Protein AF-0000000077524204 (afdb_homodimer)

Organism: NCBI:txid2777116

Secondary structure (DSSP, 8-state):
-------------------PPPHHHHHHHHHHHB------EEEEEEEEEBTEEEETT--EEEESSHHHHT-TT-BT-HHHHHHHHHHHTT-----TTEEETTHHHHHHHHHHHHT-SEEEEESSHHHHHHHHHHHHHHHIIIII-PPTT--EEEEETT--S-SSHHHHHT---HHHHTTS-S--SSEEEE-TT-HHHHHHHHTSTTEEEEEE-SSBTTTT-BPPPTTHHHHHHHHHHHTT-EEEEE-TTTTTTTTSSSSGGGGGT---SEEEE-GGGGTTSS--EEEEE-HHHHTTS-TTSS--SSTT-HHHHHHHHHHHHHHHHTTHHHHHHHHHHHHHHHHTTS-TTTEEEEEESSS-EEEEEPTTS-HHHHHHHHHHTTEE-EEETTTEEEE---TT--HHHHHHHHHHHHHHHHHHHHHHHHHHHHHHHHHHHH-/-------------------PPPHHHHHHHHHHHB------EEEEEEEEEBTEEEETT--EEEESSHHHHT-TT-BT-HHHHHHHHHHHTT-----TTEEETTHHHHHHHHHHHHT-SEEEEESSHHHHHHHHHHHHHHHIIIII-PPTT--EEEEETT--S-SSHHHHHT---HHHHTTS-S--SSEEEE-TT-HHHHHHHHTSTTEEEEEE-SSBTTTT-BPPPTTHHHHHHHHHHHTT-EEEEE-TTTTTTTTSSSSGGGGGT---SEEEE-GGGGTTSS--EEEEE-HHHHTTS-TTSS--SSTT-HHHHHHHHHHHHHHHHTTHHHHHHHHHHHHHHHHTTS-TTTEEEEEESSS-EEEEEPTTS-HHHHHHHHHHTTEE-EEETTTEEEE---TT--HHHHHHHHHHHHHHHHHHHHHHHHHHHHHHHHHHHH-

Radius of gyration: 29.27 Å; Cα contacts (8 Å, |Δi|>4): 2020; chains: 2; bounding box: 96×83×94 Å

Sequence (878 aa):
MLPSLRKSLSAVSRATAVRSISSQQIFDREKKYGCHNYKPLPVALAKGKGVFLWDVEGKRYYDFLAAYSAVNQGHCHPKLLKVMHDQAQTLTLTSRAFYNNVLGEYEEYITKLLKYDKVLPMNTGVEACESAVKLARRWAYDVKGVAPNEARVVFAEDNFWGRSIAAISASNDPDSYSGFGPFVPGFDRVPYNDLAAVEKAVSRKNVAAFMVEPVQGEAGVVVPDPGYLKGVAEVCKKHNVLFIADEVQSGLGRTGKLLAHYHDGVRPDIVVLGKALSGGVYPVSAVLCDDHIMLNIKPGQHGSTYGGNPLAAKIAMAALQILQEEKLVENSAEMGNVLMERLRRLPNDVVTTVRGRGLFCAIVINKKYDAWKVCLKLKENGLLAKNTHGDIIRFAPPLCISRAEVEEAADIIEKSIREFVDEVDGKEEEKLKQHATNAMLPSLRKSLSAVSRATAVRSISSQQIFDREKKYGCHNYKPLPVALAKGKGVFLWDVEGKRYYDFLAAYSAVNQGHCHPKLLKVMHDQAQTLTLTSRAFYNNVLGEYEEYITKLLKYDKVLPMNTGVEACESAVKLARRWAYDVKGVAPNEARVVFAEDNFWGRSIAAISASNDPDSYSGFGPFVPGFDRVPYNDLAAVEKAVSRKNVAAFMVEPVQGEAGVVVPDPGYLKGVAEVCKKHNVLFIADEVQSGLGRTGKLLAHYHDGVRPDIVVLGKALSGGVYPVSAVLCDDHIMLNIKPGQHGSTYGGNPLAAKIAMAALQILQEEKLVENSAEMGNVLMERLRRLPNDVVTTVRGRGLFCAIVINKKYDAWKVCLKLKENGLLAKNTHGDIIRFAPPLCISRAEVEEAADIIEKSIREFVDEVDGKEEEKLKQHATNA

Solvent-accessible surface area (backbone atoms only — not comparable to full-atom values): 43019 Å² total; per-residue (Å²): 136,80,81,78,80,80,77,77,76,76,76,74,75,73,72,74,69,77,75,74,74,51,58,65,59,42,53,49,40,29,64,62,12,31,54,46,28,56,79,44,52,97,47,31,32,58,34,32,45,45,47,33,34,23,30,70,86,65,54,62,24,40,34,22,33,29,41,70,36,10,21,34,66,10,32,59,35,65,71,53,51,50,51,44,52,57,34,40,66,33,32,34,61,54,38,68,60,36,44,45,69,40,34,25,56,32,27,44,52,52,18,63,74,71,69,38,48,20,32,42,52,27,36,40,43,40,57,13,48,49,48,49,52,38,43,32,26,29,29,23,43,77,70,73,61,30,59,88,57,53,36,21,40,36,32,31,52,61,52,77,59,54,64,48,67,63,40,25,42,58,40,76,48,62,62,53,34,63,63,47,38,44,48,40,56,53,58,46,72,31,63,61,82,36,67,70,51,48,45,62,61,43,63,44,85,38,31,19,26,43,42,40,49,64,39,31,58,83,66,46,28,47,69,56,59,91,50,46,66,36,50,49,50,51,47,24,59,74,51,69,24,42,33,32,36,44,27,34,52,31,22,77,12,32,36,30,33,56,40,43,50,54,80,48,71,48,78,62,55,29,42,25,34,9,41,33,42,25,27,34,72,50,78,27,16,25,30,34,23,36,59,90,47,49,61,69,44,41,57,63,44,47,74,54,80,67,28,51,18,38,33,55,26,54,32,27,48,46,32,54,47,47,38,60,77,65,41,25,19,59,37,10,34,54,51,14,51,53,49,49,58,57,56,64,67,49,59,58,84,49,40,67,42,71,44,57,41,21,36,33,30,22,37,31,37,30,81,94,51,61,32,60,59,45,31,52,37,24,44,75,67,29,31,41,48,53,56,42,93,66,30,26,37,42,38,22,41,18,30,68,58,45,71,69,53,48,52,51,50,47,49,39,51,53,50,23,52,51,53,47,50,50,53,56,52,50,48,51,51,48,52,52,47,51,52,54,66,75,94,136,79,82,78,81,75,75,76,79,76,75,74,75,72,70,76,70,78,76,75,74,50,58,65,59,42,52,49,39,28,63,61,11,31,53,46,27,55,79,44,51,99,47,32,32,57,34,33,46,45,48,34,32,22,30,71,86,64,53,61,24,41,34,21,33,27,41,71,37,9,19,34,66,9,32,59,36,64,70,53,51,49,52,44,52,58,35,39,67,34,32,32,64,54,36,67,59,35,44,46,71,38,34,27,56,33,28,43,51,53,18,62,74,71,68,37,48,21,30,42,54,26,36,40,44,40,58,14,49,50,48,48,52,39,42,32,26,28,29,23,44,77,69,75,62,29,60,89,56,54,34,22,39,36,30,30,52,60,49,78,58,54,63,49,67,63,39,24,43,58,40,77,49,61,61,52,35,64,64,47,37,42,50,40,57,51,58,45,70,30,62,60,81,37,68,67,51,48,45,62,63,45,62,43,84,38,31,17,26,45,44,41,50,66,40,30,58,83,65,46,28,47,68,56,60,91,51,47,66,36,50,48,50,52,47,24,59,74,53,69,24,42,33,32,36,43,27,34,53,31,22,77,14,33,36,30,33,58,40,44,51,53,80,47,71,49,79,62,55,28,41,26,34,10,42,34,40,25,28,36,71,48,76,27,17,25,30,35,23,38,60,90,47,49,61,68,44,41,57,64,43,46,77,54,83,66,27,52,18,39,31,56,25,53,31,28,48,46,31,54,46,46,39,61,78,66,40,24,20,59,38,10,35,55,50,14,52,53,50,51,57,56,56,65,69,50,58,59,84,50,40,66,43,72,44,55,42,21,35,32,30,21,36,30,38,30,81,94,50,60,31,58,58,46,31,52,38,24,43,74,66,29,32,41,47,53,54,42,93,67,29,25,36,43,38,21,42,18,31,67,58,46,72,70,53,48,51,51,49,48,50,41,52,54,49,23,53,50,52,48,50,50,53,56,51,49,48,50,51,50,52,52,47,52,51,54,68,74,95

pLDDT: mean 93.88, std 14.47, range [26.83, 99.0]

Nearest PDB structures (foldseek):
  2byl-assembly1_B  TM=9.930E-01  e=2.117E-68  Homo sapiens
  7lk1-assembly1_A  TM=9.946E-01  e=2.196E-67  Homo sapiens
  6hx7-assembly2_B-2  TM=9.977E-01  e=4.089E-66  Homo sapiens
  6hx7-assembly3_C-3  TM=9.960E-01  e=2.657E-65  Homo sapiens
  5eqc-assembly1_A  TM=9.799E-01  e=1.320E-57  Toxoplasma gondii

InterPro domains:
  IPR005814 Aminotransferase class-III [PF00202] (36-416)
  IPR005814 Aminotransferase class-III [PIRSF000521] (18-419)
  IPR005814 Aminotransferase class-III [cd00610] (26-417)
  IPR010164 Ornithine aminotransferase [TIGR01885] (23-417)
  IPR015421 Pyridoxal phosphate-dependent transferase, major domain [G3DSA:3.40.640.10] (77-327)
  IPR015422 Pyridoxal phosphate-dependent transferase, small domain [G3DSA:3.90.1150.10] (30-409)
  IPR015424 Pyridoxal phosphate-dependent transferase [SSF53383] (21-419)
  IPR049704 Aminotransferases class-III pyridoxal-phosphate attachment site [PS00600] (243-280)
  IPR050103 Class-III Pyridoxal-phosphate-dependent Aminotransferase [PTHR11986] (19-422)

Foldseek 3Di:
DDPPPPPPPPPPPPPVPPPQQDLVNVVVVCVVPHDPLDDDDSFAWDDWWFQWTAGSVGFIFGEFCLVLQLQQLTPPDPLLVVLLVVLVVPFFFDFPVDDDDQLVVLQVLVCVVQVFATKWKDFAQLVQVVVVVVLLLLLLVPPLPAPPPQEAEEEEAPAARDQPLARLLQYPDCSRHPPPDPGDPRYHYDHPLDLVRLLVVLLDSRYRAYEYECFRQQSFRHHHDACSVVSNQVSCVVNVHFYEYEQANVACQQQLDNGSCVSNPDDGQKYKYWSLLQSNPGRMIMIGHYCSRVVSDDPPRDDDRNGSGNSSSSSSSSSSVSCVVVVLNNLQQVLVVVLQVLVVPADCQQWVDWDGGRQKIKTFGDPVDFVQQLQVLLVVLRYHWDDHPGTMIIGGTHSNQDNVRSVVSSVSSRVSSVVRVCVVVVVVVVVVVVVVVVD/DDPDCPPDPPPPPPPVPPPQQDLVNVVVVCVVPHDPLDDDDSFAWDDWWFQWTAGSVGFIFGEFCLVLQLQQLTPPDPLLVVLLVVLVVPFFFDFPVDDDDQLVVLQVLVCVVQVFATKWKDFAQLVLVVVVVVLLLLLLVPPLPAPPPQEAEEEEAPAARDQPLARLLQYPDCSRHPPPDPGDPRYHYDHPLDLVRLLVVLLDSRYRAYEYECFRQQSFRHHHDACSVVSNQVSCVVNVHFYEYEQQNVACQQQLDNGSCVSNPDDGQKYKYWSLLQSNPGRMIMIGHYCSRVVSDDPPRDDDRNGSGNSSSSSSSSSSVSCVVVVLNNLQQVLVVVLQVLVVPADCQQWVDWDGGRQKIKTFGDPVDFVQQLQVLLVVLRYHWDDHPGTMIIGGTHSNQDNVRSVVSSVSSNVSSVVRVCVVVVVVVVVVVVVVVVD

Structure (mmCIF, N/CA/C/O backbone):
data_AF-0000000077524204-model_v1
#
loop_
_entity.id
_entity.type
_entity.pdbx_description
1 polymer 'Ornithine aminotransferase'
#
loop_
_atom_site.group_PDB
_atom_site.id
_atom_site.type_symbol
_atom_site.label_atom_id
_atom_site.label_alt_id
_atom_site.label_comp_id
_atom_site.label_asym_id
_atom_site.label_entity_id
_atom_site.label_seq_id
_atom_site.pdbx_PDB_ins_code
_atom_site.Cartn_x
_atom_site.Cartn_y
_atom_site.Cartn_z
_atom_site.occupancy
_atom_site.B_iso_or_equiv
_atom_site.auth_seq_id
_atom_site.auth_comp_id
_atom_site.auth_asym_id
_atom_site.auth_atom_id
_atom_site.pdbx_PDB_model_num
ATOM 1 N N . MET A 1 1 ? 44.781 31.781 -62.094 1 28.92 1 MET A N 1
ATOM 2 C CA . MET A 1 1 ? 43.562 31.016 -61.969 1 28.92 1 MET A CA 1
ATOM 3 C C . MET A 1 1 ? 43.594 30.141 -60.719 1 28.92 1 MET A C 1
ATOM 5 O O . MET A 1 1 ? 44.281 29.125 -60.656 1 28.92 1 MET A O 1
ATOM 9 N N . LEU A 1 2 ? 43.531 30.781 -59.469 1 31.31 2 LEU A N 1
ATOM 10 C CA . LEU A 1 2 ? 43.656 30.328 -58.094 1 31.31 2 LEU A CA 1
ATOM 11 C C . LEU A 1 2 ? 42.562 29.375 -57.719 1 31.31 2 LEU A C 1
ATOM 13 O O . LEU A 1 2 ? 41.375 29.703 -57.844 1 31.31 2 LEU A O 1
ATOM 17 N N . PRO A 1 3 ? 42.812 28.047 -57.781 1 33.88 3 PRO A N 1
ATOM 18 C CA . PRO A 1 3 ? 41.875 26.969 -57.5 1 33.88 3 PRO A CA 1
ATOM 19 C C . PRO A 1 3 ? 41.281 27.078 -56.094 1 33.88 3 PRO A C 1
ATOM 21 O O . PRO A 1 3 ? 42 27.344 -55.125 1 33.88 3 PRO A O 1
ATOM 24 N N . SER A 1 4 ? 40.094 27.688 -55.938 1 32.53 4 SER A N 1
ATOM 25 C CA . SER A 1 4 ? 39.281 27.828 -54.719 1 32.53 4 SER A CA 1
ATOM 26 C C . SER A 1 4 ? 38.969 26.469 -54.125 1 32.53 4 SER A C 1
ATOM 28 O O . SER A 1 4 ? 38.406 25.609 -54.781 1 32.53 4 SER A O 1
ATOM 30 N N . LEU A 1 5 ? 39.812 25.984 -53.156 1 30.2 5 LEU A N 1
ATOM 31 C CA . LEU A 1 5 ? 39.688 24.766 -52.344 1 30.2 5 LEU A CA 1
ATOM 32 C C . LEU A 1 5 ? 38.375 24.75 -51.562 1 30.2 5 LEU A C 1
ATOM 34 O O . LEU A 1 5 ? 38.156 25.609 -50.719 1 30.2 5 LEU A O 1
ATOM 38 N N . ARG A 1 6 ? 37.219 24.328 -52.188 1 27.72 6 ARG A N 1
ATOM 39 C CA . ARG A 1 6 ? 35.969 24.031 -51.5 1 27.72 6 ARG A CA 1
ATOM 40 C C . ARG A 1 6 ? 36.188 23.031 -50.375 1 27.72 6 ARG A C 1
ATOM 42 O O . ARG A 1 6 ? 36.438 21.844 -50.625 1 27.72 6 ARG A O 1
ATOM 49 N N . LYS A 1 7 ? 36.812 23.406 -49.188 1 27.92 7 LYS A N 1
ATOM 50 C CA . LYS A 1 7 ? 36.844 22.625 -47.969 1 27.92 7 LYS A CA 1
ATOM 51 C C . LYS A 1 7 ? 35.469 22.234 -47.5 1 27.92 7 LYS A C 1
ATOM 53 O O . LYS A 1 7 ? 34.688 23.094 -47.062 1 27.92 7 LYS A O 1
ATOM 58 N N . SER A 1 8 ? 34.75 21.297 -48.188 1 28.7 8 SER A N 1
ATOM 59 C CA . SER A 1 8 ? 33.5 20.766 -47.688 1 28.7 8 SER A CA 1
ATOM 60 C C . SER A 1 8 ? 33.656 20.219 -46.281 1 28.7 8 SER A C 1
ATOM 62 O O . SER A 1 8 ? 34.5 19.375 -46.031 1 28.7 8 SER A O 1
ATOM 64 N N . LEU A 1 9 ? 33.406 21 -45.188 1 28.73 9 LEU A N 1
ATOM 65 C CA . LEU A 1 9 ? 33.25 20.625 -43.781 1 28.73 9 LEU A CA 1
ATOM 66 C C . LEU A 1 9 ? 32.219 19.547 -43.594 1 28.73 9 LEU A C 1
ATOM 68 O O . LEU A 1 9 ? 31.016 19.781 -43.812 1 28.73 9 LEU A O 1
ATOM 72 N N . SER A 1 10 ? 32.469 18.328 -44.031 1 26.83 10 SER A N 1
ATOM 73 C CA . SER A 1 10 ? 31.562 17.297 -43.594 1 26.83 10 SER A CA 1
ATOM 74 C C . SER A 1 10 ? 31.469 17.266 -42.062 1 26.83 10 SER A C 1
ATOM 76 O O . SER A 1 10 ? 32.469 17.078 -41.375 1 26.83 10 SER A O 1
ATOM 78 N N . ALA A 1 11 ? 30.672 18.047 -41.375 1 31.28 11 ALA A N 1
ATOM 79 C CA . ALA A 1 11 ? 30.25 17.922 -40 1 31.28 11 ALA A CA 1
ATOM 80 C C . ALA A 1 11 ? 29.859 16.484 -39.656 1 31.28 11 ALA A C 1
ATOM 82 O O . ALA A 1 11 ? 28.875 15.969 -40.188 1 31.28 11 ALA A O 1
ATOM 83 N N . VAL A 1 12 ? 30.766 15.633 -39.312 1 30.11 12 VAL A N 1
ATOM 84 C CA . VAL A 1 12 ? 30.5 14.344 -38.688 1 30.11 12 VAL A CA 1
ATOM 85 C C . VAL A 1 12 ? 29.547 14.539 -37.5 1 30.11 12 VAL A C 1
ATOM 87 O O . VAL A 1 12 ? 29.875 15.234 -36.562 1 30.11 12 VAL A O 1
ATOM 90 N N . SER A 1 13 ? 28.281 14.625 -37.75 1 31.2 13 SER A N 1
ATOM 91 C CA . SER A 1 13 ? 27.312 14.492 -36.688 1 31.2 13 SER A CA 1
ATOM 92 C C . SER A 1 13 ? 27.641 13.281 -35.812 1 31.2 13 SER A C 1
ATOM 94 O O . SER A 1 13 ? 27.609 12.148 -36.281 1 31.2 13 SER A O 1
ATOM 96 N N . ARG A 1 14 ? 28.703 13.297 -35 1 31.02 14 ARG A N 1
ATOM 97 C CA . ARG A 1 14 ? 28.844 12.289 -33.969 1 31.02 14 ARG A CA 1
ATOM 98 C C . ARG A 1 14 ? 27.531 12.086 -33.219 1 31.02 14 ARG A C 1
ATOM 100 O O . ARG A 1 14 ? 27.109 12.961 -32.438 1 31.02 14 ARG A O 1
ATOM 107 N N . ALA A 1 15 ? 26.594 11.508 -33.844 1 31.95 15 ALA A N 1
ATOM 108 C CA . ALA A 1 15 ? 25.5 10.977 -33.031 1 31.95 15 ALA A CA 1
ATOM 109 C C . ALA A 1 15 ? 26.047 10.312 -31.766 1 31.95 15 ALA A C 1
ATOM 111 O O . ALA A 1 15 ? 26.812 9.344 -31.844 1 31.95 15 ALA A O 1
ATOM 112 N N . THR A 1 16 ? 26.484 10.906 -30.781 1 33.75 16 THR A N 1
ATOM 113 C CA . THR A 1 16 ? 26.75 10.344 -29.453 1 33.75 16 THR A CA 1
ATOM 114 C C . THR A 1 16 ? 25.75 9.234 -29.125 1 33.75 16 THR A C 1
ATOM 116 O O . THR A 1 16 ? 24.562 9.492 -28.969 1 33.75 16 THR A O 1
ATOM 119 N N . ALA A 1 17 ? 25.828 8.094 -29.719 1 36.44 17 ALA A N 1
ATOM 120 C CA . ALA A 1 17 ? 25.062 6.902 -29.344 1 36.44 17 ALA A CA 1
ATOM 121 C C . ALA A 1 17 ? 24.875 6.824 -27.828 1 36.44 17 ALA A C 1
ATOM 123 O O . ALA A 1 17 ? 25.844 6.691 -27.078 1 36.44 17 ALA A O 1
ATOM 124 N N . VAL A 1 18 ? 24.062 7.508 -27.203 1 41.94 18 VAL A N 1
ATOM 125 C CA . VAL A 1 18 ? 23.672 7.297 -25.812 1 41.94 18 VAL A CA 1
ATOM 126 C C . VAL A 1 18 ? 23.812 5.82 -25.453 1 41.94 18 VAL A C 1
ATOM 128 O O . VAL A 1 18 ? 23.141 4.969 -26.031 1 41.94 18 VAL A O 1
ATOM 131 N N . ARG A 1 19 ? 24.953 5.316 -25.203 1 49.84 19 ARG A N 1
ATOM 132 C CA . ARG A 1 19 ? 25.266 3.943 -24.812 1 49.84 19 ARG A CA 1
ATOM 133 C C . ARG A 1 19 ? 24.188 3.391 -23.875 1 49.84 19 ARG A C 1
ATOM 135 O O . ARG A 1 19 ? 23.938 3.953 -22.812 1 49.84 19 ARG A O 1
ATOM 142 N N . SER A 1 20 ? 23.266 2.59 -24.406 1 74.62 20 SER A N 1
ATOM 143 C CA . SER A 1 20 ? 22.203 1.896 -23.688 1 74.62 20 SER A CA 1
ATOM 144 C C . SER A 1 20 ? 22.75 1.146 -22.469 1 74.62 20 SER A C 1
ATOM 146 O O . SER A 1 20 ? 23.812 0.538 -22.547 1 74.62 20 SER A O 1
ATOM 148 N N . ILE A 1 21 ? 22.422 1.362 -21.281 1 85.56 21 ILE A N 1
ATOM 149 C CA . ILE A 1 21 ? 22.797 0.715 -20.031 1 85.56 21 ILE A CA 1
ATOM 150 C C . ILE A 1 21 ? 22.672 -0.8 -20.172 1 85.56 21 ILE A C 1
ATOM 152 O O . ILE A 1 21 ? 21.688 -1.302 -20.719 1 85.56 21 ILE A O 1
ATOM 156 N N . SER A 1 22 ? 23.859 -1.56 -19.906 1 94 22 SER A N 1
ATOM 157 C CA . SER A 1 22 ? 23.844 -3.016 -20 1 94 22 SER A CA 1
ATOM 158 C C . SER A 1 22 ? 23.078 -3.639 -18.844 1 94 22 SER A C 1
ATOM 160 O O . SER A 1 22 ? 22.859 -2.996 -17.812 1 94 22 SER A O 1
ATOM 162 N N . SER A 1 23 ? 22.688 -4.863 -19.047 1 96.56 23 SER A N 1
ATOM 163 C CA . SER A 1 23 ? 22.016 -5.609 -17.984 1 96.56 23 SER A CA 1
ATOM 164 C C . SER A 1 23 ? 22.859 -5.664 -16.719 1 96.56 23 SER A C 1
ATOM 166 O O . SER A 1 23 ? 22.359 -5.477 -15.609 1 96.56 23 SER A O 1
ATOM 168 N N . GLN A 1 24 ? 24.125 -5.91 -16.891 1 97 24 GLN A N 1
ATOM 169 C CA . GLN A 1 24 ? 25.016 -6.043 -15.75 1 97 24 GLN A CA 1
ATOM 170 C C . GLN A 1 24 ? 25.094 -4.738 -14.953 1 97 24 GLN A C 1
ATOM 172 O O . GLN A 1 24 ? 25.125 -4.758 -13.727 1 97 24 GLN A O 1
ATOM 177 N N . GLN A 1 25 ? 25.156 -3.617 -15.656 1 97.5 25 GLN A N 1
ATOM 178 C CA . GLN A 1 25 ? 25.172 -2.322 -14.977 1 97.5 25 GLN A CA 1
ATOM 179 C C . GLN A 1 25 ? 23.906 -2.111 -14.164 1 97.5 25 GLN A C 1
ATOM 181 O O . GLN A 1 25 ? 23.938 -1.515 -13.086 1 97.5 25 GLN A O 1
ATOM 186 N N . ILE A 1 26 ? 22.828 -2.58 -14.68 1 98 26 ILE A N 1
ATOM 187 C CA . ILE A 1 26 ? 21.547 -2.492 -13.984 1 98 26 ILE A CA 1
ATOM 188 C C . ILE A 1 26 ? 21.578 -3.363 -12.734 1 98 26 ILE A C 1
ATOM 190 O O . ILE A 1 26 ? 21.156 -2.93 -11.656 1 98 26 ILE A O 1
ATOM 194 N N . PHE A 1 27 ? 22.125 -4.609 -12.883 1 98.06 27 PHE A N 1
ATOM 195 C CA . PHE A 1 27 ? 22.234 -5.52 -11.75 1 98.06 27 PHE A CA 1
ATOM 196 C C . PHE A 1 27 ? 23.109 -4.906 -10.656 1 98.06 27 PHE A C 1
ATOM 198 O O . PHE A 1 27 ? 22.734 -4.93 -9.477 1 98.06 27 PHE A O 1
ATOM 205 N N . ASP A 1 28 ? 24.234 -4.309 -11.047 1 98.12 28 ASP A N 1
ATOM 206 C CA . ASP A 1 28 ? 25.203 -3.762 -10.109 1 98.12 28 ASP A CA 1
ATOM 207 C C . ASP A 1 28 ? 24.641 -2.549 -9.375 1 98.12 28 ASP A C 1
ATOM 209 O O . ASP A 1 28 ? 24.891 -2.373 -8.18 1 98.12 28 ASP A O 1
ATOM 213 N N . ARG A 1 29 ? 24 -1.761 -10.109 1 98.06 29 ARG A N 1
ATOM 214 C CA . ARG A 1 29 ? 23.406 -0.562 -9.516 1 98.06 29 ARG A CA 1
ATOM 215 C C . ARG A 1 29 ? 22.359 -0.926 -8.461 1 98.06 29 ARG A C 1
ATOM 217 O O . ARG A 1 29 ? 22.328 -0.338 -7.379 1 98.06 29 ARG A O 1
ATOM 224 N N . GLU A 1 30 ? 21.5 -1.815 -8.766 1 97.81 30 GLU A N 1
ATOM 225 C CA . GLU A 1 30 ? 20.5 -2.266 -7.801 1 97.81 30 GLU A CA 1
ATOM 226 C C . GLU A 1 30 ? 21.156 -2.918 -6.586 1 97.81 30 GLU A C 1
ATOM 228 O O . GLU A 1 30 ? 20.719 -2.717 -5.453 1 97.81 30 GLU A O 1
ATOM 233 N N . LYS A 1 31 ? 22.203 -3.732 -6.828 1 97.88 31 LYS A N 1
ATOM 234 C CA . LYS A 1 31 ? 22.938 -4.367 -5.738 1 97.88 31 LYS A CA 1
ATOM 235 C C . LYS A 1 31 ? 23.547 -3.328 -4.809 1 97.88 31 LYS A C 1
ATOM 237 O O . LYS A 1 31 ? 23.578 -3.514 -3.59 1 97.88 31 LYS A O 1
ATOM 242 N N . LYS A 1 32 ? 24 -2.25 -5.348 1 98.62 32 LYS A N 1
ATOM 243 C CA . LYS A 1 32 ? 24.703 -1.234 -4.574 1 98.62 32 LYS A CA 1
ATOM 244 C C . LYS A 1 32 ? 23.734 -0.402 -3.74 1 98.62 32 LYS A C 1
ATOM 246 O O . LYS A 1 32 ? 24.016 -0.1 -2.578 1 98.62 32 LYS A O 1
ATOM 251 N N . TYR A 1 33 ? 22.578 -0.114 -4.246 1 98.75 33 TYR A N 1
ATOM 252 C CA . TYR A 1 33 ? 21.766 0.927 -3.619 1 98.75 33 TYR A CA 1
ATOM 253 C C . TYR A 1 33 ? 20.469 0.354 -3.08 1 98.75 33 TYR A C 1
ATOM 255 O O . TYR A 1 33 ? 19.766 1.012 -2.307 1 98.75 33 TYR A O 1
ATOM 263 N N . GLY A 1 34 ? 20.141 -0.865 -3.477 1 98.19 34 GLY A N 1
ATOM 264 C CA . GLY A 1 34 ? 18.875 -1.458 -3.076 1 98.19 34 GLY A CA 1
ATOM 265 C C . GLY A 1 34 ? 19.016 -2.471 -1.956 1 98.19 34 GLY A C 1
ATOM 266 O O . GLY A 1 34 ? 20.125 -2.906 -1.644 1 98.19 34 GLY A O 1
ATOM 267 N N . CYS A 1 35 ? 17.906 -2.781 -1.326 1 97.06 35 CYS A N 1
ATOM 268 C CA . CYS A 1 35 ? 17.828 -3.885 -0.376 1 97.06 35 CYS A CA 1
ATOM 269 C C . CYS A 1 35 ? 18 -5.223 -1.082 1 97.06 35 CYS A C 1
ATOM 271 O O . CYS A 1 35 ? 17.516 -5.41 -2.199 1 97.06 35 CYS A O 1
ATOM 273 N N . HIS A 1 36 ? 18.672 -6.172 -0.507 1 96.69 36 HIS A N 1
ATOM 274 C CA . HIS A 1 36 ? 18.906 -7.48 -1.1 1 96.69 36 HIS A CA 1
ATOM 275 C C . HIS A 1 36 ? 17.828 -8.477 -0.682 1 96.69 36 HIS A C 1
ATOM 277 O O . HIS A 1 36 ? 18.125 -9.594 -0.269 1 96.69 36 HIS A O 1
ATOM 283 N N . ASN A 1 37 ? 16.562 -8.055 -0.771 1 94.31 37 ASN A N 1
ATOM 284 C CA . ASN A 1 37 ? 15.453 -8.875 -0.292 1 94.31 37 ASN A CA 1
ATOM 285 C C . ASN A 1 37 ? 14.938 -9.812 -1.38 1 94.31 37 ASN A C 1
ATOM 287 O O . ASN A 1 37 ? 14.055 -10.633 -1.131 1 94.31 37 ASN A O 1
ATOM 291 N N . TYR A 1 38 ? 15.508 -9.758 -2.631 1 93.38 38 TYR A N 1
ATOM 292 C CA . TYR A 1 38 ? 15.125 -10.641 -3.727 1 93.38 38 TYR A CA 1
ATOM 293 C C . TYR A 1 38 ? 16.344 -11.281 -4.363 1 93.38 38 TYR A C 1
ATOM 295 O O . TYR A 1 38 ? 17.469 -10.836 -4.148 1 93.38 38 TYR A O 1
ATOM 303 N N . LYS A 1 39 ? 16.078 -12.391 -5.078 1 93.44 39 LYS A N 1
ATOM 304 C CA . LYS A 1 39 ? 17.047 -13.078 -5.922 1 93.44 39 LYS A CA 1
ATOM 305 C C . LYS A 1 39 ? 16.531 -13.211 -7.355 1 93.44 39 LYS A C 1
ATOM 307 O O . LYS A 1 39 ? 16.125 -14.297 -7.777 1 93.44 39 LYS A O 1
ATOM 312 N N . PRO A 1 40 ? 16.594 -12.195 -8.125 1 96.19 40 PRO A N 1
ATOM 313 C CA . PRO A 1 40 ? 16 -12.172 -9.461 1 96.19 40 PRO A CA 1
ATOM 314 C C . PRO A 1 40 ? 16.797 -12.984 -10.477 1 96.19 40 PRO A C 1
ATOM 316 O O . PRO A 1 40 ? 18.031 -13.086 -10.367 1 96.19 40 PRO A O 1
ATOM 319 N N . LEU A 1 41 ? 16.094 -13.562 -11.438 1 97.06 41 LEU A N 1
ATOM 320 C CA . LEU A 1 41 ? 16.766 -14.047 -12.641 1 97.06 41 LEU A CA 1
ATOM 321 C C . LEU A 1 41 ? 17.484 -12.906 -13.344 1 97.06 41 LEU A C 1
ATOM 323 O O . LEU A 1 41 ? 17.031 -11.758 -13.305 1 97.06 41 LEU A O 1
ATOM 327 N N . PRO A 1 42 ? 18.578 -13.188 -13.914 1 97.44 42 PRO A N 1
ATOM 328 C CA . PRO A 1 42 ? 19.375 -12.125 -14.523 1 97.44 42 PRO A CA 1
ATOM 329 C C . PRO A 1 42 ? 18.797 -11.633 -15.852 1 97.44 42 PRO A C 1
ATOM 331 O O . PRO A 1 42 ? 19.391 -11.867 -16.906 1 97.44 42 PRO A O 1
ATOM 334 N N . VAL A 1 43 ? 17.734 -10.969 -15.828 1 98.12 43 VAL A N 1
ATOM 335 C CA . VAL A 1 43 ? 17.094 -10.297 -16.953 1 98.12 43 VAL A CA 1
ATOM 336 C C . VAL A 1 43 ? 16.641 -8.898 -16.531 1 98.12 43 VAL A C 1
ATOM 338 O O . VAL A 1 43 ? 15.992 -8.734 -15.5 1 98.12 43 VAL A O 1
ATOM 341 N N . ALA A 1 44 ? 17.016 -7.914 -17.234 1 98.44 44 ALA A N 1
ATOM 342 C CA . ALA A 1 44 ? 16.656 -6.523 -16.969 1 98.44 44 ALA A CA 1
ATOM 343 C C . ALA A 1 44 ? 15.562 -6.043 -17.906 1 98.44 44 ALA A C 1
ATOM 345 O O . ALA A 1 44 ? 15.844 -5.68 -19.062 1 98.44 44 ALA A O 1
ATOM 346 N N . LEU A 1 45 ? 14.375 -5.934 -17.438 1 98.75 45 LEU A N 1
ATOM 347 C CA . LEU A 1 45 ? 13.211 -5.637 -18.266 1 98.75 45 LEU A CA 1
ATOM 348 C C . LEU A 1 45 ? 13.07 -4.137 -18.484 1 98.75 45 LEU A C 1
ATOM 350 O O . LEU A 1 45 ? 13.344 -3.342 -17.578 1 98.75 45 LEU A O 1
ATOM 354 N N . ALA A 1 46 ? 12.539 -3.738 -19.703 1 98.56 46 ALA A N 1
ATOM 355 C CA . ALA A 1 46 ? 12.5 -2.316 -20.031 1 98.56 46 ALA A CA 1
ATOM 356 C C . ALA A 1 46 ? 11.188 -1.948 -20.719 1 98.56 46 ALA A C 1
ATOM 358 O O . ALA A 1 46 ? 10.844 -0.768 -20.828 1 98.56 46 ALA A O 1
ATOM 359 N N . LYS A 1 47 ? 10.453 -2.936 -21.125 1 98.75 47 LYS A N 1
ATOM 360 C CA . LYS A 1 47 ? 9.211 -2.688 -21.844 1 98.75 47 LYS A CA 1
ATOM 361 C C . LYS A 1 47 ? 8.219 -3.832 -21.641 1 98.75 47 LYS A C 1
ATOM 363 O O . LYS A 1 47 ? 8.625 -4.984 -21.469 1 98.75 47 LYS A O 1
ATOM 368 N N . GLY A 1 48 ? 6.887 -3.545 -21.578 1 98.75 48 GLY A N 1
ATOM 369 C CA . GLY A 1 48 ? 5.84 -4.555 -21.516 1 98.75 48 GLY A CA 1
ATOM 370 C C . GLY A 1 48 ? 4.645 -4.227 -22.391 1 98.75 48 GLY A C 1
ATOM 371 O O . GLY A 1 48 ? 4.281 -3.059 -22.547 1 98.75 48 GLY A O 1
ATOM 372 N N . LYS A 1 49 ? 4.039 -5.211 -22.984 1 98.75 49 LYS A N 1
ATOM 373 C CA . LYS A 1 49 ? 2.824 -5.082 -23.781 1 98.75 49 LYS A CA 1
ATOM 374 C C . LYS A 1 49 ? 2.092 -6.418 -23.891 1 98.75 49 LYS A C 1
ATOM 376 O O . LYS A 1 49 ? 2.67 -7.418 -24.328 1 98.75 49 LYS A O 1
ATOM 381 N N . GLY A 1 50 ? 0.823 -6.371 -23.562 1 98.62 50 GLY A N 1
ATOM 382 C CA . GLY A 1 50 ? 0.078 -7.617 -23.609 1 98.62 50 GLY A CA 1
ATOM 383 C C . GLY A 1 50 ? 0.67 -8.703 -22.734 1 98.62 50 GLY A C 1
ATOM 384 O O . GLY A 1 50 ? 0.878 -8.492 -21.531 1 98.62 50 GLY A O 1
ATOM 385 N N . VAL A 1 51 ? 1.054 -9.844 -23.375 1 98.88 51 VAL A N 1
ATOM 386 C CA . VAL A 1 51 ? 1.566 -10.977 -22.609 1 98.88 51 VAL A CA 1
ATOM 387 C C . VAL A 1 51 ? 3.092 -10.984 -22.672 1 98.88 51 VAL A C 1
ATOM 389 O O . VAL A 1 51 ? 3.73 -11.914 -22.156 1 98.88 51 VAL A O 1
ATOM 392 N N . PHE A 1 52 ? 3.717 -9.828 -23.188 1 98.94 52 PHE A N 1
ATOM 393 C CA . PHE A 1 52 ? 5.145 -9.867 -23.484 1 98.94 52 PHE A CA 1
ATOM 394 C C . PHE A 1 52 ? 5.891 -8.82 -22.656 1 98.94 52 PHE A C 1
ATOM 396 O O . PHE A 1 52 ? 5.32 -7.785 -22.297 1 98.94 52 PHE A O 1
ATOM 403 N N . LEU A 1 53 ? 7.078 -9.117 -22.391 1 98.88 53 LEU A N 1
ATOM 404 C CA . LEU A 1 53 ? 8.086 -8.219 -21.844 1 98.88 53 LEU A CA 1
ATOM 405 C C . LEU A 1 53 ? 9.328 -8.188 -22.734 1 98.88 53 LEU A C 1
ATOM 407 O O . LEU A 1 53 ? 9.625 -9.164 -23.422 1 98.88 53 LEU A O 1
ATOM 411 N N . TRP A 1 54 ? 10.07 -7.113 -22.688 1 98.81 54 TRP A N 1
ATOM 412 C CA . TRP A 1 54 ? 11.336 -6.973 -23.391 1 98.81 54 TRP A CA 1
ATOM 413 C C . TRP A 1 54 ? 12.43 -6.492 -22.438 1 98.81 54 TRP A C 1
ATOM 415 O O . TRP A 1 54 ? 12.188 -5.656 -21.578 1 98.81 54 TRP A O 1
ATOM 425 N N . ASP A 1 55 ? 13.617 -7.07 -22.594 1 98.38 55 ASP A N 1
ATOM 426 C CA . ASP A 1 55 ? 14.742 -6.613 -21.781 1 98.38 55 ASP A CA 1
ATOM 427 C C . ASP A 1 55 ? 15.484 -5.465 -22.453 1 98.38 55 ASP A C 1
ATOM 429 O O . ASP A 1 55 ? 15.07 -5 -23.531 1 98.38 55 ASP A O 1
ATOM 433 N N . VAL A 1 56 ? 16.484 -4.934 -21.844 1 97.88 56 VAL A N 1
ATOM 434 C CA . VAL A 1 56 ? 17.188 -3.738 -22.297 1 97.88 56 VAL A CA 1
ATOM 435 C C . VAL A 1 56 ? 17.938 -4.039 -23.594 1 97.88 56 VAL A C 1
ATOM 437 O O . VAL A 1 56 ? 18.312 -3.123 -24.328 1 97.88 56 VAL A O 1
ATOM 440 N N . GLU A 1 57 ? 18.141 -5.277 -23.922 1 96.62 57 GLU A N 1
ATOM 441 C CA . GLU A 1 57 ? 18.828 -5.676 -25.141 1 96.62 57 GLU A CA 1
ATOM 442 C C . GLU A 1 57 ? 17.844 -5.941 -26.266 1 96.62 57 GLU A C 1
ATOM 444 O O . GLU A 1 57 ? 18.25 -6.254 -27.391 1 96.62 57 GLU A O 1
ATOM 449 N N . GLY A 1 58 ? 16.547 -5.93 -25.984 1 97.5 58 GLY A N 1
ATOM 450 C CA . GLY A 1 58 ? 15.531 -6.02 -27.016 1 97.5 58 GLY A CA 1
ATOM 451 C C . GLY A 1 58 ? 14.945 -7.41 -27.156 1 97.5 58 GLY A C 1
ATOM 452 O O . GLY A 1 58 ? 14.07 -7.641 -28 1 97.5 58 GLY A O 1
ATOM 453 N N . LYS A 1 59 ? 15.383 -8.375 -26.375 1 98.31 59 LYS A N 1
ATOM 454 C CA . LYS A 1 59 ? 14.82 -9.719 -26.422 1 98.31 59 LYS A CA 1
ATOM 455 C C . LYS A 1 59 ? 13.414 -9.75 -25.828 1 98.31 59 LYS A C 1
ATOM 457 O O . LYS A 1 59 ? 13.156 -9.109 -24.797 1 98.31 59 LYS A O 1
ATOM 462 N N . ARG A 1 60 ? 12.562 -10.484 -26.5 1 98.75 60 ARG A N 1
ATOM 463 C CA . ARG A 1 60 ? 11.172 -10.602 -26.062 1 98.75 60 ARG A CA 1
ATOM 464 C C . ARG A 1 60 ? 10.969 -11.867 -25.234 1 98.75 60 ARG A C 1
ATOM 466 O O . ARG A 1 60 ? 11.523 -12.922 -25.547 1 98.75 60 ARG A O 1
ATOM 473 N N . TYR A 1 61 ? 10.094 -11.766 -24.203 1 98.88 61 TYR A N 1
ATOM 474 C CA . TYR A 1 61 ? 9.734 -12.906 -23.359 1 98.88 61 TYR A CA 1
ATOM 475 C C . TYR A 1 61 ? 8.227 -12.969 -23.156 1 98.88 61 TYR A C 1
ATOM 477 O O . TYR A 1 61 ? 7.566 -11.938 -23.016 1 98.88 61 TYR A O 1
ATOM 485 N N . TYR A 1 62 ? 7.699 -14.18 -23.156 1 98.94 62 TYR A N 1
ATOM 486 C CA . TYR A 1 62 ? 6.406 -14.367 -22.5 1 98.94 62 TYR A CA 1
ATOM 487 C C . TYR A 1 62 ? 6.516 -14.148 -21 1 98.94 62 TYR A C 1
ATOM 489 O O . TYR A 1 62 ? 7.402 -14.703 -20.344 1 98.94 62 TYR A O 1
ATOM 497 N N . ASP A 1 63 ? 5.637 -13.367 -20.484 1 98.88 63 ASP A N 1
ATOM 498 C CA . ASP A 1 63 ? 5.582 -13.203 -19.031 1 98.88 63 ASP A CA 1
ATOM 499 C C . ASP A 1 63 ? 4.645 -14.234 -18.406 1 98.88 63 ASP A C 1
ATOM 501 O O . ASP A 1 63 ? 3.43 -14.023 -18.359 1 98.88 63 ASP A O 1
ATOM 505 N N . PHE A 1 64 ? 5.16 -15.219 -17.781 1 98.75 64 PHE A N 1
ATOM 506 C CA . PHE A 1 64 ? 4.324 -16.266 -17.188 1 98.75 64 PHE A CA 1
ATOM 507 C C . PHE A 1 64 ? 4.324 -16.156 -15.672 1 98.75 64 PHE A C 1
ATOM 509 O O . PHE A 1 64 ? 3.988 -17.125 -14.984 1 98.75 64 PHE A O 1
ATOM 516 N N . LEU A 1 65 ? 4.68 -15.031 -15.188 1 97.19 65 LEU A N 1
ATOM 517 C CA . LEU A 1 65 ? 4.52 -14.719 -13.773 1 97.19 65 LEU A CA 1
ATOM 518 C C . LEU A 1 65 ? 3.52 -13.578 -13.578 1 97.19 65 LEU A C 1
ATOM 520 O O . LEU A 1 65 ? 2.717 -13.609 -12.641 1 97.19 65 LEU A O 1
ATOM 524 N N . ALA A 1 66 ? 3.656 -12.57 -14.5 1 97.44 66 ALA A N 1
ATOM 525 C CA . ALA A 1 66 ? 2.725 -11.445 -14.562 1 97.44 66 ALA A CA 1
ATOM 526 C C . ALA A 1 66 ? 2.619 -10.742 -13.219 1 97.44 66 ALA A C 1
ATOM 528 O O . ALA A 1 66 ? 1.516 -10.461 -12.742 1 97.44 66 ALA A O 1
ATOM 529 N N . ALA A 1 67 ? 3.74 -10.57 -12.539 1 96.75 67 ALA A N 1
ATOM 530 C CA . ALA A 1 67 ? 3.801 -9.938 -11.219 1 96.75 67 ALA A CA 1
ATOM 531 C C . ALA A 1 67 ? 2.859 -10.633 -10.234 1 96.75 67 ALA A C 1
ATOM 533 O O . ALA A 1 67 ? 2.055 -9.977 -9.57 1 96.75 67 ALA A O 1
ATOM 534 N N . TYR A 1 68 ? 2.941 -11.977 -10.242 1 93.25 68 TYR A N 1
ATOM 535 C CA . TYR A 1 68 ? 2.178 -12.82 -9.328 1 93.25 68 TYR A CA 1
ATOM 536 C C . TYR A 1 68 ? 0.685 -12.547 -9.445 1 93.25 68 TYR A C 1
ATOM 538 O O . TYR A 1 68 ? 0.016 -12.273 -8.445 1 93.25 68 TYR A O 1
ATOM 546 N N . SER A 1 69 ? 0.158 -12.508 -10.648 1 94.94 69 SER A N 1
ATOM 547 C CA . SER A 1 69 ? -1.256 -12.453 -11 1 94.94 69 SER A CA 1
ATOM 548 C C . SER A 1 69 ? -1.785 -11.023 -10.93 1 94.94 69 SER A C 1
ATOM 550 O O . SER A 1 69 ? -2.994 -10.805 -10.812 1 94.94 69 SER A O 1
ATOM 552 N N . ALA A 1 70 ? -0.936 -10.047 -10.953 1 98 70 ALA A N 1
ATOM 553 C CA . ALA A 1 70 ? -1.388 -8.656 -10.898 1 98 70 ALA A CA 1
ATOM 554 C C . ALA A 1 70 ? -1.723 -8.133 -12.289 1 98 70 ALA A C 1
ATOM 556 O O . ALA A 1 70 ? -2.59 -7.273 -12.445 1 98 70 ALA A O 1
ATOM 557 N N . VAL A 1 71 ? -1.072 -8.703 -13.328 1 98.56 71 VAL A N 1
ATOM 558 C CA . VAL A 1 71 ? -1.215 -8.188 -14.688 1 98.56 71 VAL A CA 1
ATOM 559 C C . VAL A 1 71 ? -2.174 -9.078 -15.477 1 98.56 71 VAL A C 1
ATOM 561 O O . VAL A 1 71 ? -1.856 -9.516 -16.578 1 98.56 71 VAL A O 1
ATOM 564 N N . ASN A 1 72 ? -3.322 -9.281 -14.883 1 98.62 72 ASN A N 1
ATOM 565 C CA . ASN A 1 72 ? -4.324 -10.133 -15.523 1 98.62 72 ASN A CA 1
ATOM 566 C C . ASN A 1 72 ? -4.777 -9.555 -16.859 1 98.62 72 ASN A C 1
ATOM 568 O O . ASN A 1 72 ? -5.047 -10.305 -17.797 1 98.62 72 ASN A O 1
ATOM 572 N N . GLN A 1 73 ? -4.879 -8.258 -17.031 1 98.75 73 GLN A N 1
ATOM 573 C CA . GLN A 1 73 ? -5.426 -7.586 -18.203 1 98.75 73 GLN A CA 1
ATOM 574 C C . GLN A 1 73 ? -4.375 -7.449 -19.312 1 98.75 73 GLN A C 1
ATOM 576 O O . GLN A 1 73 ? -4.699 -7.121 -20.453 1 98.75 73 GLN A O 1
ATOM 581 N N . GLY A 1 74 ? -3.086 -7.715 -18.938 1 98.81 74 GLY A N 1
ATOM 582 C CA . GLY A 1 74 ? -1.99 -7.527 -19.875 1 98.81 74 GLY A CA 1
ATOM 583 C C . GLY A 1 74 ? -1.213 -6.246 -19.641 1 98.81 74 GLY A C 1
ATOM 584 O O . GLY A 1 74 ? -1.784 -5.234 -19.219 1 98.81 74 GLY A O 1
ATOM 585 N N . HIS A 1 75 ? 0.07 -6.32 -19.922 1 98.75 75 HIS A N 1
ATOM 586 C CA . HIS A 1 75 ? 0.94 -5.16 -19.766 1 98.75 75 HIS A CA 1
ATOM 587 C C . HIS A 1 75 ? 0.485 -4 -20.641 1 98.75 75 HIS A C 1
ATOM 589 O O . HIS A 1 75 ? 0.189 -4.188 -21.812 1 98.75 75 HIS A O 1
ATOM 595 N N . CYS A 1 76 ? 0.415 -2.803 -19.984 1 98.38 76 CYS A N 1
ATOM 596 C CA . CYS A 1 76 ? 0.161 -1.544 -20.672 1 98.38 76 CYS A CA 1
ATOM 597 C C . CYS A 1 76 ? -1.119 -1.624 -21.5 1 98.38 76 CYS A C 1
ATOM 599 O O . CYS A 1 76 ? -1.125 -1.271 -22.688 1 98.38 76 CYS A O 1
ATOM 601 N N . HIS A 1 77 ? -2.125 -2.152 -20.906 1 98.62 77 HIS A N 1
ATOM 602 C CA . HIS A 1 77 ? -3.412 -2.246 -21.594 1 98.62 77 HIS A CA 1
ATOM 603 C C . HIS A 1 77 ? -3.928 -0.866 -21.984 1 98.62 77 HIS A C 1
ATOM 605 O O . HIS A 1 77 ? -4.07 0.015 -21.141 1 98.62 77 HIS A O 1
ATOM 611 N N . PRO A 1 78 ? -4.289 -0.616 -23.203 1 98.31 78 PRO A N 1
ATOM 612 C CA . PRO A 1 78 ? -4.578 0.737 -23.688 1 98.31 78 PRO A CA 1
ATOM 613 C C . PRO A 1 78 ? -5.777 1.371 -22.984 1 98.31 78 PRO A C 1
ATOM 615 O O . PRO A 1 78 ? -5.746 2.561 -22.656 1 98.31 78 PRO A O 1
ATOM 618 N N . LYS A 1 79 ? -6.844 0.625 -22.781 1 98.19 79 LYS A N 1
ATOM 619 C CA . LYS A 1 79 ? -8.023 1.164 -22.109 1 98.19 79 LYS A CA 1
ATOM 620 C C . LYS A 1 79 ? -7.688 1.582 -20.672 1 98.19 79 LYS A C 1
ATOM 622 O O . LYS A 1 79 ? -8.148 2.621 -20.203 1 98.19 79 LYS A O 1
ATOM 627 N N . LEU A 1 80 ? -6.941 0.784 -20 1 98.12 80 LEU A N 1
ATOM 628 C CA . LEU A 1 80 ? -6.543 1.076 -18.625 1 98.12 80 LEU A CA 1
ATOM 629 C C . LEU A 1 80 ? -5.664 2.322 -18.562 1 98.12 80 LEU A C 1
ATOM 631 O O . LEU A 1 80 ? -5.836 3.166 -17.688 1 98.12 80 LEU A O 1
ATOM 635 N N . LEU A 1 81 ? -4.73 2.441 -19.516 1 98.44 81 LEU A N 1
ATOM 636 C CA . LEU A 1 81 ? -3.832 3.588 -19.562 1 98.44 81 LEU A CA 1
ATOM 637 C C . LEU A 1 81 ? -4.602 4.871 -19.859 1 98.44 81 LEU A C 1
ATOM 639 O O . LEU A 1 81 ? -4.297 5.926 -19.297 1 98.44 81 LEU A O 1
ATOM 643 N N . LYS A 1 82 ? -5.535 4.766 -20.703 1 98.56 82 LYS A N 1
ATOM 644 C CA . LYS A 1 82 ? -6.348 5.934 -21.031 1 98.56 82 LYS A CA 1
ATOM 645 C C . LYS A 1 82 ? -7.117 6.43 -19.812 1 98.56 82 LYS A C 1
ATOM 647 O O . LYS A 1 82 ? -7.18 7.637 -19.562 1 98.56 82 LYS A O 1
ATOM 652 N N . VAL A 1 83 ? -7.75 5.516 -19.094 1 98.62 83 VAL A N 1
ATOM 653 C CA . VAL A 1 83 ? -8.516 5.859 -17.906 1 98.62 83 VAL A CA 1
ATOM 654 C C . VAL A 1 83 ? -7.598 6.496 -16.859 1 98.62 83 VAL A C 1
ATOM 656 O O . VAL A 1 83 ? -7.961 7.488 -16.234 1 98.62 83 VAL A O 1
ATOM 659 N N . MET A 1 84 ? -6.441 5.895 -16.688 1 98.5 84 MET A N 1
ATOM 660 C CA . MET A 1 84 ? -5.461 6.445 -15.758 1 98.5 84 MET A CA 1
ATOM 661 C C . MET A 1 84 ? -5.086 7.871 -16.141 1 98.5 84 MET A C 1
ATOM 663 O O . MET A 1 84 ? -5.078 8.766 -15.289 1 98.5 84 MET A O 1
ATOM 667 N N . HIS A 1 85 ? -4.793 8.055 -17.406 1 98.12 85 HIS A N 1
ATOM 668 C CA . HIS A 1 85 ? -4.363 9.359 -17.891 1 98.12 85 HIS A CA 1
ATOM 669 C C . HIS A 1 85 ? -5.465 10.398 -17.734 1 98.12 85 HIS A C 1
ATOM 671 O O . HIS A 1 85 ? -5.219 11.492 -17.219 1 98.12 85 HIS A O 1
ATOM 677 N N . ASP A 1 86 ? -6.656 10.062 -18.141 1 98.56 86 ASP A N 1
ATOM 678 C CA . ASP A 1 86 ? -7.777 10.992 -18.094 1 98.56 86 ASP A CA 1
ATOM 679 C C . ASP A 1 86 ? -8.094 11.398 -16.656 1 98.56 86 ASP A C 1
ATOM 681 O O . ASP A 1 86 ? -8.258 12.586 -16.359 1 98.56 86 ASP A O 1
ATOM 685 N N . GLN A 1 87 ? -8.148 10.469 -15.773 1 98.75 87 GLN A N 1
ATOM 686 C CA . GLN A 1 87 ? -8.484 10.758 -14.383 1 98.75 87 GLN A CA 1
ATOM 687 C C . GLN A 1 87 ? -7.367 11.539 -13.703 1 98.75 87 GLN A C 1
ATOM 689 O O . GLN A 1 87 ? -7.625 12.414 -12.875 1 98.75 87 GLN A O 1
ATOM 694 N N . ALA A 1 88 ? -6.098 11.164 -14.008 1 98.5 88 ALA A N 1
ATOM 695 C CA . ALA A 1 88 ? -4.957 11.82 -13.375 1 98.5 88 ALA A CA 1
ATOM 696 C C . ALA A 1 88 ? -4.938 13.312 -13.688 1 98.5 88 ALA A C 1
ATOM 698 O O . ALA A 1 88 ? -4.5 14.125 -12.867 1 98.5 88 ALA A O 1
ATOM 699 N N . GLN A 1 89 ? -5.457 13.703 -14.828 1 98.19 89 GLN A N 1
ATOM 700 C CA . GLN A 1 89 ? -5.484 15.102 -15.242 1 98.19 89 GLN A CA 1
ATOM 701 C C . GLN A 1 89 ? -6.574 15.867 -14.5 1 98.19 89 GLN A C 1
ATOM 703 O O . GLN A 1 89 ? -6.57 17.109 -14.484 1 98.19 89 GLN A O 1
ATOM 708 N N . THR A 1 90 ? -7.496 15.148 -13.93 1 98.62 90 THR A N 1
ATOM 709 C CA . THR A 1 90 ? -8.672 15.766 -13.32 1 98.62 90 THR A CA 1
ATOM 710 C C . THR A 1 90 ? -8.516 15.836 -11.797 1 98.62 90 THR A C 1
ATOM 712 O O . THR A 1 90 ? -8.648 16.906 -11.211 1 98.62 90 THR A O 1
ATOM 715 N N . LEU A 1 91 ? -8.266 14.734 -11.172 1 98.69 91 LEU A N 1
ATOM 716 C CA . LEU A 1 91 ? -8.195 14.602 -9.727 1 98.69 91 LEU A CA 1
ATOM 717 C C . LEU A 1 91 ? -7.574 13.258 -9.336 1 98.69 91 LEU A C 1
ATOM 719 O O . LEU A 1 91 ? -8.109 12.203 -9.672 1 98.69 91 LEU A O 1
ATOM 723 N N . THR A 1 92 ? -6.492 13.32 -8.609 1 98.38 92 THR A N 1
ATOM 724 C CA . THR A 1 92 ? -5.793 12.094 -8.258 1 98.38 92 THR A CA 1
ATOM 725 C C . THR A 1 92 ? -6.102 11.688 -6.82 1 98.38 92 THR A C 1
ATOM 727 O O . THR A 1 92 ? -6.68 10.625 -6.578 1 98.38 92 THR A O 1
ATOM 730 N N . LEU A 1 93 ? -5.789 12.531 -5.863 1 98.25 93 LEU A N 1
ATOM 731 C CA . LEU A 1 93 ? -5.871 12.242 -4.438 1 98.25 93 LEU A CA 1
ATOM 732 C C . LEU A 1 93 ? -6.559 13.383 -3.691 1 98.25 93 LEU A C 1
ATOM 734 O O . LEU A 1 93 ? -6.258 14.555 -3.93 1 98.25 93 LEU A O 1
ATOM 738 N N . THR A 1 94 ? -7.48 13.023 -2.883 1 97.25 94 THR A N 1
ATOM 739 C CA . THR A 1 94 ? -8.078 13.961 -1.937 1 97.25 94 THR A CA 1
ATOM 740 C C . THR A 1 94 ? -8 13.414 -0.513 1 97.25 94 THR A C 1
ATOM 742 O O . THR A 1 94 ? -7.918 12.203 -0.311 1 97.25 94 THR A O 1
ATOM 745 N N . SER A 1 95 ? -7.961 14.305 0.411 1 96.06 95 SER A N 1
ATOM 746 C CA . SER A 1 95 ? -8.109 13.859 1.792 1 96.06 95 SER A CA 1
ATOM 747 C C . SER A 1 95 ? -9.445 13.148 2.004 1 96.06 95 SER A C 1
ATOM 749 O O . SER A 1 95 ? -10.469 13.57 1.47 1 96.06 95 SER A O 1
ATOM 751 N N . ARG A 1 96 ? -9.406 12.102 2.809 1 94.31 96 ARG A N 1
ATOM 752 C CA . ARG A 1 96 ? -10.656 11.414 3.148 1 94.31 96 ARG A CA 1
ATOM 753 C C . ARG A 1 96 ? -11.469 12.227 4.148 1 94.31 96 ARG A C 1
ATOM 755 O O . ARG A 1 96 ? -12.586 11.844 4.508 1 94.31 96 ARG A O 1
ATOM 762 N N . ALA A 1 97 ? -10.945 13.344 4.523 1 94.94 97 ALA A N 1
ATOM 763 C CA . ALA A 1 97 ? -11.695 14.336 5.281 1 94.94 97 ALA A CA 1
ATOM 764 C C . ALA A 1 97 ? -12.828 14.93 4.445 1 94.94 97 ALA A C 1
ATOM 766 O O . ALA A 1 97 ? -13.727 15.586 4.977 1 94.94 97 ALA A O 1
ATOM 767 N N . PHE A 1 98 ? -12.805 14.648 3.148 1 97.5 98 PHE A N 1
ATOM 768 C CA . PHE A 1 98 ? -13.805 15.125 2.199 1 97.5 98 PHE A CA 1
ATOM 769 C C . PHE A 1 98 ? -14.344 13.977 1.353 1 97.5 98 PHE A C 1
ATOM 771 O O . PHE A 1 98 ? -13.789 12.875 1.366 1 97.5 98 PHE A O 1
ATOM 778 N N . TYR A 1 99 ? -15.461 14.234 0.7 1 97.62 99 TYR A N 1
ATOM 779 C CA . TYR A 1 99 ? -15.961 13.336 -0.331 1 97.62 99 TYR A CA 1
ATOM 780 C C . TYR A 1 99 ? -15.328 13.648 -1.683 1 97.62 99 TYR A C 1
ATOM 782 O O . TYR A 1 99 ? -14.773 14.734 -1.876 1 97.62 99 TYR A O 1
ATOM 790 N N . ASN A 1 100 ? -15.328 12.75 -2.562 1 97.88 100 ASN A N 1
ATOM 791 C CA . ASN A 1 100 ? -15.062 12.977 -3.979 1 97.88 100 ASN A CA 1
ATOM 792 C C . ASN A 1 100 ? -16.109 12.297 -4.859 1 97.88 100 ASN A C 1
ATOM 794 O O . ASN A 1 100 ? -16.875 11.453 -4.391 1 97.88 100 ASN A O 1
ATOM 798 N N . ASN A 1 101 ? -16.125 12.648 -6.082 1 97.75 101 ASN A N 1
ATOM 799 C CA . ASN A 1 101 ? -17.234 12.25 -6.93 1 97.75 101 ASN A CA 1
ATOM 800 C C . ASN A 1 101 ? -17.016 10.867 -7.539 1 97.75 101 ASN A C 1
ATOM 802 O O . ASN A 1 101 ? -17.891 10.352 -8.242 1 97.75 101 ASN A O 1
ATOM 806 N N . VAL A 1 102 ? -15.938 10.203 -7.23 1 98.5 102 VAL A N 1
ATOM 807 C CA . VAL A 1 102 ? -15.602 8.969 -7.926 1 98.5 102 VAL A CA 1
ATOM 808 C C . VAL A 1 102 ? -15.727 7.785 -6.969 1 98.5 102 VAL A C 1
ATOM 810 O O . VAL A 1 102 ? -16.125 6.691 -7.379 1 98.5 102 VAL A O 1
ATOM 813 N N . LEU A 1 103 ? -15.43 7.941 -5.707 1 98.31 103 LEU A N 1
ATOM 814 C CA . LEU A 1 103 ? -15.336 6.848 -4.746 1 98.31 103 LEU A CA 1
ATOM 815 C C . LEU A 1 103 ? -16.656 6.086 -4.656 1 98.31 103 LEU A C 1
ATOM 817 O O . LEU A 1 103 ? -16.672 4.855 -4.742 1 98.31 103 LEU A O 1
ATOM 821 N N . GLY A 1 104 ? -17.719 6.797 -4.469 1 98.38 104 GLY A N 1
ATOM 822 C CA . GLY A 1 104 ? -19.016 6.152 -4.367 1 98.38 104 GLY A CA 1
ATOM 823 C C . GLY A 1 104 ? -19.375 5.34 -5.594 1 98.38 104 GLY A C 1
ATOM 824 O O . GLY A 1 104 ? -20 4.285 -5.484 1 98.38 104 GLY A O 1
ATOM 825 N N . GLU A 1 105 ? -19.016 5.852 -6.781 1 98.44 105 GLU A N 1
ATOM 826 C CA . GLU A 1 105 ? -19.25 5.129 -8.031 1 98.44 105 GLU A CA 1
ATOM 827 C C . GLU A 1 105 ? -18.531 3.789 -8.031 1 98.44 105 GLU A C 1
ATOM 829 O O . GLU A 1 105 ? -19.094 2.768 -8.414 1 98.44 105 GLU A O 1
ATOM 834 N N . TYR A 1 106 ? -17.344 3.797 -7.641 1 98.81 106 TYR A N 1
ATOM 835 C CA . TYR A 1 106 ? -16.547 2.582 -7.551 1 98.81 106 TYR A CA 1
ATOM 836 C C . TYR A 1 106 ? -17.141 1.612 -6.535 1 98.81 106 TYR A C 1
ATOM 838 O O . TYR A 1 106 ? -17.266 0.417 -6.809 1 98.81 106 TYR A O 1
ATOM 846 N N . GLU A 1 107 ? -17.422 2.156 -5.32 1 98.88 107 GLU A N 1
ATOM 847 C CA . GLU A 1 107 ? -17.984 1.321 -4.258 1 98.88 107 GLU A CA 1
ATOM 848 C C . GLU A 1 107 ? -19.266 0.627 -4.719 1 98.88 107 GLU A C 1
ATOM 850 O O . GLU A 1 107 ? -19.453 -0.57 -4.488 1 98.88 107 GLU A O 1
ATOM 855 N N . GLU A 1 108 ? -20.094 1.358 -5.363 1 98.88 108 GLU A N 1
ATOM 856 C CA . GLU A 1 108 ? -21.328 0.786 -5.895 1 98.88 108 GLU A CA 1
ATOM 857 C C . GLU A 1 108 ? -21.047 -0.273 -6.953 1 98.88 108 GLU A C 1
ATOM 859 O O . GLU A 1 108 ? -21.625 -1.356 -6.934 1 98.88 108 GLU A O 1
ATOM 864 N N . TYR A 1 109 ? -20.203 0.023 -7.859 1 98.88 109 TYR A N 1
ATOM 865 C CA . TYR A 1 109 ? -19.906 -0.869 -8.977 1 98.88 109 TYR A CA 1
ATOM 866 C C . TYR A 1 109 ? -19.406 -2.217 -8.469 1 98.88 109 TYR A C 1
ATOM 868 O O . TYR A 1 109 ? -19.922 -3.266 -8.859 1 98.88 109 TYR A O 1
ATOM 876 N N . ILE A 1 110 ? -18.453 -2.209 -7.602 1 98.88 110 ILE A N 1
ATOM 877 C CA . ILE A 1 110 ? -17.781 -3.441 -7.199 1 98.88 110 ILE A CA 1
ATOM 878 C C . ILE A 1 110 ? -18.703 -4.254 -6.285 1 98.88 110 ILE A C 1
ATOM 880 O O . ILE A 1 110 ? -18.703 -5.484 -6.332 1 98.88 110 ILE A O 1
ATOM 884 N N . THR A 1 111 ? -19.438 -3.588 -5.41 1 98.88 111 THR A N 1
ATOM 885 C CA . THR A 1 111 ? -20.328 -4.305 -4.508 1 98.88 111 THR A CA 1
ATOM 886 C C . THR A 1 111 ? -21.453 -4.992 -5.281 1 98.88 111 THR A C 1
ATOM 888 O O . THR A 1 111 ? -21.812 -6.129 -4.977 1 98.88 111 THR A O 1
ATOM 891 N N . LYS A 1 112 ? -21.969 -4.316 -6.301 1 98.81 112 LYS A N 1
ATOM 892 C CA . LYS A 1 112 ? -22.984 -4.938 -7.137 1 98.81 112 LYS A CA 1
ATOM 893 C C . LYS A 1 112 ? -22.406 -6.094 -7.945 1 98.81 112 LYS A C 1
ATOM 895 O O . LYS A 1 112 ? -23.047 -7.145 -8.07 1 98.81 112 LYS A O 1
ATOM 900 N N . LEU A 1 113 ? -21.281 -5.887 -8.445 1 98.81 113 LEU A N 1
ATOM 901 C CA . LEU A 1 113 ? -20.625 -6.918 -9.25 1 98.81 113 LEU A CA 1
ATOM 902 C C . LEU A 1 113 ? -20.406 -8.188 -8.43 1 98.81 113 LEU A C 1
ATOM 904 O O . LEU A 1 113 ? -20.609 -9.297 -8.938 1 98.81 113 LEU A O 1
ATOM 908 N N . LEU A 1 114 ? -19.969 -8.039 -7.152 1 98.75 114 LEU A N 1
ATOM 909 C CA . LEU A 1 114 ? -19.516 -9.195 -6.375 1 98.75 114 LEU A CA 1
ATOM 910 C C . LEU A 1 114 ? -20.562 -9.578 -5.328 1 98.75 114 LEU A C 1
ATOM 912 O O . LEU A 1 114 ? -20.375 -10.547 -4.59 1 98.75 114 LEU A O 1
ATOM 916 N N . LYS A 1 115 ? -21.641 -8.828 -5.254 1 98.5 115 LYS A N 1
ATOM 917 C CA . LYS A 1 115 ? -22.828 -9.125 -4.465 1 98.5 115 LYS A CA 1
ATOM 918 C C . LYS A 1 115 ? -22.531 -9.078 -2.969 1 98.5 115 LYS A C 1
ATOM 920 O O . LYS A 1 115 ? -22.844 -10.016 -2.232 1 98.5 115 LYS A O 1
ATOM 925 N N . TYR A 1 116 ? -21.969 -8.039 -2.539 1 98.94 116 TYR A N 1
ATOM 926 C CA . TYR A 1 116 ? -21.797 -7.699 -1.131 1 98.94 116 TYR A CA 1
ATOM 927 C C . TYR A 1 116 ? -22.406 -6.336 -0.828 1 98.94 116 TYR A C 1
ATOM 929 O O . TYR A 1 116 ? -22.672 -5.547 -1.74 1 98.94 116 TYR A O 1
ATOM 937 N N . ASP A 1 117 ? -22.625 -6 0.437 1 98.88 117 ASP A N 1
ATOM 938 C CA . ASP A 1 117 ? -23.281 -4.746 0.812 1 98.88 117 ASP A CA 1
ATOM 939 C C . ASP A 1 117 ? -22.297 -3.576 0.733 1 98.88 117 ASP A C 1
ATOM 941 O O . ASP A 1 117 ? -22.688 -2.465 0.362 1 98.88 117 ASP A O 1
ATOM 945 N N . LYS A 1 118 ? -20.984 -3.861 1.097 1 98.94 118 LYS A N 1
ATOM 946 C CA . LYS A 1 118 ? -20.062 -2.746 1.244 1 98.94 118 LYS A CA 1
ATOM 947 C C . LYS A 1 118 ? -18.641 -3.158 0.866 1 98.94 118 LYS A C 1
ATOM 949 O O . LYS A 1 118 ? -18.328 -4.352 0.829 1 98.94 118 LYS A O 1
ATOM 954 N N . VAL A 1 119 ? -17.859 -2.143 0.549 1 98.88 119 VAL A N 1
ATOM 955 C CA . VAL A 1 119 ? -16.453 -2.338 0.271 1 98.88 119 VAL A CA 1
ATOM 956 C C . VAL A 1 119 ? -15.625 -1.337 1.076 1 98.88 119 VAL A C 1
ATOM 958 O O . VAL A 1 119 ? -16.031 -0.193 1.272 1 98.88 119 VAL A O 1
ATOM 961 N N . LEU A 1 120 ? -14.539 -1.81 1.645 1 98.81 120 LEU A N 1
ATOM 962 C CA . LEU A 1 120 ? -13.445 -1.004 2.182 1 98.81 120 LEU A CA 1
ATOM 963 C C . LEU A 1 120 ? -12.258 -0.982 1.219 1 98.81 120 LEU A C 1
ATOM 965 O O . LEU A 1 120 ? -11.516 -1.961 1.118 1 98.81 120 LEU A O 1
ATOM 969 N N . PRO A 1 121 ? -12.109 0.156 0.458 1 98.38 121 PRO A N 1
ATOM 970 C CA . PRO A 1 121 ? -10.945 0.253 -0.429 1 98.38 121 PRO A CA 1
ATOM 971 C C . PRO A 1 121 ? -9.641 0.448 0.332 1 98.38 121 PRO A C 1
ATOM 973 O O . PRO A 1 121 ? -9.586 1.242 1.274 1 98.38 121 PRO A O 1
ATOM 976 N N . MET A 1 122 ? -8.617 -0.29 -0.018 1 98.12 122 MET A N 1
ATOM 977 C CA . MET A 1 122 ? -7.266 -0.191 0.526 1 98.12 122 MET A CA 1
ATOM 978 C C . MET A 1 122 ? -6.234 -0.099 -0.594 1 98.12 122 MET A C 1
ATOM 980 O O . MET A 1 122 ? -6.578 0.194 -1.739 1 98.12 122 MET A O 1
ATOM 984 N N . ASN A 1 123 ? -4.922 -0.266 -0.282 1 96.94 123 ASN A N 1
ATOM 985 C CA . ASN A 1 123 ? -3.869 -0.066 -1.27 1 96.94 123 ASN A CA 1
ATOM 986 C C . ASN A 1 123 ? -3.229 -1.388 -1.682 1 96.94 123 ASN A C 1
ATOM 988 O O . ASN A 1 123 ? -3.154 -1.702 -2.871 1 96.94 123 ASN A O 1
ATOM 992 N N . THR A 1 124 ? -2.791 -2.191 -0.686 1 97.31 124 THR A N 1
ATOM 993 C CA . THR A 1 124 ? -2.057 -3.416 -0.986 1 97.31 124 THR A CA 1
ATOM 994 C C . THR A 1 124 ? -2.799 -4.637 -0.449 1 97.31 124 THR A C 1
ATOM 996 O O . THR A 1 124 ? -3.635 -4.516 0.449 1 97.31 124 THR A O 1
ATOM 999 N N . GLY A 1 125 ? -2.453 -5.777 -1.018 1 97.88 125 GLY A N 1
ATOM 1000 C CA . GLY A 1 125 ? -3.062 -7.012 -0.547 1 97.88 125 GLY A CA 1
ATOM 1001 C C . GLY A 1 125 ? -2.861 -7.246 0.937 1 97.88 125 GLY A C 1
ATOM 1002 O O . GLY A 1 125 ? -3.785 -7.672 1.635 1 97.88 125 GLY A O 1
ATOM 1003 N N . VAL A 1 126 ? -1.679 -6.961 1.455 1 98.31 126 VAL A N 1
ATOM 1004 C CA . VAL A 1 126 ? -1.392 -7.195 2.867 1 98.31 126 VAL A CA 1
ATOM 1005 C C . VAL A 1 126 ? -2.242 -6.262 3.727 1 98.31 126 VAL A C 1
ATOM 1007 O O . VAL A 1 126 ? -2.738 -6.66 4.781 1 98.31 126 VAL A O 1
ATOM 1010 N N . GLU A 1 127 ? -2.439 -5.004 3.307 1 98.12 127 GLU A N 1
ATOM 1011 C CA . GLU A 1 127 ? -3.291 -4.082 4.051 1 98.12 127 GLU A CA 1
ATOM 1012 C C . GLU A 1 127 ? -4.746 -4.547 4.043 1 98.12 127 GLU A C 1
ATOM 1014 O O . GLU A 1 127 ? -5.445 -4.418 5.051 1 98.12 127 GLU A O 1
ATOM 1019 N N . ALA A 1 128 ? -5.168 -5.066 2.92 1 98.69 128 ALA A N 1
ATOM 1020 C CA . ALA A 1 128 ? -6.543 -5.555 2.834 1 98.69 128 ALA A CA 1
ATOM 1021 C C . ALA A 1 128 ? -6.742 -6.785 3.717 1 98.69 128 ALA A C 1
ATOM 1023 O O . ALA A 1 128 ? -7.758 -6.898 4.41 1 98.69 128 ALA A O 1
ATOM 1024 N N . CYS A 1 129 ? -5.797 -7.699 3.68 1 98.88 129 CYS A N 1
ATOM 1025 C CA . CYS A 1 129 ? -5.887 -8.891 4.52 1 98.88 129 CYS A CA 1
ATOM 1026 C C . CYS A 1 129 ? -5.863 -8.516 5.996 1 98.88 129 CYS A C 1
ATOM 1028 O O . CYS A 1 129 ? -6.629 -9.055 6.793 1 98.88 129 CYS A O 1
ATOM 1030 N N . GLU A 1 130 ? -5.004 -7.59 6.363 1 98.56 130 GLU A N 1
ATOM 1031 C CA . GLU A 1 130 ? -4.977 -7.113 7.742 1 98.56 130 GLU A CA 1
ATOM 1032 C C . GLU A 1 130 ? -6.301 -6.465 8.133 1 98.56 130 GLU A C 1
ATOM 1034 O O . GLU A 1 130 ? -6.77 -6.625 9.258 1 98.56 130 GLU A O 1
ATOM 1039 N N . SER A 1 131 ? -6.828 -5.68 7.203 1 98.75 131 SER A N 1
ATOM 1040 C CA . SER A 1 131 ? -8.125 -5.047 7.449 1 98.75 131 SER A CA 1
ATOM 1041 C C . SER A 1 131 ? -9.211 -6.09 7.668 1 98.75 131 SER A C 1
ATOM 1043 O O . SER A 1 131 ? -10.102 -5.898 8.5 1 98.75 131 SER A O 1
ATOM 1045 N N . ALA A 1 132 ? -9.148 -7.188 6.887 1 98.94 132 ALA A N 1
ATOM 1046 C CA . ALA A 1 132 ? -10.117 -8.266 7.055 1 98.94 132 ALA A CA 1
ATOM 1047 C C . ALA A 1 132 ? -9.992 -8.906 8.438 1 98.94 132 ALA A C 1
ATOM 1049 O O . ALA A 1 132 ? -11 -9.203 9.086 1 98.94 132 ALA A O 1
ATOM 1050 N N . VAL A 1 133 ? -8.781 -9.141 8.898 1 98.94 133 VAL A N 1
ATOM 1051 C CA . VAL A 1 133 ? -8.531 -9.695 10.219 1 98.94 133 VAL A CA 1
ATOM 1052 C C . VAL A 1 133 ? -9.055 -8.734 11.289 1 98.94 133 VAL A C 1
ATOM 1054 O O . VAL A 1 133 ? -9.703 -9.164 12.25 1 98.94 133 VAL A O 1
ATOM 1057 N N . LYS A 1 134 ? -8.797 -7.461 11.133 1 98.81 134 LYS A N 1
ATOM 1058 C CA . LYS A 1 134 ? -9.266 -6.457 12.078 1 98.81 134 LYS A CA 1
ATOM 1059 C C . LYS A 1 134 ? -10.797 -6.406 12.109 1 98.81 134 LYS A C 1
ATOM 1061 O O . LYS A 1 134 ? -11.398 -6.297 13.18 1 98.81 134 LYS A O 1
ATOM 1066 N N . LEU A 1 135 ? -11.414 -6.441 10.922 1 98.81 135 LEU A N 1
ATOM 1067 C CA . LEU A 1 135 ? -12.875 -6.473 10.828 1 98.81 135 LEU A CA 1
ATOM 1068 C C . LEU A 1 135 ? -13.438 -7.691 11.547 1 98.81 135 LEU A C 1
ATOM 1070 O O . LEU A 1 135 ? -14.453 -7.594 12.242 1 98.81 135 LEU A O 1
ATOM 1074 N N . ALA A 1 136 ? -12.781 -8.828 11.352 1 98.94 136 ALA A N 1
ATOM 1075 C CA . ALA A 1 136 ? -13.227 -10.062 11.984 1 98.94 136 ALA A CA 1
ATOM 1076 C C . ALA A 1 136 ? -13.133 -9.977 13.508 1 98.94 136 ALA A C 1
ATOM 1078 O O . ALA A 1 136 ? -14.055 -10.383 14.219 1 98.94 136 ALA A O 1
ATOM 1079 N N . ARG A 1 137 ? -12.047 -9.469 14.008 1 98.81 137 ARG A N 1
ATOM 1080 C CA . ARG A 1 137 ? -11.891 -9.297 15.453 1 98.81 137 ARG A CA 1
ATOM 1081 C C . ARG A 1 137 ? -12.938 -8.344 16 1 98.81 137 ARG A C 1
ATOM 1083 O O . ARG A 1 137 ? -13.555 -8.617 17.031 1 98.81 137 ARG A O 1
ATOM 1090 N N . ARG A 1 138 ? -13.086 -7.199 15.312 1 98.44 138 ARG A N 1
ATOM 1091 C CA . ARG A 1 138 ? -14.086 -6.223 15.742 1 98.44 138 ARG A CA 1
ATOM 1092 C C . ARG A 1 138 ? -15.469 -6.855 15.82 1 98.44 138 ARG A C 1
ATOM 1094 O O . ARG A 1 138 ? -16.188 -6.66 16.797 1 98.44 138 ARG A O 1
ATOM 1101 N N . TRP A 1 139 ? -15.836 -7.602 14.773 1 98.81 139 TRP A N 1
ATOM 1102 C CA . TRP A 1 139 ? -17.109 -8.305 14.742 1 98.81 139 TRP A CA 1
ATOM 1103 C C . TRP A 1 139 ? -17.219 -9.297 15.898 1 98.81 139 TRP A C 1
ATOM 1105 O O . TRP A 1 139 ? -18.266 -9.422 16.531 1 98.81 139 TRP A O 1
ATOM 1115 N N . ALA A 1 140 ? -16.141 -10.016 16.203 1 98.88 140 ALA A N 1
ATOM 1116 C CA . ALA A 1 140 ? -16.125 -11.008 17.266 1 98.88 140 ALA A CA 1
ATOM 1117 C C . ALA A 1 140 ? -16.406 -10.359 18.625 1 98.88 140 ALA A C 1
ATOM 1119 O O . ALA A 1 140 ? -17.109 -10.938 19.469 1 98.88 140 ALA A O 1
ATOM 1120 N N . TYR A 1 141 ? -15.844 -9.195 18.797 1 98.62 141 TYR A N 1
ATOM 1121 C CA . TYR A 1 141 ? -16.047 -8.492 20.062 1 98.62 141 TYR A CA 1
ATOM 1122 C C . TYR A 1 141 ? -17.422 -7.859 20.125 1 98.62 141 TYR A C 1
ATOM 1124 O O . TYR A 1 141 ? -18.156 -8.047 21.109 1 98.62 141 TYR A O 1
ATOM 1132 N N . ASP A 1 142 ? -17.828 -7.184 19.125 1 98.31 142 ASP A N 1
ATOM 1133 C CA . ASP A 1 142 ? -19.016 -6.324 19.156 1 98.31 142 ASP A CA 1
ATOM 1134 C C . ASP A 1 142 ? -20.281 -7.133 18.938 1 98.31 142 ASP A C 1
ATOM 1136 O O . ASP A 1 142 ? -21.359 -6.738 19.375 1 98.31 142 ASP A O 1
ATOM 1140 N N . VAL A 1 143 ? -20.219 -8.266 18.234 1 98.5 143 VAL A N 1
ATOM 1141 C CA . VAL A 1 143 ? -21.422 -8.992 17.812 1 98.5 143 VAL A CA 1
ATOM 1142 C C . VAL A 1 143 ? -21.406 -10.383 18.438 1 98.5 143 VAL A C 1
ATOM 1144 O O . VAL A 1 143 ? -22.359 -10.75 19.156 1 98.5 143 VAL A O 1
ATOM 1147 N N . LYS A 1 144 ? -20.344 -11.164 18.328 1 98.25 144 LYS A N 1
ATOM 1148 C CA . LYS A 1 144 ? -20.266 -12.555 18.766 1 98.25 144 LYS A CA 1
ATOM 1149 C C . LYS A 1 144 ? -20.156 -12.648 20.281 1 98.25 144 LYS A C 1
ATOM 1151 O O . LYS A 1 144 ? -20.531 -13.656 20.875 1 98.25 144 LYS A O 1
ATOM 1156 N N . GLY A 1 145 ? -19.516 -11.578 20.922 1 98.38 145 GLY A N 1
ATOM 1157 C CA . GLY A 1 145 ? -19.438 -11.531 22.375 1 98.38 145 GLY A CA 1
ATOM 1158 C C . GLY A 1 145 ? -18.156 -12.141 22.922 1 98.38 145 GLY A C 1
ATOM 1159 O O . GLY A 1 145 ? -18.109 -12.57 24.078 1 98.38 145 GLY A O 1
ATOM 1160 N N . VAL A 1 146 ? -17.156 -12.18 22.141 1 98.69 146 VAL A N 1
ATOM 1161 C CA . VAL A 1 146 ? -15.844 -12.641 22.609 1 98.69 146 VAL A CA 1
ATOM 1162 C C . VAL A 1 146 ? -15.266 -11.617 23.594 1 98.69 146 VAL A C 1
ATOM 1164 O O . VAL A 1 146 ? -15.445 -10.414 23.422 1 98.69 146 VAL A O 1
ATOM 1167 N N . ALA A 1 147 ? -14.625 -12.07 24.641 1 98.44 147 ALA A N 1
ATOM 1168 C CA . ALA A 1 147 ? -14.016 -11.18 25.625 1 98.44 147 ALA A CA 1
ATOM 1169 C C . ALA A 1 147 ? -12.93 -10.32 24.969 1 98.44 147 ALA A C 1
ATOM 1171 O O . ALA A 1 147 ? -12.273 -10.75 24.031 1 98.44 147 ALA A O 1
ATOM 1172 N N . PRO A 1 148 ? -12.734 -9.109 25.5 1 97.75 148 PRO A N 1
ATOM 1173 C CA . PRO A 1 148 ? -11.742 -8.203 24.922 1 97.75 148 PRO A CA 1
ATOM 1174 C C . PRO A 1 148 ? -10.359 -8.836 24.812 1 97.75 148 PRO A C 1
ATOM 1176 O O . PRO A 1 148 ? -9.898 -9.484 25.75 1 97.75 148 PRO A O 1
ATOM 1179 N N . ASN A 1 149 ? -9.781 -8.719 23.625 1 98.12 149 ASN A N 1
ATOM 1180 C CA . ASN A 1 149 ? -8.414 -9.109 23.328 1 98.12 149 ASN A CA 1
ATOM 1181 C C . ASN A 1 149 ? -8.242 -10.633 23.344 1 98.12 149 ASN A C 1
ATOM 1183 O O . ASN A 1 149 ? -7.133 -11.133 23.547 1 98.12 149 ASN A O 1
ATOM 1187 N N . GLU A 1 150 ? -9.305 -11.406 23.141 1 98.62 150 GLU A N 1
ATOM 1188 C CA . GLU A 1 150 ? -9.219 -12.859 23.156 1 98.62 150 GLU A CA 1
ATOM 1189 C C . GLU A 1 150 ? -9.594 -13.461 21.812 1 98.62 150 GLU A C 1
ATOM 1191 O O . GLU A 1 150 ? -9.508 -14.68 21.625 1 98.62 150 GLU A O 1
ATOM 1196 N N . ALA A 1 151 ? -9.93 -12.617 20.859 1 98.81 151 ALA A N 1
ATOM 1197 C CA . ALA A 1 151 ? -10.367 -13.117 19.547 1 98.81 151 ALA A CA 1
ATOM 1198 C C . ALA A 1 151 ? -9.219 -13.797 18.812 1 98.81 151 ALA A C 1
ATOM 1200 O O . ALA A 1 151 ? -8.141 -13.219 18.656 1 98.81 151 ALA A O 1
ATOM 1201 N N . ARG A 1 152 ? -9.43 -15.023 18.375 1 98.88 152 ARG A N 1
ATOM 1202 C CA . ARG A 1 152 ? -8.438 -15.781 17.625 1 98.88 152 ARG A CA 1
ATOM 1203 C C . ARG A 1 152 ? -8.797 -15.844 16.141 1 98.88 152 ARG A C 1
ATOM 1205 O O . ARG A 1 152 ? -9.977 -15.789 15.781 1 98.88 152 ARG A O 1
ATOM 1212 N N . VAL A 1 153 ? -7.891 -15.906 15.281 1 98.94 153 VAL A N 1
ATOM 1213 C CA . VAL A 1 153 ? -8.062 -16.125 13.852 1 98.94 153 VAL A CA 1
ATOM 1214 C C . VAL A 1 153 ? -7.27 -17.359 13.422 1 98.94 153 VAL A C 1
ATOM 1216 O O . VAL A 1 153 ? -6.094 -17.5 13.766 1 98.94 153 VAL A O 1
ATOM 1219 N N . VAL A 1 154 ? -7.898 -18.234 12.758 1 98.94 154 VAL A N 1
ATOM 1220 C CA . VAL A 1 154 ? -7.293 -19.469 12.273 1 98.94 154 VAL A CA 1
ATOM 1221 C C . VAL A 1 154 ? -6.91 -19.312 10.805 1 98.94 154 VAL A C 1
ATOM 1223 O O . VAL A 1 154 ? -7.695 -18.812 10 1 98.94 154 VAL A O 1
ATOM 1226 N N . PHE A 1 155 ? -5.691 -19.734 10.469 1 98.94 155 PHE A N 1
ATOM 1227 C CA . PHE A 1 155 ? -5.176 -19.703 9.102 1 98.94 155 PHE A CA 1
ATOM 1228 C C . PHE A 1 155 ? -4.82 -21.109 8.625 1 98.94 155 PHE A C 1
ATOM 1230 O O . PHE A 1 155 ? -4.742 -22.047 9.422 1 98.94 155 PHE A O 1
ATOM 1237 N N . ALA A 1 156 ? -4.676 -21.266 7.32 1 98.94 156 ALA A N 1
ATOM 1238 C CA . ALA A 1 156 ? -4.176 -22.516 6.754 1 98.94 156 ALA A CA 1
ATOM 1239 C C . ALA A 1 156 ? -2.648 -22.531 6.734 1 98.94 156 ALA A C 1
ATOM 1241 O O . ALA A 1 156 ? -2.01 -21.516 6.453 1 98.94 156 ALA A O 1
ATOM 1242 N N . GLU A 1 157 ? -2.076 -23.656 7.031 1 98.69 157 GLU A N 1
ATOM 1243 C CA . GLU A 1 157 ? -0.635 -23.828 6.855 1 98.69 157 GLU A CA 1
ATOM 1244 C C . GLU A 1 157 ? -0.212 -23.5 5.426 1 98.69 157 GLU A C 1
ATOM 1246 O O . GLU A 1 157 ? -0.998 -23.656 4.488 1 98.69 157 GLU A O 1
ATOM 1251 N N . ASP A 1 158 ? 1.005 -22.922 5.254 1 98.12 158 ASP A N 1
ATOM 1252 C CA . ASP A 1 158 ? 1.608 -22.516 3.986 1 98.12 158 ASP A CA 1
ATOM 1253 C C . ASP A 1 158 ? 0.89 -21.312 3.391 1 98.12 158 ASP A C 1
ATOM 1255 O O . ASP A 1 158 ? 0.956 -21.078 2.182 1 98.12 158 ASP A O 1
ATOM 1259 N N . ASN A 1 159 ? 0.172 -20.625 4.277 1 98.56 159 ASN A N 1
ATOM 1260 C CA . ASN A 1 159 ? -0.462 -19.375 3.84 1 98.56 159 ASN A CA 1
ATOM 1261 C C . ASN A 1 159 ? 0.572 -18.328 3.477 1 98.56 159 ASN A C 1
ATOM 1263 O O . ASN A 1 159 ? 1.699 -18.344 3.975 1 98.56 159 ASN A O 1
ATOM 1267 N N . PHE A 1 160 ? 0.198 -17.469 2.596 1 97.75 160 PHE A N 1
ATOM 1268 C CA . PHE A 1 160 ? 0.942 -16.25 2.275 1 97.75 160 PHE A CA 1
ATOM 1269 C C . PHE A 1 160 ? -0.007 -15.102 1.969 1 97.75 160 PHE A C 1
ATOM 1271 O O . PHE A 1 160 ? -0.718 -15.125 0.962 1 97.75 160 PHE A O 1
ATOM 1278 N N . TRP A 1 161 ? 0.067 -14.109 2.795 1 98.12 161 TRP A N 1
ATOM 1279 C CA . TRP A 1 161 ? -0.783 -12.953 2.521 1 98.12 161 TRP A CA 1
ATOM 1280 C C . TRP A 1 161 ? -0.036 -11.648 2.789 1 98.12 161 TRP A C 1
ATOM 1282 O O . TRP A 1 161 ? -0.654 -10.609 3.027 1 98.12 161 TRP A O 1
ATOM 1292 N N . GLY A 1 162 ? 1.288 -11.695 2.736 1 96.56 162 GLY A N 1
ATOM 1293 C CA . GLY A 1 162 ? 2.111 -10.5 2.873 1 96.56 162 GLY A CA 1
ATOM 1294 C C . GLY A 1 162 ? 3.275 -10.688 3.83 1 96.56 162 GLY A C 1
ATOM 1295 O O . GLY A 1 162 ? 3.588 -11.812 4.223 1 96.56 162 GLY A O 1
ATOM 1296 N N . ARG A 1 163 ? 3.963 -9.586 4.152 1 96.88 163 ARG A N 1
ATOM 1297 C CA . ARG A 1 163 ? 5.176 -9.633 4.961 1 96.88 163 ARG A CA 1
ATOM 1298 C C . ARG A 1 163 ? 5.078 -8.68 6.148 1 96.88 163 ARG A C 1
ATOM 1300 O O . ARG A 1 163 ? 6.09 -8.359 6.777 1 96.88 163 ARG A O 1
ATOM 1307 N N . SER A 1 164 ? 3.91 -8.133 6.457 1 98.12 164 SER A N 1
ATOM 1308 C CA . SER A 1 164 ? 3.74 -7.363 7.684 1 98.12 164 SER A CA 1
ATOM 1309 C C . SER A 1 164 ? 3.961 -8.227 8.922 1 98.12 164 SER A C 1
ATOM 1311 O O . SER A 1 164 ? 3.984 -9.461 8.82 1 98.12 164 SER A O 1
ATOM 1313 N N . ILE A 1 165 ? 4.078 -7.645 10.023 1 98.69 165 ILE A N 1
ATOM 1314 C CA . ILE A 1 165 ? 4.27 -8.383 11.266 1 98.69 165 ILE A CA 1
ATOM 1315 C C . ILE A 1 165 ? 3.074 -9.297 11.508 1 98.69 165 ILE A C 1
ATOM 1317 O O . ILE A 1 165 ? 3.242 -10.453 11.922 1 98.69 165 ILE A O 1
ATOM 1321 N N . ALA A 1 166 ? 1.884 -8.82 11.195 1 98.75 166 ALA A N 1
ATOM 1322 C CA . ALA A 1 166 ? 0.705 -9.672 11.344 1 98.75 166 ALA A CA 1
ATOM 1323 C C . ALA A 1 166 ? 0.737 -10.836 10.359 1 98.75 166 ALA A C 1
ATOM 1325 O O . ALA A 1 166 ? 0.474 -11.984 10.734 1 98.75 166 ALA A O 1
ATOM 1326 N N . ALA A 1 167 ? 1.07 -10.57 9.141 1 98.69 167 ALA A N 1
ATOM 1327 C CA . ALA A 1 167 ? 1.085 -11.609 8.109 1 98.69 167 ALA A CA 1
ATOM 1328 C C . ALA A 1 167 ? 2.096 -12.695 8.453 1 98.69 167 ALA A C 1
ATOM 1330 O O . ALA A 1 167 ? 1.778 -13.891 8.383 1 98.69 167 ALA A O 1
ATOM 1331 N N . ILE A 1 168 ? 3.281 -12.297 8.859 1 98.5 168 ILE A N 1
ATOM 1332 C CA . ILE A 1 168 ? 4.324 -13.289 9.102 1 98.5 168 ILE A CA 1
ATOM 1333 C C . ILE A 1 168 ? 4.051 -14.031 10.406 1 98.5 168 ILE A C 1
ATOM 1335 O O . ILE A 1 168 ? 4.582 -15.117 10.633 1 98.5 168 ILE A O 1
ATOM 1339 N N . SER A 1 169 ? 3.234 -13.461 11.297 1 98.69 169 SER A N 1
ATOM 1340 C CA . SER A 1 169 ? 2.828 -14.133 12.523 1 98.69 169 SER A CA 1
ATOM 1341 C C . SER A 1 169 ? 1.939 -15.336 12.234 1 98.69 169 SER A C 1
ATOM 1343 O O . SER A 1 169 ? 1.81 -16.234 13.062 1 98.69 169 SER A O 1
ATOM 1345 N N . ALA A 1 170 ? 1.354 -15.344 11.047 1 98.69 170 ALA A N 1
ATOM 1346 C CA . ALA A 1 170 ? 0.496 -16.453 10.633 1 98.69 170 ALA A CA 1
ATOM 1347 C C . ALA A 1 170 ? 1.267 -17.453 9.773 1 98.69 170 ALA A C 1
ATOM 1349 O O . ALA A 1 170 ? 0.734 -18.5 9.398 1 98.69 170 ALA A O 1
ATOM 1350 N N . SER A 1 171 ? 2.518 -17.141 9.469 1 98.12 171 SER A N 1
ATOM 1351 C CA . SER A 1 171 ? 3.295 -17.938 8.531 1 98.12 171 SER A CA 1
ATOM 1352 C C . SER A 1 171 ? 3.924 -19.141 9.219 1 98.12 171 SER A C 1
ATOM 1354 O O . SER A 1 171 ? 4.141 -19.141 10.43 1 98.12 171 SER A O 1
ATOM 1356 N N . ASN A 1 172 ? 4.148 -20.234 8.492 1 97.44 172 ASN A N 1
ATOM 1357 C CA . ASN A 1 172 ? 4.961 -21.344 8.977 1 97.44 172 ASN A CA 1
ATOM 1358 C C . ASN A 1 172 ? 6.215 -21.531 8.125 1 97.44 172 ASN A C 1
ATOM 1360 O O . ASN A 1 172 ? 6.832 -22.594 8.148 1 97.44 172 ASN A O 1
ATOM 1364 N N . ASP A 1 173 ? 6.523 -20.594 7.293 1 95.38 173 ASP A N 1
ATOM 1365 C CA . ASP A 1 173 ? 7.766 -20.562 6.523 1 95.38 173 ASP A CA 1
ATOM 1366 C C . ASP A 1 173 ? 8.852 -19.797 7.27 1 95.38 173 ASP A C 1
ATOM 1368 O O . ASP A 1 173 ? 8.773 -18.562 7.402 1 95.38 173 ASP A O 1
ATOM 1372 N N . PRO A 1 174 ? 9.875 -20.422 7.73 1 94.94 174 PRO A N 1
ATOM 1373 C CA . PRO A 1 174 ? 10.891 -19.734 8.523 1 94.94 174 PRO A CA 1
ATOM 1374 C C . PRO A 1 174 ? 11.555 -18.578 7.77 1 94.94 174 PRO A C 1
ATOM 1376 O O . PRO A 1 174 ? 11.969 -17.594 8.383 1 94.94 174 PRO A O 1
ATOM 1379 N N . ASP A 1 175 ? 11.656 -18.641 6.477 1 91.19 175 ASP A N 1
ATOM 1380 C CA . ASP A 1 175 ? 12.242 -17.547 5.703 1 91.19 175 ASP A CA 1
ATOM 1381 C C . ASP A 1 175 ? 11.391 -16.281 5.812 1 91.19 175 ASP A C 1
ATOM 1383 O O . ASP A 1 175 ? 11.898 -15.164 5.66 1 91.19 175 ASP A O 1
ATOM 1387 N N . SER A 1 176 ? 10.18 -16.484 6.102 1 92.75 176 SER A N 1
ATOM 1388 C CA . SER A 1 176 ? 9.25 -15.367 6.18 1 92.75 176 SER A CA 1
ATOM 1389 C C . SER A 1 176 ? 9.25 -14.75 7.574 1 92.75 176 SER A C 1
ATOM 1391 O O . SER A 1 176 ? 9.273 -13.523 7.715 1 92.75 176 SER A O 1
ATOM 1393 N N . TYR A 1 177 ? 9.266 -15.594 8.633 1 96.19 177 TYR A N 1
ATOM 1394 C CA . TYR A 1 177 ? 8.953 -15 9.93 1 96.19 177 TYR A CA 1
ATOM 1395 C C . TYR A 1 177 ? 10.195 -14.938 10.805 1 96.19 177 TYR A C 1
ATOM 1397 O O . TYR A 1 177 ? 10.242 -14.172 11.773 1 96.19 177 TYR A O 1
ATOM 1405 N N . SER A 1 178 ? 11.266 -15.742 10.539 1 96.38 178 SER A N 1
ATOM 1406 C CA . SER A 1 178 ? 12.398 -15.828 11.461 1 96.38 178 SER A CA 1
ATOM 1407 C C . SER A 1 178 ? 13.109 -14.484 11.586 1 96.38 178 SER A C 1
ATOM 1409 O O . SER A 1 178 ? 13.344 -13.805 10.586 1 96.38 178 SER A O 1
ATOM 1411 N N . GLY A 1 179 ? 13.391 -14.133 12.781 1 97.69 179 GLY A N 1
ATOM 1412 C CA . GLY A 1 179 ? 14.18 -12.945 13.047 1 97.69 179 GLY A CA 1
ATOM 1413 C C . GLY A 1 179 ? 13.352 -11.672 13.102 1 97.69 179 GLY A C 1
ATOM 1414 O O . GLY A 1 179 ? 13.891 -10.57 13.102 1 97.69 179 GLY A O 1
ATOM 1415 N N . PHE A 1 180 ? 12.008 -11.812 13.25 1 98.38 180 PHE A N 1
ATOM 1416 C CA . PHE A 1 180 ? 11.188 -10.609 13.188 1 98.38 180 PHE A CA 1
ATOM 1417 C C . PHE A 1 180 ? 10.227 -10.547 14.375 1 98.38 180 PHE A C 1
ATOM 1419 O O . PHE A 1 180 ? 9.445 -9.602 14.5 1 98.38 180 PHE A O 1
ATOM 1426 N N . GLY A 1 181 ? 10.219 -11.555 15.273 1 97.94 181 GLY A N 1
ATOM 1427 C CA . GLY A 1 181 ? 9.344 -11.547 16.438 1 97.94 181 GLY A CA 1
ATOM 1428 C C . GLY A 1 181 ? 9.641 -10.406 17.406 1 97.94 181 GLY A C 1
ATOM 1429 O O . GLY A 1 181 ? 10.625 -9.688 17.234 1 97.94 181 GLY A O 1
ATOM 1430 N N . PRO A 1 182 ? 8.914 -10.281 18.5 1 98.25 182 PRO A N 1
ATOM 1431 C CA . PRO A 1 182 ? 7.777 -11.125 18.875 1 98.25 182 PRO A CA 1
ATOM 1432 C C . PRO A 1 182 ? 6.605 -10.992 17.891 1 98.25 182 PRO A C 1
ATOM 1434 O O . PRO A 1 182 ? 6.539 -10.023 17.125 1 98.25 182 PRO A O 1
ATOM 1437 N N . PHE A 1 183 ? 5.73 -11.961 17.891 1 98.38 183 PHE A N 1
ATOM 1438 C CA . PHE A 1 183 ? 4.668 -12.07 16.906 1 98.38 183 PHE A CA 1
ATOM 1439 C C . PHE A 1 183 ? 3.312 -11.758 17.516 1 98.38 183 PHE A C 1
ATOM 1441 O O . PHE A 1 183 ? 3.174 -11.734 18.75 1 98.38 183 PHE A O 1
ATOM 1448 N N . VAL A 1 184 ? 2.311 -11.469 16.672 1 98.62 184 VAL A N 1
ATOM 1449 C CA . VAL A 1 184 ? 0.944 -11.195 17.094 1 98.62 184 VAL A CA 1
ATOM 1450 C C . VAL A 1 184 ? 0.358 -12.438 17.766 1 98.62 184 VAL A C 1
ATOM 1452 O O . VAL A 1 184 ? 0.362 -13.523 17.188 1 98.62 184 VAL A O 1
ATOM 1455 N N . PRO A 1 185 ? -0.16 -12.344 18.984 1 98.31 185 PRO A N 1
ATOM 1456 C CA . PRO A 1 185 ? -0.82 -13.484 19.625 1 98.31 185 PRO A CA 1
ATOM 1457 C C . PRO A 1 185 ? -2.191 -13.781 19.031 1 98.31 185 PRO A C 1
ATOM 1459 O O . PRO A 1 185 ? -2.768 -12.938 18.344 1 98.31 185 PRO A O 1
ATOM 1462 N N . GLY A 1 186 ? -2.697 -14.977 19.234 1 98.44 186 GLY A N 1
ATOM 1463 C CA . GLY A 1 186 ? -4.07 -15.305 18.891 1 98.44 186 GLY A CA 1
ATOM 1464 C C . GLY A 1 186 ? -4.219 -15.805 17.453 1 98.44 186 GLY A C 1
ATOM 1465 O O . GLY A 1 186 ? -5.324 -15.812 16.906 1 98.44 186 GLY A O 1
ATOM 1466 N N . PHE A 1 187 ? -3.164 -16.203 16.797 1 98.75 187 PHE A N 1
ATOM 1467 C CA . PHE A 1 187 ? -3.199 -16.797 15.469 1 98.75 187 PHE A CA 1
ATOM 1468 C C . PHE A 1 187 ? -2.932 -18.297 15.539 1 98.75 187 PHE A C 1
ATOM 1470 O O . PHE A 1 187 ? -1.987 -18.734 16.203 1 98.75 187 PHE A O 1
ATOM 1477 N N . ASP A 1 188 ? -3.777 -19.062 14.961 1 98.75 188 ASP A N 1
ATOM 1478 C CA . ASP A 1 188 ? -3.615 -20.5 14.852 1 98.75 188 ASP A CA 1
ATOM 1479 C C . ASP A 1 188 ? -3.467 -20.938 13.398 1 98.75 188 ASP A C 1
ATOM 1481 O O . ASP A 1 188 ? -3.76 -20.156 12.484 1 98.75 188 ASP A O 1
ATOM 1485 N N . ARG A 1 189 ? -2.996 -22.172 13.219 1 98.81 189 ARG A N 1
ATOM 1486 C CA . ARG A 1 189 ? -2.871 -22.75 11.883 1 98.81 189 ARG A CA 1
ATOM 1487 C C . ARG A 1 189 ? -3.404 -24.172 11.844 1 98.81 189 ARG A C 1
ATOM 1489 O O . ARG A 1 189 ? -3.254 -24.922 12.805 1 98.81 189 ARG A O 1
ATOM 1496 N N . VAL A 1 190 ? -3.984 -24.5 10.773 1 98.94 190 VAL A N 1
ATOM 1497 C CA . VAL A 1 190 ? -4.434 -25.875 10.492 1 98.94 190 VAL A CA 1
ATOM 1498 C C . VAL A 1 190 ? -3.947 -26.297 9.109 1 98.94 190 VAL A C 1
ATOM 1500 O O . VAL A 1 190 ? -3.711 -25.453 8.242 1 98.94 190 VAL A O 1
ATOM 1503 N N . PRO A 1 191 ? -3.758 -27.562 8.852 1 98.88 191 PRO A N 1
ATOM 1504 C CA . PRO A 1 191 ? -3.346 -28 7.512 1 98.88 191 PRO A CA 1
ATOM 1505 C C . PRO A 1 191 ? -4.332 -27.562 6.426 1 98.88 191 PRO A C 1
ATOM 1507 O O . PRO A 1 191 ? -5.547 -27.625 6.633 1 98.88 191 PRO A O 1
ATOM 1510 N N . TYR A 1 192 ? -3.818 -27.172 5.359 1 98.81 192 TYR A N 1
ATOM 1511 C CA . TYR A 1 192 ? -4.645 -26.828 4.207 1 98.81 192 TYR A CA 1
ATOM 1512 C C . TYR A 1 192 ? -5.406 -28.047 3.697 1 98.81 192 TYR A C 1
ATOM 1514 O O . TYR A 1 192 ? -4.891 -29.156 3.732 1 98.81 192 TYR A O 1
ATOM 1522 N N . ASN A 1 193 ? -6.652 -27.766 3.236 1 98.75 193 ASN A N 1
ATOM 1523 C CA . ASN A 1 193 ? -7.457 -28.828 2.633 1 98.75 193 ASN A CA 1
ATOM 1524 C C . ASN A 1 193 ? -7.793 -29.922 3.641 1 98.75 193 ASN A C 1
ATOM 1526 O O . ASN A 1 193 ? -7.875 -31.094 3.281 1 98.75 193 ASN A O 1
ATOM 1530 N N . ASP A 1 194 ? -7.863 -29.641 4.934 1 98.81 194 ASP A N 1
ATOM 1531 C CA . ASP A 1 194 ? -8.227 -30.547 6.02 1 98.81 194 ASP A CA 1
ATOM 1532 C C . ASP A 1 194 ? -9.438 -30.016 6.789 1 98.81 194 ASP A C 1
ATOM 1534 O O . ASP A 1 194 ? -9.289 -29.344 7.809 1 98.81 194 ASP A O 1
ATOM 1538 N N . LEU A 1 195 ? -10.586 -30.453 6.371 1 98.69 195 LEU A N 1
ATOM 1539 C CA . LEU A 1 195 ? -11.828 -29.922 6.914 1 98.69 195 LEU A CA 1
ATOM 1540 C C . LEU A 1 195 ? -11.984 -30.297 8.383 1 98.69 195 LEU A C 1
ATOM 1542 O O . LEU A 1 195 ? -12.516 -29.531 9.18 1 98.69 195 LEU A O 1
ATOM 1546 N N . ALA A 1 196 ? -11.586 -31.469 8.734 1 98.75 196 ALA A N 1
ATOM 1547 C CA . ALA A 1 196 ? -11.68 -31.906 10.125 1 98.75 196 ALA A CA 1
ATOM 1548 C C . ALA A 1 196 ? -10.836 -31.031 11.039 1 98.75 196 ALA A C 1
ATOM 1550 O O . ALA A 1 196 ? -11.258 -30.672 12.141 1 98.75 196 ALA A O 1
ATOM 1551 N N . ALA A 1 197 ? -9.68 -30.672 10.609 1 98.88 197 ALA A N 1
ATOM 1552 C CA . ALA A 1 197 ? -8.797 -29.781 11.375 1 98.88 197 ALA A CA 1
ATOM 1553 C C . ALA A 1 197 ? -9.398 -28.391 11.516 1 98.88 197 ALA A C 1
ATOM 1555 O O . ALA A 1 197 ? -9.289 -27.766 12.562 1 98.88 197 ALA A O 1
ATOM 1556 N N . VAL A 1 198 ? -10.023 -27.922 10.461 1 98.94 198 VAL A N 1
ATOM 1557 C CA . VAL A 1 198 ? -10.695 -26.625 10.508 1 98.94 198 VAL A CA 1
ATOM 1558 C C . VAL A 1 198 ? -11.805 -26.656 11.555 1 98.94 198 VAL A C 1
ATOM 1560 O O . VAL A 1 198 ? -11.898 -25.766 12.398 1 98.94 198 VAL A O 1
ATOM 1563 N N . GLU A 1 199 ? -12.594 -27.672 11.461 1 98.81 199 GLU A N 1
ATOM 1564 C CA . GLU A 1 199 ? -13.727 -27.75 12.375 1 98.81 199 GLU A CA 1
ATOM 1565 C C . GLU A 1 199 ? -13.258 -27.797 13.828 1 98.81 199 GLU A C 1
ATOM 1567 O O . GLU A 1 199 ? -13.828 -27.109 14.688 1 98.81 199 GLU A O 1
ATOM 1572 N N . LYS A 1 200 ? -12.273 -28.578 14.102 1 98.81 200 LYS A N 1
ATOM 1573 C CA . LYS A 1 200 ? -11.734 -28.656 15.453 1 98.81 200 LYS A CA 1
ATOM 1574 C C . LYS A 1 200 ? -11.234 -27.297 15.93 1 98.81 200 LYS A C 1
ATOM 1576 O O . LYS A 1 200 ? -11.508 -26.891 17.062 1 98.81 200 LYS A O 1
ATOM 1581 N N . ALA A 1 201 ? -10.578 -26.578 15.094 1 98.81 201 ALA A N 1
ATOM 1582 C CA . ALA A 1 201 ? -9.977 -25.297 15.461 1 98.81 201 ALA A CA 1
ATOM 1583 C C . ALA A 1 201 ? -11.055 -24.234 15.688 1 98.81 201 ALA A C 1
ATOM 1585 O O . ALA A 1 201 ? -10.953 -23.438 16.625 1 98.81 201 ALA A O 1
ATOM 1586 N N . VAL A 1 202 ? -12.055 -24.219 14.836 1 98.62 202 VAL A N 1
ATOM 1587 C CA . VAL A 1 202 ? -13.008 -23.109 14.859 1 98.62 202 VAL A CA 1
ATOM 1588 C C . VAL A 1 202 ? -14.102 -23.391 15.891 1 98.62 202 VAL A C 1
ATOM 1590 O O . VAL A 1 202 ? -14.945 -22.531 16.156 1 98.62 202 VAL A O 1
ATOM 1593 N N . SER A 1 203 ? -14.078 -24.594 16.5 1 98.31 203 SER A N 1
ATOM 1594 C CA . SER A 1 203 ? -15.094 -24.938 17.484 1 98.31 203 SER A CA 1
ATOM 1595 C C . SER A 1 203 ? -14.875 -24.203 18.797 1 98.31 203 SER A C 1
ATOM 1597 O O . SER A 1 203 ? -15.766 -24.125 19.641 1 98.31 203 SER A O 1
ATOM 1599 N N . ARG A 1 204 ? -13.703 -23.609 18.953 1 97.81 204 ARG A N 1
ATOM 1600 C CA . ARG A 1 204 ? -13.438 -22.781 20.141 1 97.81 204 ARG A CA 1
ATOM 1601 C C . ARG A 1 204 ? -14.289 -21.516 20.125 1 97.81 204 ARG A C 1
ATOM 1603 O O . ARG A 1 204 ? -14.469 -20.891 19.062 1 97.81 204 ARG A O 1
ATOM 1610 N N . LYS A 1 205 ? -14.695 -21.062 21.219 1 97.62 205 LYS A N 1
ATOM 1611 C CA . LYS A 1 205 ? -15.703 -20 21.344 1 97.62 205 LYS A CA 1
ATOM 1612 C C . LYS A 1 205 ? -15.125 -18.641 20.969 1 97.62 205 LYS A C 1
ATOM 1614 O O . LYS A 1 205 ? -15.852 -17.75 20.547 1 97.62 205 LYS A O 1
ATOM 1619 N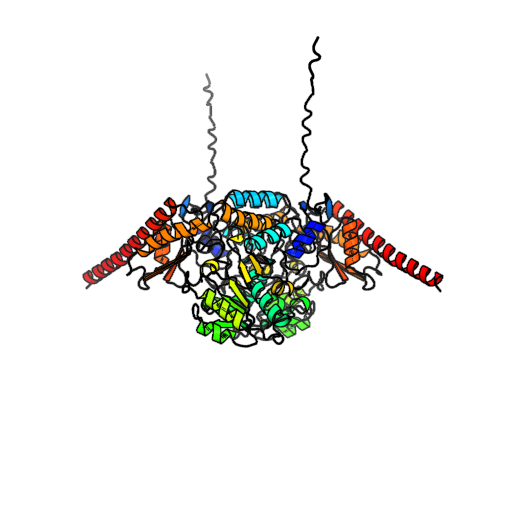 N . ASN A 1 206 ? -13.859 -18.453 21.109 1 98.69 206 ASN A N 1
ATOM 1620 C CA . ASN A 1 206 ? -13.297 -17.125 20.906 1 98.69 206 ASN A CA 1
ATOM 1621 C C . ASN A 1 206 ? -12.664 -16.984 19.531 1 98.69 206 ASN A C 1
ATOM 1623 O O . ASN A 1 206 ? -11.883 -16.062 19.297 1 98.69 206 ASN A O 1
ATOM 1627 N N . VAL A 1 207 ? -12.961 -17.938 18.594 1 98.94 207 VAL A N 1
ATOM 1628 C CA . VAL A 1 207 ? -12.461 -17.812 17.219 1 98.94 207 VAL A CA 1
ATOM 1629 C C . VAL A 1 207 ? -13.344 -16.859 16.422 1 98.94 207 VAL A C 1
ATOM 1631 O O . VAL A 1 207 ? -14.562 -17.047 16.344 1 98.94 207 VAL A O 1
ATOM 1634 N N . ALA A 1 208 ? -12.688 -15.852 15.883 1 98.94 208 ALA A N 1
ATOM 1635 C CA . ALA A 1 208 ? -13.375 -14.836 15.094 1 98.94 208 ALA A CA 1
ATOM 1636 C C . ALA A 1 208 ? -13.547 -15.281 13.648 1 98.94 208 ALA A C 1
ATOM 1638 O O . ALA A 1 208 ? -14.609 -15.062 13.047 1 98.94 208 ALA A O 1
ATOM 1639 N N . ALA A 1 209 ? -12.492 -15.906 13.094 1 99 209 ALA A N 1
ATOM 1640 C CA . ALA A 1 209 ? -12.531 -16.172 11.656 1 99 209 ALA A CA 1
ATOM 1641 C C . ALA A 1 209 ? -11.57 -17.281 11.273 1 99 209 ALA A C 1
ATOM 1643 O O . ALA A 1 209 ? -10.641 -17.594 12.016 1 99 209 ALA A O 1
ATOM 1644 N N . PHE A 1 210 ? -11.914 -17.953 10.227 1 99 210 PHE A N 1
ATOM 1645 C CA . PHE A 1 210 ? -10.984 -18.766 9.445 1 99 210 PHE A CA 1
ATOM 1646 C C . PHE A 1 210 ? -10.656 -18.078 8.117 1 99 210 PHE A C 1
ATOM 1648 O O . PHE A 1 210 ? -11.562 -17.766 7.34 1 99 210 PHE A O 1
ATOM 1655 N N . MET A 1 211 ? -9.391 -17.719 7.895 1 98.94 211 MET A N 1
ATOM 1656 C CA . MET A 1 211 ? -8.93 -17.062 6.668 1 98.94 211 MET A CA 1
ATOM 1657 C C . MET A 1 211 ? -8.094 -18.031 5.828 1 98.94 211 MET A C 1
ATOM 1659 O O . MET A 1 211 ? -7.152 -18.641 6.332 1 98.94 211 MET A O 1
ATOM 1663 N N . VAL A 1 212 ? -8.414 -18.125 4.523 1 98.94 212 VAL A N 1
ATOM 1664 C CA . VAL A 1 212 ? -7.719 -19.094 3.68 1 98.94 212 VAL A CA 1
ATOM 1665 C C . VAL A 1 212 ? -7.703 -18.594 2.234 1 98.94 212 VAL A C 1
ATOM 1667 O O . VAL A 1 212 ? -8.625 -17.906 1.798 1 98.94 212 VAL A O 1
ATOM 1670 N N . GLU A 1 213 ? -6.637 -18.875 1.521 1 98.88 213 GLU A N 1
ATOM 1671 C CA . GLU A 1 213 ? -6.602 -18.719 0.068 1 98.88 213 GLU A CA 1
ATOM 1672 C C . GLU A 1 213 ? -7.398 -19.828 -0.617 1 98.88 213 GLU A C 1
ATOM 1674 O O . GLU A 1 213 ? -7.16 -21.016 -0.382 1 98.88 213 GLU A O 1
ATOM 1679 N N . PRO A 1 214 ? -8.289 -19.484 -1.507 1 98.94 214 PRO A N 1
ATOM 1680 C CA . PRO A 1 214 ? -8.992 -20.547 -2.234 1 98.94 214 PRO A CA 1
ATOM 1681 C C . PRO A 1 214 ? -8.047 -21.453 -3.02 1 98.94 214 PRO A C 1
ATOM 1683 O O . PRO A 1 214 ? -8.312 -22.656 -3.168 1 98.94 214 PRO A O 1
ATOM 1686 N N . VAL A 1 215 ? -7.027 -20.875 -3.582 1 98.81 215 VAL A N 1
ATOM 1687 C CA . VAL A 1 215 ? -5.859 -21.547 -4.152 1 98.81 215 VAL A CA 1
ATOM 1688 C C . VAL A 1 215 ? -4.586 -20.922 -3.58 1 98.81 215 VAL A C 1
ATOM 1690 O O . VAL A 1 215 ? -4.406 -19.703 -3.613 1 98.81 215 VAL A O 1
ATOM 1693 N N . GLN A 1 216 ? -3.77 -21.75 -2.967 1 98.5 216 GLN A N 1
ATOM 1694 C CA . GLN A 1 216 ? -2.543 -21.188 -2.402 1 98.5 216 GLN A CA 1
ATOM 1695 C C . GLN A 1 216 ? -1.511 -20.922 -3.492 1 98.5 216 GLN A C 1
ATOM 1697 O O . GLN A 1 216 ? -0.856 -21.844 -3.98 1 98.5 216 GLN A O 1
ATOM 1702 N N . GLY A 1 217 ? -1.314 -19.688 -3.807 1 96.94 217 GLY A N 1
ATOM 1703 C CA . GLY A 1 217 ? -0.415 -19.281 -4.879 1 96.94 217 GLY A CA 1
ATOM 1704 C C . GLY A 1 217 ? 1.049 -19.469 -4.531 1 96.94 217 GLY A C 1
ATOM 1705 O O . GLY A 1 217 ? 1.762 -20.219 -5.203 1 96.94 217 GLY A O 1
ATOM 1706 N N . GLU A 1 218 ? 1.486 -18.875 -3.416 1 94.06 218 GLU A N 1
ATOM 1707 C CA . GLU A 1 218 ? 2.893 -18.875 -3.027 1 94.06 218 GLU A CA 1
ATOM 1708 C C . GLU A 1 218 ? 3.363 -20.281 -2.668 1 94.06 218 GLU A C 1
ATOM 1710 O O . GLU A 1 218 ? 4.547 -20.609 -2.807 1 94.06 218 GLU A O 1
ATOM 1715 N N . ALA A 1 219 ? 2.424 -21.141 -2.242 1 96.19 219 ALA A N 1
ATOM 1716 C CA . ALA A 1 219 ? 2.764 -22.5 -1.874 1 96.19 219 ALA A CA 1
ATOM 1717 C C . ALA A 1 219 ? 2.926 -23.375 -3.113 1 96.19 219 ALA A C 1
ATOM 1719 O O . ALA A 1 219 ? 3.268 -24.562 -3.006 1 96.19 219 ALA A O 1
ATOM 1720 N N . GLY A 1 220 ? 2.762 -22.812 -4.27 1 97.19 220 GLY A N 1
ATOM 1721 C CA . GLY A 1 220 ? 2.955 -23.547 -5.504 1 97.19 220 GLY A CA 1
ATOM 1722 C C . GLY A 1 220 ? 1.653 -23.922 -6.188 1 97.19 220 GLY A C 1
ATOM 1723 O O . GLY A 1 220 ? 1.514 -25.031 -6.707 1 97.19 220 GLY A O 1
ATOM 1724 N N . VAL A 1 221 ? 0.723 -23.031 -6.094 1 98.12 221 VAL A N 1
ATOM 1725 C CA . VAL A 1 221 ? -0.571 -23.188 -6.746 1 98.12 221 VAL A CA 1
ATOM 1726 C C . VAL A 1 221 ? -1.229 -24.484 -6.285 1 98.12 221 VAL A C 1
ATOM 1728 O O . VAL A 1 221 ? -1.591 -25.328 -7.102 1 98.12 221 VAL A O 1
ATOM 1731 N N . VAL A 1 222 ? -1.423 -24.625 -5.02 1 98.62 222 VAL A N 1
ATOM 1732 C CA . VAL A 1 222 ? -2.059 -25.812 -4.441 1 98.62 222 VAL A CA 1
ATOM 1733 C C . VAL A 1 222 ? -3.576 -25.656 -4.484 1 98.62 222 VAL A C 1
ATOM 1735 O O . VAL A 1 222 ? -4.133 -24.766 -3.826 1 98.62 222 VAL A O 1
ATOM 1738 N N . VAL A 1 223 ? -4.223 -26.484 -5.273 1 98.5 223 VAL A N 1
ATOM 1739 C CA . VAL A 1 223 ? -5.672 -26.469 -5.434 1 98.5 223 VAL A CA 1
ATOM 1740 C C . VAL A 1 223 ? -6.305 -27.469 -4.469 1 98.5 223 VAL A C 1
ATOM 1742 O O . VAL A 1 223 ? -5.941 -28.656 -4.453 1 98.5 223 VAL A O 1
ATOM 1745 N N . PRO A 1 224 ? -7.203 -27.016 -3.617 1 98.56 224 PRO A N 1
ATOM 1746 C CA . PRO A 1 224 ? -7.828 -27.969 -2.697 1 98.56 224 PRO A CA 1
ATOM 1747 C C . PRO A 1 224 ? -8.797 -28.922 -3.398 1 98.56 224 PRO A C 1
ATOM 1749 O O . PRO A 1 224 ? -9.18 -28.688 -4.547 1 98.56 224 PRO A O 1
ATOM 1752 N N . ASP A 1 225 ? -9.156 -29.969 -2.721 1 98.19 225 ASP A N 1
ATOM 1753 C CA . ASP A 1 225 ? -10.141 -30.906 -3.24 1 98.19 225 ASP A CA 1
ATOM 1754 C C . ASP A 1 225 ? -11.484 -30.219 -3.477 1 98.19 225 ASP A C 1
ATOM 1756 O O . ASP A 1 225 ? -11.836 -29.281 -2.77 1 98.19 225 ASP A O 1
ATOM 1760 N N . PRO A 1 226 ? -12.156 -30.75 -4.543 1 96.75 226 PRO A N 1
ATOM 1761 C CA . PRO A 1 226 ? -13.508 -30.234 -4.738 1 96.75 226 PRO A CA 1
ATOM 1762 C C . PRO A 1 226 ? -14.359 -30.312 -3.475 1 96.75 226 PRO A C 1
ATOM 1764 O O . PRO A 1 226 ? -14.32 -31.328 -2.762 1 96.75 226 PRO A O 1
ATOM 1767 N N . GLY A 1 227 ? -15.023 -29.234 -3.113 1 98.12 227 GLY A N 1
ATOM 1768 C CA . GLY A 1 227 ? -15.914 -29.219 -1.966 1 98.12 227 GLY A CA 1
ATOM 1769 C C . GLY A 1 227 ? -15.258 -28.719 -0.697 1 98.12 227 GLY A C 1
ATOM 1770 O O . GLY A 1 227 ? -15.938 -28.438 0.292 1 98.12 227 GLY A O 1
ATOM 1771 N N . TYR A 1 228 ? -13.992 -28.578 -0.656 1 98.69 228 TYR A N 1
ATOM 1772 C CA . TYR A 1 228 ? -13.281 -28.109 0.531 1 98.69 228 TYR A CA 1
ATOM 1773 C C . TYR A 1 228 ? -13.836 -26.766 1.011 1 98.69 228 TYR A C 1
ATOM 1775 O O . TYR A 1 228 ? -14.195 -26.625 2.182 1 98.69 228 TYR A O 1
ATOM 1783 N N . LEU A 1 229 ? -13.984 -25.719 0.133 1 98.88 229 LEU A N 1
ATOM 1784 C CA . LEU A 1 229 ? -14.438 -24.391 0.54 1 98.88 229 LEU A CA 1
ATOM 1785 C C . LEU A 1 229 ? -15.914 -24.422 0.933 1 98.88 229 LEU A C 1
ATOM 1787 O O . LEU A 1 229 ? -16.328 -23.672 1.82 1 98.88 229 LEU A O 1
ATOM 1791 N N . LYS A 1 230 ? -16.656 -25.297 0.208 1 98.81 230 LYS A N 1
ATOM 1792 C CA . LYS A 1 230 ? -18.047 -25.484 0.639 1 98.81 230 LYS A CA 1
ATOM 1793 C C . LYS A 1 230 ? -18.109 -26.016 2.07 1 98.81 230 LYS A C 1
ATOM 1795 O O . LYS A 1 230 ? -18.906 -25.531 2.879 1 98.81 230 LYS A O 1
ATOM 1800 N N . GLY A 1 231 ? -17.266 -27.031 2.348 1 98.88 231 GLY A N 1
ATOM 1801 C CA . GLY A 1 231 ? -17.172 -27.547 3.703 1 98.88 231 GLY A CA 1
ATOM 1802 C C . GLY A 1 231 ? -16.734 -26.5 4.711 1 98.88 231 GLY A C 1
ATOM 1803 O O . GLY A 1 231 ? -17.25 -26.453 5.824 1 98.88 231 GLY A O 1
ATOM 1804 N N . VAL A 1 232 ? -15.789 -25.641 4.383 1 98.94 232 VAL A N 1
ATOM 1805 C CA . VAL A 1 232 ? -15.312 -24.562 5.238 1 98.94 232 VAL A CA 1
ATOM 1806 C C . VAL A 1 232 ? -16.469 -23.625 5.566 1 98.94 232 VAL A C 1
ATOM 1808 O O . VAL A 1 232 ? -16.656 -23.25 6.727 1 98.94 232 VAL A O 1
ATOM 1811 N N . ALA A 1 233 ? -17.234 -23.219 4.5 1 98.88 233 ALA A N 1
ATOM 1812 C CA . ALA A 1 233 ? -18.359 -22.312 4.699 1 98.88 233 ALA A CA 1
ATOM 1813 C C . ALA A 1 233 ? -19.359 -22.906 5.684 1 98.88 233 ALA A C 1
ATOM 1815 O O . ALA A 1 233 ? -19.875 -22.203 6.559 1 98.88 233 ALA A O 1
ATOM 1816 N N . GLU A 1 234 ? -19.625 -24.203 5.539 1 98.81 234 GLU A N 1
ATOM 1817 C CA . GLU A 1 234 ? -20.578 -24.891 6.395 1 98.81 234 GLU A CA 1
ATOM 1818 C C . GLU A 1 234 ? -20.094 -24.953 7.836 1 98.81 234 GLU A C 1
ATOM 1820 O O . GLU A 1 234 ? -20.844 -24.688 8.773 1 98.81 234 GLU A O 1
ATOM 1825 N N . VAL A 1 235 ? -18.828 -25.344 8.008 1 98.75 235 VAL A N 1
ATOM 1826 C CA . VAL A 1 235 ? -18.234 -25.469 9.328 1 98.75 235 VAL A CA 1
ATOM 1827 C C . VAL A 1 235 ? -18.188 -24.109 10.023 1 98.75 235 VAL A C 1
ATOM 1829 O O . VAL A 1 235 ? -18.516 -24 11.211 1 98.75 235 VAL A O 1
ATOM 1832 N N . CYS A 1 236 ? -17.797 -23.047 9.328 1 98.88 236 CYS A N 1
ATOM 1833 C CA . CYS A 1 236 ? -17.734 -21.703 9.891 1 98.88 236 CYS A CA 1
ATOM 1834 C C . CYS A 1 236 ? -19.125 -21.234 10.312 1 98.88 236 CYS A C 1
ATOM 1836 O O . CYS A 1 236 ? -19.281 -20.672 11.398 1 98.88 236 CYS A O 1
ATOM 1838 N N . LYS A 1 237 ? -20.141 -21.469 9.445 1 98.62 237 LYS A N 1
ATOM 1839 C CA . LYS A 1 237 ? -21.516 -21.094 9.773 1 98.62 237 LYS A CA 1
ATOM 1840 C C . LYS A 1 237 ? -22 -21.828 11.031 1 98.62 237 LYS A C 1
ATOM 1842 O O . LYS A 1 237 ? -22.594 -21.219 11.922 1 98.62 237 LYS A O 1
ATOM 1847 N N . LYS A 1 238 ? -21.719 -23.094 11.062 1 98.62 238 LYS A N 1
ATOM 1848 C CA . LYS A 1 238 ? -22.141 -23.922 12.18 1 98.62 238 LYS A CA 1
ATOM 1849 C C . LYS A 1 238 ? -21.594 -23.406 13.5 1 98.62 238 LYS A C 1
ATOM 1851 O O . LYS A 1 238 ? -22.266 -23.453 14.531 1 98.62 238 LYS A O 1
ATOM 1856 N N . HIS A 1 239 ? -20.406 -22.891 13.547 1 98.69 239 HIS A N 1
ATOM 1857 C CA . HIS A 1 239 ? -19.734 -22.516 14.789 1 98.69 239 HIS A CA 1
ATOM 1858 C C . HIS A 1 239 ? -19.703 -21 14.969 1 98.69 239 HIS A C 1
ATOM 1860 O O . HIS A 1 239 ? -19.031 -20.5 15.867 1 98.69 239 HIS A O 1
ATOM 1866 N N . ASN A 1 240 ? -20.406 -20.234 14.148 1 98.75 240 ASN A N 1
ATOM 1867 C CA . ASN A 1 240 ? -20.469 -18.766 14.211 1 98.75 240 ASN A CA 1
ATOM 1868 C C . ASN A 1 240 ? -19.094 -18.141 14.109 1 98.75 240 ASN A C 1
ATOM 1870 O O . ASN A 1 240 ? -18.688 -17.359 14.977 1 98.75 240 ASN A O 1
ATOM 1874 N N . VAL A 1 241 ? -18.391 -18.562 13.164 1 98.94 241 VAL A N 1
ATOM 1875 C CA . VAL A 1 241 ? -17.062 -18.078 12.805 1 98.94 241 VAL A CA 1
ATOM 1876 C C . VAL A 1 241 ? -17.094 -17.5 11.391 1 98.94 241 VAL A C 1
ATOM 1878 O O . VAL A 1 241 ? -17.75 -18.047 10.5 1 98.94 241 VAL A O 1
ATOM 1881 N N . LEU A 1 242 ? -16.453 -16.328 11.133 1 98.94 242 LEU A N 1
ATOM 1882 C CA . LEU A 1 242 ? -16.453 -15.719 9.812 1 98.94 242 LEU A CA 1
ATOM 1883 C C . LEU A 1 242 ? -15.516 -16.469 8.875 1 98.94 242 LEU A C 1
ATOM 1885 O O . LEU A 1 242 ? -14.406 -16.844 9.266 1 98.94 242 LEU A O 1
ATOM 1889 N N . PHE A 1 243 ? -15.977 -16.734 7.68 1 98.94 243 PHE A N 1
ATOM 1890 C CA . PHE A 1 243 ? -15.156 -17.266 6.598 1 98.94 243 PHE A CA 1
ATOM 1891 C C . PHE A 1 243 ? -14.57 -16.156 5.746 1 98.94 243 PHE A C 1
ATOM 1893 O O . PHE A 1 243 ? -15.312 -15.406 5.098 1 98.94 243 PHE A O 1
ATOM 1900 N N . ILE A 1 244 ? -13.258 -15.992 5.762 1 99 244 ILE A N 1
ATOM 1901 C CA . ILE A 1 244 ? -12.555 -15 4.957 1 99 244 ILE A CA 1
ATOM 1902 C C . ILE A 1 244 ? -11.836 -15.695 3.797 1 99 244 ILE A C 1
ATOM 1904 O O . ILE A 1 244 ? -10.961 -16.531 4.012 1 99 244 ILE A O 1
ATOM 1908 N N . ALA A 1 245 ? -12.18 -15.344 2.596 1 99 245 ALA A N 1
ATOM 1909 C CA . ALA A 1 245 ? -11.477 -15.828 1.408 1 99 245 ALA A CA 1
ATOM 1910 C C . ALA A 1 245 ? -10.469 -14.797 0.909 1 99 245 ALA A C 1
ATOM 1912 O O . ALA A 1 245 ? -10.844 -13.703 0.491 1 99 245 ALA A O 1
ATOM 1913 N N . ASP A 1 246 ? -9.227 -15.133 0.998 1 98.94 246 ASP A N 1
ATOM 1914 C CA . ASP A 1 246 ? -8.156 -14.312 0.424 1 98.94 246 ASP A CA 1
ATOM 1915 C C . ASP A 1 246 ? -8.023 -14.562 -1.076 1 98.94 246 ASP A C 1
ATOM 1917 O O . ASP A 1 246 ? -7.316 -15.484 -1.498 1 98.94 246 ASP A O 1
ATOM 1921 N N . GLU A 1 247 ? -8.641 -13.719 -1.86 1 98.81 247 GLU A N 1
ATOM 1922 C CA . GLU A 1 247 ? -8.703 -13.844 -3.312 1 98.81 247 GLU A CA 1
ATOM 1923 C C . GLU A 1 247 ? -7.684 -12.93 -3.99 1 98.81 247 GLU A C 1
ATOM 1925 O O . GLU A 1 247 ? -7.781 -12.664 -5.188 1 98.81 247 GLU A O 1
ATOM 1930 N N . VAL A 1 248 ? -6.68 -12.477 -3.236 1 98.81 248 VAL A N 1
ATOM 1931 C CA . VAL A 1 248 ? -5.715 -11.508 -3.746 1 98.81 248 VAL A CA 1
ATOM 1932 C C . VAL A 1 248 ? -5.027 -12.062 -4.988 1 98.81 248 VAL A C 1
ATOM 1934 O O . VAL A 1 248 ? -4.836 -11.352 -5.977 1 98.81 248 VAL A O 1
ATOM 1937 N N . GLN A 1 249 ? -4.68 -13.328 -4.961 1 98.31 249 GLN A N 1
ATOM 1938 C CA . GLN A 1 249 ? -3.982 -13.914 -6.105 1 98.31 249 GLN A CA 1
ATOM 1939 C C . GLN A 1 249 ? -4.941 -14.703 -6.988 1 98.31 249 GLN A C 1
ATOM 1941 O O . GLN A 1 249 ? -4.844 -14.656 -8.219 1 98.31 249 GLN A O 1
ATOM 1946 N N . SER A 1 250 ? -5.875 -15.414 -6.398 1 98.56 250 SER A N 1
ATOM 1947 C CA . SER A 1 250 ? -6.688 -16.391 -7.102 1 98.56 250 SER A CA 1
ATOM 1948 C C . SER A 1 250 ? -7.906 -15.742 -7.754 1 98.56 250 SER A C 1
ATOM 1950 O O . SER A 1 250 ? -8.531 -16.328 -8.641 1 98.56 250 SER A O 1
ATOM 1952 N N . GLY A 1 251 ? -8.258 -14.547 -7.324 1 98.44 251 GLY A N 1
ATOM 1953 C CA . GLY A 1 251 ? -9.477 -13.914 -7.797 1 98.44 251 GLY A CA 1
ATOM 1954 C C . GLY A 1 251 ? -9.305 -13.195 -9.125 1 98.44 251 GLY A C 1
ATOM 1955 O O . GLY A 1 251 ? -8.273 -13.359 -9.789 1 98.44 251 GLY A O 1
ATOM 1956 N N . LEU A 1 252 ? -10.391 -12.641 -9.531 1 98.81 252 LEU A N 1
ATOM 1957 C CA . LEU A 1 252 ? -10.484 -11.734 -10.68 1 98.81 252 LEU A CA 1
ATOM 1958 C C . LEU A 1 252 ? -10.086 -12.445 -11.969 1 98.81 252 LEU A C 1
ATOM 1960 O O . LEU A 1 252 ? -9.258 -11.945 -12.734 1 98.81 252 LEU A O 1
ATOM 1964 N N . GLY A 1 253 ? -10.516 -13.672 -12.094 1 98.81 253 GLY A N 1
ATOM 1965 C CA . GLY A 1 253 ? -10.469 -14.391 -13.359 1 98.81 253 GLY A CA 1
ATOM 1966 C C . GLY A 1 253 ? -9.328 -15.391 -13.43 1 98.81 253 GLY A C 1
ATOM 1967 O O . GLY A 1 253 ? -9.312 -16.266 -14.305 1 98.81 253 GLY A O 1
ATOM 1968 N N . ARG A 1 254 ? -8.414 -15.391 -12.477 1 98.88 254 ARG A N 1
ATOM 1969 C CA . ARG A 1 254 ? -7.176 -16.156 -12.539 1 98.88 254 ARG A CA 1
ATOM 1970 C C . ARG A 1 254 ? -7.457 -17.656 -12.641 1 98.88 254 ARG A C 1
ATOM 1972 O O . ARG A 1 254 ? -6.777 -18.375 -13.375 1 98.88 254 ARG A O 1
ATOM 1979 N N . THR A 1 255 ? -8.539 -18.109 -11.977 1 98.81 255 THR A N 1
ATOM 1980 C CA . THR A 1 255 ? -8.789 -19.547 -11.875 1 98.81 255 THR A CA 1
ATOM 1981 C C . THR A 1 255 ? -9.891 -19.969 -12.844 1 98.81 255 THR A C 1
ATOM 1983 O O . THR A 1 255 ? -10.359 -21.109 -12.797 1 98.81 255 THR A O 1
ATOM 1986 N N . GLY A 1 256 ? -10.328 -19.062 -13.688 1 98.81 256 GLY A N 1
ATOM 1987 C CA . GLY A 1 256 ? -11.328 -19.406 -14.68 1 98.81 256 GLY A CA 1
ATOM 1988 C C . GLY A 1 256 ? -12.734 -19.031 -14.266 1 98.81 256 GLY A C 1
ATOM 1989 O O . GLY A 1 256 ? -13.688 -19.219 -15.031 1 98.81 256 GLY A O 1
ATOM 1990 N N . LYS A 1 257 ? -12.93 -18.594 -13.102 1 98.75 257 LYS A N 1
ATOM 1991 C CA . LYS A 1 257 ? -14.117 -17.906 -12.594 1 98.75 257 LYS A CA 1
ATOM 1992 C C . LYS A 1 257 ? -13.758 -16.516 -12.055 1 98.75 257 LYS A C 1
ATOM 1994 O O . LYS A 1 257 ? -12.594 -16.234 -11.766 1 98.75 257 LYS A O 1
ATOM 1999 N N . LEU A 1 258 ? -14.711 -15.648 -11.977 1 98.81 258 LEU A N 1
ATOM 2000 C CA . LEU A 1 258 ? -14.422 -14.297 -11.5 1 98.81 258 LEU A CA 1
ATOM 2001 C C . LEU A 1 258 ? -13.727 -14.336 -10.148 1 98.81 258 LEU A C 1
ATOM 2003 O O . LEU A 1 258 ? -12.75 -13.625 -9.922 1 98.81 258 LEU A O 1
ATOM 2007 N N . LEU A 1 259 ? -14.305 -15.109 -9.266 1 98.88 259 LEU A N 1
ATOM 2008 C CA . LEU A 1 259 ? -13.641 -15.43 -8.008 1 98.88 259 LEU A CA 1
ATOM 2009 C C . LEU A 1 259 ? -13.477 -16.938 -7.855 1 98.88 259 LEU A C 1
ATOM 2011 O O . LEU A 1 259 ? -14.336 -17.719 -8.297 1 98.88 259 LEU A O 1
ATOM 2015 N N . ALA A 1 260 ? -12.422 -17.344 -7.238 1 98.88 260 ALA A N 1
ATOM 2016 C CA . ALA A 1 260 ? -12.062 -18.766 -7.164 1 98.88 260 ALA A CA 1
ATOM 2017 C C . ALA A 1 260 ? -13.086 -19.531 -6.336 1 98.88 260 ALA A C 1
ATOM 2019 O O . ALA A 1 260 ? -13.383 -20.703 -6.637 1 98.88 260 ALA A O 1
ATOM 2020 N N . HIS A 1 261 ? -13.617 -18.938 -5.301 1 98.75 261 HIS A N 1
ATOM 2021 C CA . HIS A 1 261 ? -14.539 -19.672 -4.434 1 98.75 261 HIS A CA 1
ATOM 2022 C C . HIS A 1 261 ? -15.844 -19.984 -5.156 1 98.75 261 HIS A C 1
ATOM 2024 O O . HIS A 1 261 ? -16.625 -20.812 -4.691 1 98.75 261 HIS A O 1
ATOM 2030 N N . TYR A 1 262 ? -16.094 -19.344 -6.352 1 98.69 262 TYR A N 1
ATOM 2031 C CA . TYR A 1 262 ? -17.266 -19.672 -7.145 1 98.69 262 TYR A CA 1
ATOM 2032 C C . TYR A 1 262 ? -17.234 -21.125 -7.613 1 98.69 262 TYR A C 1
ATOM 2034 O O . TYR A 1 262 ? -18.266 -21.734 -7.879 1 98.69 262 TYR A O 1
ATOM 2042 N N . HIS A 1 263 ? -16.078 -21.703 -7.758 1 98.56 263 HIS A N 1
ATOM 2043 C CA . HIS A 1 263 ? -15.945 -23.094 -8.172 1 98.56 263 HIS A CA 1
ATOM 2044 C C . HIS A 1 263 ? -16.656 -24.031 -7.203 1 98.56 263 HIS A C 1
ATOM 2046 O O . HIS A 1 263 ? -17.125 -25.109 -7.598 1 98.56 263 HIS A O 1
ATOM 2052 N N . ASP A 1 264 ? -16.75 -23.625 -5.941 1 98.25 264 ASP A N 1
ATOM 2053 C CA . ASP A 1 264 ? -17.422 -24.438 -4.926 1 98.25 264 ASP A CA 1
ATOM 2054 C C . ASP A 1 264 ? -18.812 -23.859 -4.598 1 98.25 264 ASP A C 1
ATOM 2056 O O . ASP A 1 264 ? -19.469 -24.328 -3.662 1 98.25 264 ASP A O 1
ATOM 2060 N N . GLY A 1 265 ? -19.203 -22.812 -5.293 1 97.94 265 GLY A N 1
ATOM 2061 C CA . GLY A 1 265 ? -20.531 -22.234 -5.129 1 97.94 265 GLY A CA 1
ATOM 2062 C C . GLY A 1 265 ? -20.766 -21.656 -3.748 1 97.94 265 GLY A C 1
ATOM 2063 O O . GLY A 1 265 ? -21.844 -21.781 -3.184 1 97.94 265 GLY A O 1
ATOM 2064 N N . VAL A 1 266 ? -19.75 -21.078 -3.16 1 97.94 266 VAL A N 1
ATOM 2065 C CA . VAL A 1 266 ? -19.875 -20.531 -1.81 1 97.94 266 VAL A CA 1
ATOM 2066 C C . VAL A 1 266 ? -19.734 -19.016 -1.84 1 97.94 266 VAL A C 1
ATOM 2068 O O . VAL A 1 266 ? -19.203 -18.453 -2.803 1 97.94 266 VAL A O 1
ATOM 2071 N N . ARG A 1 267 ? -20.266 -18.344 -0.893 1 98.5 267 ARG A N 1
ATOM 2072 C CA . ARG A 1 267 ? -20.125 -16.906 -0.658 1 98.5 267 ARG A CA 1
ATOM 2073 C C . ARG A 1 267 ? -19.5 -16.641 0.707 1 98.5 267 ARG A C 1
ATOM 2075 O O . ARG A 1 267 ? -20.219 -16.594 1.718 1 98.5 267 ARG A O 1
ATOM 2082 N N . PRO A 1 268 ? -18.219 -16.391 0.794 1 98.94 268 PRO A N 1
ATOM 2083 C CA . PRO A 1 268 ? -17.578 -16.109 2.076 1 98.94 268 PRO A CA 1
ATOM 2084 C C . PRO A 1 268 ? -18.156 -14.875 2.768 1 98.94 268 PRO A C 1
ATOM 2086 O O . PRO A 1 268 ? -18.797 -14.039 2.117 1 98.94 268 PRO A O 1
ATOM 2089 N N . ASP A 1 269 ? -17.953 -14.758 4.059 1 98.94 269 ASP A N 1
ATOM 2090 C CA . ASP A 1 269 ? -18.391 -13.586 4.812 1 98.94 269 ASP A CA 1
ATOM 2091 C C . ASP A 1 269 ? -17.578 -12.352 4.43 1 98.94 269 ASP A C 1
ATOM 2093 O O . ASP A 1 269 ? -18.094 -11.234 4.445 1 98.94 269 ASP A O 1
ATOM 2097 N N . ILE A 1 270 ? -16.312 -12.555 4.16 1 98.94 270 ILE A N 1
ATOM 2098 C CA . ILE A 1 270 ? -15.398 -11.5 3.75 1 98.94 270 ILE A CA 1
ATOM 2099 C C . ILE A 1 270 ? -14.555 -11.977 2.57 1 98.94 270 ILE A C 1
ATOM 2101 O O . ILE A 1 270 ? -14.047 -13.102 2.574 1 98.94 270 ILE A O 1
ATOM 2105 N N . VAL A 1 271 ? -14.422 -11.141 1.563 1 98.94 271 VAL A N 1
ATOM 2106 C CA . VAL A 1 271 ? -13.547 -11.391 0.425 1 98.94 271 VAL A CA 1
ATOM 2107 C C . VAL A 1 271 ? -12.484 -10.289 0.337 1 98.94 271 VAL A C 1
ATOM 2109 O O . VAL A 1 271 ? -12.797 -9.109 0.484 1 98.94 271 VAL A O 1
ATOM 2112 N N . VAL A 1 272 ? -11.281 -10.719 0.146 1 98.94 272 VAL A N 1
ATOM 2113 C CA . VAL A 1 272 ? -10.172 -9.789 0.022 1 98.94 272 VAL A CA 1
ATOM 2114 C C . VAL A 1 272 ? -9.625 -9.82 -1.404 1 98.94 272 VAL A C 1
ATOM 2116 O O . VAL A 1 272 ? -9.398 -10.891 -1.965 1 98.94 272 VAL A O 1
ATOM 2119 N N . LEU A 1 273 ? -9.453 -8.656 -2.016 1 98.88 273 LEU A N 1
ATOM 2120 C CA . LEU A 1 273 ? -8.945 -8.531 -3.377 1 98.88 273 LEU A CA 1
ATOM 2121 C C . LEU A 1 273 ? -7.703 -7.645 -3.408 1 98.88 273 LEU A C 1
ATOM 2123 O O . LEU A 1 273 ? -7.465 -6.867 -2.482 1 98.88 273 LEU A O 1
ATOM 2127 N N . GLY A 1 274 ? -6.934 -7.688 -4.398 1 98.31 274 GLY A N 1
ATOM 2128 C CA . GLY A 1 274 ? -5.766 -6.871 -4.695 1 98.31 274 GLY A CA 1
ATOM 2129 C C . GLY A 1 274 ? -5.207 -7.113 -6.086 1 98.31 274 GLY A C 1
ATOM 2130 O O . GLY A 1 274 ? -5.961 -7.277 -7.043 1 98.31 274 GLY A O 1
ATOM 2131 N N . LYS A 1 275 ? -4.008 -6.914 -6.207 1 97.25 275 LYS A N 1
ATOM 2132 C CA . LYS A 1 275 ? -3.219 -7.234 -7.395 1 97.25 275 LYS A CA 1
ATOM 2133 C C . LYS A 1 275 ? -3.963 -6.863 -8.672 1 97.25 275 LYS A C 1
ATOM 2135 O O . LYS A 1 275 ? -3.982 -5.695 -9.062 1 97.25 275 LYS A O 1
ATOM 2140 N N . ALA A 1 276 ? -4.684 -7.758 -9.305 1 97.69 276 ALA A N 1
ATOM 2141 C CA . ALA A 1 276 ? -5.32 -7.586 -10.609 1 97.69 276 ALA A CA 1
ATOM 2142 C C . ALA A 1 276 ? -6.449 -6.566 -10.539 1 97.69 276 ALA A C 1
ATOM 2144 O O . ALA A 1 276 ? -6.961 -6.121 -11.57 1 97.69 276 ALA A O 1
ATOM 2145 N N . LEU A 1 277 ? -6.734 -6.105 -9.359 1 98.62 277 LEU A N 1
ATOM 2146 C CA . LEU A 1 277 ? -7.812 -5.137 -9.188 1 98.62 277 LEU A CA 1
ATOM 2147 C C . LEU A 1 277 ? -7.477 -3.82 -9.875 1 98.62 277 LEU A C 1
ATOM 2149 O O . LEU A 1 277 ? -8.359 -2.986 -10.094 1 98.62 277 LEU A O 1
ATOM 2153 N N . SER A 1 278 ? -6.242 -3.641 -10.242 1 97.56 278 SER A N 1
ATOM 2154 C CA . SER A 1 278 ? -5.832 -2.453 -10.984 1 97.56 278 SER A CA 1
ATOM 2155 C C . SER A 1 278 ? -5.199 -2.824 -12.32 1 97.56 278 SER A C 1
ATOM 2157 O O . SER A 1 278 ? -4.766 -1.95 -13.07 1 97.56 278 SER A O 1
ATOM 2159 N N . GLY A 1 279 ? -5.023 -4.098 -12.562 1 97.38 279 GLY A N 1
ATOM 2160 C CA . GLY A 1 279 ? -4.371 -4.547 -13.781 1 97.38 279 GLY A CA 1
ATOM 2161 C C . GLY A 1 279 ? -2.885 -4.238 -13.812 1 97.38 279 GLY A C 1
ATOM 2162 O O . GLY A 1 279 ? -2.301 -4.074 -14.883 1 97.38 279 GLY A O 1
ATOM 2163 N N . GLY A 1 280 ? -2.322 -4.031 -12.68 1 97.12 280 GLY A N 1
ATOM 2164 C CA . GLY A 1 280 ? -0.88 -3.865 -12.586 1 97.12 280 GLY A CA 1
ATOM 2165 C C . GLY A 1 280 ? -0.432 -2.426 -12.75 1 97.12 280 GLY A C 1
ATOM 2166 O O . GLY A 1 280 ? 0.767 -2.146 -12.812 1 97.12 280 GLY A O 1
ATOM 2167 N N . VAL A 1 281 ? -1.334 -1.438 -12.711 1 97.69 281 VAL A N 1
ATOM 2168 C CA . VAL A 1 281 ? -0.881 -0.093 -13.055 1 97.69 281 VAL A CA 1
ATOM 2169 C C . VAL A 1 281 ? -0.857 0.778 -11.797 1 97.69 281 VAL A C 1
ATOM 2171 O O . VAL A 1 281 ? -0.29 1.873 -11.805 1 97.69 281 VAL A O 1
ATOM 2174 N N . TYR A 1 282 ? -1.44 0.27 -10.672 1 98.06 282 TYR A N 1
ATOM 2175 C CA . TYR A 1 282 ? -1.627 1.062 -9.461 1 98.06 282 TYR A CA 1
ATOM 2176 C C . TYR A 1 282 ? -1.886 0.165 -8.258 1 98.06 282 TYR A C 1
ATOM 2178 O O . TYR A 1 282 ? -2.615 -0.824 -8.359 1 98.06 282 TYR A O 1
ATOM 2186 N N . PRO A 1 283 ? -1.274 0.401 -7.125 1 97.69 283 PRO A N 1
ATOM 2187 C CA . PRO A 1 283 ? -1.645 -0.386 -5.945 1 97.69 283 PRO A CA 1
ATOM 2188 C C . PRO A 1 283 ? -3.088 -0.148 -5.508 1 97.69 283 PRO A C 1
ATOM 2190 O O . PRO A 1 283 ? -3.439 0.964 -5.105 1 97.69 283 PRO A O 1
ATOM 2193 N N . VAL A 1 284 ? -3.951 -1.131 -5.645 1 98.19 284 VAL A N 1
ATOM 2194 C CA . VAL A 1 284 ? -5.344 -1.102 -5.207 1 98.19 284 VAL A CA 1
ATOM 2195 C C . VAL A 1 284 ? -5.711 -2.434 -4.559 1 98.19 284 VAL A C 1
ATOM 2197 O O . VAL A 1 284 ? -5.281 -3.494 -5.016 1 98.19 284 VAL A O 1
ATOM 2200 N N . SER A 1 285 ? -6.379 -2.393 -3.449 1 98.69 285 SER A N 1
ATOM 2201 C CA . SER A 1 285 ? -6.969 -3.58 -2.84 1 98.69 285 SER A CA 1
ATOM 2202 C C . SER A 1 285 ? -8.336 -3.273 -2.242 1 98.69 285 SER A C 1
ATOM 2204 O O . SER A 1 285 ? -8.797 -2.131 -2.291 1 98.69 285 SER A O 1
ATOM 2206 N N . ALA A 1 286 ? -9.008 -4.312 -1.759 1 98.88 286 ALA A N 1
ATOM 2207 C CA . ALA A 1 286 ? -10.367 -4.113 -1.254 1 98.88 286 ALA A CA 1
ATOM 2208 C C . ALA A 1 286 ? -10.766 -5.242 -0.307 1 98.88 286 ALA A C 1
ATOM 2210 O O . ALA A 1 286 ? -10.305 -6.375 -0.449 1 98.88 286 ALA A O 1
ATOM 2211 N N . VAL A 1 287 ? -11.578 -4.914 0.618 1 98.94 287 VAL A N 1
ATOM 2212 C CA . VAL A 1 287 ? -12.273 -5.859 1.483 1 98.94 287 VAL A CA 1
ATOM 2213 C C . VAL A 1 287 ? -13.781 -5.723 1.299 1 98.94 287 VAL A C 1
ATOM 2215 O O . VAL A 1 287 ? -14.328 -4.625 1.428 1 98.94 287 VAL A O 1
ATOM 2218 N N . LEU A 1 288 ? -14.438 -6.75 0.944 1 98.94 288 LEU A N 1
ATOM 2219 C CA . LEU A 1 288 ? -15.883 -6.719 0.754 1 98.94 288 LEU A CA 1
ATOM 2220 C C . LEU A 1 288 ? -16.578 -7.602 1.785 1 98.94 288 LEU A C 1
ATOM 2222 O O . LEU A 1 288 ? -16.141 -8.719 2.061 1 98.94 288 LEU A O 1
ATOM 2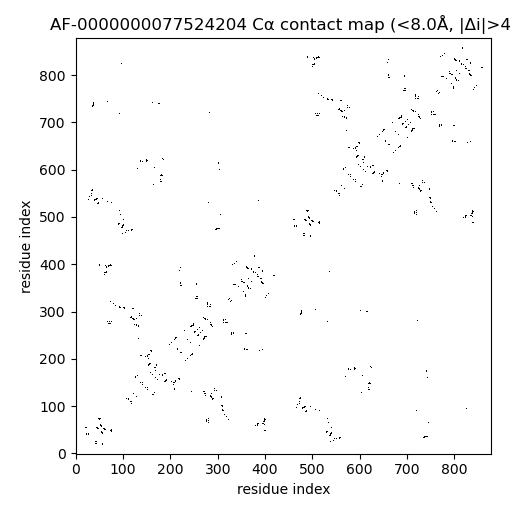226 N N . CYS A 1 289 ? -17.594 -7.141 2.363 1 98.88 289 CYS A N 1
ATOM 2227 C CA . CYS A 1 289 ? -18.469 -7.895 3.258 1 98.88 289 CYS A CA 1
ATOM 2228 C C . CYS A 1 289 ? -19.812 -7.191 3.428 1 98.88 289 CYS A C 1
ATOM 2230 O O . CYS A 1 289 ? -20.047 -6.148 2.814 1 98.88 289 CYS A O 1
ATOM 2232 N N . ASP A 1 290 ? -20.688 -7.789 4.164 1 98.88 290 ASP A N 1
ATOM 2233 C CA . ASP A 1 290 ? -22.016 -7.246 4.355 1 98.88 290 ASP A CA 1
ATOM 2234 C C . ASP A 1 290 ? -22.062 -6.281 5.539 1 98.88 290 ASP A C 1
ATOM 2236 O O . ASP A 1 290 ? -21.109 -6.227 6.332 1 98.88 290 ASP A O 1
ATOM 2240 N N . ASP A 1 291 ? -23.141 -5.57 5.703 1 98.69 291 ASP A N 1
ATOM 2241 C CA . ASP A 1 291 ? -23.344 -4.484 6.66 1 98.69 291 ASP A CA 1
ATOM 2242 C C . ASP A 1 291 ? -23.062 -4.953 8.086 1 98.69 291 ASP A C 1
ATOM 2244 O O . ASP A 1 291 ? -22.406 -4.25 8.859 1 98.69 291 ASP A O 1
ATOM 2248 N N . HIS A 1 292 ? -23.516 -6.129 8.438 1 98.44 292 HIS A N 1
ATOM 2249 C CA . HIS A 1 292 ? -23.453 -6.574 9.828 1 98.44 292 HIS A CA 1
ATOM 2250 C C . HIS A 1 292 ? -22.016 -6.816 10.266 1 98.44 292 HIS A C 1
ATOM 2252 O O . HIS A 1 292 ? -21.734 -6.871 11.469 1 98.44 292 HIS A O 1
ATOM 2258 N N . ILE A 1 293 ? -21.078 -6.949 9.273 1 98.81 293 ILE A N 1
ATOM 2259 C CA . ILE A 1 293 ? -19.656 -7.07 9.57 1 98.81 293 ILE A CA 1
ATOM 2260 C C . ILE A 1 293 ? -18.984 -5.711 9.391 1 98.81 293 ILE A C 1
ATOM 2262 O O . ILE A 1 293 ? -18.328 -5.215 10.312 1 98.81 293 ILE A O 1
ATOM 2266 N N . MET A 1 294 ? -19.188 -4.988 8.258 1 98.81 294 MET A N 1
ATOM 2267 C CA . MET A 1 294 ? -18.469 -3.785 7.844 1 98.81 294 MET A CA 1
ATOM 2268 C C . MET A 1 294 ? -18.766 -2.627 8.789 1 98.81 294 MET A C 1
ATOM 2270 O O . MET A 1 294 ? -17.875 -1.825 9.094 1 98.81 294 MET A O 1
ATOM 2274 N N . LEU A 1 295 ? -19.953 -2.525 9.273 1 98.06 295 LEU A N 1
ATOM 2275 C CA . LEU A 1 295 ? -20.406 -1.329 9.977 1 98.06 295 LEU A CA 1
ATOM 2276 C C . LEU A 1 295 ? -19.969 -1.362 11.438 1 98.06 295 LEU A C 1
ATOM 2278 O O . LEU A 1 295 ? -20.25 -0.431 12.195 1 98.06 295 LEU A O 1
ATOM 2282 N N . ASN A 1 296 ? -19.234 -2.441 11.812 1 97.88 296 ASN A N 1
ATOM 2283 C CA . ASN A 1 296 ? -18.625 -2.443 13.141 1 97.88 296 ASN A CA 1
ATOM 2284 C C . ASN A 1 296 ? -17.453 -1.466 13.227 1 97.88 296 ASN A C 1
ATOM 2286 O O . ASN A 1 296 ? -17.062 -1.066 14.32 1 97.88 296 ASN A O 1
ATOM 2290 N N . ILE A 1 297 ? -16.922 -1.105 12.102 1 96.75 297 ILE A N 1
ATOM 2291 C CA . ILE A 1 297 ? -15.914 -0.053 12.062 1 96.75 297 ILE A CA 1
ATOM 2292 C C . ILE A 1 297 ? -16.594 1.312 12 1 96.75 297 ILE A C 1
ATOM 2294 O O . ILE A 1 297 ? -17.484 1.535 11.172 1 96.75 297 ILE A O 1
ATOM 2298 N N . LYS A 1 298 ? -16.141 2.186 12.844 1 96 298 LYS A N 1
ATOM 2299 C CA . LYS A 1 298 ? -16.703 3.529 12.945 1 96 298 LYS A CA 1
ATOM 2300 C C . LYS A 1 298 ? -15.688 4.586 12.531 1 96 298 LYS A C 1
ATOM 2302 O O . LYS A 1 298 ? -14.508 4.273 12.328 1 96 298 LYS A O 1
ATOM 2307 N N . PRO A 1 299 ? -16.172 5.797 12.312 1 94.19 299 PRO A N 1
ATOM 2308 C CA . PRO A 1 299 ? -15.258 6.863 11.898 1 94.19 299 PRO A CA 1
ATOM 2309 C C . PRO A 1 299 ? -14.047 7.004 12.828 1 94.19 299 PRO A C 1
ATOM 2311 O O . PRO A 1 299 ? -14.203 7.02 14.047 1 94.19 299 PRO A O 1
ATOM 2314 N N . GLY A 1 300 ? -12.867 7.059 12.203 1 93 300 GLY A N 1
ATOM 2315 C CA . GLY A 1 300 ? -11.641 7.246 12.961 1 93 300 GLY A CA 1
ATOM 2316 C C . GLY A 1 300 ? -10.969 5.941 13.352 1 93 300 GLY A C 1
ATOM 2317 O O . GLY A 1 300 ? -9.805 5.93 13.75 1 93 300 GLY A O 1
ATOM 2318 N N . GLN A 1 301 ? -11.602 4.812 13.117 1 95.88 301 GLN A N 1
ATOM 2319 C CA . GLN A 1 301 ? -11.133 3.551 13.672 1 95.88 301 GLN A CA 1
ATOM 2320 C C . GLN A 1 301 ? -10.336 2.756 12.641 1 95.88 301 GLN A C 1
ATOM 2322 O O . GLN A 1 301 ? -9.703 1.753 12.977 1 95.88 301 GLN A O 1
ATOM 2327 N N . HIS A 1 302 ? -10.352 3.215 11.453 1 95.25 302 HIS A N 1
ATOM 2328 C CA . HIS A 1 302 ? -9.547 2.672 10.367 1 95.25 302 HIS A CA 1
ATOM 2329 C C . HIS A 1 302 ? -9.414 3.674 9.227 1 95.25 302 HIS A C 1
ATOM 2331 O O . HIS A 1 302 ? -10.109 4.695 9.211 1 95.25 302 HIS A O 1
ATOM 2337 N N . GLY A 1 303 ? -8.352 3.424 8.375 1 92.56 303 GLY A N 1
ATOM 2338 C CA . GLY A 1 303 ? -8.172 4.352 7.266 1 92.56 303 GLY A CA 1
ATOM 2339 C C . GLY A 1 303 ? -6.883 4.125 6.5 1 92.56 303 GLY A C 1
ATOM 2340 O O . GLY A 1 303 ? -6.07 3.281 6.879 1 92.56 303 GLY A O 1
ATOM 2341 N N . SER A 1 304 ? -6.797 4.816 5.434 1 91.62 304 SER A N 1
ATOM 2342 C CA . SER A 1 304 ? -5.652 4.828 4.527 1 91.62 304 SER A CA 1
ATOM 2343 C C . SER A 1 304 ? -5.594 6.125 3.729 1 91.62 304 SER A C 1
ATOM 2345 O O . SER A 1 304 ? -6.621 6.613 3.252 1 91.62 304 SER A O 1
ATOM 2347 N N . THR A 1 305 ? -4.391 6.68 3.602 1 88.56 305 THR A N 1
ATOM 2348 C CA . THR A 1 305 ? -4.223 7.91 2.834 1 88.56 305 THR A CA 1
ATOM 2349 C C . THR A 1 305 ? -4.629 7.695 1.379 1 88.56 305 THR A C 1
ATOM 2351 O O . THR A 1 305 ? -5.387 8.492 0.818 1 88.56 305 THR A O 1
ATOM 2354 N N . TYR A 1 306 ? -4.301 6.633 0.811 1 93.62 306 TYR A N 1
ATOM 2355 C CA . TYR A 1 306 ? -4.523 6.434 -0.617 1 93.62 306 TYR A CA 1
ATOM 2356 C C . TYR A 1 306 ? -5.703 5.5 -0.859 1 93.62 306 TYR A C 1
ATOM 2358 O O . TYR A 1 306 ? -6.145 5.328 -1.999 1 93.62 306 TYR A O 1
ATOM 2366 N N . GLY A 1 307 ? -6.184 4.852 0.18 1 94.62 307 GLY A N 1
ATOM 2367 C CA . GLY A 1 307 ? -7.316 3.961 -0.004 1 94.62 307 GLY A CA 1
ATOM 2368 C C . GLY A 1 307 ? -8.57 4.68 -0.463 1 94.62 307 GLY A C 1
ATOM 2369 O O . GLY A 1 307 ? -9.07 5.57 0.228 1 94.62 307 GLY A O 1
ATOM 2370 N N . GLY A 1 308 ? -9.055 4.383 -1.623 1 94.38 308 GLY A N 1
ATOM 2371 C CA . GLY A 1 308 ? -10.312 4.941 -2.107 1 94.38 308 GLY A CA 1
ATOM 2372 C C . GLY A 1 308 ? -10.141 6.27 -2.816 1 94.38 308 GLY A C 1
ATOM 2373 O O . GLY A 1 308 ? -11.109 7.004 -3.016 1 94.38 308 GLY A O 1
ATOM 2374 N N . ASN A 1 309 ? -8.93 6.668 -3.182 1 97.75 309 ASN A N 1
ATOM 2375 C CA . ASN A 1 309 ? -8.742 7.922 -3.904 1 97.75 309 ASN A CA 1
ATOM 2376 C C . ASN A 1 309 ? -9.344 7.855 -5.305 1 97.75 309 ASN A C 1
ATOM 2378 O O . ASN A 1 309 ? -9.539 6.77 -5.848 1 97.75 309 ASN A O 1
ATOM 2382 N N . PRO A 1 310 ? -9.633 8.992 -5.93 1 98.56 310 PRO A N 1
ATOM 2383 C CA . PRO A 1 310 ? -10.344 9.031 -7.211 1 98.56 310 PRO A CA 1
ATOM 2384 C C . PRO A 1 310 ? -9.594 8.297 -8.32 1 98.56 310 PRO A C 1
ATOM 2386 O O . PRO A 1 310 ? -10.219 7.609 -9.141 1 98.56 310 PRO A O 1
ATOM 2389 N N . LEU A 1 311 ? -8.328 8.422 -8.383 1 98.75 311 LEU A N 1
ATOM 2390 C CA . LEU A 1 311 ? -7.543 7.781 -9.438 1 98.75 311 LEU A CA 1
ATOM 2391 C C . LEU A 1 311 ? -7.602 6.262 -9.312 1 98.75 311 LEU A C 1
ATOM 2393 O O . LEU A 1 311 ? -7.879 5.566 -10.289 1 98.75 311 LEU A O 1
ATOM 2397 N N . ALA A 1 312 ? -7.336 5.75 -8.141 1 98.62 312 ALA A N 1
ATOM 2398 C CA . ALA A 1 312 ? -7.398 4.316 -7.879 1 98.62 312 ALA A CA 1
ATOM 2399 C C . ALA A 1 312 ? -8.789 3.762 -8.18 1 98.62 312 ALA A C 1
ATOM 2401 O O . ALA A 1 312 ? -8.922 2.67 -8.742 1 98.62 312 ALA A O 1
ATOM 2402 N N . ALA A 1 313 ? -9.789 4.516 -7.773 1 98.81 313 ALA A N 1
ATOM 2403 C CA . ALA A 1 313 ? -11.172 4.078 -7.969 1 98.81 313 ALA A CA 1
ATOM 2404 C C . ALA A 1 313 ? -11.492 3.918 -9.453 1 98.81 313 ALA A C 1
ATOM 2406 O O . ALA A 1 313 ? -12.078 2.914 -9.859 1 98.81 313 ALA A O 1
ATOM 2407 N N . LYS A 1 314 ? -11.102 4.902 -10.258 1 98.88 314 LYS A N 1
ATOM 2408 C CA . LYS A 1 314 ? -11.359 4.84 -11.695 1 98.88 314 LYS A CA 1
ATOM 2409 C C . LYS A 1 314 ? -10.594 3.686 -12.336 1 98.88 314 LYS A C 1
ATOM 2411 O O . LYS A 1 314 ? -11.133 2.986 -13.203 1 98.88 314 LYS A O 1
ATOM 2416 N N . ILE A 1 315 ? -9.414 3.508 -11.945 1 98.75 315 ILE A N 1
ATOM 2417 C CA . ILE A 1 315 ? -8.57 2.441 -12.484 1 98.75 315 ILE A CA 1
ATOM 2418 C C . ILE A 1 315 ? -9.172 1.084 -12.133 1 98.75 315 ILE A C 1
ATOM 2420 O O . ILE A 1 315 ? -9.258 0.199 -12.992 1 98.75 315 ILE A O 1
ATOM 2424 N N . ALA A 1 316 ? -9.586 0.918 -10.891 1 98.88 316 ALA A N 1
ATOM 2425 C CA . ALA A 1 316 ? -10.156 -0.349 -10.438 1 98.88 316 ALA A CA 1
ATOM 2426 C C . ALA A 1 316 ? -11.422 -0.69 -11.227 1 98.88 316 ALA A C 1
ATOM 2428 O O . ALA A 1 316 ? -11.602 -1.834 -11.648 1 98.88 316 ALA A O 1
ATOM 2429 N N . MET A 1 317 ? -12.289 0.299 -11.414 1 98.88 317 MET A N 1
ATOM 2430 C CA . MET A 1 317 ? -13.508 0.062 -12.188 1 98.88 317 MET A CA 1
ATOM 2431 C C . MET A 1 317 ? -13.164 -0.359 -13.617 1 98.88 317 MET A C 1
ATOM 2433 O O . MET A 1 317 ? -13.758 -1.302 -14.148 1 98.88 317 MET A O 1
ATOM 2437 N N . ALA A 1 318 ? -12.18 0.339 -14.211 1 98.88 318 ALA A N 1
ATOM 2438 C CA . ALA A 1 318 ? -11.773 0.015 -15.57 1 98.88 318 ALA A CA 1
ATOM 2439 C C . ALA A 1 318 ? -11.211 -1.4 -15.656 1 98.88 318 ALA A C 1
ATOM 2441 O O . ALA A 1 318 ? -11.5 -2.137 -16.594 1 98.88 318 ALA A O 1
ATOM 2442 N N . ALA A 1 319 ? -10.391 -1.755 -14.703 1 98.88 319 ALA A N 1
ATOM 2443 C CA . ALA A 1 319 ? -9.805 -3.092 -14.688 1 98.88 319 ALA A CA 1
ATOM 2444 C C . ALA A 1 319 ? -10.883 -4.164 -14.609 1 98.88 319 ALA A C 1
ATOM 2446 O O . ALA A 1 319 ? -10.812 -5.18 -15.305 1 98.88 319 ALA A O 1
ATOM 2447 N N . LEU A 1 320 ? -11.844 -3.947 -13.75 1 98.88 320 LEU A N 1
ATOM 2448 C CA . LEU A 1 320 ? -12.945 -4.895 -13.594 1 98.88 320 LEU A CA 1
ATOM 2449 C C . LEU A 1 320 ? -13.789 -4.965 -14.867 1 98.88 320 LEU A C 1
ATOM 2451 O O . LEU A 1 320 ? -14.234 -6.043 -15.266 1 98.88 320 LEU A O 1
ATOM 2455 N N . GLN A 1 321 ? -14.031 -3.822 -15.469 1 98.88 321 GLN A N 1
ATOM 2456 C CA . GLN A 1 321 ? -14.797 -3.773 -16.703 1 98.88 321 GLN A CA 1
ATOM 2457 C C . GLN A 1 321 ? -14.086 -4.539 -17.828 1 98.88 321 GLN A C 1
ATOM 2459 O O . GLN A 1 321 ? -14.727 -5.27 -18.578 1 98.88 321 GLN A O 1
ATOM 2464 N N . ILE A 1 322 ? -12.828 -4.418 -17.891 1 98.81 322 ILE A N 1
ATOM 2465 C CA . ILE A 1 322 ? -12.031 -5.082 -18.922 1 98.81 322 ILE A CA 1
ATOM 2466 C C . ILE A 1 322 ? -12.164 -6.598 -18.781 1 98.81 322 ILE A C 1
ATOM 2468 O O . ILE A 1 322 ? -12.289 -7.312 -19.766 1 98.81 322 ILE A O 1
ATOM 2472 N N . LEU A 1 323 ? -12.141 -7.121 -17.531 1 98.69 323 LEU A N 1
ATOM 2473 C CA . LEU A 1 323 ? -12.281 -8.555 -17.297 1 98.69 323 LEU A CA 1
ATOM 2474 C C . LEU A 1 323 ? -13.562 -9.086 -17.938 1 98.69 323 LEU A C 1
ATOM 2476 O O . LEU A 1 323 ? -13.57 -10.172 -18.516 1 98.69 323 LEU A O 1
ATOM 2480 N N . GLN A 1 324 ? -14.586 -8.281 -17.828 1 98.25 324 GLN A N 1
ATOM 2481 C CA . GLN A 1 324 ? -15.898 -8.695 -18.312 1 98.25 324 GLN A CA 1
ATOM 2482 C C . GLN A 1 324 ? -16.016 -8.484 -19.812 1 98.25 324 GLN A C 1
ATOM 2484 O O . GLN A 1 324 ? -16.375 -9.406 -20.547 1 98.25 324 GLN A O 1
ATOM 2489 N N . GLU A 1 325 ? -15.672 -7.297 -20.266 1 98.5 325 GLU A N 1
ATOM 2490 C CA . GLU A 1 325 ? -15.875 -6.895 -21.656 1 98.5 325 GLU A CA 1
ATOM 2491 C C . GLU A 1 325 ? -15.008 -7.723 -22.594 1 98.5 325 GLU A C 1
ATOM 2493 O O . GLU A 1 325 ? -15.422 -8.047 -23.703 1 98.5 325 GLU A O 1
ATOM 2498 N N . GLU A 1 326 ? -13.828 -8.062 -22.094 1 98.69 326 GLU A N 1
ATOM 2499 C CA . GLU A 1 326 ? -12.891 -8.781 -22.969 1 98.69 326 GLU A CA 1
ATOM 2500 C C . GLU A 1 326 ? -12.898 -10.273 -22.672 1 98.69 326 GLU A C 1
ATOM 2502 O O . GLU A 1 326 ? -12.078 -11.023 -23.203 1 98.69 326 GLU A O 1
ATOM 2507 N N . LYS A 1 327 ? -13.828 -10.727 -21.828 1 98.81 327 LYS A N 1
ATOM 2508 C CA . LYS A 1 327 ? -14.078 -12.125 -21.5 1 98.81 327 LYS A CA 1
ATOM 2509 C C . LYS A 1 327 ? -12.805 -12.82 -21.031 1 98.81 327 LYS A C 1
ATOM 2511 O O . LYS A 1 327 ? -12.469 -13.906 -21.516 1 98.81 327 LYS A O 1
ATOM 2516 N N . LEU A 1 328 ? -12.078 -12.117 -20.219 1 98.88 328 LEU A N 1
ATOM 2517 C CA . LEU A 1 328 ? -10.797 -12.625 -19.75 1 98.88 328 LEU A CA 1
ATOM 2518 C C . LEU A 1 328 ? -10.992 -13.805 -18.797 1 98.88 328 LEU A C 1
ATOM 2520 O O . LEU A 1 328 ? -10.156 -14.711 -18.75 1 98.88 328 LEU A O 1
ATOM 2524 N N . VAL A 1 329 ? -12.094 -13.859 -18.062 1 98.88 329 VAL A N 1
ATOM 2525 C CA . VAL A 1 329 ? -12.398 -14.953 -17.141 1 98.88 329 VAL A CA 1
ATOM 2526 C C . VAL A 1 329 ? -12.617 -16.25 -17.938 1 98.88 329 VAL A C 1
ATOM 2528 O O . VAL A 1 329 ? -12.031 -17.281 -17.609 1 98.88 329 VAL A O 1
ATOM 2531 N N . GLU A 1 330 ? -13.422 -16.172 -18.938 1 98.88 330 GLU A N 1
ATOM 2532 C CA . GLU A 1 330 ? -13.672 -17.312 -19.812 1 98.88 330 GLU A CA 1
ATOM 2533 C C . GLU A 1 330 ? -12.383 -17.75 -20.516 1 98.88 330 GLU A C 1
ATOM 2535 O O . GLU A 1 330 ? -12.141 -18.953 -20.672 1 98.88 330 GLU A O 1
ATOM 2540 N N . ASN A 1 331 ? -11.625 -16.75 -20.922 1 98.94 331 ASN A N 1
ATOM 2541 C CA . ASN A 1 331 ? -10.359 -17.062 -21.562 1 98.94 331 ASN A CA 1
ATOM 2542 C C . ASN A 1 331 ? -9.422 -17.828 -20.625 1 98.94 331 ASN A C 1
ATOM 2544 O O . ASN A 1 331 ? -8.711 -18.734 -21.047 1 98.94 331 ASN A O 1
ATOM 2548 N N . SER A 1 332 ? -9.383 -17.422 -19.375 1 98.94 332 SER A N 1
ATOM 2549 C CA . SER A 1 332 ? -8.586 -18.125 -18.375 1 98.94 332 SER A CA 1
ATOM 2550 C C . SER A 1 332 ? -8.992 -19.594 -18.297 1 98.94 332 SER A C 1
ATOM 2552 O O . SER A 1 332 ? -8.133 -20.484 -18.234 1 98.94 332 SER A O 1
ATOM 2554 N N . ALA A 1 333 ? -10.258 -19.875 -18.25 1 98.88 333 ALA A N 1
ATOM 2555 C CA . ALA A 1 333 ? -10.758 -21.234 -18.188 1 98.88 333 ALA A CA 1
ATOM 2556 C C . ALA A 1 333 ? -10.328 -22.047 -19.406 1 98.88 333 ALA A C 1
ATOM 2558 O O . ALA A 1 333 ? -9.805 -23.156 -19.281 1 98.88 333 ALA A O 1
ATOM 2559 N N . GLU A 1 334 ? -10.531 -21.484 -20.562 1 98.88 334 GLU A N 1
ATOM 2560 C CA . GLU A 1 334 ? -10.266 -22.188 -21.812 1 98.88 334 GLU A CA 1
ATOM 2561 C C . GLU A 1 334 ? -8.766 -22.391 -22.031 1 98.88 334 GLU A C 1
ATOM 2563 O O . GLU A 1 334 ? -8.312 -23.5 -22.297 1 98.88 334 GLU A O 1
ATOM 2568 N N . MET A 1 335 ? -8 -21.281 -21.953 1 98.88 335 MET A N 1
ATOM 2569 C CA . MET A 1 335 ? -6.562 -21.359 -22.188 1 98.88 335 MET A CA 1
ATOM 2570 C C . MET A 1 335 ? -5.867 -22.141 -21.078 1 98.88 335 MET A C 1
ATOM 2572 O O . MET A 1 335 ? -4.848 -22.797 -21.312 1 98.88 335 MET A O 1
ATOM 2576 N N . GLY A 1 336 ? -6.449 -22.031 -19.812 1 98.81 336 GLY A N 1
ATOM 2577 C CA . GLY A 1 336 ? -5.934 -22.844 -18.734 1 98.81 336 GLY A CA 1
ATOM 2578 C C . GLY A 1 336 ? -6 -24.328 -19.016 1 98.81 336 GLY A C 1
ATOM 2579 O O . GLY A 1 336 ? -5.066 -25.078 -18.703 1 98.81 336 GLY A O 1
ATOM 2580 N N . ASN A 1 337 ? -7.105 -24.766 -19.594 1 98.69 337 ASN A N 1
ATOM 2581 C CA . ASN A 1 337 ? -7.254 -26.156 -19.969 1 98.69 337 ASN A CA 1
ATOM 2582 C C . ASN A 1 337 ? -6.215 -26.578 -21.016 1 98.69 337 ASN A C 1
ATOM 2584 O O . ASN A 1 337 ? -5.629 -27.656 -20.906 1 98.69 337 ASN A O 1
ATOM 2588 N N . VAL A 1 338 ? -5.992 -25.719 -21.984 1 98.75 338 VAL A N 1
ATOM 2589 C CA . VAL A 1 338 ? -5.012 -26 -23.031 1 98.75 338 VAL A CA 1
ATOM 2590 C C . VAL A 1 338 ? -3.623 -26.125 -22.422 1 98.75 338 VAL A C 1
ATOM 2592 O O . VAL A 1 338 ? -2.896 -27.078 -22.703 1 98.75 338 VAL A O 1
ATOM 2595 N N . LEU A 1 339 ? -3.24 -25.172 -21.578 1 98.81 339 LEU A N 1
ATOM 2596 C CA . LEU A 1 339 ? -1.923 -25.188 -20.953 1 98.81 339 LEU A CA 1
ATOM 2597 C C . LEU A 1 339 ? -1.743 -26.406 -20.078 1 98.81 339 LEU A C 1
ATOM 2599 O O . LEU A 1 339 ? -0.703 -27.078 -20.125 1 98.81 339 LEU A O 1
ATOM 2603 N N . MET A 1 340 ? -2.74 -26.719 -19.281 1 98.62 340 MET A N 1
ATOM 2604 C CA . MET A 1 340 ? -2.682 -27.859 -18.359 1 98.62 340 MET A CA 1
ATOM 2605 C C . MET A 1 340 ? -2.51 -29.172 -19.125 1 98.62 340 MET A C 1
ATOM 2607 O O . MET A 1 340 ? -1.758 -30.047 -18.703 1 9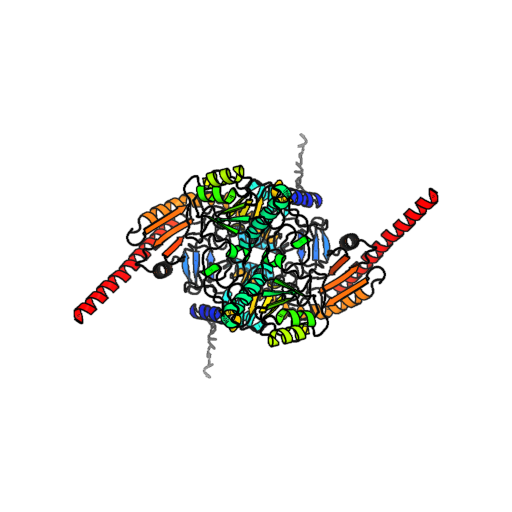8.62 340 MET A O 1
ATOM 2611 N N . GLU A 1 341 ? -3.246 -29.297 -20.188 1 98.5 341 GLU A N 1
ATOM 2612 C CA . GLU A 1 341 ? -3.119 -30.484 -21.031 1 98.5 341 GLU A CA 1
ATOM 2613 C C . GLU A 1 341 ? -1.697 -30.641 -21.562 1 98.5 341 GLU A C 1
ATOM 2615 O O . GLU A 1 341 ? -1.146 -31.75 -21.562 1 98.5 341 GLU A O 1
ATOM 2620 N N . ARG A 1 342 ? -1.134 -29.578 -22.016 1 98.56 342 ARG A N 1
ATOM 2621 C CA . ARG A 1 342 ? 0.222 -29.594 -22.562 1 98.56 342 ARG A CA 1
ATOM 2622 C C . ARG A 1 342 ? 1.243 -29.891 -21.469 1 98.56 342 ARG A C 1
ATOM 2624 O O . ARG A 1 342 ? 2.209 -30.609 -21.688 1 98.56 342 ARG A O 1
ATOM 2631 N N . LEU A 1 343 ? 1.075 -29.312 -20.25 1 98.69 343 LEU A N 1
ATOM 2632 C CA . LEU A 1 343 ? 1.99 -29.516 -19.141 1 98.69 343 LEU A CA 1
ATOM 2633 C C . LEU A 1 343 ? 1.957 -30.969 -18.672 1 98.69 343 LEU A C 1
ATOM 2635 O O . LEU A 1 343 ? 2.982 -31.516 -18.266 1 98.69 343 LEU A O 1
ATOM 2639 N N . ARG A 1 344 ? 0.826 -31.625 -18.781 1 98.19 344 ARG A N 1
ATOM 2640 C CA . ARG A 1 344 ? 0.65 -33 -18.328 1 98.19 344 ARG A CA 1
ATOM 2641 C C . ARG A 1 344 ? 1.376 -34 -19.234 1 98.19 344 ARG A C 1
ATOM 2643 O O . ARG A 1 344 ? 1.606 -35.125 -18.859 1 98.19 344 ARG A O 1
ATOM 2650 N N . ARG A 1 345 ? 1.791 -33.5 -20.375 1 97.5 345 ARG A N 1
ATOM 2651 C CA . ARG A 1 345 ? 2.508 -34.375 -21.312 1 97.5 345 ARG A CA 1
ATOM 2652 C C . ARG A 1 345 ? 4.004 -34.375 -21.031 1 97.5 345 ARG A C 1
ATOM 2654 O O . ARG A 1 345 ? 4.754 -35.156 -21.609 1 97.5 345 ARG A O 1
ATOM 2661 N N . LEU A 1 346 ? 4.441 -33.531 -20.156 1 97.75 346 LEU A N 1
ATOM 2662 C CA . LEU A 1 346 ? 5.855 -33.469 -19.812 1 97.75 346 LEU A CA 1
ATOM 2663 C C . LEU A 1 346 ? 6.32 -34.75 -19.156 1 97.75 346 LEU A C 1
ATOM 2665 O O . LEU A 1 346 ? 5.523 -35.469 -18.531 1 97.75 346 LEU A O 1
ATOM 2669 N N . PRO A 1 347 ? 7.621 -35.094 -19.281 1 96.19 347 PRO A N 1
ATOM 2670 C CA . PRO A 1 347 ? 8.109 -36.375 -18.75 1 96.19 347 PRO A CA 1
ATOM 2671 C C . PRO A 1 347 ? 7.984 -36.469 -17.234 1 96.19 347 PRO A C 1
ATOM 2673 O O . PRO A 1 347 ? 8.516 -35.594 -16.516 1 96.19 347 PRO A O 1
ATOM 2676 N N . ASN A 1 348 ? 7.469 -37.562 -16.688 1 96 348 ASN A N 1
ATOM 2677 C CA . ASN A 1 348 ? 7.148 -37.719 -15.273 1 96 348 ASN A CA 1
ATOM 2678 C C . ASN A 1 348 ? 8.406 -37.875 -14.43 1 96 348 ASN A C 1
ATOM 2680 O O . ASN A 1 348 ? 8.383 -37.656 -13.219 1 96 348 ASN A O 1
ATOM 2684 N N . ASP A 1 349 ? 9.422 -38.281 -15.055 1 95.06 349 ASP A N 1
ATOM 2685 C CA . ASP A 1 349 ? 10.672 -38.406 -14.32 1 95.06 349 ASP A CA 1
ATOM 2686 C C . ASP A 1 349 ? 11.312 -37.062 -14.055 1 95.06 349 ASP A C 1
ATOM 2688 O O . ASP A 1 349 ? 12.195 -36.938 -13.203 1 95.06 349 ASP A O 1
ATOM 2692 N N . VAL A 1 350 ? 10.914 -36.031 -14.82 1 96.44 350 VAL A N 1
ATOM 2693 C CA . VAL A 1 350 ? 11.43 -34.688 -14.641 1 96.44 350 VAL A CA 1
ATOM 2694 C C . VAL A 1 350 ? 10.391 -33.844 -13.914 1 96.44 350 VAL A C 1
ATOM 2696 O O . VAL A 1 350 ? 10.727 -33.094 -12.992 1 96.44 350 VAL A O 1
ATOM 2699 N N . VAL A 1 351 ? 9.18 -33.938 -14.359 1 98.25 351 VAL A N 1
ATOM 2700 C CA . VAL A 1 351 ? 8.055 -33.219 -13.773 1 98.25 351 VAL A CA 1
ATOM 2701 C C . VAL A 1 351 ? 7.164 -34.188 -13.008 1 98.25 351 VAL A C 1
ATOM 2703 O O . VAL A 1 351 ? 6.391 -34.938 -13.609 1 98.25 351 VAL A O 1
ATOM 2706 N N . THR A 1 352 ? 7.148 -34.062 -11.695 1 98.06 352 THR A N 1
ATOM 2707 C CA . THR A 1 352 ? 6.512 -35.094 -10.859 1 98.06 352 THR A CA 1
ATOM 2708 C C . THR A 1 352 ? 5.047 -34.75 -10.609 1 98.06 352 THR A C 1
ATOM 2710 O O . THR A 1 352 ? 4.242 -35.625 -10.305 1 98.06 352 THR A O 1
ATOM 2713 N N . THR A 1 353 ? 4.73 -33.469 -10.695 1 98.06 353 THR A N 1
ATOM 2714 C CA . THR A 1 353 ? 3.369 -33 -10.43 1 98.06 353 THR A CA 1
ATOM 2715 C C . THR A 1 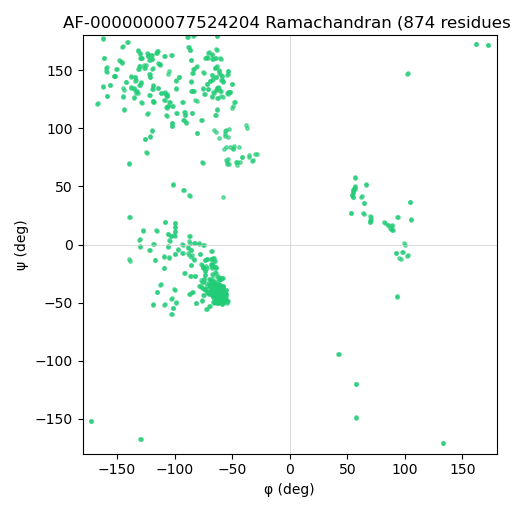353 ? 2.992 -31.844 -11.344 1 98.06 353 THR A C 1
ATOM 2717 O O . THR A 1 353 ? 3.814 -30.969 -11.609 1 98.06 353 THR A O 1
ATOM 2720 N N . VAL A 1 354 ? 1.879 -31.906 -11.906 1 98.31 354 VAL A N 1
ATOM 2721 C CA . VAL A 1 354 ? 1.237 -30.797 -12.609 1 98.31 354 VAL A CA 1
ATOM 2722 C C . VAL A 1 354 ? -0.086 -30.453 -11.93 1 98.31 354 VAL A C 1
ATOM 2724 O O . VAL A 1 354 ? -0.919 -31.328 -11.695 1 98.31 354 VAL A O 1
ATOM 2727 N N . ARG A 1 355 ? -0.267 -29.219 -11.516 1 97.94 355 ARG A N 1
ATOM 2728 C CA . ARG A 1 355 ? -1.521 -28.797 -10.891 1 97.94 355 ARG A CA 1
ATOM 2729 C C . ARG A 1 355 ? -1.866 -27.359 -11.25 1 97.94 355 ARG A C 1
ATOM 2731 O O . ARG A 1 355 ? -0.999 -26.594 -11.68 1 97.94 355 ARG A O 1
ATOM 2738 N N . GLY A 1 356 ? -3.158 -27.062 -11.156 1 98.12 356 GLY A N 1
ATOM 2739 C CA . GLY A 1 356 ? -3.611 -25.719 -11.43 1 98.12 356 GLY A CA 1
ATOM 2740 C C . GLY A 1 356 ? -5.102 -25.625 -11.703 1 98.12 356 GLY A C 1
ATOM 2741 O O . GLY A 1 356 ? -5.797 -26.641 -11.719 1 98.12 356 GLY A O 1
ATOM 2742 N N . ARG A 1 357 ? -5.578 -24.5 -11.805 1 98.38 357 ARG A N 1
ATOM 2743 C CA . ARG A 1 357 ? -6.938 -24.125 -12.18 1 98.38 357 ARG A CA 1
ATOM 2744 C C . ARG A 1 357 ? -6.945 -22.828 -13 1 98.38 357 ARG A C 1
ATOM 2746 O O . ARG A 1 357 ? -6.422 -21.812 -12.562 1 98.38 357 ARG A O 1
ATOM 2753 N N . GLY A 1 358 ? -7.602 -22.891 -14.203 1 98.75 358 GLY A N 1
ATOM 2754 C CA . GLY A 1 358 ? -7.449 -21.766 -15.109 1 98.75 358 GLY A CA 1
ATOM 2755 C C . GLY A 1 358 ? -6 -21.484 -15.477 1 98.75 358 GLY A C 1
ATOM 2756 O O . GLY A 1 358 ? -5.207 -22.406 -15.641 1 98.75 358 GLY A O 1
ATOM 2757 N N . LEU A 1 359 ? -5.664 -20.219 -15.711 1 98.88 359 LEU A N 1
ATOM 2758 C CA . LEU A 1 359 ? -4.301 -19.828 -16.031 1 98.88 359 LEU A CA 1
ATOM 2759 C C . LEU A 1 359 ? -3.5 -19.547 -14.758 1 98.88 359 LEU A C 1
ATOM 2761 O O . LEU A 1 359 ? -2.834 -18.516 -14.648 1 98.88 359 LEU A O 1
ATOM 2765 N N . PHE A 1 360 ? -3.697 -20.391 -13.836 1 98.75 360 PHE A N 1
ATOM 2766 C CA . PHE A 1 360 ? -2.949 -20.484 -12.586 1 98.75 360 PHE A CA 1
ATOM 2767 C C . PHE A 1 360 ? -2.398 -21.891 -12.398 1 98.75 360 PHE A C 1
ATOM 2769 O O . PHE A 1 360 ? -3.049 -22.75 -11.781 1 98.75 360 PHE A O 1
ATOM 2776 N N . CYS A 1 361 ? -1.144 -22.125 -12.898 1 98.62 361 CYS A N 1
ATOM 2777 C CA . CYS A 1 361 ? -0.617 -23.484 -13.008 1 98.62 361 CYS A CA 1
ATOM 2778 C C . CYS A 1 361 ? 0.759 -23.578 -12.367 1 98.62 361 CYS A C 1
ATOM 2780 O O . CYS A 1 361 ? 1.405 -22.562 -12.102 1 98.62 361 CYS A O 1
ATOM 2782 N N . ALA A 1 362 ? 1.13 -24.812 -12.055 1 98.62 362 ALA A N 1
ATOM 2783 C CA . ALA A 1 362 ? 2.469 -25.078 -11.539 1 98.62 362 ALA A CA 1
ATOM 2784 C C . ALA A 1 362 ? 2.93 -26.484 -11.922 1 98.62 362 ALA A C 1
ATOM 2786 O O . ALA A 1 362 ? 2.107 -27.375 -12.156 1 98.62 362 ALA A O 1
ATOM 2787 N N . ILE A 1 363 ? 4.184 -26.656 -12.062 1 98.69 363 ILE A N 1
ATOM 2788 C CA . ILE A 1 363 ? 4.812 -27.969 -12.18 1 98.69 363 ILE A CA 1
ATOM 2789 C C . ILE A 1 363 ? 5.828 -28.156 -11.055 1 98.69 363 ILE A C 1
ATOM 2791 O O . ILE A 1 363 ? 6.445 -27.188 -10.602 1 98.69 363 ILE A O 1
ATOM 2795 N N . VAL A 1 364 ? 5.969 -29.312 -10.547 1 98.56 364 VAL A N 1
ATOM 2796 C CA . VAL A 1 364 ? 6.984 -29.672 -9.555 1 98.56 364 VAL A CA 1
ATOM 2797 C C . VAL A 1 364 ? 8.117 -30.438 -10.234 1 98.56 364 VAL A C 1
ATOM 2799 O O . VAL A 1 364 ? 7.891 -31.484 -10.836 1 98.56 364 VAL A O 1
ATOM 2802 N N . ILE A 1 365 ? 9.273 -29.906 -10.172 1 97.94 365 ILE A N 1
ATOM 2803 C CA . ILE A 1 365 ? 10.461 -30.5 -10.773 1 97.94 365 ILE A CA 1
ATOM 2804 C C . ILE A 1 365 ? 11.047 -31.547 -9.82 1 97.94 365 ILE A C 1
ATOM 2806 O O . ILE A 1 365 ? 11.203 -31.281 -8.625 1 97.94 365 ILE A O 1
ATOM 2810 N N . ASN A 1 366 ? 11.336 -32.688 -10.383 1 97.31 366 ASN A N 1
ATOM 2811 C CA . ASN A 1 366 ? 12.031 -33.719 -9.609 1 97.31 366 ASN A CA 1
ATOM 2812 C C . ASN A 1 366 ? 13.266 -33.156 -8.906 1 97.31 366 ASN A C 1
ATOM 2814 O O . ASN A 1 366 ? 14.039 -32.406 -9.5 1 97.31 366 ASN A O 1
ATOM 2818 N N . LYS A 1 367 ? 13.469 -33.531 -7.711 1 94.94 367 LYS A N 1
ATOM 2819 C CA . LYS A 1 367 ? 14.508 -32.969 -6.848 1 94.94 367 LYS A CA 1
ATOM 2820 C C . LYS A 1 367 ? 15.898 -33.281 -7.395 1 94.94 367 LYS A C 1
ATOM 2822 O O . LYS A 1 367 ? 16.875 -32.656 -7.012 1 94.94 367 LYS A O 1
ATOM 2827 N N . LYS A 1 368 ? 15.969 -34.281 -8.25 1 92.75 368 LYS A N 1
ATOM 2828 C CA . LYS A 1 368 ? 17.25 -34.594 -8.883 1 92.75 368 LYS A CA 1
ATOM 2829 C C . LYS A 1 368 ? 17.719 -33.438 -9.773 1 92.75 368 LYS A C 1
ATOM 2831 O O . LYS A 1 368 ? 18.906 -33.344 -10.094 1 92.75 368 LYS A O 1
ATOM 2836 N N . TYR A 1 369 ? 16.734 -32.594 -10.133 1 94.81 369 TYR A N 1
ATOM 2837 C CA . TYR A 1 369 ? 17.047 -31.484 -11.023 1 94.81 369 TYR A CA 1
ATOM 2838 C C . TYR A 1 369 ? 16.906 -30.156 -10.297 1 94.81 369 TYR A C 1
ATOM 2840 O O . TYR A 1 369 ? 16.203 -30.047 -9.297 1 94.81 369 TYR A O 1
ATOM 2848 N N . ASP A 1 370 ? 17.609 -29.172 -10.781 1 95.12 370 ASP A N 1
ATOM 2849 C CA . ASP A 1 370 ? 17.578 -27.828 -10.242 1 95.12 370 ASP A CA 1
ATOM 2850 C C . ASP A 1 370 ? 16.531 -26.969 -10.969 1 95.12 370 ASP A C 1
ATOM 2852 O O . ASP A 1 370 ? 16.766 -26.516 -12.086 1 95.12 370 ASP A O 1
ATOM 2856 N N . ALA A 1 371 ? 15.445 -26.688 -10.312 1 96.56 371 ALA A N 1
ATOM 2857 C CA . ALA A 1 371 ? 14.336 -25.953 -10.922 1 96.56 371 ALA A CA 1
ATOM 2858 C C . ALA A 1 371 ? 14.781 -24.562 -11.352 1 96.56 371 ALA A C 1
ATOM 2860 O O . ALA A 1 371 ? 14.258 -24 -12.32 1 96.56 371 ALA A O 1
ATOM 2861 N N . TRP A 1 372 ? 15.75 -23.969 -10.656 1 95.94 372 TRP A N 1
ATOM 2862 C CA . TRP A 1 372 ? 16.281 -22.656 -11.031 1 95.94 372 TRP A CA 1
ATOM 2863 C C . TRP A 1 372 ? 16.906 -22.719 -12.422 1 95.94 372 TRP A C 1
ATOM 2865 O O . TRP A 1 372 ? 16.75 -21.781 -13.219 1 95.94 372 TRP A O 1
ATOM 2875 N N . LYS A 1 373 ? 17.625 -23.734 -12.695 1 96.12 373 LYS A N 1
ATOM 2876 C CA . LYS A 1 373 ? 18.266 -23.891 -14 1 96.12 373 LYS A CA 1
ATOM 2877 C C . LYS A 1 373 ? 17.234 -24.094 -15.102 1 96.12 373 LYS A C 1
ATOM 2879 O O . LYS A 1 373 ? 17.438 -23.656 -16.234 1 96.12 373 LYS A O 1
ATOM 2884 N N . VAL A 1 374 ? 16.156 -24.75 -14.719 1 97.31 374 VAL A N 1
ATOM 2885 C CA . VAL A 1 374 ? 15.047 -24.875 -15.672 1 97.31 374 VAL A CA 1
ATOM 2886 C C . VAL A 1 374 ? 14.523 -23.484 -16.016 1 97.31 374 VAL A C 1
ATOM 2888 O O . VAL A 1 374 ? 14.258 -23.188 -17.188 1 97.31 374 VAL A O 1
ATOM 2891 N N . CYS A 1 375 ? 14.383 -22.609 -15.023 1 98.06 375 CYS A N 1
ATOM 2892 C CA . CYS A 1 375 ? 13.906 -21.25 -15.242 1 98.06 375 CYS A CA 1
ATOM 2893 C C . CYS A 1 375 ? 14.883 -20.453 -16.109 1 98.06 375 CYS A C 1
ATOM 2895 O O . CYS A 1 375 ? 14.477 -19.625 -16.922 1 98.06 375 CYS A O 1
ATOM 2897 N N . LEU A 1 376 ? 16.219 -20.688 -15.922 1 97.88 376 LEU A N 1
ATOM 2898 C CA . LEU A 1 376 ? 17.219 -20.047 -16.766 1 97.88 376 LEU A CA 1
ATOM 2899 C C . LEU A 1 376 ? 17.047 -20.469 -18.219 1 97.88 376 LEU A C 1
ATOM 2901 O O . LEU A 1 376 ? 17.203 -19.656 -19.141 1 97.88 376 LEU A O 1
ATOM 2905 N N . LYS A 1 377 ? 16.75 -21.781 -18.406 1 97.88 377 LYS A N 1
ATOM 2906 C CA . LYS A 1 377 ? 16.547 -22.297 -19.766 1 97.88 377 LYS A CA 1
ATOM 2907 C C . LYS A 1 377 ? 15.273 -21.703 -20.391 1 97.88 377 LYS A C 1
ATOM 2909 O O . LYS A 1 377 ? 15.258 -21.375 -21.562 1 97.88 377 LYS A O 1
ATOM 2914 N N . LEU A 1 378 ? 14.203 -21.625 -19.578 1 98.75 378 LEU A N 1
ATOM 2915 C CA . LEU A 1 378 ? 12.984 -20.969 -20.031 1 98.75 378 LEU A CA 1
ATOM 2916 C C . LEU A 1 378 ? 13.273 -19.531 -20.484 1 98.75 378 LEU A C 1
ATOM 2918 O O . LEU A 1 378 ? 12.836 -19.125 -21.562 1 98.75 378 LEU A O 1
ATOM 2922 N N . LYS A 1 379 ? 14.016 -18.781 -19.688 1 98.56 379 LYS A N 1
ATOM 2923 C CA . LYS A 1 379 ? 14.422 -17.422 -20.016 1 98.56 379 LYS A CA 1
ATOM 2924 C C . LYS A 1 379 ? 15.188 -17.391 -21.328 1 98.56 379 LYS A C 1
ATOM 2926 O O . LYS A 1 379 ? 14.922 -16.531 -22.188 1 98.56 379 LYS A O 1
ATOM 2931 N N . GLU A 1 380 ? 16.125 -18.297 -21.5 1 98.31 380 GLU A N 1
ATOM 2932 C CA . GLU A 1 380 ? 16.906 -18.375 -22.719 1 98.31 380 GLU A CA 1
ATOM 2933 C C . GLU A 1 380 ? 16.016 -18.562 -23.938 1 98.31 380 GLU A C 1
ATOM 2935 O O . GLU A 1 380 ? 16.297 -18.031 -25.016 1 98.31 380 GLU A O 1
ATOM 2940 N N . ASN A 1 381 ? 14.969 -19.312 -23.703 1 98.75 381 ASN A N 1
ATOM 2941 C CA . ASN A 1 381 ? 14.086 -19.656 -24.812 1 98.75 381 ASN A CA 1
ATOM 2942 C C . ASN A 1 381 ? 12.938 -18.672 -24.953 1 98.75 381 ASN A C 1
ATOM 2944 O O . ASN A 1 381 ? 12.078 -18.812 -25.812 1 98.75 381 ASN A O 1
ATOM 2948 N N . GLY A 1 382 ? 12.859 -17.672 -24.094 1 98.75 382 GLY A N 1
ATOM 2949 C CA . GLY A 1 382 ? 11.938 -16.578 -24.328 1 98.75 382 GLY A CA 1
ATOM 2950 C C . GLY A 1 382 ? 10.719 -16.625 -23.422 1 98.75 382 GLY A C 1
ATOM 2951 O O . GLY A 1 382 ? 9.664 -16.062 -23.766 1 98.75 382 GLY A O 1
ATOM 2952 N N . LEU A 1 383 ? 10.805 -17.312 -22.328 1 98.94 383 LEU A N 1
ATOM 2953 C CA . LEU A 1 383 ? 9.711 -17.375 -21.359 1 98.94 383 LEU A CA 1
ATOM 2954 C C . LEU A 1 383 ? 10.227 -17.125 -19.938 1 98.94 383 LEU A C 1
ATOM 2956 O O . LEU A 1 383 ? 11.227 -17.719 -19.531 1 98.94 383 LEU A O 1
ATOM 2960 N N . LEU A 1 384 ? 9.523 -16.188 -19.219 1 98.81 384 LEU A N 1
ATOM 2961 C CA . LEU A 1 384 ? 9.953 -15.852 -17.875 1 98.81 384 LEU A CA 1
ATOM 2962 C C . LEU A 1 384 ? 9.039 -16.5 -16.828 1 98.81 384 LEU A C 1
ATOM 2964 O O . LEU A 1 384 ? 7.824 -16.297 -16.859 1 98.81 384 LEU A O 1
ATOM 2968 N N . ALA A 1 385 ? 9.555 -17.25 -15.992 1 97.88 385 ALA A N 1
ATOM 2969 C CA . ALA A 1 385 ? 8.953 -17.844 -14.797 1 97.88 385 ALA A CA 1
ATOM 2970 C C . ALA A 1 385 ? 9.977 -17.969 -13.672 1 97.88 385 ALA A C 1
ATOM 2972 O O . ALA A 1 385 ? 11.156 -17.656 -13.852 1 97.88 385 ALA A O 1
ATOM 2973 N N . LYS A 1 386 ? 9.484 -18.297 -12.539 1 94.88 386 LYS A N 1
ATOM 2974 C CA . LYS A 1 386 ? 10.359 -18.391 -11.367 1 94.88 386 LYS A CA 1
ATOM 2975 C C . LYS A 1 386 ? 9.953 -19.547 -10.469 1 94.88 386 LYS A C 1
ATOM 2977 O O . LYS A 1 386 ? 8.766 -19.844 -10.328 1 94.88 386 LYS A O 1
ATOM 2982 N N . ASN A 1 387 ? 10.984 -20.219 -9.961 1 93 387 ASN A N 1
ATOM 2983 C CA . ASN A 1 387 ? 10.688 -21.297 -9.023 1 93 387 ASN A CA 1
ATOM 2984 C C . ASN A 1 387 ? 10.414 -20.766 -7.621 1 93 387 ASN A C 1
ATOM 2986 O O . ASN A 1 387 ? 10.891 -19.688 -7.25 1 93 387 ASN A O 1
ATOM 2990 N N . THR A 1 388 ? 9.688 -21.469 -6.895 1 88.62 388 THR A N 1
ATOM 2991 C CA . THR A 1 388 ? 9.414 -21.234 -5.48 1 88.62 388 THR A CA 1
ATOM 2992 C C . THR A 1 388 ? 9.602 -22.516 -4.672 1 88.62 388 THR A C 1
ATOM 2994 O O . THR A 1 388 ? 9.531 -23.609 -5.223 1 88.62 388 THR A O 1
ATOM 2997 N N . HIS A 1 389 ? 9.977 -22.359 -3.414 1 89.12 389 HIS A N 1
ATOM 2998 C CA . HIS A 1 389 ? 10.188 -23.484 -2.504 1 89.12 389 HIS A CA 1
ATOM 2999 C C . HIS A 1 389 ? 11.156 -24.5 -3.102 1 89.12 389 HIS A C 1
ATOM 3001 O O . HIS A 1 389 ? 10.953 -25.703 -2.965 1 89.12 389 HIS A O 1
ATOM 3007 N N . GLY A 1 390 ? 11.984 -24.094 -3.908 1 90 390 GLY A N 1
ATOM 3008 C CA . GLY A 1 390 ? 13.086 -24.906 -4.395 1 90 390 GLY A CA 1
ATOM 3009 C C . GLY A 1 390 ? 12.758 -25.641 -5.688 1 90 390 GLY A C 1
ATOM 3010 O O . GLY A 1 390 ? 13.5 -25.531 -6.664 1 90 390 GLY A O 1
ATOM 3011 N N . ASP A 1 391 ? 11.5 -26.266 -5.758 1 96.44 391 ASP A N 1
ATOM 3012 C CA . ASP A 1 391 ? 11.344 -27.203 -6.859 1 96.44 391 ASP A CA 1
ATOM 3013 C C . ASP A 1 391 ? 10.055 -26.938 -7.637 1 96.44 391 ASP A C 1
ATOM 3015 O O . ASP A 1 391 ? 9.719 -27.672 -8.57 1 96.44 391 ASP A O 1
ATOM 3019 N N . ILE A 1 392 ? 9.328 -25.906 -7.297 1 98 392 ILE A N 1
ATOM 3020 C CA . ILE A 1 392 ? 8.047 -25.656 -7.938 1 98 392 ILE A CA 1
ATOM 3021 C C . ILE A 1 392 ? 8.172 -24.469 -8.891 1 98 392 ILE A C 1
ATOM 3023 O O . ILE A 1 392 ? 8.688 -23.406 -8.508 1 98 392 ILE A O 1
ATOM 3027 N N . ILE A 1 393 ? 7.742 -24.625 -10.109 1 98.38 393 ILE A N 1
ATOM 3028 C CA . ILE A 1 393 ? 7.68 -23.516 -11.055 1 98.38 393 ILE A CA 1
ATOM 3029 C C . ILE A 1 393 ? 6.223 -23.141 -11.305 1 98.38 393 ILE A C 1
ATOM 3031 O O . ILE A 1 393 ? 5.41 -23.984 -11.688 1 98.38 393 ILE A O 1
ATOM 3035 N N . ARG A 1 394 ? 5.867 -21.891 -11.094 1 97.88 394 ARG A N 1
ATOM 3036 C CA . ARG A 1 394 ? 4.508 -21.391 -11.273 1 97.88 394 ARG A CA 1
ATOM 3037 C C . ARG A 1 394 ? 4.355 -20.703 -12.617 1 97.88 394 ARG A C 1
ATOM 3039 O O . ARG A 1 394 ? 5.277 -20.031 -13.094 1 97.88 394 ARG A O 1
ATOM 3046 N N . PHE A 1 395 ? 3.232 -20.891 -13.242 1 98.62 395 PHE A N 1
ATOM 3047 C CA . PHE A 1 395 ? 2.867 -20.266 -14.5 1 98.62 395 PHE A CA 1
ATOM 3048 C C . PHE A 1 395 ? 1.553 -19.5 -14.359 1 98.62 395 PHE A C 1
ATOM 3050 O O . PHE A 1 395 ? 0.499 -20.109 -14.156 1 98.62 395 PHE A O 1
ATOM 3057 N N . ALA A 1 396 ? 1.608 -18.219 -14.453 1 98.5 396 ALA A N 1
ATOM 3058 C CA . ALA A 1 396 ? 0.438 -17.359 -14.352 1 98.5 396 ALA A CA 1
ATOM 3059 C C . ALA A 1 396 ? 0.504 -16.219 -15.367 1 98.5 396 ALA A C 1
ATOM 3061 O O . ALA A 1 396 ? 0.653 -15.055 -15 1 98.5 396 ALA A O 1
ATOM 3062 N N . PRO A 1 397 ? 0.36 -16.516 -16.672 1 98.81 397 PRO A N 1
ATOM 3063 C CA . PRO A 1 397 ? 0.422 -15.453 -17.688 1 98.81 397 PRO A CA 1
ATOM 3064 C C . PRO A 1 397 ? -0.764 -14.492 -17.609 1 98.81 397 PRO A C 1
ATOM 3066 O O . PRO A 1 397 ? -1.773 -14.805 -16.969 1 98.81 397 PRO A O 1
ATOM 3069 N N . PRO A 1 398 ? -0.64 -13.32 -18.25 1 98.88 398 PRO A N 1
ATOM 3070 C CA . PRO A 1 398 ? -1.824 -12.469 -18.406 1 98.88 398 PRO A CA 1
ATOM 3071 C C . PRO A 1 398 ? -3 -13.203 -19.047 1 98.88 398 PRO A C 1
ATOM 3073 O O . PRO A 1 398 ? -2.799 -14.055 -19.906 1 98.88 398 PRO A O 1
ATOM 3076 N N . LEU A 1 399 ? -4.184 -12.789 -18.672 1 98.94 399 LEU A N 1
ATOM 3077 C CA . LEU A 1 399 ? -5.379 -13.531 -19.047 1 98.94 399 LEU A CA 1
ATOM 3078 C C . LEU A 1 399 ? -5.762 -13.234 -20.5 1 98.94 399 LEU A C 1
ATOM 3080 O O . LEU A 1 399 ? -6.582 -13.945 -21.078 1 98.94 399 LEU A O 1
ATOM 3084 N N . CYS A 1 400 ?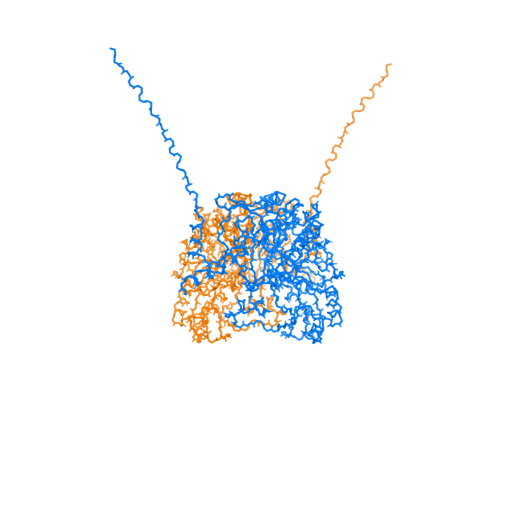 -5.125 -12.289 -21.156 1 98.88 400 CYS A N 1
ATOM 3085 C CA . CYS A 1 400 ? -5.445 -11.938 -22.531 1 98.88 400 CYS A CA 1
ATOM 3086 C C . CYS A 1 400 ? -4.664 -12.805 -23.5 1 98.88 400 CYS A C 1
ATOM 3088 O O . CYS A 1 400 ? -4.676 -12.547 -24.719 1 98.88 400 CYS A O 1
ATOM 3090 N N . ILE A 1 401 ? -3.967 -13.805 -23.016 1 98.94 401 ILE A N 1
ATOM 3091 C CA . ILE A 1 401 ? -3.148 -14.68 -23.844 1 98.94 401 ILE A CA 1
ATOM 3092 C C . ILE A 1 401 ? -4.035 -15.414 -24.859 1 98.94 401 ILE A C 1
ATOM 3094 O O . ILE A 1 401 ? -5.09 -15.938 -24.484 1 98.94 401 ILE A O 1
ATOM 3098 N N . SER A 1 402 ? -3.613 -15.461 -26.078 1 98.81 402 SER A N 1
ATOM 3099 C CA . SER A 1 402 ? -4.383 -16.125 -27.125 1 98.81 402 SER A CA 1
ATOM 3100 C C . SER A 1 402 ? -4.059 -17.609 -27.188 1 98.81 402 SER A C 1
ATOM 3102 O O . SER A 1 402 ? -3.098 -18.078 -26.562 1 98.81 402 SER A O 1
ATOM 3104 N N . ARG A 1 403 ? -4.887 -18.328 -27.922 1 98.75 403 ARG A N 1
ATOM 3105 C CA . ARG A 1 403 ? -4.645 -19.75 -28.094 1 98.75 403 ARG A CA 1
ATOM 3106 C C . ARG A 1 403 ? -3.295 -20 -28.75 1 98.75 403 ARG A C 1
ATOM 3108 O O . ARG A 1 403 ? -2.541 -20.891 -28.328 1 98.75 403 ARG A O 1
ATOM 3115 N N . ALA A 1 404 ? -2.992 -19.203 -29.812 1 98.81 404 ALA A N 1
ATOM 3116 C CA . ALA A 1 404 ? -1.708 -19.344 -30.5 1 98.81 404 ALA A CA 1
ATOM 3117 C C . ALA A 1 404 ? -0.547 -19.094 -29.547 1 98.81 404 ALA A C 1
ATOM 3119 O O . ALA A 1 404 ? 0.472 -19.781 -29.594 1 98.81 404 ALA A O 1
ATOM 3120 N N . GLU A 1 405 ? -0.699 -18.109 -28.703 1 98.88 405 GLU A N 1
ATOM 3121 C CA . GLU A 1 405 ? 0.346 -17.734 -27.75 1 98.88 405 GLU A CA 1
ATOM 3122 C C . GLU A 1 405 ? 0.529 -18.812 -26.672 1 98.88 405 GLU A C 1
ATOM 3124 O O . GLU A 1 405 ? 1.656 -19.109 -26.281 1 98.88 405 GLU A O 1
ATOM 3129 N N . VAL A 1 406 ? -0.553 -19.375 -26.172 1 98.69 406 VAL A N 1
ATOM 3130 C CA . VAL A 1 406 ? -0.44 -20.391 -25.141 1 98.69 406 VAL A CA 1
ATOM 3131 C C . VAL A 1 406 ? 0.236 -21.641 -25.719 1 98.69 406 VAL A C 1
ATOM 3133 O O . VAL A 1 406 ? 1.057 -22.281 -25.047 1 98.69 406 VAL A O 1
ATOM 3136 N N . GLU A 1 407 ? -0.1 -21.969 -26.938 1 98.69 407 GLU A N 1
ATOM 3137 C CA . GLU A 1 407 ? 0.523 -23.109 -27.609 1 98.69 407 GLU A CA 1
ATOM 3138 C C . GLU A 1 407 ? 2.016 -22.875 -27.812 1 98.69 407 GLU A C 1
ATOM 3140 O O . GLU A 1 407 ? 2.83 -23.766 -27.562 1 98.69 407 GLU A O 1
ATOM 3145 N N . GLU A 1 408 ? 2.352 -21.703 -28.25 1 98.81 408 GLU A N 1
ATOM 3146 C CA . GLU A 1 408 ? 3.758 -21.359 -28.422 1 98.81 408 GLU A CA 1
ATOM 3147 C C . GLU A 1 408 ? 4.5 -21.422 -27.094 1 98.81 408 GLU A C 1
ATOM 3149 O O . GLU A 1 408 ? 5.629 -21.906 -27.016 1 98.81 408 GLU A O 1
ATOM 3154 N N . ALA A 1 409 ? 3.896 -20.891 -26.078 1 98.88 409 ALA A N 1
ATOM 3155 C CA . ALA A 1 409 ? 4.504 -20.922 -24.75 1 98.88 409 ALA A CA 1
ATOM 3156 C C . ALA A 1 409 ? 4.707 -22.344 -24.266 1 98.88 409 ALA A C 1
ATOM 3158 O O . ALA A 1 409 ? 5.742 -22.672 -23.672 1 98.88 409 ALA A O 1
ATOM 3159 N N . ALA A 1 410 ? 3.709 -23.156 -24.5 1 98.81 410 ALA A N 1
ATOM 3160 C CA . ALA A 1 410 ? 3.826 -24.562 -24.125 1 98.81 410 ALA A CA 1
ATOM 3161 C C . ALA A 1 410 ? 4.969 -25.234 -24.875 1 98.81 410 ALA A C 1
ATOM 3163 O O . ALA A 1 410 ? 5.695 -26.062 -24.312 1 98.81 410 ALA A O 1
ATOM 3164 N N . ASP A 1 411 ? 5.105 -24.906 -26.156 1 98.81 411 ASP A N 1
ATOM 3165 C CA . ASP A 1 411 ? 6.23 -25.406 -26.938 1 98.81 411 ASP A CA 1
ATOM 3166 C C . ASP A 1 411 ? 7.559 -25 -26.297 1 98.81 411 ASP A C 1
ATOM 3168 O O . ASP A 1 411 ? 8.492 -25.797 -26.234 1 98.81 411 ASP A O 1
ATOM 3172 N N . ILE A 1 412 ? 7.645 -23.797 -25.875 1 98.81 412 ILE A N 1
ATOM 3173 C CA . ILE A 1 412 ? 8.852 -23.281 -25.234 1 98.81 412 ILE A CA 1
ATOM 3174 C C . ILE A 1 412 ? 9.141 -24.047 -23.953 1 98.81 412 ILE A C 1
ATOM 3176 O O . ILE A 1 412 ? 10.281 -24.406 -23.672 1 98.81 412 ILE A O 1
ATOM 3180 N N . ILE A 1 413 ? 8.125 -24.312 -23.156 1 98.81 413 ILE A N 1
ATOM 3181 C CA . ILE A 1 413 ? 8.273 -25.031 -21.891 1 98.81 413 ILE A CA 1
ATOM 3182 C C . ILE A 1 413 ? 8.789 -26.438 -22.156 1 98.81 413 ILE A C 1
ATOM 3184 O O . ILE A 1 413 ? 9.758 -26.891 -21.547 1 98.81 413 ILE A O 1
ATOM 3188 N N . GLU A 1 414 ? 8.188 -27.094 -23.125 1 98.25 414 GLU A N 1
ATOM 3189 C CA . GLU A 1 414 ? 8.602 -28.453 -23.484 1 98.25 414 GLU A CA 1
ATOM 3190 C C . GLU A 1 414 ? 10.039 -28.484 -23.984 1 98.25 414 GLU A C 1
ATOM 3192 O O . GLU A 1 414 ? 10.828 -29.328 -23.578 1 98.25 414 GLU A O 1
ATOM 3197 N N . LYS A 1 415 ? 10.328 -27.547 -24.859 1 98.19 415 LYS A N 1
ATOM 3198 C CA . LYS A 1 415 ? 11.68 -27.438 -25.406 1 98.19 415 LYS A CA 1
ATOM 3199 C C . LYS A 1 415 ? 12.703 -27.188 -24.297 1 98.19 415 LYS A C 1
ATOM 3201 O O . LYS A 1 415 ? 13.766 -27.812 -24.281 1 98.19 415 LYS A O 1
ATOM 3206 N N . SER A 1 416 ? 12.406 -26.281 -23.406 1 98.25 416 SER A N 1
ATOM 3207 C CA . SER A 1 416 ? 13.32 -25.906 -22.328 1 98.25 416 SER A CA 1
ATOM 3208 C C . SER A 1 416 ? 13.594 -27.078 -21.406 1 98.25 416 SER A C 1
ATOM 3210 O O . SER A 1 416 ? 14.734 -27.297 -20.984 1 98.25 416 SER A O 1
ATOM 3212 N N . ILE A 1 417 ? 12.586 -27.844 -21.078 1 97.31 417 ILE A N 1
ATOM 3213 C CA . ILE A 1 417 ? 12.742 -29 -20.203 1 97.31 417 ILE A CA 1
ATOM 3214 C C . ILE A 1 417 ? 13.586 -30.062 -20.891 1 97.31 417 ILE A C 1
ATOM 3216 O O . ILE A 1 417 ? 14.492 -30.641 -20.297 1 97.31 417 ILE A O 1
ATOM 3220 N N . ARG A 1 418 ? 13.328 -30.281 -22.125 1 95.25 418 ARG A N 1
ATOM 3221 C CA . ARG A 1 418 ? 14.086 -31.266 -22.906 1 95.25 418 ARG A CA 1
ATOM 3222 C C . ARG A 1 418 ? 15.555 -30.875 -23 1 95.25 418 ARG A C 1
ATOM 3224 O O . ARG A 1 418 ? 16.438 -31.703 -22.75 1 95.25 418 ARG A O 1
ATOM 3231 N N . GLU A 1 419 ? 15.758 -29.625 -23.391 1 95.69 419 GLU A N 1
ATOM 3232 C CA . GLU A 1 419 ? 17.141 -29.156 -23.531 1 95.69 419 GLU A CA 1
ATOM 3233 C C . GLU A 1 419 ? 17.875 -29.219 -22.188 1 95.69 419 GLU A C 1
ATOM 3235 O O . GLU A 1 419 ? 19.062 -29.562 -22.141 1 95.69 419 GLU A O 1
ATOM 3240 N N . PHE A 1 420 ? 17.203 -28.875 -21.156 1 93.88 420 PHE A N 1
ATOM 3241 C CA . PHE A 1 420 ? 17.797 -28.891 -19.828 1 93.88 420 PHE A CA 1
ATOM 3242 C C . PHE A 1 420 ? 18.188 -30.312 -19.438 1 93.88 420 PHE A C 1
ATOM 3244 O O . PHE A 1 420 ? 19.297 -30.531 -18.953 1 93.88 420 PHE A O 1
ATOM 3251 N N . VAL A 1 421 ? 17.344 -31.266 -19.625 1 92.31 421 VAL A N 1
ATOM 3252 C CA . VAL A 1 421 ? 17.594 -32.656 -19.281 1 92.31 421 VAL A CA 1
ATOM 3253 C C . VAL A 1 421 ? 18.75 -33.188 -20.125 1 92.31 421 VAL A C 1
ATOM 3255 O O . VAL A 1 421 ? 19.625 -33.906 -19.609 1 92.31 421 VAL A O 1
ATOM 3258 N N . ASP A 1 422 ? 18.734 -32.812 -21.391 1 91.5 422 ASP A N 1
ATOM 3259 C CA . ASP A 1 422 ? 19.812 -33.25 -22.281 1 91.5 422 ASP A CA 1
ATOM 3260 C C . ASP A 1 422 ? 21.156 -32.719 -21.812 1 91.5 422 ASP A C 1
ATOM 3262 O O . ASP A 1 422 ? 22.172 -33.406 -21.906 1 91.5 422 ASP A O 1
ATOM 3266 N N . GLU A 1 423 ? 21.172 -31.5 -21.359 1 89.5 423 GLU A N 1
ATOM 3267 C CA . GLU A 1 423 ? 22.406 -30.891 -20.875 1 89.5 423 GLU A CA 1
ATOM 3268 C C . GLU A 1 423 ? 22.891 -31.547 -19.594 1 89.5 423 GLU A C 1
ATOM 3270 O O . GLU A 1 423 ? 24.094 -31.734 -19.406 1 89.5 423 GLU A O 1
ATOM 3275 N N . VAL A 1 424 ? 22 -31.875 -18.672 1 86.06 424 VAL A N 1
ATOM 3276 C CA . VAL A 1 424 ? 22.359 -32.469 -17.391 1 86.06 424 VAL A CA 1
ATOM 3277 C C . VAL A 1 424 ? 22.797 -33.906 -17.594 1 86.06 424 VAL A C 1
ATOM 3279 O O . VAL A 1 424 ? 23.797 -34.375 -17.016 1 86.06 424 VAL A O 1
ATOM 3282 N N . ASP A 1 425 ? 22.078 -34.625 -18.469 1 81.62 425 ASP A N 1
ATOM 3283 C CA . ASP A 1 425 ? 22.406 -36.031 -18.734 1 81.62 425 ASP A CA 1
ATOM 3284 C C . ASP A 1 425 ? 23.656 -36.156 -19.594 1 81.62 425 ASP A C 1
ATOM 3286 O O . ASP A 1 425 ? 24.453 -37.062 -19.422 1 81.62 425 ASP A O 1
ATOM 3290 N N . GLY A 1 426 ? 23.734 -35.219 -20.531 1 74.56 426 GLY A N 1
ATOM 3291 C CA . GLY A 1 426 ? 24.953 -35.219 -21.312 1 74.56 426 GLY A CA 1
ATOM 3292 C C . GLY A 1 426 ? 26.188 -34.938 -20.484 1 74.56 426 GLY A C 1
ATOM 3293 O O . GLY A 1 426 ? 27.25 -35.5 -20.75 1 74.56 426 GLY A O 1
ATOM 3294 N N . LYS A 1 427 ? 26.047 -34.094 -19.547 1 70.06 427 LYS A N 1
ATOM 3295 C CA . LYS A 1 427 ? 27.188 -33.781 -18.688 1 70.06 427 LYS A CA 1
ATOM 3296 C C . LYS A 1 427 ? 27.531 -34.938 -17.781 1 70.06 427 LYS A C 1
ATOM 3298 O O . LYS A 1 427 ? 28.703 -35.125 -17.438 1 70.06 427 LYS A O 1
ATOM 3303 N N . GLU A 1 428 ? 26.5 -35.594 -17.359 1 66.88 428 GLU A N 1
ATOM 3304 C CA . GLU A 1 428 ? 26.703 -36.781 -16.531 1 66.88 428 GLU A CA 1
ATOM 3305 C C . GLU A 1 428 ? 27.406 -37.906 -17.312 1 66.88 428 GLU A C 1
ATOM 3307 O O . GLU A 1 428 ? 28.281 -38.562 -16.781 1 66.88 428 GLU A O 1
ATOM 3312 N N . GLU A 1 429 ? 27.047 -37.969 -18.516 1 67.31 429 GLU A N 1
ATOM 3313 C CA . GLU A 1 429 ? 27.688 -38.969 -19.375 1 67.31 429 GLU A CA 1
ATOM 3314 C C . GLU A 1 429 ? 29.141 -38.594 -19.641 1 67.31 429 GLU A C 1
ATOM 3316 O O . GLU A 1 429 ? 30.016 -39.469 -19.625 1 67.31 429 GLU A O 1
ATOM 3321 N N . GLU A 1 430 ? 29.312 -37.281 -19.859 1 66.69 430 GLU A N 1
ATOM 3322 C CA . GLU A 1 430 ? 30.688 -36.844 -20.094 1 66.69 430 GLU A CA 1
ATOM 3323 C C . GLU A 1 430 ? 31.547 -37.031 -18.859 1 66.69 430 GLU A C 1
ATOM 3325 O O . GLU A 1 430 ? 32.719 -37.438 -18.953 1 66.69 430 GLU A O 1
ATOM 3330 N N . LYS A 1 431 ? 31.031 -36.719 -17.688 1 66.12 431 LYS A N 1
ATOM 3331 C CA . LYS A 1 431 ? 31.75 -36.906 -16.438 1 66.12 431 LYS A CA 1
ATOM 3332 C C . LYS A 1 431 ? 32.094 -38.375 -16.234 1 66.12 431 LYS A C 1
ATOM 3334 O O . LYS A 1 431 ? 33.188 -38.719 -15.758 1 66.12 431 LYS A O 1
ATOM 3339 N N . LEU A 1 432 ? 31.188 -39.156 -16.625 1 59.59 432 LEU A N 1
ATOM 3340 C CA . LEU A 1 432 ? 31.375 -40.594 -16.531 1 59.59 432 LEU A CA 1
ATOM 3341 C C . LEU A 1 432 ? 32.438 -41.094 -17.516 1 59.59 432 LEU A C 1
ATOM 3343 O O . LEU A 1 432 ? 33.25 -41.938 -17.188 1 59.59 432 LEU A O 1
ATOM 3347 N N . LYS A 1 433 ? 32.594 -40.469 -18.609 1 69.75 433 LYS A N 1
ATOM 3348 C CA . LYS A 1 433 ? 33.594 -40.812 -19.594 1 69.75 433 LYS A CA 1
ATOM 3349 C C . LYS A 1 433 ? 35 -40.375 -19.141 1 69.75 433 LYS A C 1
ATOM 3351 O O . LYS A 1 433 ? 35.969 -41.094 -19.312 1 69.75 433 LYS A O 1
ATOM 3356 N N . GLN A 1 434 ? 34.969 -39.188 -18.641 1 68.5 434 GLN A N 1
ATOM 3357 C CA . GLN A 1 434 ? 36.25 -38.688 -18.156 1 68.5 434 GLN A CA 1
ATOM 3358 C C . GLN A 1 434 ? 36.781 -39.531 -17 1 68.5 434 GLN A C 1
ATOM 3360 O O . GLN A 1 434 ? 37.969 -39.781 -16.891 1 68.5 434 GLN A O 1
ATOM 3365 N N . HIS A 1 435 ? 35.906 -39.844 -16.141 1 65.38 435 HIS A N 1
ATOM 3366 C CA . HIS A 1 435 ? 36.281 -40.688 -15.031 1 65.38 435 HIS A CA 1
ATOM 3367 C C . HIS A 1 435 ? 36.75 -42.062 -15.523 1 65.38 435 HIS A C 1
ATOM 3369 O O . HIS A 1 435 ? 37.656 -42.688 -14.953 1 65.38 435 HIS A O 1
ATOM 3375 N N . ALA A 1 436 ? 36.219 -42.5 -16.484 1 66.69 436 ALA A N 1
ATOM 3376 C CA . ALA A 1 436 ? 36.594 -43.781 -17.062 1 66.69 436 ALA A CA 1
ATOM 3377 C C . ALA A 1 436 ? 37.938 -43.719 -17.781 1 66.69 436 ALA A C 1
ATOM 3379 O O . ALA A 1 436 ? 38.719 -44.656 -17.75 1 66.69 436 ALA A O 1
ATOM 3380 N N . THR A 1 437 ? 38.188 -42.625 -18.328 1 65.56 437 THR A N 1
ATOM 3381 C CA . THR A 1 437 ? 39.469 -42.469 -19.016 1 65.56 437 THR A CA 1
ATOM 3382 C C . THR A 1 437 ? 40.594 -42.25 -18 1 65.56 437 THR A C 1
ATOM 3384 O O . THR A 1 437 ? 41.75 -42.656 -18.266 1 65.56 437 THR A O 1
ATOM 3387 N N . ASN A 1 438 ? 40.281 -41.656 -16.906 1 60.84 438 ASN A N 1
ATOM 3388 C CA . ASN A 1 438 ? 41.312 -41.375 -15.891 1 60.84 438 ASN A CA 1
ATOM 3389 C C . ASN A 1 438 ? 41.5 -42.594 -14.969 1 60.84 438 ASN A C 1
ATOM 3391 O O . ASN A 1 438 ? 42.375 -42.562 -14.102 1 60.84 438 ASN A O 1
ATOM 3395 N N . ALA A 1 439 ? 40.719 -43.5 -15.031 1 48.34 439 ALA A N 1
ATOM 3396 C CA . ALA A 1 439 ? 40.938 -44.719 -14.266 1 48.34 439 ALA A CA 1
ATOM 3397 C C . ALA A 1 439 ? 41.688 -45.781 -15.086 1 48.34 439 ALA A C 1
ATOM 3399 O O . ALA A 1 439 ? 41.5 -45.875 -16.297 1 48.34 439 ALA A O 1
ATOM 3400 N N . MET B 1 1 ? -53.594 27.969 -56.344 1 28.22 1 MET B N 1
ATOM 3401 C CA . MET B 1 1 ? -52.469 28.641 -55.719 1 28.22 1 MET B CA 1
ATOM 3402 C C . MET B 1 1 ? -52.25 28.094 -54.312 1 28.22 1 MET B C 1
ATOM 3404 O O . MET B 1 1 ? -52.938 28.469 -53.375 1 28.22 1 MET B O 1
ATOM 3408 N N . LEU B 1 2 ? -51.969 26.75 -54.156 1 31.98 2 LEU B N 1
ATOM 3409 C CA . LEU B 1 2 ? -51.875 25.859 -53.031 1 31.98 2 LEU B CA 1
ATOM 3410 C C . LEU B 1 2 ? -50.719 26.234 -52.125 1 31.98 2 LEU B C 1
ATOM 3412 O O . LEU B 1 2 ? -49.594 26.344 -52.594 1 31.98 2 LEU B O 1
ATOM 3416 N N . PRO B 1 3 ? -51.031 26.984 -51 1 34.28 3 PRO B N 1
ATOM 3417 C CA . PRO B 1 3 ? -50.031 27.469 -50.062 1 34.28 3 PRO B CA 1
ATOM 3418 C C . PRO B 1 3 ? -49.156 26.359 -49.5 1 34.28 3 PRO B C 1
ATOM 3420 O O . PRO B 1 3 ? -49.656 25.281 -49.188 1 34.28 3 PRO B O 1
ATOM 3423 N N . SER B 1 4 ? -47.938 26.125 -50.031 1 32.97 4 SER B N 1
ATOM 3424 C CA . SER B 1 4 ? -46.875 25.203 -49.688 1 32.97 4 SER B CA 1
ATOM 3425 C C . SER B 1 4 ? -46.438 25.391 -48.25 1 32.97 4 SER B C 1
ATOM 3427 O O . SER B 1 4 ? -46.156 26.516 -47.812 1 32.97 4 SER B O 1
ATOM 3429 N N . LEU B 1 5 ? -46.969 24.516 -47.281 1 29.45 5 LEU B N 1
ATOM 3430 C CA . LEU B 1 5 ? -46.781 24.359 -45.844 1 29.45 5 LEU B CA 1
ATOM 3431 C C . LEU B 1 5 ? -45.281 24.172 -45.531 1 29.45 5 LEU B C 1
ATOM 3433 O O . LEU B 1 5 ? -44.688 23.141 -45.875 1 29.45 5 LEU B O 1
ATOM 3437 N N . ARG B 1 6 ? -44.438 25.188 -45.625 1 27.89 6 ARG B N 1
ATOM 3438 C CA . ARG B 1 6 ? -43.062 25.172 -45.156 1 27.89 6 ARG B CA 1
ATOM 3439 C C . ARG B 1 6 ? -43 24.859 -43.656 1 27.89 6 ARG B C 1
ATOM 3441 O O . ARG B 1 6 ? -43 25.766 -42.812 1 27.89 6 ARG B O 1
ATOM 3448 N N . LYS B 1 7 ? -43.75 23.953 -43.031 1 32.69 7 LYS B N 1
ATOM 3449 C CA . LYS B 1 7 ? -43.5 23.812 -41.625 1 32.69 7 LYS B CA 1
ATOM 3450 C C . LYS B 1 7 ? -42.062 23.359 -41.375 1 32.69 7 LYS B C 1
ATOM 3452 O O . LYS B 1 7 ? -41.656 22.297 -41.844 1 32.69 7 LYS B O 1
ATOM 3457 N N . SER B 1 8 ? -41.156 24.344 -41.188 1 29.19 8 SER B N 1
ATOM 3458 C CA . SER B 1 8 ? -39.781 24.156 -40.719 1 29.19 8 SER B CA 1
ATOM 3459 C C . SER B 1 8 ? -39.75 23.344 -39.406 1 29.19 8 SER B C 1
ATOM 3461 O O . SER B 1 8 ? -40.438 23.672 -38.469 1 29.19 8 SER B O 1
ATOM 3463 N N . LEU B 1 9 ? -39.469 22.031 -39.438 1 29.94 9 LEU B N 1
ATOM 3464 C CA . LEU B 1 9 ? -39.188 21.109 -38.344 1 29.94 9 LEU B CA 1
ATOM 3465 C C . LEU B 1 9 ? -38.031 21.625 -37.469 1 29.94 9 LEU B C 1
ATOM 3467 O O . LEU B 1 9 ? -36.875 21.688 -37.938 1 29.94 9 LEU B O 1
ATOM 3471 N N . SER B 1 10 ? -38.25 22.703 -36.719 1 28.16 10 SER B N 1
ATOM 3472 C CA . SER B 1 10 ? -37.219 23.016 -35.719 1 28.16 10 SER B CA 1
ATOM 3473 C C . SER B 1 10 ? -36.906 21.797 -34.844 1 28.16 10 SER B C 1
ATOM 3475 O O . SER B 1 10 ? -37.812 21.281 -34.188 1 28.16 10 SER B O 1
ATOM 3477 N N . ALA B 1 11 ? -36.062 20.859 -35.188 1 31.39 11 ALA B N 1
ATOM 3478 C CA . ALA B 1 11 ? -35.5 19.812 -34.344 1 31.39 11 ALA B CA 1
ATOM 3479 C C . ALA B 1 11 ? -34.969 20.406 -33.031 1 31.39 11 ALA B C 1
ATOM 3481 O O . ALA B 1 11 ? -34.031 21.203 -33.031 1 31.39 11 ALA B O 1
ATOM 3482 N N . VAL B 1 12 ? -35.812 20.594 -32.031 1 30.55 12 VAL B N 1
ATOM 3483 C CA . VAL B 1 12 ? -35.344 20.859 -30.672 1 30.55 12 VAL B CA 1
ATOM 3484 C C . VAL B 1 12 ? -34.281 19.844 -30.266 1 30.55 12 VAL B C 1
ATOM 3486 O O . VAL B 1 12 ? -34.531 18.641 -30.219 1 30.55 12 VAL B O 1
ATOM 3489 N N . SER B 1 13 ? -33.062 20.047 -30.625 1 31.5 13 SER B N 1
ATOM 3490 C CA . SER B 1 13 ? -31.953 19.312 -30.016 1 31.5 13 SER B CA 1
ATOM 3491 C C . SER B 1 13 ? -32.094 19.281 -28.5 1 31.5 13 SER B C 1
ATOM 3493 O O . SER B 1 13 ? -32.062 20.328 -27.844 1 31.5 13 SER B O 1
ATOM 3495 N N . ARG B 1 14 ? -33.062 18.594 -27.953 1 31.59 14 ARG B N 1
ATOM 3496 C CA . ARG B 1 14 ? -33 18.328 -26.516 1 31.59 14 ARG B CA 1
ATOM 3497 C C . ARG B 1 14 ? -31.609 17.922 -26.094 1 31.59 14 ARG B C 1
ATOM 3499 O O . ARG B 1 14 ? -31.141 16.828 -26.422 1 31.59 14 ARG B O 1
ATOM 3506 N N . ALA B 1 15 ? -30.703 18.812 -26.094 1 31.56 15 ALA B N 1
ATOM 3507 C CA . ALA B 1 15 ? -29.5 18.516 -25.328 1 31.56 15 ALA B CA 1
ATOM 3508 C C . ALA B 1 15 ? -29.828 17.859 -24 1 31.56 15 ALA B C 1
ATOM 3510 O O . ALA B 1 15 ? -30.547 18.422 -23.172 1 31.56 15 ALA B O 1
ATOM 3511 N N . THR B 1 16 ? -30.188 16.656 -23.906 1 34.31 16 THR B N 1
ATOM 3512 C CA . THR B 1 16 ? -30.25 15.891 -22.672 1 34.31 16 THR B CA 1
ATOM 3513 C C . THR B 1 16 ? -29.172 16.344 -21.688 1 34.31 16 THR B C 1
ATOM 3515 O O . THR B 1 16 ? -27.984 16.141 -21.953 1 34.31 16 THR B O 1
ATOM 3518 N N . ALA B 1 17 ? -29.25 17.438 -21.078 1 37.03 17 ALA B N 1
ATOM 3519 C CA . ALA B 1 17 ? -28.406 17.906 -19.969 1 37.03 17 ALA B CA 1
ATOM 3520 C C . ALA B 1 17 ? -28.016 16.734 -19.062 1 37.03 17 ALA B C 1
ATOM 3522 O O . ALA B 1 17 ? -28.875 16.141 -18.422 1 37.03 17 ALA B O 1
ATOM 3523 N N . VAL B 1 18 ? -27.172 15.875 -19.312 1 40.69 18 VAL B N 1
ATOM 3524 C CA . VAL B 1 18 ? -26.609 14.906 -18.375 1 40.69 18 VAL B CA 1
ATOM 3525 C C . VAL B 1 18 ? -26.594 15.508 -16.969 1 40.69 18 VAL B C 1
ATOM 3527 O O . VAL B 1 18 ? -25.906 16.5 -16.719 1 40.69 18 VAL B O 1
ATOM 3530 N N . ARG B 1 19 ? -27.703 15.531 -16.312 1 49.97 19 ARG B N 1
ATOM 3531 C CA . ARG B 1 19 ? -27.891 16.031 -14.953 1 49.97 19 ARG B CA 1
ATOM 3532 C C . ARG B 1 19 ? -26.688 15.672 -14.078 1 49.97 19 ARG B C 1
ATOM 3534 O O . ARG B 1 19 ? -26.344 14.492 -13.938 1 49.97 19 ARG B O 1
ATOM 3541 N N . SER B 1 20 ? -25.766 16.609 -13.773 1 74 20 SER B N 1
ATOM 3542 C CA . SER B 1 20 ? -24.594 16.531 -12.906 1 74 20 SER B CA 1
ATOM 3543 C C . SER B 1 20 ? -24.953 15.953 -11.539 1 74 20 SER B C 1
ATOM 3545 O O . SER B 1 20 ? -26 16.281 -10.984 1 74 20 SER B O 1
ATOM 3547 N N . ILE B 1 21 ? -24.484 14.867 -11.07 1 85.19 21 ILE B N 1
ATOM 3548 C CA . ILE B 1 21 ? -24.688 14.227 -9.781 1 85.19 21 ILE B CA 1
ATOM 3549 C C . ILE B 1 21 ? -24.516 15.25 -8.656 1 85.19 21 ILE B C 1
ATOM 3551 O O . ILE B 1 21 ? -23.578 16.047 -8.68 1 85.19 21 ILE B O 1
ATOM 3555 N N . SER B 1 22 ? -25.609 15.438 -7.75 1 93.88 22 SER B N 1
ATOM 3556 C CA . SER B 1 22 ? -25.531 16.375 -6.637 1 93.88 22 SER B CA 1
ATOM 3557 C C . SER B 1 22 ? -24.594 15.875 -5.551 1 93.88 22 SER B C 1
ATOM 3559 O O . SER B 1 22 ? -24.297 14.68 -5.48 1 93.88 22 SER B O 1
ATOM 3561 N N . SER B 1 23 ? -24.172 16.781 -4.738 1 96.56 23 SER B N 1
ATOM 3562 C CA . SER B 1 23 ? -23.328 16.422 -3.598 1 96.56 23 SER B CA 1
ATOM 3563 C C . SER B 1 23 ? -24.016 15.398 -2.709 1 96.56 23 SER B C 1
ATOM 3565 O O . SER B 1 23 ? -23.391 14.43 -2.268 1 96.56 23 SER B O 1
ATOM 3567 N N . GLN B 1 24 ? -25.281 15.609 -2.469 1 96.94 24 GLN B N 1
ATOM 3568 C CA . GLN B 1 24 ? -26.016 14.711 -1.582 1 96.94 24 GLN B CA 1
ATOM 3569 C C . GLN B 1 24 ? -26.062 13.297 -2.148 1 96.94 24 GLN B C 1
ATOM 3571 O O . GLN B 1 24 ? -25.969 12.32 -1.403 1 96.94 24 GLN B O 1
ATOM 3576 N N . GLN B 1 25 ? -26.281 13.188 -3.451 1 97.56 25 GLN B N 1
ATOM 3577 C CA . GLN B 1 25 ? -26.297 11.875 -4.09 1 97.56 25 GLN B CA 1
ATOM 3578 C C . GLN B 1 25 ? -24.953 11.172 -3.926 1 97.56 25 GLN B C 1
ATOM 3580 O O . GLN B 1 25 ? -24.891 9.953 -3.764 1 97.56 25 GLN B O 1
ATOM 3585 N N . ILE B 1 26 ? -23.922 11.922 -3.977 1 98 26 ILE B N 1
ATOM 3586 C CA . ILE B 1 26 ? -22.578 11.391 -3.791 1 98 26 ILE B CA 1
ATOM 3587 C C . ILE B 1 26 ? -22.422 10.906 -2.352 1 98 26 ILE B C 1
ATOM 3589 O O . ILE B 1 26 ? -21.891 9.812 -2.117 1 98 26 ILE B O 1
ATOM 3593 N N . PHE B 1 27 ? -22.906 11.734 -1.381 1 98.06 27 PHE B N 1
ATOM 3594 C CA . PHE B 1 27 ? -22.828 11.359 0.027 1 98.06 27 PHE B CA 1
ATOM 3595 C C . PHE B 1 27 ? -23.594 10.07 0.282 1 98.06 27 PHE B C 1
ATOM 3597 O O . PHE B 1 27 ? -23.094 9.164 0.948 1 98.06 27 PHE B O 1
ATOM 3604 N N . ASP B 1 28 ? -24.781 9.969 -0.299 1 98.12 28 ASP B N 1
ATOM 3605 C CA . ASP B 1 28 ? -25.672 8.836 -0.07 1 98.12 28 ASP B CA 1
ATOM 3606 C C . ASP B 1 28 ? -25.094 7.559 -0.671 1 98.12 28 ASP B C 1
ATOM 3608 O O . ASP B 1 28 ? -25.219 6.48 -0.08 1 98.12 28 ASP B O 1
ATOM 3612 N N . ARG B 1 29 ? -24.594 7.707 -1.809 1 98.12 29 ARG B N 1
ATOM 3613 C CA . ARG B 1 29 ? -24.016 6.555 -2.488 1 98.12 29 ARG B CA 1
ATOM 3614 C C . ARG B 1 29 ? -22.828 5.992 -1.698 1 98.12 29 ARG B C 1
ATOM 3616 O O . ARG B 1 29 ? -22.719 4.773 -1.534 1 98.12 29 ARG B O 1
ATOM 3623 N N . GLU B 1 30 ? -21.969 6.812 -1.256 1 97.81 30 GLU B N 1
ATOM 3624 C CA . GLU B 1 30 ? -20.828 6.367 -0.445 1 97.81 30 GLU B CA 1
ATOM 3625 C C . GLU B 1 30 ? -21.312 5.746 0.867 1 97.81 30 GLU B C 1
ATOM 3627 O O . GLU B 1 30 ? -20.75 4.746 1.323 1 97.81 30 GLU B O 1
ATOM 3632 N N . LYS B 1 31 ? -22.328 6.363 1.496 1 97.94 31 LYS B N 1
ATOM 3633 C CA . LYS B 1 31 ? -22.891 5.828 2.732 1 97.94 31 LYS B CA 1
ATOM 3634 C C . LYS B 1 31 ? -23.453 4.426 2.518 1 97.94 31 LYS B C 1
ATOM 3636 O O . LYS B 1 31 ? -23.328 3.561 3.389 1 97.94 31 LYS B O 1
ATOM 3641 N N . LYS B 1 32 ? -24.016 4.188 1.389 1 98.62 32 LYS B N 1
ATOM 3642 C CA . LYS B 1 32 ? -24.688 2.92 1.111 1 98.62 32 LYS B CA 1
ATOM 3643 C C . LYS B 1 32 ? -23.672 1.812 0.827 1 98.62 32 LYS B C 1
ATOM 3645 O O . LYS B 1 32 ? -23.828 0.685 1.3 1 98.62 32 LYS B O 1
ATOM 3650 N N . TYR B 1 33 ? -22.609 2.115 0.165 1 98.75 33 TYR B N 1
ATOM 3651 C CA . TYR B 1 33 ? -21.797 1.041 -0.393 1 98.75 33 TYR B CA 1
ATOM 3652 C C . TYR B 1 33 ? -20.406 1.029 0.231 1 98.75 33 TYR B C 1
ATOM 3654 O O . TYR B 1 33 ? -19.656 0.063 0.073 1 98.75 33 TYR B O 1
ATOM 3662 N N . GLY B 1 34 ? -20.062 2.088 0.934 1 98.19 34 GLY B N 1
ATOM 3663 C CA . GLY B 1 34 ? -18.719 2.193 1.499 1 98.19 34 GLY B CA 1
ATOM 3664 C C . GLY B 1 34 ? -18.672 1.899 2.986 1 98.19 34 GLY B C 1
ATOM 3665 O O . GLY B 1 34 ? -19.719 1.851 3.646 1 98.19 34 GLY B O 1
ATOM 3666 N N . CYS B 1 35 ? -17.484 1.635 3.482 1 97.06 35 CYS B N 1
ATOM 3667 C CA . CYS B 1 35 ? -17.234 1.546 4.914 1 97.06 35 CYS B CA 1
ATOM 3668 C C . CYS B 1 35 ? -17.406 2.902 5.586 1 97.06 35 CYS B C 1
ATOM 3670 O O . CYS B 1 35 ? -17.062 3.934 5.012 1 97.06 35 CYS B O 1
ATOM 3672 N N . HIS B 1 36 ? -17.938 2.967 6.766 1 96.75 36 HIS B N 1
ATOM 3673 C CA . HIS B 1 36 ? -18.156 4.211 7.492 1 96.75 36 HIS B CA 1
ATOM 3674 C C . HIS B 1 36 ? -16.984 4.535 8.414 1 96.75 36 HIS B C 1
ATOM 3676 O O . HIS B 1 36 ? -17.188 4.859 9.586 1 96.75 36 HIS B O 1
ATOM 3682 N N . ASN B 1 37 ? -15.781 4.422 7.879 1 94.38 37 ASN B N 1
ATOM 3683 C CA . ASN B 1 37 ? -14.578 4.594 8.695 1 94.38 37 ASN B CA 1
ATOM 3684 C C . ASN B 1 37 ? -14.148 6.055 8.75 1 94.38 37 ASN B C 1
ATOM 3686 O O . ASN B 1 37 ? -13.195 6.398 9.453 1 94.38 37 ASN B O 1
ATOM 3690 N N . TYR B 1 38 ? -14.852 6.992 8.031 1 93.44 38 TYR B N 1
ATOM 3691 C CA . TYR B 1 38 ? -14.547 8.414 8.047 1 93.44 38 TYR B CA 1
ATOM 3692 C C . TYR B 1 38 ? -15.805 9.234 8.328 1 93.44 38 TYR B C 1
ATOM 3694 O O . TYR B 1 38 ? -16.922 8.727 8.227 1 93.44 38 TYR B O 1
ATOM 3702 N N . LYS B 1 39 ? -15.547 10.484 8.758 1 93.38 39 LYS B N 1
ATOM 3703 C CA . LYS B 1 39 ? -16.578 11.508 8.922 1 93.38 39 LYS B CA 1
ATOM 3704 C C . LYS B 1 39 ? -16.219 12.766 8.125 1 93.38 39 LYS B C 1
ATOM 3706 O O . LYS B 1 39 ? -15.812 13.773 8.703 1 93.38 39 LYS B O 1
ATOM 3711 N N . PRO B 1 40 ? -16.438 12.773 6.867 1 96.12 40 PRO B N 1
ATOM 3712 C CA . PRO B 1 40 ? -15.992 13.867 6 1 96.12 40 PRO B CA 1
ATOM 3713 C C . PRO B 1 40 ? -16.859 15.117 6.137 1 96.12 40 PRO B C 1
ATOM 3715 O O . PRO B 1 40 ? -18.062 15.016 6.426 1 96.12 40 PRO B O 1
ATOM 3718 N N . LEU B 1 41 ? -16.234 16.266 5.961 1 97.06 41 LEU B N 1
ATOM 3719 C CA . LEU B 1 41 ? -17.016 17.484 5.711 1 97.06 41 LEU B CA 1
ATOM 3720 C C . LEU B 1 41 ? -17.875 17.312 4.461 1 97.06 41 LEU B C 1
ATOM 3722 O O . LEU B 1 41 ? -17.484 16.625 3.518 1 97.06 41 LEU B O 1
ATOM 3726 N N . PRO B 1 42 ? -19.016 17.875 4.484 1 97.38 42 PRO B N 1
ATOM 3727 C CA . PRO B 1 42 ? -19.938 17.672 3.365 1 97.38 42 PRO B CA 1
ATOM 3728 C C . PRO B 1 42 ? -19.547 18.484 2.131 1 97.38 42 PRO B C 1
ATOM 3730 O O . PRO B 1 42 ? -20.234 19.438 1.762 1 97.38 42 PRO B O 1
ATOM 3733 N N . VAL B 1 43 ? -18.516 18.141 1.478 1 98.12 43 VAL B N 1
ATOM 3734 C CA . VAL B 1 43 ? -18.047 18.688 0.208 1 98.12 43 VAL B CA 1
ATOM 3735 C C . VAL B 1 43 ? -17.625 17.547 -0.72 1 98.12 43 VAL B C 1
ATOM 3737 O O . VAL B 1 43 ? -16.875 16.656 -0.323 1 98.12 43 VAL B O 1
ATOM 3740 N N . ALA B 1 44 ? -18.141 17.5 -1.875 1 98.44 44 ALA B N 1
ATOM 3741 C CA . ALA B 1 44 ? -17.844 16.469 -2.871 1 98.44 44 ALA B CA 1
ATOM 3742 C C . ALA B 1 44 ? -16.891 17 -3.939 1 98.44 44 ALA B C 1
ATOM 3744 O O . ALA B 1 44 ? -17.328 17.688 -4.875 1 98.44 44 ALA B O 1
ATOM 3745 N N . LEU B 1 45 ? -15.664 16.625 -3.879 1 98.75 45 LEU B N 1
ATOM 3746 C CA . LEU B 1 45 ? -14.625 17.188 -4.738 1 98.75 45 LEU B CA 1
ATOM 3747 C C . LEU B 1 45 ? -14.594 16.469 -6.086 1 98.75 45 LEU B C 1
ATOM 3749 O O . LEU B 1 45 ? -14.812 15.258 -6.156 1 98.75 45 LEU B O 1
ATOM 3753 N N . ALA B 1 46 ? -14.234 17.234 -7.184 1 98.56 46 ALA B N 1
ATOM 3754 C CA . ALA B 1 46 ? -14.312 16.656 -8.523 1 98.56 46 ALA B CA 1
ATOM 3755 C C . ALA B 1 46 ? -13.109 17.047 -9.367 1 98.56 46 ALA B C 1
ATOM 3757 O O . ALA B 1 46 ? -12.852 16.453 -10.414 1 98.56 46 ALA B O 1
ATOM 3758 N N . LYS B 1 47 ? -12.375 18.016 -8.906 1 98.75 47 LYS B N 1
ATOM 3759 C CA . LYS B 1 47 ? -11.234 18.516 -9.672 1 98.75 47 LYS B CA 1
ATOM 3760 C C . LYS B 1 47 ? -10.164 19.094 -8.75 1 98.75 47 LYS B C 1
ATOM 3762 O O . LYS B 1 47 ? -10.477 19.625 -7.684 1 98.75 47 LYS B O 1
ATOM 3767 N N . GLY B 1 48 ? -8.859 18.938 -9.102 1 98.75 48 GLY B N 1
ATOM 3768 C CA . GLY B 1 48 ? -7.754 19.562 -8.375 1 98.75 48 GLY B CA 1
ATOM 3769 C C . GLY B 1 48 ? -6.688 20.141 -9.289 1 98.75 48 GLY B C 1
ATOM 3770 O O . GLY B 1 48 ? -6.414 19.578 -10.359 1 98.75 48 GLY B O 1
ATOM 3771 N N . LYS B 1 49 ? -6.098 21.234 -8.914 1 98.75 49 LYS B N 1
ATOM 3772 C CA . LYS B 1 49 ? -4.992 21.875 -9.625 1 98.75 49 LYS B CA 1
ATOM 3773 C C . LYS B 1 49 ? -4.199 22.797 -8.703 1 98.75 49 LYS B C 1
ATOM 3775 O O . LYS B 1 49 ? -4.766 23.703 -8.086 1 98.75 49 LYS B O 1
ATOM 3780 N N . GLY B 1 50 ? -2.906 22.578 -8.695 1 98.62 50 GLY B N 1
ATOM 3781 C CA . GLY B 1 50 ? -2.1 23.406 -7.812 1 98.62 50 GLY B CA 1
ATOM 3782 C C . GLY B 1 50 ? -2.521 23.312 -6.355 1 98.62 50 GLY B C 1
ATOM 3783 O O . GLY B 1 50 ? -2.605 22.219 -5.797 1 98.62 50 GLY B O 1
ATOM 3784 N N . VAL B 1 51 ? -2.914 24.5 -5.781 1 98.88 51 VAL B N 1
ATOM 3785 C CA . VAL B 1 51 ? -3.268 24.531 -4.367 1 98.88 51 VAL B CA 1
ATOM 3786 C C . VAL B 1 51 ? -4.785 24.484 -4.211 1 98.88 51 VAL B C 1
ATOM 3788 O O . VAL B 1 51 ? -5.309 24.609 -3.1 1 98.88 51 VAL B O 1
ATOM 3791 N N . PHE B 1 52 ? -5.531 24.188 -5.363 1 98.88 52 PHE B N 1
ATOM 3792 C CA . PHE B 1 52 ? -6.98 24.344 -5.348 1 98.88 52 PHE B CA 1
ATOM 3793 C C . PHE B 1 52 ? -7.68 23.016 -5.613 1 98.88 52 PHE B C 1
ATOM 3795 O O . PHE B 1 52 ? -7.137 22.156 -6.289 1 98.88 52 PHE B O 1
ATOM 3802 N N . LEU B 1 53 ? -8.828 22.922 -5.086 1 98.88 53 LEU B N 1
ATOM 3803 C CA . LEU B 1 53 ? -9.812 21.875 -5.367 1 98.88 53 LEU B CA 1
ATOM 3804 C C . LEU B 1 53 ? -11.148 22.5 -5.766 1 98.88 53 LEU B C 1
ATOM 3806 O O . LEU B 1 53 ? -11.469 23.625 -5.359 1 98.88 53 LEU B O 1
ATOM 3810 N N . TRP B 1 54 ? -11.938 21.781 -6.512 1 98.81 54 TRP B N 1
ATOM 3811 C CA . TRP B 1 54 ? -13.281 22.188 -6.891 1 98.81 54 TRP B CA 1
ATOM 3812 C C . TRP B 1 54 ? -14.289 21.078 -6.59 1 98.81 54 TRP B C 1
ATOM 3814 O O . TRP B 1 54 ? -13.992 19.891 -6.777 1 98.81 54 TRP B O 1
ATOM 3824 N N . ASP B 1 55 ? -15.445 21.469 -6.09 1 98.38 55 ASP B N 1
ATOM 3825 C CA . ASP B 1 55 ? -16.5 20.469 -5.852 1 98.38 55 ASP B CA 1
ATOM 3826 C C . ASP B 1 55 ? -17.375 20.297 -7.086 1 98.38 55 ASP B C 1
ATOM 3828 O O . ASP B 1 55 ? -17.109 20.891 -8.133 1 98.38 55 ASP B O 1
ATOM 3832 N N . VAL B 1 56 ? -18.328 19.422 -7.035 1 97.88 56 VAL B N 1
ATOM 3833 C CA . VAL B 1 56 ? -19.141 19.031 -8.188 1 97.88 56 VAL B CA 1
ATOM 3834 C C . VAL B 1 56 ? -20.016 20.219 -8.617 1 97.88 56 VAL B C 1
ATOM 3836 O O . VAL B 1 56 ? -20.531 20.234 -9.742 1 97.88 56 VAL B O 1
ATOM 3839 N N . GLU B 1 57 ? -20.188 21.188 -7.785 1 96.44 57 GLU B N 1
ATOM 3840 C CA . GLU B 1 57 ? -20.984 22.375 -8.102 1 96.44 57 GLU B CA 1
ATOM 3841 C C . GLU B 1 57 ? -20.125 23.5 -8.672 1 96.44 57 GLU B C 1
ATOM 3843 O O . GLU B 1 57 ? -20.641 24.547 -9.031 1 96.44 57 GLU B O 1
ATOM 3848 N N . GLY B 1 58 ? -18.812 23.328 -8.664 1 97.5 58 GLY B N 1
ATOM 3849 C CA . GLY B 1 58 ? -17.906 24.266 -9.32 1 97.5 58 GLY B CA 1
ATOM 3850 C C . GLY B 1 58 ? -17.266 25.25 -8.352 1 97.5 58 GLY B C 1
ATOM 3851 O O . GLY B 1 58 ? -16.469 26.094 -8.766 1 97.5 58 GLY B O 1
ATOM 3852 N N . LYS B 1 59 ? -17.547 25.172 -7.062 1 98.25 59 LYS B N 1
ATOM 3853 C CA . LYS B 1 59 ? -16.922 26.047 -6.074 1 98.25 59 LYS B CA 1
ATOM 3854 C C . LYS B 1 59 ? -15.453 25.672 -5.863 1 98.25 59 LYS B C 1
ATOM 3856 O O . LYS B 1 59 ? -15.117 24.484 -5.805 1 98.25 59 LYS B O 1
ATOM 3861 N N . ARG B 1 60 ? -14.648 26.703 -5.781 1 98.75 60 ARG B N 1
ATOM 3862 C CA . ARG B 1 60 ? -13.211 26.5 -5.59 1 98.75 60 ARG B CA 1
ATOM 3863 C C . ARG B 1 60 ? -12.844 26.609 -4.113 1 98.75 60 ARG B C 1
ATOM 3865 O O . ARG B 1 60 ? -13.367 27.453 -3.393 1 98.75 60 ARG B O 1
ATOM 3872 N N . TYR B 1 61 ? -11.859 25.766 -3.682 1 98.88 61 TYR B N 1
ATOM 3873 C CA . TYR B 1 61 ? -11.344 25.797 -2.32 1 98.88 61 TYR B CA 1
ATOM 3874 C C . TYR B 1 61 ? -9.82 25.75 -2.32 1 98.88 61 TYR B C 1
ATOM 3876 O O . TYR B 1 61 ? -9.211 25.062 -3.137 1 98.88 61 TYR B O 1
ATOM 3884 N N . TYR B 1 62 ? -9.219 26.516 -1.418 1 98.94 62 TYR B N 1
ATOM 3885 C CA . TYR B 1 62 ? -7.855 26.188 -1.031 1 98.94 62 TYR B CA 1
ATOM 3886 C C . TYR B 1 62 ? -7.801 24.844 -0.307 1 98.94 62 TYR B C 1
ATOM 3888 O O . TYR B 1 62 ? -8.57 24.609 0.624 1 98.94 62 TYR B O 1
ATOM 3896 N N . ASP B 1 63 ? -6.918 24.016 -0.735 1 98.88 63 ASP B N 1
ATOM 3897 C CA . ASP B 1 63 ? -6.703 22.766 -0.019 1 98.88 63 ASP B CA 1
ATOM 3898 C C . ASP B 1 63 ? -5.641 22.922 1.065 1 98.88 63 ASP B C 1
ATOM 3900 O O . ASP B 1 63 ? -4.441 22.844 0.786 1 98.88 63 ASP B O 1
ATOM 3904 N N . PHE B 1 64 ? -6.023 22.984 2.283 1 98.75 64 PHE B N 1
ATOM 3905 C CA . PHE B 1 64 ? -5.07 23.188 3.367 1 98.75 64 PHE B CA 1
ATOM 3906 C C . PHE B 1 64 ? -4.898 21.906 4.184 1 98.75 64 PHE B C 1
ATOM 3908 O O . PHE B 1 64 ? -4.438 21.953 5.328 1 98.75 64 PHE B O 1
ATOM 3915 N N . LEU B 1 65 ? -5.262 20.828 3.602 1 97.19 65 LEU B N 1
ATOM 3916 C CA . LEU B 1 65 ? -4.961 19.516 4.164 1 97.19 65 LEU B CA 1
ATOM 3917 C C . LEU B 1 65 ? -4.016 18.734 3.256 1 97.19 65 LEU B C 1
ATOM 3919 O O . LEU B 1 65 ? -3.107 18.047 3.736 1 97.19 65 LEU B O 1
ATOM 3923 N N . ALA B 1 66 ? -4.312 18.859 1.914 1 97.44 66 ALA B N 1
ATOM 3924 C CA . ALA B 1 66 ? -3.463 18.297 0.87 1 97.44 66 ALA B CA 1
ATOM 3925 C C . ALA B 1 66 ? -3.238 16.797 1.092 1 97.44 66 ALA B C 1
ATOM 3927 O O . ALA B 1 66 ? -2.105 16.328 1.021 1 97.44 66 ALA B O 1
ATOM 3928 N N . ALA B 1 67 ? -4.273 16.094 1.481 1 96.75 67 ALA B N 1
ATOM 3929 C CA . ALA B 1 67 ? -4.219 14.656 1.761 1 96.75 67 ALA B CA 1
ATOM 3930 C C . ALA B 1 67 ? -3.131 14.336 2.783 1 96.75 67 ALA B C 1
ATOM 3932 O O . ALA B 1 67 ? -2.295 13.461 2.557 1 96.75 67 ALA B O 1
ATOM 3933 N N . TYR B 1 68 ? -3.135 15.141 3.871 1 93.25 68 TYR B N 1
ATOM 3934 C CA . TYR B 1 68 ? -2.223 14.961 4.996 1 93.25 68 TYR B CA 1
ATOM 3935 C C . TYR B 1 68 ? -0.771 14.977 4.527 1 93.25 68 TYR B C 1
ATOM 3937 O O . TYR B 1 68 ? -0.009 14.047 4.816 1 93.25 68 TYR B O 1
ATOM 3945 N N . SER B 1 69 ? -0.392 15.945 3.732 1 94.88 69 SER B N 1
ATOM 3946 C CA . SER B 1 69 ? 0.964 16.281 3.309 1 94.88 69 SER B CA 1
ATOM 3947 C C . SER B 1 69 ? 1.412 15.391 2.15 1 94.88 69 SER B C 1
ATOM 3949 O O . SER B 1 69 ? 2.611 15.234 1.91 1 94.88 69 SER B O 1
ATOM 3951 N N . ALA B 1 70 ? 0.51 14.781 1.454 1 98 70 ALA B N 1
ATOM 3952 C CA . ALA B 1 70 ? 0.883 13.938 0.324 1 98 70 ALA B CA 1
ATOM 3953 C C . ALA B 1 70 ? 1.021 14.758 -0.955 1 98 70 ALA B C 1
ATOM 3955 O O . ALA B 1 70 ? 1.814 14.422 -1.836 1 98 70 ALA B O 1
ATOM 3956 N N . VAL B 1 71 ? 0.286 15.883 -1.041 1 98.56 71 VAL B N 1
ATOM 3957 C CA . VAL B 1 71 ? 0.242 16.672 -2.266 1 98.56 71 VAL B CA 1
ATOM 3958 C C . VAL B 1 71 ? 1.154 17.891 -2.127 1 98.56 71 VAL B C 1
ATOM 3960 O O . VAL B 1 71 ? 0.739 19.031 -2.398 1 98.56 71 VAL B O 1
ATOM 3963 N N . ASN B 1 72 ? 2.373 17.609 -1.737 1 98.62 72 ASN B N 1
ATOM 3964 C CA . ASN B 1 72 ? 3.344 18.688 -1.546 1 98.62 72 ASN B CA 1
ATOM 3965 C C . ASN B 1 72 ? 3.607 19.438 -2.846 1 98.62 72 ASN B C 1
ATOM 3967 O O . ASN B 1 72 ? 3.812 20.656 -2.832 1 98.62 72 ASN B O 1
ATOM 3971 N N . GLN B 1 73 ? 3.613 18.812 -4 1 98.75 73 GLN B N 1
ATOM 3972 C CA . GLN B 1 73 ? 3.984 19.375 -5.289 1 98.75 73 GLN B CA 1
ATOM 3973 C C . GLN B 1 73 ? 2.809 20.125 -5.922 1 98.75 73 GLN B C 1
ATOM 3975 O O . GLN B 1 73 ? 2.984 20.859 -6.891 1 98.75 73 GLN B O 1
ATOM 3980 N N . GLY B 1 74 ? 1.597 19.906 -5.355 1 98.81 74 GLY B N 1
ATOM 3981 C CA . GLY B 1 74 ? 0.393 20.484 -5.934 1 98.81 74 GLY B CA 1
ATOM 3982 C C . GLY B 1 74 ? -0.424 19.484 -6.73 1 98.81 74 GLY B C 1
ATOM 3983 O O . GLY B 1 74 ? 0.132 18.594 -7.363 1 98.81 74 GLY B O 1
ATOM 3984 N N . HIS B 1 75 ? -1.738 19.688 -6.691 1 98.75 75 HIS B N 1
ATOM 3985 C CA . HIS B 1 75 ? -2.648 18.812 -7.422 1 98.75 75 HIS B CA 1
ATOM 3986 C C . HIS B 1 75 ? -2.365 18.844 -8.922 1 98.75 75 HIS B C 1
ATOM 3988 O O . HIS B 1 75 ? -2.197 19.922 -9.492 1 98.75 75 HIS B O 1
ATOM 3994 N N . CYS B 1 76 ? -2.289 17.609 -9.5 1 98.38 76 CYS B N 1
ATOM 3995 C CA . CYS B 1 76 ? -2.186 17.438 -10.945 1 98.38 76 CYS B CA 1
ATOM 3996 C C . CYS B 1 76 ? -1.004 18.219 -11.508 1 98.38 76 CYS B C 1
ATOM 3998 O O . CYS B 1 76 ? -1.148 18.953 -12.492 1 98.38 76 CYS B O 1
ATOM 4000 N N . HIS B 1 77 ? 0.089 18.125 -10.852 1 98.62 77 HIS B N 1
ATOM 4001 C CA . HIS B 1 77 ? 1.293 18.781 -11.328 1 98.62 77 HIS B CA 1
ATOM 4002 C C . HIS B 1 77 ? 1.678 18.312 -12.719 1 98.62 77 HIS B C 1
ATOM 4004 O O . HIS B 1 77 ? 1.866 17.109 -12.938 1 98.62 77 HIS B O 1
ATOM 4010 N N . PRO B 1 78 ? 1.889 19.156 -13.68 1 98.31 78 PRO B N 1
ATOM 4011 C CA . PRO B 1 78 ? 2.043 18.75 -15.086 1 98.31 78 PRO B CA 1
ATOM 4012 C C . PRO B 1 78 ? 3.275 17.875 -15.312 1 98.31 78 PRO B C 1
ATOM 4014 O O . PRO B 1 78 ? 3.215 16.906 -16.062 1 98.31 78 PRO B O 1
ATOM 4017 N N . LYS B 1 79 ? 4.402 18.234 -14.719 1 98.19 79 LYS B N 1
ATOM 4018 C CA . LYS B 1 79 ? 5.613 17.422 -14.883 1 98.19 79 LYS B CA 1
ATOM 4019 C C . LYS B 1 79 ? 5.418 16.016 -14.336 1 98.19 79 LYS B C 1
ATOM 4021 O O . LYS B 1 79 ? 5.867 15.047 -14.945 1 98.19 79 LYS B O 1
ATOM 4026 N N . LEU B 1 80 ? 4.805 15.898 -13.211 1 98.12 80 LEU B N 1
ATOM 4027 C CA . LEU B 1 80 ? 4.547 14.602 -12.594 1 98.12 80 LEU B CA 1
ATOM 4028 C C . LEU B 1 80 ? 3.615 13.766 -13.461 1 98.12 80 LEU B C 1
ATOM 4030 O O . LEU B 1 80 ? 3.838 12.562 -13.641 1 98.12 80 LEU B O 1
ATOM 4034 N N . LEU B 1 81 ? 2.57 14.406 -14 1 98.44 81 LEU B N 1
ATOM 4035 C CA . LEU B 1 81 ? 1.607 13.703 -14.844 1 98.44 81 LEU B CA 1
ATOM 4036 C C . LEU B 1 81 ? 2.266 13.227 -16.141 1 98.44 81 LEU B C 1
ATOM 4038 O O . LEU B 1 81 ? 1.966 12.133 -16.625 1 98.44 81 LEU B O 1
ATOM 4042 N N . LYS B 1 82 ? 3.1 14.023 -16.656 1 98.62 82 LYS B N 1
ATOM 4043 C CA . LYS B 1 82 ? 3.803 13.633 -17.891 1 98.62 82 LYS B CA 1
ATOM 4044 C C . LYS B 1 82 ? 4.676 12.406 -17.656 1 98.62 82 LYS B C 1
ATOM 4046 O O . LYS B 1 82 ? 4.695 11.484 -18.469 1 98.62 82 LYS B O 1
ATOM 4051 N N . VAL B 1 83 ? 5.438 12.406 -16.578 1 98.62 83 VAL B N 1
ATOM 4052 C CA . VAL B 1 83 ? 6.316 11.289 -16.234 1 98.62 83 VAL B CA 1
ATOM 4053 C C . VAL B 1 83 ? 5.484 10.031 -16.031 1 98.62 83 VAL B C 1
ATOM 4055 O O . VAL B 1 83 ? 5.859 8.945 -16.5 1 98.62 83 VAL B O 1
ATOM 4058 N N . MET B 1 84 ? 4.395 10.164 -15.32 1 98.5 84 MET B N 1
ATOM 4059 C CA . MET B 1 84 ? 3.492 9.039 -15.094 1 98.5 84 MET B CA 1
ATOM 4060 C C . MET B 1 84 ? 2.988 8.469 -16.422 1 98.5 84 MET B C 1
ATOM 4062 O O . MET B 1 84 ? 3.025 7.258 -16.625 1 98.5 84 MET B O 1
ATOM 4066 N N . HIS B 1 85 ? 2.539 9.383 -17.266 1 98.12 85 HIS B N 1
ATOM 4067 C CA . HIS B 1 85 ? 1.981 8.969 -18.547 1 98.12 85 HIS B CA 1
ATOM 4068 C C . HIS B 1 85 ? 3.033 8.281 -19.422 1 98.12 85 HIS B C 1
ATOM 4070 O O . HIS B 1 85 ? 2.783 7.207 -19.969 1 98.12 85 HIS B O 1
ATOM 4076 N N . ASP B 1 86 ? 4.188 8.883 -19.531 1 98.56 86 ASP B N 1
ATOM 4077 C CA . ASP B 1 86 ? 5.25 8.344 -20.375 1 98.56 86 ASP B CA 1
ATOM 4078 C C . ASP B 1 86 ? 5.703 6.973 -19.891 1 98.56 86 ASP B C 1
ATOM 4080 O O . ASP B 1 86 ? 5.828 6.039 -20.688 1 98.56 86 ASP B O 1
ATOM 4084 N N . GLN B 1 87 ? 5.918 6.816 -18.641 1 98.75 87 GLN B N 1
ATOM 4085 C CA . GLN B 1 87 ? 6.391 5.551 -18.094 1 98.75 87 GLN B CA 1
ATOM 4086 C C . GLN B 1 87 ? 5.312 4.477 -18.188 1 98.75 87 GLN B C 1
ATOM 4088 O O . GLN B 1 87 ? 5.613 3.305 -18.422 1 98.75 87 GLN B O 1
ATOM 4093 N N . ALA B 1 88 ? 4.039 4.867 -17.922 1 98.56 88 ALA B N 1
ATOM 4094 C CA . ALA B 1 88 ? 2.938 3.906 -17.938 1 98.56 88 ALA B CA 1
ATOM 4095 C C . ALA B 1 88 ? 2.791 3.266 -19.312 1 98.56 88 ALA B C 1
ATOM 4097 O O . ALA B 1 88 ? 2.398 2.102 -19.422 1 98.56 88 ALA B O 1
ATOM 4098 N N . GLN B 1 89 ? 3.168 3.986 -20.359 1 98.25 89 GLN B N 1
ATOM 4099 C CA . GLN B 1 89 ? 3.064 3.48 -21.719 1 98.25 89 GLN B CA 1
ATOM 4100 C C . GLN B 1 89 ? 4.184 2.486 -22.031 1 98.25 89 GLN B C 1
ATOM 4102 O O . GLN B 1 89 ? 4.102 1.729 -23 1 98.25 89 GLN B O 1
ATOM 4107 N N . THR B 1 90 ? 5.203 2.514 -21.219 1 98.62 90 THR B N 1
ATOM 4108 C CA . THR B 1 90 ? 6.398 1.723 -21.5 1 98.62 90 THR B CA 1
ATOM 4109 C C . THR B 1 90 ? 6.418 0.458 -20.641 1 98.62 90 THR B C 1
ATOM 4111 O O . THR B 1 90 ? 6.551 -0.649 -21.172 1 98.62 90 THR B O 1
ATOM 4114 N N . LEU B 1 91 ? 6.312 0.604 -19.359 1 98.69 91 LEU B N 1
ATOM 4115 C CA . LEU B 1 91 ? 6.41 -0.477 -18.391 1 98.69 91 LEU B CA 1
ATOM 4116 C C . LEU B 1 91 ? 5.922 -0.022 -17.016 1 98.69 91 LEU B C 1
ATOM 4118 O O . LEU B 1 91 ? 6.477 0.912 -16.438 1 98.69 91 LEU B O 1
ATOM 4122 N N . THR B 1 92 ? 4.934 -0.712 -16.5 1 98.38 92 THR B N 1
ATOM 4123 C CA . THR B 1 92 ? 4.355 -0.297 -15.234 1 98.38 92 THR B CA 1
ATOM 4124 C C . THR B 1 92 ? 4.852 -1.19 -14.102 1 98.38 92 THR B C 1
ATOM 4126 O O . THR B 1 92 ? 5.531 -0.722 -13.18 1 98.38 92 THR B O 1
ATOM 4129 N N . LEU B 1 93 ? 4.59 -2.479 -14.18 1 98.31 93 LEU B N 1
ATOM 4130 C CA . LEU B 1 93 ? 4.855 -3.445 -13.117 1 98.31 93 LEU B CA 1
ATOM 4131 C C . LEU B 1 93 ? 5.555 -4.684 -13.68 1 98.31 93 LEU B C 1
ATOM 4133 O O . LEU B 1 93 ? 5.16 -5.207 -14.719 1 98.31 93 LEU B O 1
ATOM 4137 N N . THR B 1 94 ? 6.59 -5.059 -13.016 1 97.38 94 THR B N 1
ATOM 4138 C CA . THR B 1 94 ? 7.234 -6.34 -13.281 1 97.38 94 THR B CA 1
ATOM 4139 C C . THR B 1 94 ? 7.359 -7.156 -11.992 1 97.38 94 THR B C 1
ATOM 4141 O O . THR B 1 94 ? 7.391 -6.598 -10.898 1 97.38 94 THR B O 1
ATOM 4144 N N . SER B 1 95 ? 7.359 -8.438 -12.156 1 96.25 95 SER B N 1
ATOM 4145 C CA . SER B 1 95 ? 7.695 -9.266 -11 1 96.25 95 SER B CA 1
ATOM 4146 C C . SER B 1 95 ? 9.086 -8.93 -10.469 1 96.25 95 SER B C 1
ATOM 4148 O O . SER B 1 95 ? 10.016 -8.695 -11.242 1 96.25 95 SER B O 1
ATOM 4150 N N . ARG B 1 96 ? 9.219 -8.945 -9.156 1 94.62 96 ARG B N 1
ATOM 4151 C CA . ARG B 1 96 ? 10.531 -8.734 -8.555 1 94.62 96 ARG B CA 1
ATOM 4152 C C . ARG B 1 96 ? 11.406 -9.977 -8.711 1 94.62 96 ARG B C 1
ATOM 4154 O O . ARG B 1 96 ? 12.57 -9.969 -8.312 1 94.62 96 ARG B O 1
ATOM 4161 N N . ALA B 1 97 ? 10.859 -10.969 -9.32 1 95.19 97 ALA B N 1
ATOM 4162 C CA . ALA B 1 97 ? 11.633 -12.133 -9.758 1 95.19 97 ALA B CA 1
ATOM 4163 C C . ALA B 1 97 ? 12.625 -11.75 -10.852 1 95.19 97 ALA B C 1
ATOM 4165 O O . ALA B 1 97 ? 13.531 -12.516 -11.164 1 95.19 97 ALA B O 1
ATOM 4166 N N . PHE B 1 98 ? 12.469 -10.547 -11.391 1 97.62 98 PHE B N 1
ATOM 4167 C CA . PHE B 1 98 ? 13.32 -10.016 -12.445 1 97.62 98 PHE B CA 1
ATOM 4168 C C . PHE B 1 98 ? 13.82 -8.625 -12.094 1 97.62 98 PHE B C 1
ATOM 4170 O O . PHE B 1 98 ? 13.328 -8.008 -11.141 1 97.62 98 PHE B O 1
ATOM 4177 N N . TYR B 1 99 ? 14.844 -8.195 -12.805 1 97.69 99 TYR B N 1
ATOM 4178 C CA . TYR B 1 99 ? 15.266 -6.797 -12.742 1 97.69 99 TYR B CA 1
ATOM 4179 C C . TYR B 1 99 ? 14.477 -5.941 -13.727 1 97.69 99 TYR B C 1
ATOM 4181 O O . TYR B 1 99 ? 13.836 -6.469 -14.641 1 97.69 99 TYR B O 1
ATOM 4189 N N . ASN B 1 100 ? 14.422 -4.703 -13.531 1 97.94 100 ASN B N 1
ATOM 4190 C CA . ASN B 1 100 ? 13.984 -3.721 -14.516 1 97.94 100 ASN B CA 1
ATOM 4191 C C . ASN B 1 100 ? 14.953 -2.553 -14.617 1 97.94 100 ASN B C 1
ATOM 4193 O O . ASN B 1 100 ? 15.828 -2.385 -13.758 1 97.94 100 ASN B O 1
ATOM 4197 N N . ASN B 1 101 ? 14.805 -1.774 -15.602 1 97.81 101 ASN B N 1
ATOM 4198 C CA . ASN B 1 101 ? 15.844 -0.793 -15.914 1 97.81 101 ASN B CA 1
ATOM 4199 C C . ASN B 1 101 ? 15.625 0.508 -15.148 1 97.81 101 ASN B C 1
ATOM 4201 O O . ASN B 1 101 ? 16.422 1.44 -15.266 1 97.81 101 ASN B O 1
ATOM 4205 N N . VAL B 1 102 ? 14.641 0.581 -14.297 1 98.5 102 VAL B N 1
ATOM 4206 C CA . VAL B 1 102 ? 14.289 1.856 -13.68 1 98.5 102 VAL B CA 1
ATOM 4207 C C . VAL B 1 102 ? 14.602 1.809 -12.18 1 98.5 102 VAL B C 1
ATOM 4209 O O . VAL B 1 102 ? 15.016 2.812 -11.594 1 98.5 102 VAL B O 1
ATOM 4212 N N . LEU B 1 103 ? 14.438 0.679 -11.531 1 98.38 103 LEU B N 1
ATOM 4213 C CA . LEU B 1 103 ? 14.516 0.565 -10.078 1 98.38 103 LEU B CA 1
ATOM 4214 C C . LEU B 1 103 ? 15.883 1.024 -9.57 1 98.38 103 LEU B C 1
ATOM 4216 O O . LEU B 1 103 ? 15.961 1.833 -8.641 1 98.38 103 LEU B O 1
ATOM 4220 N N . GLY B 1 104 ? 16.906 0.521 -10.148 1 98.44 104 GLY B N 1
ATOM 4221 C CA . GLY B 1 104 ? 18.25 0.899 -9.727 1 98.44 104 GLY B CA 1
ATOM 4222 C C . GLY B 1 104 ? 18.516 2.389 -9.836 1 98.44 104 GLY B C 1
ATOM 4223 O O . GLY B 1 104 ? 19.219 2.967 -9 1 98.44 104 GLY B O 1
ATOM 4224 N N . GLU B 1 105 ? 18 3.006 -10.898 1 98.44 105 GLU B N 1
ATOM 4225 C CA . GLU B 1 105 ? 18.125 4.449 -11.094 1 98.44 105 GLU B CA 1
ATOM 4226 C C . GLU B 1 105 ? 17.484 5.215 -9.938 1 98.44 105 GLU B C 1
ATOM 4228 O O . GLU B 1 105 ? 18.062 6.164 -9.414 1 98.44 105 GLU B O 1
ATOM 4233 N N . TYR B 1 106 ? 16.359 4.828 -9.578 1 98.81 106 TYR B N 1
ATOM 4234 C CA . TYR B 1 106 ? 15.648 5.438 -8.461 1 98.81 106 TYR B CA 1
ATOM 4235 C C . TYR B 1 106 ? 16.406 5.238 -7.152 1 98.81 106 TYR B C 1
ATOM 4237 O O . TYR B 1 106 ? 16.578 6.184 -6.375 1 98.81 106 TYR B O 1
ATOM 4245 N N . GLU B 1 107 ? 16.812 3.955 -6.895 1 98.88 107 GLU B N 1
ATOM 4246 C CA . GLU B 1 107 ? 17.531 3.641 -5.664 1 98.88 107 GLU B CA 1
ATOM 4247 C C . GLU B 1 107 ? 18.781 4.496 -5.527 1 98.88 107 GLU B C 1
ATOM 4249 O O . GLU B 1 107 ? 19.062 5.035 -4.457 1 98.88 107 GLU B O 1
ATOM 4254 N N . GLU B 1 108 ? 19.5 4.633 -6.594 1 98.88 108 GLU B N 1
ATOM 4255 C CA . GLU B 1 108 ? 20.688 5.469 -6.594 1 98.88 108 GLU B CA 1
ATOM 4256 C C . GLU B 1 108 ? 20.344 6.93 -6.336 1 98.88 108 GLU B C 1
ATOM 4258 O O . GLU B 1 108 ? 21 7.594 -5.527 1 98.88 108 GLU B O 1
ATOM 4263 N N . TYR B 1 109 ? 19.391 7.426 -7 1 98.88 109 TYR B N 1
ATOM 4264 C CA . TYR B 1 109 ? 19.016 8.836 -6.906 1 98.88 109 TYR B CA 1
ATOM 4265 C C . TYR B 1 109 ? 18.656 9.203 -5.473 1 98.88 109 TYR B C 1
ATOM 4267 O O . TYR B 1 109 ? 19.188 10.172 -4.922 1 98.88 109 TYR B O 1
ATOM 4275 N N . ILE B 1 110 ? 17.797 8.445 -4.859 1 98.88 110 ILE B N 1
ATOM 4276 C CA . ILE B 1 110 ? 17.266 8.82 -3.557 1 98.88 110 ILE B CA 1
ATOM 4277 C C . ILE B 1 110 ? 18.328 8.625 -2.48 1 98.88 110 ILE B C 1
ATOM 4279 O O . ILE B 1 110 ? 18.391 9.398 -1.518 1 98.88 110 ILE B O 1
ATOM 4283 N N . THR B 1 111 ? 19.109 7.574 -2.582 1 98.88 111 THR B N 1
ATOM 4284 C CA . THR B 1 111 ? 20.141 7.324 -1.581 1 98.88 111 THR B CA 1
ATOM 4285 C C . THR B 1 111 ? 21.203 8.422 -1.614 1 98.88 111 THR B C 1
ATOM 4287 O O . THR B 1 111 ? 21.672 8.875 -0.567 1 98.88 111 THR B O 1
ATOM 4290 N N . LYS B 1 112 ? 21.562 8.867 -2.816 1 98.81 112 LYS B N 1
ATOM 4291 C CA . LYS B 1 112 ? 22.516 9.961 -2.932 1 98.81 112 LYS B CA 1
ATOM 4292 C C . LYS B 1 112 ? 21.922 11.266 -2.414 1 98.81 112 LYS B C 1
ATOM 4294 O O . LYS B 1 112 ? 22.594 12.031 -1.715 1 98.81 112 LYS B O 1
ATOM 4299 N N . LEU B 1 113 ? 20.734 11.477 -2.746 1 98.81 113 LEU B N 1
ATOM 4300 C CA . LEU B 1 113 ? 20.062 12.703 -2.322 1 98.81 113 LEU B CA 1
ATOM 4301 C C . LEU B 1 113 ? 20 12.789 -0.8 1 98.81 113 LEU B C 1
ATOM 4303 O O . LEU B 1 113 ? 20.203 13.867 -0.231 1 98.81 113 LEU B O 1
ATOM 4307 N N . LEU B 1 114 ? 19.703 11.648 -0.115 1 98.75 114 LEU B N 1
ATOM 4308 C CA . LEU B 1 114 ? 19.422 11.688 1.315 1 98.75 114 LEU B CA 1
ATOM 4309 C C . LEU B 1 114 ? 20.594 11.141 2.117 1 98.75 114 LEU B C 1
ATOM 4311 O O . LEU B 1 114 ? 20.562 11.125 3.35 1 98.75 114 LEU B O 1
ATOM 4315 N N . LYS B 1 115 ? 21.641 10.703 1.44 1 98.5 115 LYS B N 1
ATOM 4316 C CA . LYS B 1 115 ? 22.922 10.32 2.01 1 98.5 115 LYS B CA 1
ATOM 4317 C C . LYS B 1 115 ? 22.797 9.078 2.883 1 98.5 115 LYS B C 1
ATOM 4319 O O . LYS B 1 115 ? 23.25 9.07 4.031 1 98.5 115 LYS B O 1
ATOM 4324 N N . TYR B 1 116 ? 22.219 8.078 2.377 1 98.94 116 TYR B N 1
ATOM 4325 C CA . TYR B 1 116 ? 22.203 6.734 2.951 1 98.94 116 TYR B CA 1
ATOM 4326 C C . TYR B 1 116 ? 22.75 5.715 1.967 1 98.94 116 TYR B C 1
ATOM 4328 O O . TYR B 1 116 ? 22.859 5.984 0.769 1 98.94 116 TYR B O 1
ATOM 4336 N N . ASP B 1 117 ? 23.109 4.523 2.416 1 98.88 117 ASP B N 1
ATOM 4337 C CA . ASP B 1 117 ? 23.719 3.512 1.558 1 98.88 117 ASP B CA 1
ATOM 4338 C C . ASP B 1 117 ? 22.656 2.82 0.691 1 98.88 117 ASP B C 1
ATOM 4340 O O . ASP B 1 117 ? 22.922 2.475 -0.461 1 98.88 117 ASP B O 1
ATOM 4344 N N . LYS B 1 118 ? 21.438 2.621 1.285 1 98.94 118 LYS B N 1
ATOM 4345 C CA . LYS B 1 118 ? 20.469 1.78 0.589 1 98.94 118 LYS B CA 1
ATOM 4346 C C . LYS B 1 118 ? 19.031 2.25 0.859 1 98.94 118 LYS B C 1
ATOM 4348 O O . LYS B 1 118 ? 18.781 2.971 1.826 1 98.94 118 LYS B O 1
ATOM 4353 N N . VAL B 1 119 ? 18.172 1.854 -0.057 1 98.94 119 VAL B N 1
ATOM 4354 C CA . VAL B 1 119 ? 16.734 2.109 0.097 1 98.94 119 VAL B CA 1
ATOM 4355 C C . VAL B 1 119 ? 15.961 0.818 -0.132 1 98.94 119 VAL B C 1
ATOM 4357 O O . VAL B 1 119 ? 16.328 0.004 -0.982 1 98.94 119 VAL B O 1
ATOM 4360 N N . LEU B 1 120 ? 14.969 0.58 0.708 1 98.81 120 LEU B N 1
ATOM 4361 C CA . LEU B 1 120 ? 13.906 -0.397 0.509 1 98.81 120 LEU B CA 1
ATOM 4362 C C . LEU B 1 120 ? 12.617 0.287 0.063 1 98.81 120 LEU B C 1
ATOM 4364 O O . LEU B 1 120 ? 11.922 0.902 0.875 1 98.81 120 LEU B O 1
ATOM 4368 N N . PRO B 1 121 ? 12.32 0.203 -1.275 1 98.38 121 PRO B N 1
ATOM 4369 C CA . PRO B 1 121 ? 11.062 0.789 -1.741 1 98.38 121 PRO B CA 1
ATOM 4370 C C . PRO B 1 121 ? 9.836 -0.013 -1.298 1 98.38 121 PRO B C 1
ATOM 4372 O O . PRO B 1 121 ? 9.844 -1.244 -1.364 1 98.38 121 PRO B O 1
ATOM 4375 N N . MET B 1 122 ? 8.828 0.644 -0.801 1 98.12 122 MET B N 1
ATOM 4376 C CA . MET B 1 122 ? 7.543 0.075 -0.405 1 98.12 122 MET B CA 1
ATOM 4377 C C . MET B 1 122 ? 6.387 0.862 -1.015 1 98.12 122 MET B C 1
ATOM 4379 O O . MET B 1 122 ? 6.586 1.642 -1.948 1 98.12 122 MET B O 1
ATOM 4383 N N . ASN B 1 123 ? 5.129 0.637 -0.552 1 96.94 123 ASN B N 1
ATOM 4384 C CA . ASN B 1 123 ? 3.957 1.249 -1.172 1 96.94 123 ASN B CA 1
ATOM 4385 C C . ASN B 1 123 ? 3.352 2.33 -0.281 1 96.94 123 ASN B C 1
ATOM 4387 O O . ASN B 1 123 ? 3.148 3.463 -0.722 1 96.94 123 ASN B O 1
ATOM 4391 N N . THR B 1 124 ? 3.088 1.985 0.999 1 97.31 124 THR B N 1
ATOM 4392 C CA . THR B 1 124 ? 2.396 2.914 1.885 1 97.31 124 THR B CA 1
ATOM 4393 C C . THR B 1 124 ? 3.262 3.254 3.096 1 97.31 124 THR B C 1
ATOM 4395 O O . THR B 1 124 ? 4.188 2.512 3.432 1 97.31 124 THR B O 1
ATOM 4398 N N . GLY B 1 125 ? 2.918 4.371 3.717 1 97.88 125 GLY B N 1
ATOM 4399 C CA . GLY B 1 125 ? 3.648 4.766 4.91 1 97.88 125 GLY B CA 1
ATOM 4400 C C . GLY B 1 125 ? 3.635 3.707 5.996 1 97.88 125 GLY B C 1
ATOM 4401 O O . GLY B 1 125 ? 4.656 3.455 6.641 1 97.88 125 GLY B O 1
ATOM 4402 N N . VAL B 1 126 ? 2.508 3.053 6.203 1 98.31 126 VAL B N 1
ATOM 4403 C CA . VAL B 1 126 ? 2.398 2.043 7.254 1 98.31 126 VAL B CA 1
ATOM 4404 C C . VAL B 1 126 ? 3.283 0.847 6.914 1 98.31 126 VAL B C 1
ATOM 4406 O O . VAL B 1 126 ? 3.916 0.263 7.797 1 98.31 126 VAL B O 1
ATOM 4409 N N . GLU B 1 127 ? 3.359 0.449 5.641 1 98.12 127 GLU B N 1
ATOM 4410 C CA . GLU B 1 127 ? 4.234 -0.647 5.238 1 98.12 127 GLU B CA 1
ATOM 4411 C C . GLU B 1 127 ? 5.703 -0.282 5.441 1 98.12 127 GLU B C 1
ATOM 4413 O O . GLU B 1 127 ? 6.508 -1.123 5.848 1 98.12 127 GLU B O 1
ATOM 4418 N N . ALA B 1 128 ? 6.027 0.95 5.137 1 98.69 128 ALA B N 1
ATOM 4419 C CA . ALA B 1 128 ? 7.406 1.39 5.32 1 98.69 128 ALA B CA 1
ATOM 4420 C C . ALA B 1 128 ? 7.781 1.428 6.801 1 98.69 128 ALA B C 1
ATOM 4422 O O . ALA B 1 128 ? 8.875 1.004 7.18 1 98.69 128 ALA B O 1
ATOM 4423 N N . CYS B 1 129 ? 6.887 1.95 7.625 1 98.88 129 CYS B N 1
ATOM 4424 C CA . CYS B 1 129 ? 7.141 1.992 9.062 1 98.88 129 CYS B CA 1
ATOM 4425 C C . CYS B 1 129 ? 7.266 0.585 9.633 1 98.88 129 CYS B C 1
ATOM 4427 O O . CYS B 1 129 ? 8.148 0.319 10.445 1 98.88 129 CYS B O 1
ATOM 4429 N N . GLU B 1 130 ? 6.41 -0.308 9.203 1 98.56 130 GLU B N 1
ATOM 4430 C CA . GLU B 1 130 ? 6.512 -1.698 9.641 1 98.56 130 GLU B CA 1
ATOM 4431 C C . GLU B 1 130 ? 7.832 -2.32 9.195 1 98.56 130 GLU B C 1
ATOM 4433 O O . GLU B 1 130 ? 8.438 -3.102 9.93 1 98.56 130 GLU B O 1
ATOM 4438 N N . SER B 1 131 ? 8.195 -2.016 7.957 1 98.75 131 SER B N 1
ATOM 4439 C CA . SER B 1 131 ? 9.469 -2.518 7.445 1 98.75 131 SER B CA 1
ATOM 4440 C C . SER B 1 131 ? 10.641 -2.008 8.281 1 98.75 131 SER B C 1
ATOM 4442 O O . SER B 1 131 ? 11.609 -2.738 8.516 1 98.75 131 SER B O 1
ATOM 4444 N N . ALA B 1 132 ? 10.555 -0.733 8.719 1 98.94 132 ALA B N 1
ATOM 4445 C CA . ALA B 1 132 ? 11.602 -0.167 9.57 1 98.94 132 ALA B CA 1
ATOM 4446 C C . ALA B 1 132 ? 11.672 -0.901 10.906 1 98.94 132 ALA B C 1
ATOM 4448 O O . ALA B 1 132 ? 12.758 -1.185 11.406 1 98.94 132 ALA B O 1
ATOM 4449 N N . VAL B 1 133 ? 10.523 -1.203 11.5 1 98.94 133 VAL B N 1
ATOM 4450 C CA . VAL B 1 133 ? 10.469 -1.947 12.75 1 98.94 133 VAL B CA 1
ATOM 4451 C C . VAL B 1 133 ? 11.055 -3.342 12.555 1 98.94 133 VAL B C 1
ATOM 4453 O O . VAL B 1 133 ? 11.828 -3.82 13.391 1 98.94 133 VAL B O 1
ATOM 4456 N N . LYS B 1 134 ? 10.695 -3.99 11.469 1 98.81 134 LYS B N 1
ATOM 4457 C CA . LYS B 1 134 ? 11.219 -5.32 11.164 1 98.81 134 LYS B CA 1
ATOM 4458 C C . LYS B 1 134 ? 12.734 -5.285 10.969 1 98.81 134 LYS B C 1
ATOM 4460 O O . LYS B 1 134 ? 13.445 -6.172 11.445 1 98.81 134 LYS B O 1
ATOM 4465 N N . LEU B 1 135 ? 13.219 -4.277 10.227 1 98.81 135 LEU B N 1
ATOM 4466 C C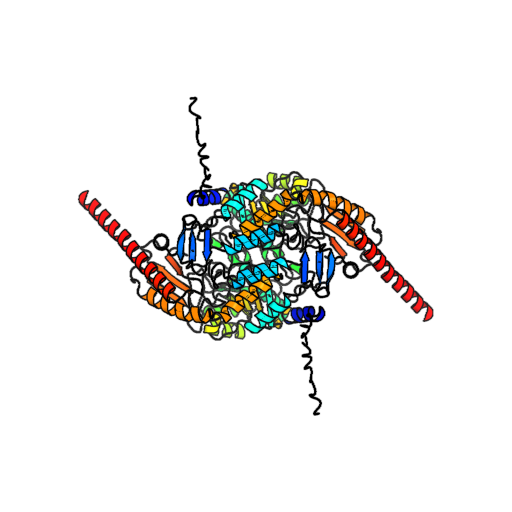A . LEU B 1 135 ? 14.648 -4.102 10.031 1 98.81 135 LEU B CA 1
ATOM 4467 C C . LEU B 1 135 ? 15.367 -3.912 11.359 1 98.81 135 LEU B C 1
ATOM 4469 O O . LEU B 1 135 ? 16.453 -4.469 11.57 1 98.81 135 LEU B O 1
ATOM 4473 N N . ALA B 1 136 ? 14.758 -3.119 12.234 1 98.94 136 ALA B N 1
ATOM 4474 C CA . ALA B 1 136 ? 15.352 -2.857 13.547 1 98.94 136 ALA B CA 1
ATOM 4475 C C . ALA B 1 136 ? 15.43 -4.133 14.375 1 98.94 136 ALA B C 1
ATOM 4477 O O . ALA B 1 136 ? 16.453 -4.406 15.016 1 98.94 136 ALA B O 1
ATOM 4478 N N . ARG B 1 137 ? 14.375 -4.895 14.398 1 98.81 137 ARG B N 1
ATOM 4479 C CA . ARG B 1 137 ? 14.375 -6.16 15.125 1 98.81 137 ARG B CA 1
ATOM 4480 C C . ARG B 1 137 ? 15.422 -7.117 14.562 1 98.81 137 ARG B C 1
ATOM 4482 O O . ARG B 1 137 ? 16.172 -7.738 15.32 1 98.81 137 ARG B O 1
ATOM 4489 N N . ARG B 1 138 ? 15.43 -7.238 13.227 1 98.5 138 ARG B N 1
ATOM 4490 C CA . ARG B 1 138 ? 16.406 -8.102 12.578 1 98.5 138 ARG B CA 1
ATOM 4491 C C . ARG B 1 138 ? 17.828 -7.711 12.969 1 98.5 138 ARG B C 1
ATOM 4493 O O . ARG B 1 138 ? 18.641 -8.57 13.305 1 98.5 138 ARG B O 1
ATOM 4500 N N . TRP B 1 139 ? 18.109 -6.406 12.906 1 98.81 139 TRP B N 1
ATOM 4501 C CA . TRP B 1 139 ? 19.422 -5.879 13.305 1 98.81 139 TRP B CA 1
ATOM 4502 C C . TRP B 1 139 ? 19.719 -6.211 14.766 1 98.81 139 TRP B C 1
ATOM 4504 O O . TRP B 1 139 ? 20.844 -6.582 15.109 1 98.81 139 TRP B O 1
ATOM 4514 N N . ALA B 1 140 ? 18.719 -6.09 15.648 1 98.88 140 ALA B N 1
ATOM 4515 C CA . ALA B 1 140 ? 18.891 -6.359 17.078 1 98.88 140 ALA B CA 1
ATOM 4516 C C . ALA B 1 140 ? 19.297 -7.812 17.312 1 98.88 140 ALA B C 1
ATOM 4518 O O . ALA B 1 140 ? 20.125 -8.102 18.188 1 98.88 140 ALA B O 1
ATOM 4519 N N . TYR B 1 141 ? 18.688 -8.688 16.547 1 98.62 141 TYR B N 1
ATOM 4520 C CA . TYR B 1 141 ? 18.984 -10.102 16.703 1 98.62 141 TYR B CA 1
ATOM 4521 C C . TYR B 1 141 ? 20.328 -10.445 16.078 1 98.62 141 TYR B C 1
ATOM 4523 O O . TYR B 1 141 ? 21.188 -11.078 16.703 1 98.62 141 TYR B O 1
ATOM 4531 N N . ASP B 1 142 ? 20.578 -10.023 14.883 1 98.31 142 ASP B N 1
ATOM 4532 C CA . ASP B 1 142 ? 21.703 -10.492 14.078 1 98.31 142 ASP B CA 1
ATOM 4533 C C . ASP B 1 142 ? 22.984 -9.75 14.453 1 98.31 142 ASP B C 1
ATOM 4535 O O . ASP B 1 142 ? 24.078 -10.273 14.273 1 98.31 142 ASP B O 1
ATOM 4539 N N . VAL B 1 143 ? 22.906 -8.523 14.953 1 98.5 143 VAL B N 1
ATOM 4540 C CA . VAL B 1 143 ? 24.078 -7.684 15.148 1 98.5 143 VAL B CA 1
ATOM 4541 C C . VAL B 1 143 ? 24.234 -7.355 16.641 1 98.5 143 VAL B C 1
ATOM 4543 O O . VAL B 1 143 ? 25.266 -7.645 17.234 1 98.5 143 VAL B O 1
ATOM 4546 N N . LYS B 1 144 ? 23.203 -6.855 17.328 1 98.25 144 LYS B N 1
ATOM 4547 C CA . LYS B 1 144 ? 23.266 -6.379 18.703 1 98.25 144 LYS B CA 1
ATOM 4548 C C . LYS B 1 144 ? 23.344 -7.543 19.688 1 98.25 144 LYS B C 1
ATOM 4550 O O . LYS B 1 144 ? 23.859 -7.395 20.797 1 98.25 144 LYS B O 1
ATOM 4555 N N . GLY B 1 145 ? 22.719 -8.727 19.281 1 98.31 145 GLY B N 1
ATOM 4556 C CA . GLY B 1 145 ? 22.812 -9.922 20.109 1 98.31 145 GLY B CA 1
ATOM 4557 C C . GLY B 1 145 ? 21.641 -10.07 21.062 1 98.31 145 GLY B C 1
ATOM 4558 O O . GLY B 1 145 ? 21.75 -10.742 22.094 1 98.31 145 GLY B O 1
ATOM 4559 N N . VAL B 1 146 ? 20.547 -9.484 20.75 1 98.69 146 VAL B N 1
ATOM 4560 C CA . VAL B 1 146 ? 19.328 -9.672 21.547 1 98.69 146 VAL B CA 1
ATOM 4561 C C . VAL B 1 146 ? 18.812 -11.094 21.375 1 98.69 146 VAL B C 1
ATOM 4563 O O . VAL B 1 146 ? 18.891 -11.664 20.281 1 98.69 146 VAL B O 1
ATOM 4566 N N . ALA B 1 147 ? 18.328 -11.695 22.422 1 98.44 147 ALA B N 1
ATOM 4567 C CA . ALA B 1 147 ? 17.781 -13.047 22.359 1 98.44 147 ALA B CA 1
ATOM 4568 C C . ALA B 1 147 ? 16.578 -13.109 21.422 1 98.44 147 ALA B C 1
ATOM 4570 O O . ALA B 1 147 ? 15.844 -12.125 21.281 1 98.44 147 ALA B O 1
ATOM 4571 N N . PRO B 1 148 ? 16.375 -14.266 20.781 1 97.81 148 PRO B N 1
ATOM 4572 C CA . PRO B 1 148 ? 15.273 -14.406 19.828 1 97.81 148 PRO B CA 1
ATOM 4573 C C . PRO B 1 148 ? 13.922 -14.023 20.422 1 97.81 148 PRO B C 1
ATOM 4575 O O . PRO B 1 148 ? 13.609 -14.422 21.562 1 97.81 148 PRO B O 1
ATOM 4578 N N . ASN B 1 149 ? 13.211 -13.18 19.703 1 98.12 149 ASN B N 1
ATOM 4579 C CA . ASN B 1 149 ? 11.836 -12.781 20 1 98.12 149 ASN B CA 1
ATOM 4580 C C . ASN B 1 149 ? 11.758 -11.914 21.25 1 98.12 149 ASN B C 1
ATOM 4582 O O . ASN B 1 149 ? 10.711 -11.836 21.906 1 98.12 149 ASN B O 1
ATOM 4586 N N . GLU B 1 150 ? 12.828 -11.211 21.625 1 98.62 150 GLU B N 1
ATOM 4587 C CA . GLU B 1 150 ? 12.828 -10.375 22.812 1 98.62 150 GLU B CA 1
ATOM 4588 C C . GLU B 1 150 ? 13.078 -8.906 22.469 1 98.62 150 GLU B C 1
ATOM 4590 O O . GLU B 1 150 ? 13.062 -8.039 23.344 1 98.62 150 GLU B O 1
ATOM 4595 N N . ALA B 1 151 ? 13.25 -8.633 21.172 1 98.81 151 ALA B N 1
ATOM 4596 C CA . ALA B 1 151 ? 13.562 -7.266 20.766 1 98.81 151 ALA B CA 1
ATOM 4597 C C . ALA B 1 151 ? 12.375 -6.332 21.016 1 98.81 151 ALA B C 1
ATOM 4599 O O . ALA B 1 151 ? 11.25 -6.629 20.594 1 98.81 151 ALA B O 1
ATOM 4600 N N . ARG B 1 152 ? 12.602 -5.23 21.703 1 98.88 152 ARG B N 1
ATOM 4601 C CA . ARG B 1 152 ? 11.578 -4.234 22 1 98.88 152 ARG B CA 1
ATOM 4602 C C . ARG B 1 152 ? 11.773 -2.988 21.141 1 98.88 152 ARG B C 1
ATOM 4604 O O . ARG B 1 152 ? 12.891 -2.662 20.75 1 98.88 152 ARG B O 1
ATOM 4611 N N . VAL B 1 153 ? 10.773 -2.326 20.766 1 98.94 153 VAL B N 1
ATOM 4612 C CA . VAL B 1 153 ? 10.797 -1.037 20.094 1 98.94 153 VAL B CA 1
ATOM 4613 C C . VAL B 1 153 ? 10.031 -0.003 20.906 1 98.94 153 VAL B C 1
ATOM 4615 O O . VAL B 1 153 ? 8.914 -0.265 21.359 1 98.94 153 VAL B O 1
ATOM 4618 N N . VAL B 1 154 ? 10.625 1.094 21.156 1 98.94 154 VAL B N 1
ATOM 4619 C CA . VAL B 1 154 ? 10.039 2.182 21.938 1 98.94 154 VAL B CA 1
ATOM 4620 C C . VAL B 1 154 ? 9.484 3.248 20.984 1 98.94 154 VAL B C 1
ATOM 4622 O O . VAL B 1 154 ? 10.141 3.625 20.016 1 98.94 154 VAL B O 1
ATOM 4625 N N . PHE B 1 155 ? 8.266 3.699 21.281 1 98.94 155 PHE B N 1
ATOM 4626 C CA . PHE B 1 155 ? 7.59 4.738 20.5 1 98.94 155 PHE B CA 1
ATOM 4627 C C . PHE B 1 155 ? 7.266 5.941 21.391 1 98.94 155 PHE B C 1
ATOM 4629 O O . PHE B 1 155 ? 7.34 5.855 22.609 1 98.94 155 PHE B O 1
ATOM 4636 N N . ALA B 1 156 ? 6.973 7.066 20.75 1 98.88 156 ALA B N 1
ATOM 4637 C CA . ALA B 1 156 ? 6.48 8.234 21.469 1 98.88 156 ALA B CA 1
ATOM 4638 C C . ALA B 1 156 ? 4.969 8.172 21.656 1 98.88 156 ALA B C 1
ATOM 4640 O O . ALA B 1 156 ? 4.242 7.75 20.75 1 98.88 156 ALA B O 1
ATOM 4641 N N . GLU B 1 157 ? 4.504 8.562 22.812 1 98.69 157 GLU B N 1
ATOM 4642 C CA . GLU B 1 157 ? 3.064 8.719 23 1 98.69 157 GLU B CA 1
ATOM 4643 C C . GLU B 1 157 ? 2.465 9.641 21.938 1 98.69 157 GLU B C 1
ATOM 4645 O O . GLU B 1 157 ? 3.145 10.531 21.438 1 98.69 157 GLU B O 1
ATOM 4650 N N . ASP B 1 158 ? 1.203 9.375 21.516 1 98.06 158 ASP B N 1
ATOM 4651 C CA . ASP B 1 158 ? 0.438 10.117 20.516 1 98.06 158 ASP B CA 1
ATOM 4652 C C . ASP B 1 158 ? 1.015 9.914 19.125 1 98.06 158 ASP B C 1
ATOM 4654 O O . ASP B 1 158 ? 0.796 10.734 18.234 1 98.06 158 ASP B O 1
ATOM 4658 N N . ASN B 1 159 ? 1.794 8.836 19 1 98.56 159 ASN B N 1
ATOM 4659 C CA . ASN B 1 159 ? 2.301 8.484 17.688 1 98.56 159 ASN B CA 1
ATOM 4660 C C . ASN B 1 159 ? 1.173 8.086 16.734 1 98.56 159 ASN B C 1
ATOM 4662 O O . ASN B 1 159 ? 0.115 7.637 17.188 1 98.56 159 ASN B O 1
ATOM 4666 N N . PHE B 1 160 ? 1.394 8.305 15.5 1 97.69 160 PHE B N 1
ATOM 4667 C CA . PHE B 1 160 ? 0.546 7.793 14.422 1 97.69 160 PHE B CA 1
ATOM 4668 C C . PHE B 1 160 ? 1.382 7.406 13.211 1 97.69 160 PHE B C 1
ATOM 4670 O O . PHE B 1 160 ? 1.971 8.266 12.555 1 97.69 160 PHE B O 1
ATOM 4677 N N . TRP B 1 161 ? 1.349 6.148 12.922 1 98.06 161 TRP B N 1
ATOM 4678 C CA . TRP B 1 161 ? 2.094 5.727 11.734 1 98.06 161 TRP B CA 1
ATOM 4679 C C . TRP B 1 161 ? 1.307 4.691 10.938 1 98.06 161 TRP B C 1
ATOM 4681 O O . TRP B 1 161 ? 1.886 3.922 10.164 1 98.06 161 TRP B O 1
ATOM 4691 N N . GLY B 1 162 ? -0.014 4.676 11.094 1 96.5 162 GLY B N 1
ATOM 4692 C CA . GLY B 1 162 ? -0.883 3.811 10.32 1 96.5 162 GLY B CA 1
ATOM 4693 C C . GLY B 1 162 ? -1.915 3.086 11.164 1 96.5 162 GLY B C 1
ATOM 4694 O O . GLY B 1 162 ? -2.125 3.43 12.328 1 96.5 162 GLY B O 1
ATOM 4695 N N . ARG B 1 163 ? -2.625 2.131 10.539 1 96.81 163 ARG B N 1
ATOM 4696 C CA . ARG B 1 163 ? -3.734 1.439 11.188 1 96.81 163 ARG B CA 1
ATOM 4697 C C . ARG B 1 163 ? -3.557 -0.073 11.109 1 96.81 163 ARG B C 1
ATOM 4699 O O . ARG B 1 163 ? -4.504 -0.827 11.344 1 96.81 163 ARG B O 1
ATOM 4706 N N . SER B 1 164 ? -2.396 -0.586 10.727 1 98.12 164 SER B N 1
ATOM 4707 C CA . SER B 1 164 ? -2.133 -2.02 10.805 1 98.12 164 SER B CA 1
ATOM 4708 C C . SER B 1 164 ? -2.154 -2.502 12.258 1 98.12 164 SER B C 1
ATOM 4710 O O . SER B 1 164 ? -2.115 -1.694 13.188 1 98.12 164 SER B O 1
ATOM 4712 N N . ILE B 1 165 ? -2.174 -3.736 12.453 1 98.69 165 ILE B N 1
ATOM 4713 C CA . ILE B 1 165 ? -2.174 -4.305 13.797 1 98.69 165 ILE B CA 1
ATOM 4714 C C . ILE B 1 165 ? -0.907 -3.879 14.531 1 98.69 165 ILE B C 1
ATOM 4716 O O . ILE B 1 165 ? -0.959 -3.527 15.719 1 98.69 165 ILE B O 1
ATOM 4720 N N . ALA B 1 166 ? 0.206 -3.842 13.828 1 98.75 166 ALA B N 1
ATOM 4721 C CA . ALA B 1 166 ? 1.443 -3.387 14.461 1 98.75 166 ALA B CA 1
ATOM 4722 C C . ALA B 1 166 ? 1.363 -1.906 14.82 1 98.75 166 ALA B C 1
ATOM 4724 O O . ALA B 1 166 ? 1.738 -1.509 15.922 1 98.75 166 ALA B O 1
ATOM 4725 N N . ALA B 1 167 ? 0.872 -1.115 13.922 1 98.69 167 ALA B N 1
ATOM 4726 C CA . ALA B 1 167 ? 0.797 0.326 14.156 1 98.69 167 ALA B CA 1
ATOM 4727 C C . ALA B 1 167 ? -0.102 0.646 15.344 1 98.69 167 ALA B C 1
ATOM 4729 O O . ALA B 1 167 ? 0.274 1.427 16.219 1 98.69 167 ALA B O 1
ATOM 4730 N N . ILE B 1 168 ? -1.248 0.008 15.406 1 98.5 168 ILE B N 1
ATOM 4731 C CA . ILE B 1 168 ? -2.197 0.352 16.453 1 98.5 168 ILE B CA 1
ATOM 4732 C C . ILE B 1 168 ? -1.73 -0.237 17.781 1 98.5 168 ILE B C 1
ATOM 4734 O O . ILE B 1 168 ? -2.17 0.197 18.859 1 98.5 168 ILE B O 1
ATOM 4738 N N . SER B 1 169 ? -0.852 -1.24 17.766 1 98.69 169 SER B N 1
ATOM 4739 C CA . SER B 1 169 ? -0.265 -1.799 18.984 1 98.69 169 SER B CA 1
ATOM 4740 C C . SER B 1 169 ? 0.651 -0.792 19.656 1 98.69 169 SER B C 1
ATOM 4742 O O . SER B 1 169 ? 0.936 -0.914 20.859 1 98.69 169 SER B O 1
ATOM 4744 N N . ALA B 1 170 ? 1.09 0.204 18.906 1 98.69 170 ALA B N 1
ATOM 4745 C CA . ALA B 1 170 ? 1.954 1.25 19.438 1 98.69 170 ALA B CA 1
ATOM 4746 C C . ALA B 1 170 ? 1.146 2.488 19.828 1 98.69 170 ALA B C 1
ATOM 4748 O O . ALA B 1 170 ? 1.688 3.445 20.375 1 98.69 170 ALA B O 1
ATOM 4749 N N . SER B 1 171 ? -0.153 2.469 19.547 1 98.12 171 SER B N 1
ATOM 4750 C CA . SER B 1 171 ? -0.986 3.654 19.719 1 98.12 171 SER B CA 1
ATOM 4751 C C . SER B 1 171 ? -1.466 3.785 21.172 1 98.12 171 SER B C 1
ATOM 4753 O O . SER B 1 171 ? -1.549 2.793 21.891 1 98.12 171 SER B O 1
ATOM 4755 N N . ASN B 1 172 ? -1.701 5 21.641 1 97.44 172 ASN B N 1
ATOM 4756 C CA . ASN B 1 172 ? -2.387 5.23 22.906 1 97.44 172 ASN B CA 1
ATOM 4757 C C . ASN B 1 172 ? -3.719 5.945 22.703 1 97.44 172 ASN B C 1
ATOM 4759 O O . ASN B 1 172 ? -4.27 6.52 23.641 1 97.44 172 ASN B O 1
ATOM 4763 N N . ASP B 1 173 ? -4.176 6.039 21.5 1 95.31 173 ASP B N 1
ATOM 4764 C CA . ASP B 1 173 ? -5.5 6.559 21.156 1 95.31 173 ASP B CA 1
ATOM 4765 C C . ASP B 1 173 ? -6.535 5.434 21.109 1 95.31 173 ASP B C 1
ATOM 4767 O O . ASP B 1 173 ? -6.512 4.602 20.203 1 95.31 173 ASP B O 1
ATOM 4771 N N . PRO B 1 174 ? -7.457 5.387 22 1 94.94 174 PRO B N 1
ATOM 4772 C CA . PRO B 1 174 ? -8.414 4.281 22.031 1 94.94 174 PRO B CA 1
ATOM 4773 C C . PRO B 1 174 ? -9.234 4.16 20.75 1 94.94 174 PRO B C 1
ATOM 4775 O O . PRO B 1 174 ? -9.625 3.057 20.359 1 94.94 174 PRO B O 1
ATOM 4778 N N . ASP B 1 175 ? -9.484 5.211 20.047 1 91.25 175 ASP B N 1
ATOM 4779 C CA . ASP B 1 175 ? -10.211 5.145 18.781 1 91.25 175 ASP B CA 1
ATOM 4780 C C . ASP B 1 175 ? -9.43 4.352 17.734 1 91.25 175 ASP B C 1
ATOM 4782 O O . ASP B 1 175 ? -10.016 3.771 16.828 1 91.25 175 ASP B O 1
ATOM 4786 N N . SER B 1 176 ? -8.18 4.328 17.922 1 92.81 176 SER B N 1
ATOM 4787 C CA . SER B 1 176 ? -7.316 3.648 16.969 1 92.81 176 SER B CA 1
ATOM 4788 C C . SER B 1 176 ? -7.191 2.164 17.297 1 92.81 176 SER B C 1
ATOM 4790 O O . SER B 1 176 ? -7.266 1.32 16.391 1 92.81 176 SER B O 1
ATOM 4792 N N . TYR B 1 177 ? -7.027 1.812 18.594 1 96.19 177 TYR B N 1
ATOM 4793 C CA . TYR B 1 177 ? -6.598 0.441 18.844 1 96.19 177 TYR B CA 1
ATOM 4794 C C . TYR B 1 177 ? -7.73 -0.38 19.453 1 96.19 177 TYR B C 1
ATOM 4796 O O . TYR B 1 177 ? -7.695 -1.612 19.422 1 96.19 177 TYR B O 1
ATOM 4804 N N . SER B 1 178 ? -8.773 0.257 20.062 1 96.44 178 SER B N 1
ATOM 4805 C CA . SER B 1 178 ? -9.789 -0.495 20.797 1 96.44 178 SER B CA 1
ATOM 4806 C C . SER B 1 178 ? -10.555 -1.442 19.875 1 96.44 178 SER B C 1
ATOM 4808 O O . SER B 1 178 ? -10.93 -1.066 18.766 1 96.44 178 SER B O 1
ATOM 4810 N N . GLY B 1 179 ? -10.719 -2.633 20.344 1 97.69 179 GLY B N 1
ATOM 4811 C CA . GLY B 1 179 ? -11.539 -3.605 19.641 1 97.69 179 GLY B CA 1
ATOM 4812 C C . GLY B 1 179 ? -10.773 -4.352 18.562 1 97.69 179 GLY B C 1
ATOM 4813 O O . GLY B 1 179 ? -11.375 -5.031 17.734 1 97.69 179 GLY B O 1
ATOM 4814 N N . PHE B 1 180 ? -9.422 -4.312 18.594 1 98.44 180 PHE B N 1
ATOM 4815 C CA . PHE B 1 180 ? -8.68 -4.926 17.5 1 98.44 180 PHE B CA 1
ATOM 4816 C C . PHE B 1 180 ? -7.602 -5.859 18.031 1 98.44 180 PHE B C 1
ATOM 4818 O O . PHE B 1 180 ? -6.863 -6.469 17.25 1 98.44 180 PHE B O 1
ATOM 4825 N N . GLY B 1 181 ? -7.418 -5.984 19.375 1 97.94 181 GLY B N 1
ATOM 4826 C CA . GLY B 1 181 ? -6.418 -6.871 19.953 1 97.94 181 GLY B CA 1
ATOM 4827 C C . GLY B 1 181 ? -6.672 -8.336 19.641 1 97.94 181 GLY B C 1
ATOM 4828 O O . GLY B 1 181 ? -7.711 -8.688 19.078 1 97.94 181 GLY B O 1
ATOM 4829 N N . PRO B 1 182 ? -5.832 -9.242 20.094 1 98.25 182 PRO B N 1
ATOM 4830 C CA . PRO B 1 182 ? -4.613 -8.961 20.859 1 98.25 182 PRO B CA 1
ATOM 4831 C C . PRO B 1 182 ? -3.574 -8.188 20.047 1 98.25 182 PRO B C 1
ATOM 4833 O O . PRO B 1 182 ? -3.646 -8.148 18.828 1 98.25 182 PRO B O 1
ATOM 4836 N N . PHE B 1 183 ? -2.654 -7.559 20.734 1 98.38 183 PHE B N 1
ATOM 4837 C CA . PHE B 1 183 ? -1.71 -6.633 20.109 1 98.38 183 PHE B CA 1
ATOM 4838 C C . PHE B 1 183 ? -0.312 -7.238 20.078 1 98.38 183 PHE B C 1
ATOM 4840 O O . PHE B 1 183 ? -0.034 -8.219 20.766 1 98.38 183 PHE B O 1
ATOM 4847 N N . VAL B 1 184 ? 0.569 -6.68 19.219 1 98.62 184 VAL B N 1
ATOM 4848 C CA . VAL B 1 184 ? 1.958 -7.109 19.094 1 98.62 184 VAL B CA 1
ATOM 4849 C C . VAL B 1 184 ? 2.689 -6.875 20.406 1 98.62 184 VAL B C 1
ATOM 4851 O O . VAL B 1 184 ? 2.684 -5.762 20.938 1 98.62 184 VAL B O 1
ATOM 4854 N N . PRO B 1 185 ? 3.338 -7.863 21 1 98.31 185 PRO B N 1
ATOM 4855 C CA . PRO B 1 185 ? 4.133 -7.652 22.203 1 98.31 185 PRO B CA 1
ATOM 4856 C C . PRO B 1 185 ? 5.441 -6.918 21.938 1 98.31 185 PRO B C 1
ATOM 4858 O O . PRO B 1 185 ? 5.887 -6.848 20.781 1 98.31 185 PRO B O 1
ATOM 4861 N N . GLY B 1 186 ? 6.035 -6.34 22.953 1 98.38 186 GLY B N 1
ATOM 4862 C CA . GLY B 1 186 ? 7.375 -5.785 22.844 1 98.38 186 GLY B CA 1
ATOM 4863 C C . GLY B 1 186 ? 7.391 -4.34 22.391 1 98.38 186 GLY B C 1
ATOM 4864 O O . GLY B 1 186 ? 8.422 -3.834 21.953 1 98.38 186 GLY B O 1
ATOM 4865 N N . PHE B 1 187 ? 6.281 -3.645 22.453 1 98.75 187 PHE B N 1
ATOM 4866 C CA . PHE B 1 187 ? 6.195 -2.223 22.141 1 98.75 187 PHE B CA 1
ATOM 4867 C C . PHE B 1 187 ? 6.027 -1.399 23.406 1 98.75 187 PHE B C 1
ATOM 4869 O O . PHE B 1 187 ? 5.191 -1.725 24.25 1 98.75 187 PHE B O 1
ATOM 4876 N N . ASP B 1 188 ? 6.84 -0.418 23.594 1 98.69 188 ASP B N 1
ATOM 4877 C CA . ASP B 1 188 ? 6.746 0.523 24.703 1 98.69 188 ASP B CA 1
ATOM 4878 C C . ASP B 1 188 ? 6.461 1.937 24.203 1 98.69 188 ASP B C 1
ATOM 4880 O O . ASP B 1 188 ? 6.602 2.221 23.016 1 98.69 188 ASP B O 1
ATOM 4884 N N . ARG B 1 189 ? 6.043 2.787 25.141 1 98.75 189 ARG B N 1
ATOM 4885 C CA . ARG B 1 189 ? 5.797 4.191 24.828 1 98.75 189 ARG B CA 1
ATOM 4886 C C . ARG B 1 189 ? 6.406 5.102 25.891 1 98.75 189 ARG B C 1
ATOM 4888 O O . ARG B 1 189 ? 6.41 4.77 27.078 1 98.75 189 ARG B O 1
ATOM 4895 N N . VAL B 1 190 ? 6.879 6.195 25.469 1 98.94 190 VAL B N 1
ATOM 4896 C CA . VAL B 1 190 ? 7.367 7.258 26.344 1 98.94 190 VAL B CA 1
ATOM 4897 C C . VAL B 1 190 ? 6.75 8.594 25.922 1 98.94 190 VAL B C 1
ATOM 4899 O O . VAL B 1 190 ? 6.367 8.773 24.766 1 98.94 190 VAL B O 1
ATOM 4902 N N . PRO B 1 191 ? 6.609 9.539 26.812 1 98.88 191 PRO B N 1
ATOM 4903 C CA . PRO B 1 191 ? 6.07 10.844 26.406 1 98.88 191 PRO B CA 1
ATOM 4904 C C . PRO B 1 191 ? 6.898 11.516 25.312 1 98.88 191 PRO B C 1
ATOM 4906 O O . PRO B 1 191 ? 8.133 11.453 25.344 1 98.88 191 PRO B O 1
ATOM 4909 N N . TYR B 1 192 ? 6.238 12.109 24.438 1 98.81 192 TYR B N 1
ATOM 4910 C CA . TYR B 1 192 ? 6.906 12.875 23.391 1 98.81 192 TYR B CA 1
ATOM 4911 C C . TYR B 1 192 ? 7.672 14.055 23.969 1 98.81 192 TYR B C 1
ATOM 4913 O O . TYR B 1 192 ? 7.227 14.664 24.938 1 98.81 192 TYR B O 1
ATOM 4921 N N . ASN B 1 193 ? 8.852 14.336 23.328 1 98.69 193 ASN B N 1
ATOM 4922 C CA . ASN B 1 193 ? 9.641 15.492 23.734 1 98.69 193 ASN B CA 1
ATOM 4923 C C . ASN B 1 193 ? 10.156 15.359 25.156 1 98.69 193 ASN B C 1
ATOM 4925 O O . ASN B 1 193 ? 10.258 16.359 25.891 1 98.69 193 ASN B O 1
ATOM 4929 N N . ASP B 1 194 ? 10.352 14.156 25.688 1 98.81 194 ASP B N 1
ATOM 4930 C CA . ASP B 1 194 ? 10.898 13.852 27 1 98.81 194 ASP B CA 1
ATOM 4931 C C . ASP B 1 194 ? 12.156 12.992 26.891 1 98.81 194 ASP B C 1
ATOM 4933 O O . ASP B 1 194 ? 12.086 11.766 26.969 1 98.81 194 ASP B O 1
ATOM 4937 N N . LEU B 1 195 ? 13.266 13.648 26.875 1 98.62 195 LEU B N 1
ATOM 4938 C CA . LEU B 1 195 ? 14.539 12.977 26.625 1 98.62 195 LEU B CA 1
ATOM 4939 C C . LEU B 1 195 ? 14.883 12.031 27.781 1 98.62 195 LEU B C 1
ATOM 4941 O O . LEU B 1 195 ? 15.453 10.961 27.562 1 98.62 195 LEU B O 1
ATOM 4945 N N . ALA B 1 196 ? 14.586 12.422 28.969 1 98.75 196 ALA B N 1
ATOM 4946 C CA . ALA B 1 196 ? 14.867 11.578 30.125 1 98.75 196 ALA B CA 1
ATOM 4947 C C . ALA B 1 196 ? 14.086 10.266 30.047 1 98.75 196 ALA B C 1
ATOM 4949 O O . ALA B 1 196 ? 14.617 9.203 30.375 1 98.75 196 ALA B O 1
ATOM 4950 N N . ALA B 1 197 ? 12.859 10.328 29.641 1 98.88 197 ALA B N 1
ATOM 4951 C CA . ALA B 1 197 ? 12.023 9.141 29.484 1 98.88 197 ALA B CA 1
ATOM 4952 C C . ALA B 1 197 ? 12.562 8.234 28.375 1 98.88 197 ALA B C 1
ATOM 4954 O O . ALA B 1 197 ? 12.531 7.008 28.5 1 98.88 197 ALA B O 1
ATOM 4955 N N . VAL B 1 198 ? 13.031 8.828 27.312 1 98.88 198 VAL B N 1
ATOM 4956 C CA . VAL B 1 198 ? 13.625 8.055 26.219 1 98.88 198 VAL B CA 1
ATOM 4957 C C . VAL B 1 198 ? 14.852 7.305 26.734 1 98.88 198 VAL B C 1
ATOM 4959 O O . VAL B 1 198 ? 14.992 6.102 26.5 1 98.88 198 VAL B O 1
ATOM 4962 N N . GLU B 1 199 ? 15.688 8.039 27.406 1 98.81 199 GLU B N 1
ATOM 4963 C CA . GLU B 1 199 ? 16.922 7.422 27.891 1 98.81 199 GLU B CA 1
ATOM 4964 C C . GLU B 1 199 ? 16.625 6.254 28.828 1 98.81 199 GLU B C 1
ATOM 4966 O O . GLU B 1 199 ? 17.25 5.195 28.719 1 98.81 199 GLU B O 1
ATOM 4971 N N . LYS B 1 200 ? 15.719 6.434 29.719 1 98.81 200 LYS B N 1
ATOM 4972 C CA . LYS B 1 200 ? 15.336 5.363 30.641 1 98.81 200 LYS B CA 1
ATOM 4973 C C . LYS B 1 200 ? 14.828 4.145 29.891 1 98.81 200 LYS B C 1
ATOM 4975 O O . LYS B 1 200 ? 15.203 3.012 30.188 1 98.81 200 LYS B O 1
ATOM 4980 N N . ALA B 1 201 ? 14.039 4.355 28.906 1 98.81 201 ALA B N 1
ATOM 4981 C CA . ALA B 1 201 ? 13.414 3.26 28.156 1 98.81 201 ALA B CA 1
ATOM 4982 C C . ALA B 1 201 ? 14.445 2.51 27.328 1 98.81 201 ALA B C 1
ATOM 4984 O O . ALA B 1 201 ? 14.406 1.279 27.234 1 98.81 201 ALA B O 1
ATOM 4985 N N . VAL B 1 202 ? 15.344 3.234 26.688 1 98.56 202 VAL B N 1
ATOM 4986 C CA . VAL B 1 202 ? 16.219 2.607 25.719 1 98.56 202 VAL B CA 1
ATOM 4987 C C . VAL B 1 202 ? 17.438 2.014 26.422 1 98.56 202 VAL B C 1
ATOM 4989 O O . VAL B 1 202 ? 18.25 1.333 25.797 1 98.56 202 VAL B O 1
ATOM 4992 N N . SER B 1 203 ? 17.562 2.246 27.734 1 98.25 203 SER B N 1
ATOM 4993 C CA . SER B 1 203 ? 18.703 1.723 28.484 1 98.25 203 SER B CA 1
ATOM 4994 C C . SER B 1 203 ? 18.578 0.216 28.688 1 98.25 203 SER B C 1
ATOM 4996 O O . SER B 1 203 ? 19.562 -0.448 29.016 1 98.25 203 SER B O 1
ATOM 4998 N N . ARG B 1 204 ? 17.406 -0.337 28.438 1 97.81 204 ARG B N 1
ATOM 4999 C CA . ARG B 1 204 ? 17.234 -1.784 28.5 1 97.81 204 ARG B CA 1
ATOM 5000 C C . ARG B 1 204 ? 18 -2.477 27.391 1 97.81 204 ARG B C 1
ATOM 5002 O O . ARG B 1 204 ? 18.016 -1.999 26.25 1 97.81 204 ARG B O 1
ATOM 5009 N N . LYS B 1 205 ? 18.5 -3.605 27.625 1 97.62 205 LYS B N 1
ATOM 5010 C CA . LYS B 1 205 ? 19.453 -4.266 26.734 1 97.62 205 LYS B CA 1
ATOM 5011 C C . LYS B 1 205 ? 18.766 -4.812 25.484 1 97.62 205 LYS B C 1
ATOM 5013 O O . LYS B 1 205 ? 19.391 -4.969 24.438 1 97.62 205 LYS B O 1
ATOM 5018 N N . ASN B 1 206 ? 17.516 -5.121 25.562 1 98.69 206 ASN B N 1
ATOM 5019 C CA . ASN B 1 206 ? 16.859 -5.793 24.453 1 98.69 206 ASN B CA 1
ATOM 5020 C C . ASN B 1 206 ? 16.062 -4.809 23.594 1 98.69 206 ASN B C 1
ATOM 5022 O O . ASN B 1 206 ? 15.219 -5.215 22.797 1 98.69 206 ASN B O 1
ATOM 5026 N N . VAL B 1 207 ? 16.312 -3.473 23.766 1 98.94 207 VAL B N 1
ATOM 5027 C CA . VAL B 1 207 ? 15.641 -2.477 22.922 1 98.94 207 VAL B CA 1
ATOM 5028 C C . VAL B 1 207 ? 16.375 -2.354 21.594 1 98.94 207 VAL B C 1
ATOM 5030 O O . VAL B 1 207 ? 17.578 -2.104 21.562 1 98.94 207 VAL B O 1
ATOM 5033 N N . ALA B 1 208 ? 15.602 -2.559 20.547 1 98.94 208 ALA B N 1
ATOM 5034 C CA . ALA B 1 208 ? 16.141 -2.5 19.188 1 98.94 208 ALA B CA 1
ATOM 5035 C C . ALA B 1 208 ? 16.172 -1.063 18.672 1 98.94 208 ALA B C 1
ATOM 5037 O O . ALA B 1 208 ? 17.125 -0.653 18.016 1 98.94 208 ALA B O 1
ATOM 5038 N N . ALA B 1 209 ? 15.086 -0.305 18.969 1 99 209 ALA B N 1
ATOM 5039 C CA . ALA B 1 209 ? 14.977 1.003 18.328 1 99 209 ALA B CA 1
ATOM 5040 C C . ALA B 1 209 ? 14.047 1.923 19.109 1 99 209 ALA B C 1
ATOM 5042 O O . ALA B 1 209 ? 13.227 1.456 19.891 1 99 209 ALA B O 1
ATOM 5043 N N . PHE B 1 210 ? 14.297 3.188 18.984 1 98.94 210 PHE B N 1
ATOM 5044 C CA . PHE B 1 210 ? 13.328 4.238 19.281 1 98.94 210 PHE B CA 1
ATOM 5045 C C . PHE B 1 210 ? 12.82 4.871 17.984 1 98.94 210 PHE B C 1
ATOM 5047 O O . PHE B 1 210 ? 13.602 5.363 17.172 1 98.94 210 PHE B O 1
ATOM 5054 N N . MET B 1 211 ? 11.516 4.77 17.719 1 98.94 211 MET B N 1
ATOM 5055 C CA . MET B 1 211 ? 10.883 5.336 16.531 1 98.94 211 MET B CA 1
ATOM 5056 C C . MET B 1 211 ? 10.008 6.531 16.891 1 98.94 211 MET B C 1
ATOM 5058 O O . MET B 1 211 ? 9.164 6.438 17.797 1 98.94 211 MET B O 1
ATOM 5062 N N . VAL B 1 212 ? 10.18 7.645 16.172 1 98.94 212 VAL B N 1
ATOM 5063 C CA . VAL B 1 212 ? 9.453 8.859 16.531 1 98.94 212 VAL B CA 1
ATOM 5064 C C . VAL B 1 212 ? 9.242 9.719 15.289 1 98.94 212 VAL B C 1
ATOM 5066 O O . VAL B 1 212 ? 10.062 9.711 14.367 1 98.94 212 VAL B O 1
ATOM 5069 N N . GLU B 1 213 ? 8.117 10.398 15.203 1 98.88 213 GLU B N 1
ATOM 5070 C CA . GLU B 1 213 ? 7.91 11.469 14.242 1 98.88 213 GLU B CA 1
ATOM 5071 C C . GLU B 1 213 ? 8.688 12.727 14.633 1 98.88 213 GLU B C 1
ATOM 5073 O O . GLU B 1 213 ? 8.547 13.227 15.742 1 98.88 213 GLU B O 1
ATOM 5078 N N . PRO B 1 214 ? 9.445 13.297 13.734 1 98.94 214 PRO B N 1
ATOM 5079 C CA . PRO B 1 214 ? 10.125 14.547 14.078 1 98.94 214 PRO B CA 1
ATOM 5080 C C . PRO B 1 214 ? 9.148 15.664 14.445 1 98.94 214 PRO B C 1
ATOM 5082 O O . PRO B 1 214 ? 9.461 16.516 15.281 1 98.94 214 PRO B O 1
ATOM 5085 N N . VAL B 1 215 ? 8.039 15.711 13.766 1 98.81 215 VAL B N 1
ATOM 5086 C CA . VAL B 1 215 ? 6.855 16.5 14.094 1 98.81 215 VAL B CA 1
ATOM 5087 C C . VAL B 1 215 ? 5.621 15.594 14.086 1 98.81 215 VAL B C 1
ATOM 5089 O O . VAL B 1 215 ? 5.367 14.883 13.109 1 98.81 215 VAL B O 1
ATOM 5092 N N . GLN B 1 216 ? 4.93 15.539 15.203 1 98.5 216 GLN B N 1
ATOM 5093 C CA . GLN B 1 216 ? 3.746 14.688 15.227 1 98.5 216 GLN B CA 1
ATOM 5094 C C . GLN B 1 216 ? 2.582 15.336 14.484 1 98.5 216 GLN B C 1
ATOM 5096 O O . GLN B 1 216 ? 1.931 16.25 15.016 1 98.5 216 GLN B O 1
ATOM 5101 N N . GLY B 1 217 ? 2.275 14.836 13.336 1 96.94 217 GLY B N 1
ATOM 5102 C CA . GLY B 1 217 ? 1.238 15.406 12.492 1 96.94 217 GLY B CA 1
ATOM 5103 C C . GLY B 1 217 ? -0.163 15.156 13.016 1 96.94 217 GLY B C 1
ATOM 5104 O O . GLY B 1 217 ? -0.903 16.094 13.297 1 96.94 217 GLY B O 1
ATOM 5105 N N . GLU B 1 218 ? -0.498 13.883 13.234 1 93.94 218 GLU B N 1
ATOM 5106 C CA . GLU B 1 218 ? -1.848 13.492 13.633 1 93.94 218 GLU B CA 1
ATOM 5107 C C . GLU B 1 218 ? -2.189 14.016 15.023 1 93.94 218 GLU B C 1
ATOM 5109 O O . GLU B 1 218 ? -3.359 14.258 15.336 1 93.94 218 GLU B O 1
ATOM 5114 N N . ALA B 1 219 ? -1.163 14.234 15.844 1 96.19 219 ALA B N 1
ATOM 5115 C CA . ALA B 1 219 ? -1.377 14.734 17.203 1 96.19 219 ALA B CA 1
ATOM 5116 C C . ALA B 1 219 ? -1.627 16.234 17.188 1 96.19 219 ALA B C 1
ATOM 5118 O O . ALA B 1 219 ? -1.883 16.844 18.234 1 96.19 219 ALA B O 1
ATOM 5119 N N . GLY B 1 220 ? -1.638 16.828 16.031 1 97.12 220 GLY B N 1
ATOM 5120 C CA . GLY B 1 220 ? -1.932 18.25 15.922 1 97.12 220 GLY B CA 1
ATOM 5121 C C . GLY B 1 220 ? -0.698 19.094 15.664 1 97.12 220 GLY B C 1
ATOM 5122 O O . GLY B 1 220 ? -0.557 20.172 16.234 1 97.12 220 GLY B O 1
ATOM 5123 N N . VAL B 1 221 ? 0.187 18.547 14.891 1 98.06 221 VAL B N 1
ATOM 5124 C CA . VAL B 1 221 ? 1.404 19.234 14.484 1 98.06 221 VAL B CA 1
ATOM 5125 C C . VAL B 1 221 ? 2.184 19.672 15.727 1 98.06 221 VAL B C 1
ATOM 5127 O O . VAL B 1 221 ? 2.49 20.859 15.883 1 98.06 221 VAL B O 1
ATOM 5130 N N . VAL B 1 222 ? 2.535 18.766 16.562 1 98.56 222 VAL B N 1
ATOM 5131 C CA . VAL B 1 222 ? 3.299 19.047 17.781 1 98.56 222 VAL B CA 1
ATOM 5132 C C . VAL B 1 222 ? 4.789 19.078 17.453 1 98.56 222 VAL B C 1
ATOM 5134 O O . VAL B 1 222 ? 5.367 18.062 17.078 1 98.56 222 VAL B O 1
ATOM 5137 N N . VAL B 1 223 ? 5.395 20.234 17.562 1 98.5 223 VAL B N 1
ATOM 5138 C CA . VAL B 1 223 ? 6.812 20.438 17.297 1 98.5 223 VAL B CA 1
ATOM 5139 C C . VAL B 1 223 ? 7.609 20.297 18.594 1 98.5 223 VAL B C 1
ATOM 5141 O O . VAL B 1 223 ? 7.316 20.969 19.594 1 98.5 223 VAL B O 1
ATOM 5144 N N . PRO B 1 224 ? 8.555 19.391 18.625 1 98.56 224 PRO B N 1
ATOM 5145 C CA . PRO B 1 224 ? 9.336 19.266 19.859 1 98.56 224 PRO B CA 1
ATOM 5146 C C . PRO B 1 224 ? 10.273 20.453 20.109 1 98.56 224 PRO B C 1
ATOM 5148 O O . PRO B 1 224 ? 10.5 21.25 19.188 1 98.56 224 PRO B O 1
ATOM 5151 N N . ASP B 1 225 ? 10.773 20.547 21.297 1 98.12 225 ASP B N 1
ATOM 5152 C CA . ASP B 1 225 ? 11.742 21.578 21.625 1 98.12 225 ASP B CA 1
ATOM 5153 C C . ASP B 1 225 ? 13.008 21.453 20.781 1 98.12 225 ASP B C 1
ATOM 5155 O O . ASP B 1 225 ? 13.391 20.344 20.406 1 98.12 225 ASP B O 1
ATOM 5159 N N . PRO B 1 226 ? 13.586 22.656 20.516 1 96.81 226 PRO B N 1
ATOM 5160 C CA . PRO B 1 226 ? 14.875 22.578 19.828 1 96.81 226 PRO B CA 1
ATOM 5161 C C . PRO B 1 226 ? 15.867 21.672 20.547 1 96.81 226 PRO B C 1
ATOM 5163 O O . PRO B 1 226 ? 15.969 21.703 21.766 1 96.81 226 PRO B O 1
ATOM 5166 N N . GLY B 1 227 ? 16.5 20.766 19.812 1 98.12 227 GLY B N 1
ATOM 5167 C CA . GLY B 1 227 ? 17.531 19.906 20.391 1 98.12 227 GLY B CA 1
ATOM 5168 C C . GLY B 1 227 ? 16.984 18.547 20.797 1 98.12 227 GLY B C 1
ATOM 5169 O O . GLY B 1 227 ? 17.766 17.625 21.078 1 98.12 227 GLY B O 1
ATOM 5170 N N . TYR B 1 228 ? 15.727 18.344 20.844 1 98.69 228 TYR B N 1
ATOM 5171 C CA . TYR B 1 228 ? 15.133 17.078 21.266 1 98.69 228 TYR B CA 1
ATOM 5172 C C . TYR B 1 228 ? 15.656 15.93 20.406 1 98.69 228 TYR B C 1
ATOM 5174 O O . TYR B 1 228 ? 16.141 14.93 20.938 1 98.69 228 TYR B O 1
ATOM 5182 N N . LEU B 1 229 ? 15.648 16.016 19.031 1 98.88 229 LEU B N 1
ATOM 5183 C CA . LEU B 1 229 ? 16.062 14.922 18.156 1 98.88 229 LEU B CA 1
ATOM 5184 C C . LEU B 1 229 ? 17.578 14.703 18.234 1 98.88 229 LEU B C 1
ATOM 5186 O O . LEU B 1 229 ? 18.047 13.57 18.109 1 98.88 229 LEU B O 1
ATOM 5190 N N . LYS B 1 230 ? 18.281 15.859 18.422 1 98.81 230 LYS B N 1
ATOM 5191 C CA . LYS B 1 230 ? 19.719 15.711 18.656 1 98.81 230 LYS B CA 1
ATOM 5192 C C . LYS B 1 230 ? 19.969 14.883 19.922 1 98.81 230 LYS B C 1
ATOM 5194 O O . LYS B 1 230 ? 20.828 13.992 19.922 1 98.81 230 LYS B O 1
ATOM 5199 N N . GLY B 1 231 ? 19.234 15.219 21 1 98.88 231 GLY B N 1
ATOM 5200 C CA . GLY B 1 231 ? 19.312 14.438 22.219 1 98.88 231 GLY B CA 1
ATOM 5201 C C . GLY B 1 231 ? 18.938 12.984 22.031 1 98.88 231 GLY B C 1
ATOM 5202 O O . GLY B 1 231 ? 19.578 12.094 22.578 1 98.88 231 GLY B O 1
ATOM 5203 N N . VAL B 1 232 ? 17.906 12.68 21.25 1 98.94 232 VAL B N 1
ATOM 5204 C CA . VAL B 1 232 ? 17.484 11.328 20.953 1 98.94 232 VAL B CA 1
ATOM 5205 C C . VAL B 1 232 ? 18.609 10.562 20.25 1 98.94 232 VAL B C 1
ATOM 5207 O O . VAL B 1 232 ? 18.906 9.422 20.609 1 98.94 232 VAL B O 1
ATOM 5210 N N . ALA B 1 233 ? 19.219 11.219 19.219 1 98.88 233 ALA B N 1
ATOM 5211 C CA . ALA B 1 233 ? 20.312 10.586 18.484 1 98.88 233 ALA B CA 1
ATOM 5212 C C . ALA B 1 233 ? 21.453 10.211 19.422 1 98.88 233 ALA B C 1
ATOM 5214 O O . ALA B 1 233 ? 22.016 9.125 19.312 1 98.88 233 ALA B O 1
ATOM 5215 N N . GLU B 1 234 ? 21.766 11.125 20.328 1 98.75 234 GLU B N 1
ATOM 5216 C CA . GLU B 1 234 ? 22.859 10.898 21.266 1 98.75 234 GLU B CA 1
ATOM 5217 C C . GLU B 1 234 ? 22.547 9.766 22.234 1 98.75 234 GLU B C 1
ATOM 5219 O O . GLU B 1 234 ? 23.391 8.898 22.484 1 98.75 234 GLU B O 1
ATOM 5224 N N . VAL B 1 235 ? 21.344 9.773 22.781 1 98.75 235 VAL B N 1
ATOM 5225 C CA . VAL B 1 235 ? 20.906 8.766 23.75 1 98.75 235 VAL B CA 1
ATOM 5226 C C . VAL B 1 235 ? 20.875 7.395 23.078 1 98.75 235 VAL B C 1
ATOM 5228 O O . VAL B 1 235 ? 21.312 6.398 23.641 1 98.75 235 VAL B O 1
ATOM 5231 N N . CYS B 1 236 ? 20.328 7.289 21.859 1 98.88 236 CYS B N 1
ATOM 5232 C CA . CYS B 1 236 ? 20.25 6.031 21.125 1 98.88 236 CYS B CA 1
ATOM 5233 C C . CYS B 1 236 ? 21.641 5.492 20.828 1 98.88 236 CYS B C 1
ATOM 5235 O O . CYS B 1 236 ? 21.906 4.301 21 1 98.88 236 CYS B O 1
ATOM 5237 N N . LYS B 1 237 ? 22.578 6.391 20.391 1 98.56 237 LYS B N 1
ATOM 5238 C CA . LYS B 1 237 ? 23.953 5.984 20.125 1 98.56 237 LYS B CA 1
ATOM 5239 C C . LYS B 1 237 ? 24.625 5.445 21.391 1 98.56 237 LYS B C 1
ATOM 5241 O O . LYS B 1 237 ? 25.266 4.398 21.359 1 98.56 237 LYS B O 1
ATOM 5246 N N . LYS B 1 238 ? 24.438 6.156 22.453 1 98.62 238 LYS B N 1
ATOM 5247 C CA . LYS B 1 238 ? 25.031 5.785 23.734 1 98.62 238 LYS B CA 1
ATOM 5248 C C . LYS B 1 238 ? 24.594 4.387 24.156 1 98.62 238 LYS B C 1
ATOM 5250 O O . LYS B 1 238 ? 25.391 3.631 24.719 1 98.62 238 LYS B O 1
ATOM 5255 N N . HIS B 1 239 ? 23.391 3.963 23.906 1 98.69 239 HIS B N 1
ATOM 5256 C CA . HIS B 1 239 ? 22.844 2.713 24.406 1 98.69 239 HIS B CA 1
ATOM 5257 C C . HIS B 1 239 ? 22.75 1.662 23.312 1 98.69 239 HIS B C 1
ATOM 5259 O O . HIS B 1 239 ? 22.141 0.605 23.5 1 98.69 239 HIS B O 1
ATOM 5265 N N . ASN B 1 240 ? 23.312 1.9 22.125 1 98.75 240 ASN B N 1
ATOM 5266 C CA . ASN B 1 240 ? 23.297 0.991 20.984 1 98.75 240 ASN B CA 1
ATOM 5267 C C . ASN B 1 240 ? 21.875 0.615 20.594 1 98.75 240 ASN B C 1
ATOM 5269 O O . ASN B 1 240 ? 21.531 -0.568 20.516 1 98.75 240 ASN B O 1
ATOM 5273 N N . VAL B 1 241 ? 21.109 1.575 20.453 1 98.94 241 VAL B N 1
ATOM 5274 C CA . VAL B 1 241 ? 19.719 1.492 20 1 98.94 241 VAL B CA 1
ATOM 5275 C C . VAL B 1 241 ? 19.547 2.279 18.703 1 98.94 241 VAL B C 1
ATOM 5277 O O . VAL B 1 241 ? 20.125 3.361 18.547 1 98.94 241 VAL B O 1
ATOM 5280 N N . LEU B 1 242 ? 18.812 1.749 17.688 1 98.94 242 LEU B N 1
ATOM 5281 C CA . LEU B 1 242 ? 18.625 2.441 16.422 1 98.94 242 LEU B CA 1
ATOM 5282 C C . LEU B 1 242 ? 17.625 3.582 16.578 1 98.94 242 LEU B C 1
ATOM 5284 O O . L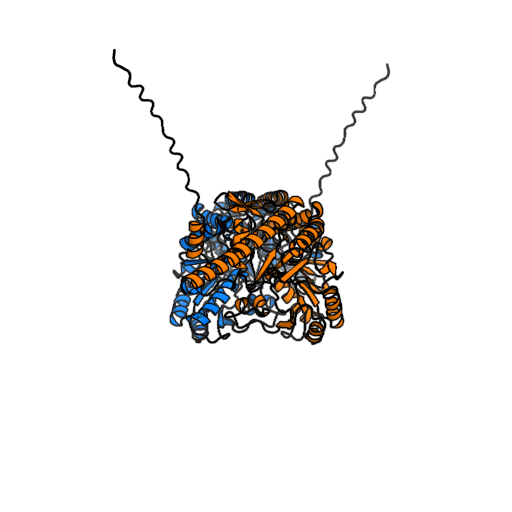EU B 1 242 ? 16.594 3.43 17.234 1 98.94 242 LEU B O 1
ATOM 5288 N N . PHE B 1 243 ? 17.969 4.734 16.047 1 98.94 243 PHE B N 1
ATOM 5289 C CA . PHE B 1 243 ? 17.062 5.871 15.93 1 98.94 243 PHE B CA 1
ATOM 5290 C C . PHE B 1 243 ? 16.312 5.848 14.602 1 98.94 243 PHE B C 1
ATOM 5292 O O . PHE B 1 243 ? 16.938 5.961 13.539 1 98.94 243 PHE B O 1
ATOM 5299 N N . ILE B 1 244 ? 15 5.664 14.633 1 99 244 ILE B N 1
ATOM 5300 C CA . ILE B 1 244 ? 14.148 5.676 13.453 1 99 244 ILE B CA 1
ATOM 5301 C C . ILE B 1 244 ? 13.352 6.977 13.406 1 99 244 ILE B C 1
ATOM 5303 O O . ILE B 1 244 ? 12.555 7.254 14.305 1 99 244 ILE B O 1
ATOM 5307 N N . ALA B 1 245 ? 13.531 7.754 12.383 1 99 245 ALA B N 1
ATOM 5308 C CA . ALA B 1 245 ? 12.734 8.953 12.156 1 99 245 ALA B CA 1
ATOM 5309 C C . ALA B 1 245 ? 11.609 8.68 11.156 1 99 245 ALA B C 1
ATOM 5311 O O . ALA B 1 245 ? 11.875 8.375 9.984 1 99 245 ALA B O 1
ATOM 5312 N N . ASP B 1 246 ? 10.398 8.734 11.609 1 98.94 246 ASP B N 1
ATOM 5313 C CA . ASP B 1 246 ? 9.234 8.641 10.742 1 98.94 246 ASP B CA 1
ATOM 5314 C C . ASP B 1 246 ? 8.945 9.984 10.07 1 98.94 246 ASP B C 1
ATOM 5316 O O . ASP B 1 246 ? 8.25 10.828 10.641 1 98.94 246 ASP B O 1
ATOM 5320 N N . GLU B 1 247 ? 9.422 10.148 8.859 1 98.81 247 GLU B N 1
ATOM 5321 C CA . GLU B 1 247 ? 9.32 11.391 8.102 1 98.81 247 GLU B CA 1
ATOM 5322 C C . GLU B 1 247 ? 8.18 11.328 7.086 1 98.81 247 GLU B C 1
ATOM 5324 O O . GLU B 1 247 ? 8.133 12.133 6.152 1 98.81 247 GLU B O 1
ATOM 5329 N N . VAL B 1 248 ? 7.242 10.391 7.281 1 98.81 248 VAL B N 1
ATOM 5330 C CA . VAL B 1 248 ? 6.172 10.164 6.312 1 98.81 248 VAL B CA 1
ATOM 5331 C C . VAL B 1 248 ? 5.375 11.453 6.109 1 98.81 248 VAL B C 1
ATOM 5333 O O . VAL B 1 248 ? 5.031 11.805 4.98 1 98.81 248 VAL B O 1
ATOM 5336 N N . GLN B 1 249 ? 5.113 12.172 7.176 1 98.25 249 GLN B N 1
ATOM 5337 C CA . GLN B 1 249 ? 4.32 13.391 7.055 1 98.25 249 GLN B CA 1
ATOM 5338 C C . GLN B 1 249 ? 5.215 14.625 7.066 1 98.25 249 GLN B C 1
ATOM 5340 O O . GLN B 1 249 ? 4.969 15.578 6.324 1 98.25 249 GLN B O 1
ATOM 5345 N N . SER B 1 250 ? 6.246 14.633 7.867 1 98.56 250 SER B N 1
ATOM 5346 C CA . SER B 1 250 ? 7.031 15.828 8.148 1 98.56 250 SER B CA 1
ATOM 5347 C C . SER B 1 250 ? 8.125 16.031 7.102 1 98.56 250 SER B C 1
ATOM 5349 O O . SER B 1 250 ? 8.672 17.125 6.98 1 98.56 250 SER B O 1
ATOM 5351 N N . GLY B 1 251 ? 8.453 14.984 6.359 1 98.5 251 GLY B N 1
ATOM 5352 C CA . GLY B 1 251 ? 9.57 15.062 5.434 1 98.5 251 GLY B CA 1
ATOM 5353 C C . GLY B 1 251 ? 9.195 15.68 4.102 1 98.5 251 GLY B C 1
ATOM 5354 O O . GLY B 1 251 ? 8.109 16.25 3.951 1 98.5 251 GLY B O 1
ATOM 5355 N N . LEU B 1 252 ? 10.195 15.75 3.293 1 98.81 252 LEU B N 1
ATOM 5356 C CA . LEU B 1 252 ? 10.102 16.125 1.888 1 98.81 252 LEU B CA 1
ATOM 5357 C C . LEU B 1 252 ? 9.594 17.562 1.745 1 98.81 252 LEU B C 1
ATOM 5359 O O . LEU B 1 252 ? 8.656 17.812 0.993 1 98.81 252 LEU B O 1
ATOM 5363 N N . GLY B 1 253 ? 10.094 18.422 2.598 1 98.81 253 GLY B N 1
ATOM 5364 C CA . GLY B 1 253 ? 9.938 19.859 2.434 1 98.81 253 GLY B CA 1
ATOM 5365 C C . GLY B 1 253 ? 8.859 20.453 3.324 1 98.81 253 GLY B C 1
ATOM 5366 O O . GLY B 1 253 ? 8.789 21.672 3.504 1 98.81 253 GLY B O 1
ATOM 5367 N N . ARG B 1 254 ? 8.062 19.625 3.984 1 98.88 254 ARG B N 1
ATOM 5368 C CA . ARG B 1 254 ? 6.867 20.062 4.707 1 98.88 254 ARG B CA 1
ATOM 5369 C C . ARG B 1 254 ? 7.223 21.047 5.812 1 98.88 254 ARG B C 1
ATOM 5371 O O . ARG B 1 254 ? 6.504 22.016 6.027 1 98.88 254 ARG B O 1
ATOM 5378 N N . THR B 1 255 ? 8.398 20.859 6.445 1 98.81 255 THR B N 1
ATOM 5379 C CA . THR B 1 255 ? 8.742 21.656 7.625 1 98.81 255 THR B CA 1
ATOM 5380 C C . THR B 1 255 ? 9.742 22.75 7.273 1 98.81 255 THR B C 1
ATOM 5382 O O . THR B 1 255 ? 10.281 23.406 8.156 1 98.81 255 THR B O 1
ATOM 5385 N N . GLY B 1 256 ? 10.023 22.906 5.992 1 98.81 256 GLY B N 1
ATOM 5386 C CA . GLY B 1 256 ? 10.922 23.969 5.574 1 98.81 256 GLY B CA 1
ATOM 5387 C C . GLY B 1 256 ? 12.344 23.484 5.352 1 98.81 256 GLY B C 1
ATOM 5388 O O . GLY B 1 256 ? 13.203 24.266 4.938 1 98.81 256 GLY B O 1
ATOM 5389 N N . LYS B 1 257 ? 12.648 22.297 5.656 1 98.75 257 LYS B N 1
ATOM 5390 C CA . LYS B 1 257 ? 13.844 21.562 5.266 1 98.75 257 LYS B CA 1
ATOM 5391 C C . LYS B 1 257 ? 13.477 20.281 4.516 1 98.75 257 LYS B C 1
ATOM 5393 O O . LYS B 1 257 ? 12.328 19.828 4.586 1 98.75 257 LYS B O 1
ATOM 5398 N N . LEU B 1 258 ? 14.383 19.75 3.76 1 98.81 258 LEU B N 1
ATOM 5399 C CA . LEU B 1 258 ? 14.07 18.547 2.99 1 98.81 258 LEU B CA 1
ATOM 5400 C C . LEU B 1 258 ? 13.539 17.453 3.898 1 98.81 258 LEU B C 1
ATOM 5402 O O . LEU B 1 258 ? 12.547 16.781 3.568 1 98.81 258 LEU B O 1
ATOM 5406 N N . LEU B 1 259 ? 14.25 17.234 4.965 1 98.88 259 LEU B N 1
ATOM 5407 C CA . LEU B 1 259 ? 13.758 16.391 6.039 1 98.88 259 LEU B CA 1
ATOM 5408 C C . LEU B 1 259 ? 13.695 17.156 7.359 1 98.88 259 LEU B C 1
ATOM 5410 O O . LEU B 1 259 ? 14.539 18.016 7.617 1 98.88 259 LEU B O 1
ATOM 5414 N N . ALA B 1 260 ? 12.75 16.828 8.164 1 98.88 260 ALA B N 1
ATOM 5415 C CA . ALA B 1 260 ? 12.484 17.594 9.383 1 98.88 260 ALA B CA 1
ATOM 5416 C C . ALA B 1 260 ? 13.641 17.453 10.375 1 98.88 260 ALA B C 1
ATOM 5418 O O . ALA B 1 260 ? 13.969 18.406 11.094 1 98.88 260 ALA B O 1
ATOM 5419 N N . HIS B 1 261 ? 14.258 16.312 10.453 1 98.75 261 HIS B N 1
ATOM 5420 C CA . HIS B 1 261 ? 15.312 16.094 11.438 1 98.75 261 HIS B CA 1
ATOM 5421 C C . HIS B 1 261 ? 16.547 16.938 11.117 1 98.75 261 HIS B C 1
ATOM 5423 O O . HIS B 1 261 ? 17.422 17.109 11.961 1 98.75 261 HIS B O 1
ATOM 5429 N N . TYR B 1 262 ? 16.609 17.531 9.875 1 98.69 262 TYR B N 1
ATOM 5430 C CA . TYR B 1 262 ? 17.703 18.438 9.531 1 98.69 262 TYR B CA 1
ATOM 5431 C C . TYR B 1 262 ? 17.688 19.672 10.422 1 98.69 262 TYR B C 1
ATOM 5433 O O . TYR B 1 262 ? 18.734 20.312 10.625 1 98.69 262 TYR B O 1
ATOM 5441 N N . HIS B 1 263 ? 16.562 20.078 10.93 1 98.56 263 HIS B N 1
ATOM 5442 C CA . HIS B 1 263 ? 16.469 21.219 11.812 1 98.56 263 HIS B CA 1
ATOM 5443 C C . HIS B 1 263 ? 17.344 21.047 13.047 1 98.56 263 HIS B C 1
ATOM 5445 O O . HIS B 1 263 ? 17.828 22.031 13.625 1 98.56 263 HIS B O 1
ATOM 5451 N N . ASP B 1 264 ? 17.562 19.797 13.453 1 98.25 264 ASP B N 1
ATOM 5452 C CA . ASP B 1 264 ? 18.391 19.516 14.625 1 98.25 264 ASP B CA 1
ATOM 5453 C C . ASP B 1 264 ? 19.766 18.984 14.211 1 98.25 264 ASP B C 1
ATOM 5455 O O . ASP B 1 264 ? 20.547 18.547 15.055 1 98.25 264 ASP B O 1
ATOM 5459 N N . GLY B 1 265 ? 20.016 18.938 12.914 1 97.88 265 GLY B N 1
ATOM 5460 C CA . GLY B 1 265 ? 21.328 18.531 12.398 1 97.88 265 GLY B CA 1
ATOM 5461 C C . GLY B 1 265 ? 21.672 17.094 12.711 1 97.88 265 GLY B C 1
ATOM 5462 O O . GLY B 1 265 ? 22.812 16.781 13.031 1 97.88 265 GLY B O 1
ATOM 5463 N N . VAL B 1 266 ? 20.719 16.219 12.703 1 97.94 266 VAL B N 1
ATOM 5464 C CA . VAL B 1 266 ? 20.969 14.836 13.055 1 97.94 266 VAL B CA 1
ATOM 5465 C C . VAL B 1 266 ? 20.734 13.945 11.836 1 97.94 266 VAL B C 1
ATOM 5467 O O . VAL B 1 266 ? 20.078 14.352 10.875 1 97.94 266 VAL B O 1
ATOM 5470 N N . ARG B 1 267 ? 21.328 12.812 11.797 1 98.5 267 ARG B N 1
ATOM 5471 C CA . ARG B 1 267 ? 21.141 11.758 10.805 1 98.5 267 ARG B CA 1
ATOM 5472 C C . ARG B 1 267 ? 20.656 10.469 11.469 1 98.5 267 ARG B C 1
ATOM 5474 O O . ARG B 1 267 ? 21.469 9.672 11.945 1 98.5 267 ARG B O 1
ATOM 5481 N N . PRO B 1 268 ? 19.375 10.18 11.461 1 98.94 268 PRO B N 1
ATOM 5482 C CA . PRO B 1 268 ? 18.859 8.945 12.055 1 98.94 268 PRO B CA 1
ATOM 5483 C C . PRO B 1 268 ? 19.453 7.688 11.414 1 98.94 268 PRO B C 1
ATOM 5485 O O . PRO B 1 268 ? 19.953 7.746 10.289 1 98.94 268 PRO B O 1
ATOM 5488 N N . ASP B 1 269 ? 19.391 6.57 12.109 1 98.94 269 ASP B N 1
ATOM 5489 C CA . ASP B 1 269 ? 19.844 5.297 11.562 1 98.94 269 ASP B CA 1
ATOM 5490 C C . ASP B 1 269 ? 18.922 4.816 10.438 1 98.94 269 ASP B C 1
ATOM 5492 O O . ASP B 1 269 ? 19.375 4.164 9.492 1 98.94 269 ASP B O 1
ATOM 5496 N N . ILE B 1 270 ? 17.656 5.078 10.586 1 98.94 270 ILE B N 1
ATOM 5497 C CA . ILE B 1 270 ? 16.641 4.723 9.609 1 98.94 270 ILE B CA 1
ATOM 5498 C C . ILE B 1 270 ? 15.688 5.902 9.391 1 98.94 270 ILE B C 1
ATOM 5500 O O . ILE B 1 270 ? 15.258 6.543 10.352 1 98.94 270 ILE B O 1
ATOM 5504 N N . VAL B 1 271 ? 15.398 6.203 8.148 1 98.94 271 VAL B N 1
ATOM 5505 C CA . VAL B 1 271 ? 14.414 7.211 7.781 1 98.94 271 VAL B CA 1
ATOM 5506 C C . VAL B 1 271 ? 13.289 6.562 6.973 1 98.94 271 VAL B C 1
ATOM 5508 O O . VAL B 1 271 ? 13.547 5.758 6.078 1 98.94 271 VAL B O 1
ATOM 5511 N N . VAL B 1 272 ? 12.094 6.898 7.344 1 98.94 272 VAL B N 1
ATOM 5512 C CA . VAL B 1 272 ? 10.922 6.375 6.645 1 98.94 272 VAL B CA 1
ATOM 5513 C C . VAL B 1 272 ? 10.227 7.504 5.895 1 98.94 272 VAL B C 1
ATOM 5515 O O . VAL B 1 272 ? 10 8.586 6.449 1 98.94 272 VAL B O 1
ATOM 5518 N N . LEU B 1 273 ? 9.922 7.293 4.625 1 98.88 273 LEU B N 1
ATOM 5519 C CA . LEU B 1 273 ? 9.25 8.273 3.781 1 98.88 273 LEU B CA 1
ATOM 5520 C C . LEU B 1 273 ? 7.965 7.703 3.201 1 98.88 273 LEU B C 1
ATOM 5522 O O . LEU B 1 273 ? 7.785 6.484 3.156 1 98.88 273 LEU B O 1
ATOM 5526 N N . GLY B 1 274 ? 7.09 8.477 2.734 1 98.31 274 GLY B N 1
ATOM 5527 C CA . GLY B 1 274 ? 5.852 8.156 2.043 1 98.31 274 GLY B CA 1
ATOM 5528 C C . GLY B 1 274 ? 5.148 9.383 1.483 1 98.31 274 GLY B C 1
ATOM 5529 O O . GLY B 1 274 ? 5.797 10.289 0.964 1 98.31 274 GLY B O 1
ATOM 5530 N N . LYS B 1 275 ? 3.926 9.297 1.385 1 97.12 275 LYS B N 1
ATOM 5531 C CA . LYS B 1 275 ? 3.023 10.391 1.038 1 97.12 275 LYS B CA 1
ATOM 5532 C C . LYS B 1 275 ? 3.594 11.234 -0.099 1 97.12 275 LYS B C 1
ATOM 5534 O O . LYS B 1 275 ? 3.496 10.852 -1.269 1 97.12 275 LYS B O 1
ATOM 5539 N N . ALA B 1 276 ? 4.293 12.312 0.158 1 97.56 276 ALA B N 1
ATOM 5540 C CA . ALA B 1 276 ? 4.766 13.297 -0.82 1 97.56 276 ALA B CA 1
ATOM 5541 C C . ALA B 1 276 ? 5.836 12.695 -1.724 1 97.56 276 ALA B C 1
ATOM 5543 O O . ALA B 1 276 ? 6.199 13.281 -2.742 1 97.56 276 ALA B O 1
ATOM 5544 N N . LEU B 1 277 ? 6.23 11.492 -1.426 1 98.62 277 LEU B N 1
ATOM 5545 C CA . LEU B 1 277 ? 7.262 10.836 -2.223 1 98.62 277 LEU B CA 1
ATOM 5546 C C . LEU B 1 277 ? 6.773 10.586 -3.645 1 98.62 277 LEU B C 1
ATOM 5548 O O . LEU B 1 277 ? 7.574 10.312 -4.543 1 98.62 277 LEU B O 1
ATOM 5552 N N . SER B 1 278 ? 5.492 10.703 -3.861 1 97.56 278 SER B N 1
ATOM 5553 C CA . SER B 1 278 ? 4.93 10.562 -5.199 1 97.56 278 SER B CA 1
ATOM 5554 C C . SER B 1 278 ? 4.164 11.812 -5.617 1 97.56 278 SER B C 1
ATOM 5556 O O . SER B 1 278 ? 3.596 11.859 -6.711 1 97.56 278 SER B O 1
ATOM 5558 N N . GLY B 1 279 ? 4.039 12.766 -4.711 1 97.38 279 GLY B N 1
ATOM 5559 C CA . GLY B 1 279 ? 3.273 13.969 -4.992 1 97.38 279 GLY B CA 1
ATOM 5560 C C . GLY B 1 279 ? 1.78 13.719 -5.086 1 97.38 279 GLY B C 1
ATOM 5561 O O . GLY B 1 279 ? 1.068 14.445 -5.785 1 97.38 279 GLY B O 1
ATOM 5562 N N . GLY B 1 280 ? 1.328 12.656 -4.531 1 97.12 280 GLY B N 1
ATOM 5563 C CA . GLY B 1 280 ? -0.1 12.398 -4.445 1 97.12 280 GLY B CA 1
ATOM 5564 C C . GLY B 1 280 ? -0.645 11.648 -5.645 1 97.12 280 GLY B C 1
ATOM 5565 O O . GLY B 1 280 ? -1.857 11.469 -5.77 1 97.12 280 GLY B O 1
ATOM 5566 N N . VAL B 1 281 ? 0.202 11.078 -6.52 1 97.69 281 VAL B N 1
ATOM 5567 C CA . VAL B 1 281 ? -0.364 10.523 -7.742 1 97.69 281 VAL B CA 1
ATOM 5568 C C . VAL B 1 281 ? -0.292 9 -7.699 1 97.69 281 VAL B C 1
ATOM 5570 O O . VAL B 1 281 ? -0.911 8.32 -8.523 1 97.69 281 VAL B O 1
ATOM 5573 N N . TYR B 1 282 ? 0.442 8.438 -6.691 1 98.06 282 TYR B N 1
ATOM 5574 C CA . TYR B 1 282 ? 0.723 7.008 -6.637 1 98.06 282 TYR B CA 1
ATOM 5575 C C . TYR B 1 282 ? 1.169 6.594 -5.238 1 98.06 282 TYR B C 1
ATOM 5577 O O . TYR B 1 282 ? 1.936 7.305 -4.586 1 98.06 282 TYR B O 1
ATOM 5585 N N . PRO B 1 283 ? 0.684 5.496 -4.695 1 97.69 283 PRO B N 1
ATOM 5586 C CA . PRO B 1 283 ? 1.231 5.043 -3.416 1 97.69 283 PRO B CA 1
ATOM 5587 C C . PRO B 1 283 ? 2.701 4.637 -3.514 1 97.69 283 PRO B C 1
ATOM 5589 O O . PRO B 1 283 ? 3.033 3.67 -4.207 1 97.69 283 PRO B O 1
ATOM 5592 N N . VAL B 1 284 ? 3.605 5.387 -2.902 1 98.19 284 VAL B N 1
ATOM 5593 C CA . VAL B 1 284 ? 5.035 5.102 -2.83 1 98.19 284 VAL B CA 1
ATOM 5594 C C . VAL B 1 284 ? 5.551 5.398 -1.425 1 98.19 284 VAL B C 1
ATOM 5596 O O . VAL B 1 284 ? 5.133 6.375 -0.796 1 98.19 284 VAL B O 1
ATOM 5599 N N . SER B 1 285 ? 6.336 4.523 -0.881 1 98.69 285 SER B N 1
ATOM 5600 C CA . SER B 1 285 ? 7.059 4.777 0.361 1 98.69 285 SER B CA 1
ATOM 5601 C C . SER B 1 285 ? 8.469 4.191 0.311 1 98.69 285 SER B C 1
ATOM 5603 O O . SER B 1 285 ? 8.852 3.572 -0.682 1 98.69 285 SER B O 1
ATOM 5605 N N . ALA B 1 286 ? 9.25 4.473 1.343 1 98.88 286 ALA B N 1
ATOM 5606 C CA . ALA B 1 286 ? 10.641 4.027 1.327 1 98.88 286 ALA B CA 1
ATOM 5607 C C . ALA B 1 286 ? 11.219 3.967 2.74 1 98.88 286 ALA B C 1
ATOM 5609 O O . ALA B 1 286 ? 10.805 4.73 3.617 1 98.88 286 ALA B O 1
ATOM 5610 N N . VAL B 1 287 ? 12.102 3.078 2.936 1 98.94 287 VAL B N 1
ATOM 5611 C CA . VAL B 1 287 ? 12.945 2.992 4.121 1 98.94 287 VAL B CA 1
ATOM 5612 C C . VAL B 1 287 ? 14.414 3.148 3.725 1 98.94 287 VAL B C 1
ATOM 5614 O O . VAL B 1 287 ? 14.906 2.426 2.855 1 98.94 287 VAL B O 1
ATOM 5617 N N . LEU B 1 288 ? 15.086 4.082 4.262 1 98.94 288 LEU B N 1
ATOM 5618 C CA . LEU B 1 288 ? 16.5 4.301 3.961 1 98.94 288 LEU B CA 1
ATOM 5619 C C . LEU B 1 288 ? 17.359 4.039 5.188 1 98.94 288 LEU B C 1
ATOM 5621 O O . LEU B 1 288 ? 17.016 4.461 6.297 1 98.94 288 LEU B O 1
ATOM 5625 N N . CYS B 1 289 ? 18.406 3.363 5.047 1 98.88 289 CYS B N 1
ATOM 5626 C CA . CYS B 1 289 ? 19.406 3.146 6.074 1 98.88 289 CYS B CA 1
ATOM 5627 C C . CYS B 1 289 ? 20.719 2.668 5.453 1 98.88 289 CYS B C 1
ATOM 5629 O O . CYS B 1 289 ? 20.828 2.547 4.234 1 98.88 289 CYS B O 1
ATOM 5631 N N . ASP B 1 290 ? 21.719 2.496 6.262 1 98.88 290 ASP B N 1
ATOM 5632 C CA . ASP B 1 290 ? 23.031 2.096 5.785 1 98.88 290 ASP B CA 1
ATOM 5633 C C . ASP B 1 290 ? 23.156 0.576 5.703 1 98.88 290 ASP B C 1
ATOM 5635 O O . ASP B 1 290 ? 22.312 -0.147 6.234 1 98.88 290 ASP B O 1
ATOM 5639 N N . ASP B 1 291 ? 24.203 0.081 5.102 1 98.69 291 ASP B N 1
ATOM 5640 C CA . ASP B 1 291 ? 24.453 -1.319 4.773 1 98.69 291 ASP B CA 1
ATOM 5641 C C . ASP B 1 291 ? 24.359 -2.199 6.016 1 98.69 291 ASP B C 1
ATOM 5643 O O . ASP B 1 291 ? 23.766 -3.275 5.984 1 98.69 291 ASP B O 1
ATOM 5647 N N . HIS B 1 292 ? 24.922 -1.747 7.125 1 98.44 292 HIS B N 1
ATOM 5648 C CA . HIS B 1 292 ? 25.047 -2.598 8.305 1 98.44 292 HIS B CA 1
ATOM 5649 C C . HIS B 1 292 ? 23.688 -2.893 8.922 1 98.44 292 HIS B C 1
ATOM 5651 O O . HIS B 1 292 ? 23.547 -3.84 9.695 1 98.44 292 HIS B O 1
ATOM 5657 N N . ILE B 1 293 ? 22.656 -2.084 8.555 1 98.81 293 ILE B N 1
ATOM 5658 C CA . ILE B 1 293 ? 21.281 -2.332 8.992 1 98.81 293 ILE B CA 1
ATOM 5659 C C . ILE B 1 293 ? 20.516 -3.039 7.879 1 98.81 293 ILE B C 1
ATOM 5661 O O . ILE B 1 293 ? 19.938 -4.105 8.102 1 98.81 293 ILE B O 1
ATOM 5665 N N . MET B 1 294 ? 20.531 -2.537 6.602 1 98.81 294 MET B N 1
ATOM 5666 C CA . MET B 1 294 ? 19.703 -2.967 5.48 1 98.81 294 MET B CA 1
ATOM 5667 C C . MET B 1 294 ? 20.031 -4.402 5.078 1 98.81 294 MET B C 1
ATOM 5669 O O . MET B 1 294 ? 19.141 -5.172 4.719 1 98.81 294 MET B O 1
ATOM 5673 N N . LEU B 1 295 ? 21.281 -4.781 5.137 1 98.06 295 LEU B N 1
ATOM 5674 C CA . LEU B 1 295 ? 21.734 -6.035 4.543 1 98.06 295 LEU B CA 1
ATOM 5675 C C . LEU B 1 295 ? 21.469 -7.211 5.477 1 98.06 295 LEU B C 1
ATOM 5677 O O . LEU B 1 295 ? 21.781 -8.352 5.141 1 98.06 295 LEU B O 1
ATOM 5681 N N . ASN B 1 296 ? 20.844 -6.906 6.648 1 97.88 296 ASN B N 1
ATOM 5682 C CA . ASN B 1 296 ? 20.391 -8 7.5 1 97.88 296 ASN B CA 1
ATOM 5683 C C . ASN B 1 296 ? 19.172 -8.711 6.906 1 97.88 296 ASN B C 1
ATOM 5685 O O . ASN B 1 296 ? 18.875 -9.844 7.281 1 97.88 296 ASN B O 1
ATOM 5689 N N . ILE B 1 297 ? 18.5 -8.062 6.004 1 96.81 297 ILE B N 1
ATOM 5690 C CA . ILE B 1 297 ? 17.438 -8.719 5.254 1 9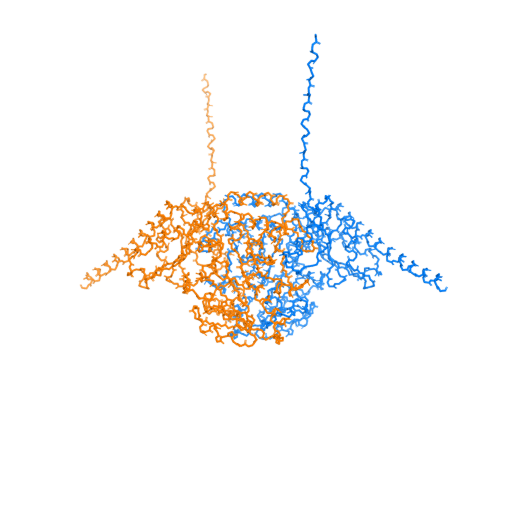6.81 297 ILE B CA 1
ATOM 5691 C C . ILE B 1 297 ? 18.031 -9.445 4.051 1 96.81 297 ILE B C 1
ATOM 5693 O O . ILE B 1 297 ? 18.812 -8.867 3.285 1 96.81 297 ILE B O 1
ATOM 5697 N N . LYS B 1 298 ? 17.625 -10.664 3.889 1 96.12 298 LYS B N 1
ATOM 5698 C CA . LYS B 1 298 ? 18.109 -11.516 2.809 1 96.12 298 LYS B CA 1
ATOM 5699 C C . LYS B 1 298 ? 17 -11.875 1.839 1 96.12 298 LYS B C 1
ATOM 5701 O O . LYS B 1 298 ? 15.82 -11.602 2.107 1 96.12 298 LYS B O 1
ATOM 5706 N N . PRO B 1 299 ? 17.391 -12.406 0.692 1 94.31 299 PRO B N 1
ATOM 5707 C CA . PRO B 1 299 ? 16.375 -12.766 -0.303 1 94.31 299 PRO B CA 1
ATOM 5708 C C . PRO B 1 299 ? 15.273 -13.656 0.269 1 94.31 299 PRO B C 1
ATOM 5710 O O . PRO B 1 299 ? 15.57 -14.633 0.963 1 94.31 299 PRO B O 1
ATOM 5713 N N . GLY B 1 300 ? 14.023 -13.258 -0.009 1 93.19 300 GLY B N 1
ATOM 5714 C CA . GLY B 1 300 ? 12.883 -14.047 0.425 1 93.19 300 GLY B CA 1
ATOM 5715 C C . GLY B 1 300 ? 12.344 -13.617 1.775 1 93.19 300 GLY B C 1
ATOM 5716 O O . GLY B 1 300 ? 11.234 -14 2.154 1 93.19 300 GLY B O 1
ATOM 5717 N N . GLN B 1 301 ? 13 -12.719 2.465 1 96 301 GLN B N 1
ATOM 5718 C CA . GLN B 1 301 ? 12.672 -12.445 3.859 1 96 301 GLN B CA 1
ATOM 5719 C C . GLN B 1 301 ? 11.805 -11.188 3.982 1 96 301 GLN B C 1
ATOM 5721 O O . GLN B 1 301 ? 11.281 -10.898 5.059 1 96 301 GLN B O 1
ATOM 5726 N N . HIS B 1 302 ? 11.664 -10.516 2.912 1 95.38 302 HIS B N 1
ATOM 5727 C CA . HIS B 1 302 ? 10.766 -9.375 2.803 1 95.38 302 HIS B CA 1
ATOM 5728 C C . HIS B 1 302 ? 10.445 -9.062 1.345 1 95.38 302 HIS B C 1
ATOM 5730 O O . HIS B 1 302 ? 11.07 -9.609 0.435 1 95.38 302 HIS B O 1
ATOM 5736 N N . GLY B 1 303 ? 9.305 -8.289 1.167 1 92.81 303 GLY B N 1
ATOM 5737 C CA . GLY B 1 303 ? 8.945 -7.973 -0.206 1 92.81 303 GLY B CA 1
ATOM 5738 C C . GLY B 1 303 ? 7.594 -7.293 -0.326 1 92.81 303 GLY B C 1
ATOM 5739 O O . GLY B 1 303 ? 6.875 -7.148 0.666 1 92.81 303 GLY B O 1
ATOM 5740 N N . SER B 1 304 ? 7.344 -6.863 -1.481 1 92 304 SER B N 1
ATOM 5741 C CA . SER B 1 304 ? 6.105 -6.203 -1.893 1 92 304 SER B CA 1
ATOM 5742 C C . SER B 1 304 ? 5.879 -6.34 -3.395 1 92 304 SER B C 1
ATOM 5744 O O . SER B 1 304 ? 6.816 -6.195 -4.184 1 92 304 SER B O 1
ATOM 5746 N N . THR B 1 305 ? 4.645 -6.633 -3.771 1 89.31 305 THR B N 1
ATOM 5747 C CA . THR B 1 305 ? 4.316 -6.758 -5.188 1 89.31 305 THR B CA 1
ATOM 5748 C C . THR B 1 305 ? 4.566 -5.441 -5.918 1 89.31 305 THR B C 1
ATOM 5750 O O . THR B 1 305 ? 5.195 -5.422 -6.98 1 89.31 305 THR B O 1
ATOM 5753 N N . TYR B 1 306 ? 4.234 -4.375 -5.367 1 94.12 306 TYR B N 1
ATOM 5754 C CA . TYR B 1 306 ? 4.301 -3.1 -6.07 1 94.12 306 TYR B CA 1
ATOM 5755 C C . TYR B 1 306 ? 5.496 -2.277 -5.598 1 94.12 306 TYR B C 1
ATOM 5757 O O . TYR B 1 306 ? 5.805 -1.234 -6.176 1 94.12 306 TYR B O 1
ATOM 5765 N N . GLY B 1 307 ? 6.133 -2.695 -4.516 1 94.88 307 GLY B N 1
ATOM 5766 C CA . GLY B 1 307 ? 7.289 -1.95 -4.043 1 94.88 307 GLY B CA 1
ATOM 5767 C C . GLY B 1 307 ? 8.438 -1.937 -5.031 1 94.88 307 GLY B C 1
ATOM 5768 O O . GLY B 1 307 ? 8.969 -2.99 -5.387 1 94.88 307 GLY B O 1
ATOM 5769 N N . GLY B 1 308 ? 8.797 -0.796 -5.547 1 94.44 308 GLY B N 1
ATOM 5770 C CA . GLY B 1 308 ? 9.945 -0.664 -6.418 1 94.44 308 GLY B CA 1
ATOM 5771 C C . GLY B 1 308 ? 9.625 -0.899 -7.883 1 94.44 308 GLY B C 1
ATOM 5772 O O . GLY B 1 308 ? 10.523 -1.105 -8.695 1 94.44 308 GLY B O 1
ATOM 5773 N N . ASN B 1 309 ? 8.352 -0.934 -8.273 1 97.81 309 ASN B N 1
ATOM 5774 C CA . ASN B 1 309 ? 8.016 -1.117 -9.68 1 97.81 309 ASN B CA 1
ATOM 5775 C C . ASN B 1 309 ? 8.453 0.078 -10.523 1 97.81 309 ASN B C 1
ATOM 5777 O O . ASN B 1 309 ? 8.656 1.173 -10 1 97.81 309 ASN B O 1
ATOM 5781 N N . PRO B 1 310 ? 8.602 -0.091 -11.836 1 98.62 310 PRO B N 1
ATOM 5782 C CA . PRO B 1 310 ? 9.164 0.952 -12.703 1 98.62 310 PRO B CA 1
ATOM 5783 C C . PRO B 1 310 ? 8.336 2.236 -12.68 1 98.62 310 PRO B C 1
ATOM 5785 O O . PRO B 1 310 ? 8.898 3.336 -12.688 1 98.62 310 PRO B O 1
ATOM 5788 N N . LEU B 1 311 ? 7.059 2.141 -12.664 1 98.75 311 LEU B N 1
ATOM 5789 C CA . LEU B 1 311 ? 6.199 3.32 -12.688 1 98.75 311 LEU B CA 1
ATOM 5790 C C . LEU B 1 311 ? 6.359 4.129 -11.398 1 98.75 311 LEU B C 1
ATOM 5792 O O . LEU B 1 311 ? 6.566 5.344 -11.453 1 98.75 311 LEU B O 1
ATOM 5796 N N . ALA B 1 312 ? 6.27 3.477 -10.273 1 98.62 312 ALA B N 1
ATOM 5797 C CA . ALA B 1 312 ? 6.445 4.129 -8.977 1 98.62 312 ALA B CA 1
ATOM 5798 C C . ALA B 1 312 ? 7.82 4.781 -8.875 1 98.62 312 ALA B C 1
ATOM 5800 O O . ALA B 1 312 ? 7.953 5.887 -8.344 1 98.62 312 ALA B O 1
ATOM 5801 N N . ALA B 1 313 ? 8.812 4.062 -9.352 1 98.81 313 ALA B N 1
ATOM 5802 C CA . ALA B 1 313 ? 10.188 4.559 -9.273 1 98.81 313 ALA B CA 1
ATOM 5803 C C . ALA B 1 313 ? 10.344 5.859 -10.055 1 98.81 313 ALA B C 1
ATOM 5805 O O . ALA B 1 313 ? 10.945 6.816 -9.562 1 98.81 313 ALA B O 1
ATOM 5806 N N . LYS B 1 314 ? 9.812 5.895 -11.266 1 98.88 314 LYS B N 1
ATOM 5807 C CA . LYS B 1 314 ? 9.906 7.098 -12.094 1 98.88 314 LYS B CA 1
ATOM 5808 C C . LYS B 1 314 ? 9.141 8.258 -11.461 1 98.88 314 LYS B C 1
ATOM 5810 O O . LYS B 1 314 ? 9.617 9.398 -11.469 1 98.88 314 LYS B O 1
ATOM 5815 N N . ILE B 1 315 ? 8.023 7.98 -10.945 1 98.81 315 ILE B N 1
ATOM 5816 C CA . ILE B 1 315 ? 7.188 8.992 -10.312 1 98.81 315 ILE B CA 1
ATOM 5817 C C . ILE B 1 315 ? 7.906 9.562 -9.086 1 98.81 315 ILE B C 1
ATOM 5819 O O . ILE B 1 315 ? 7.945 10.781 -8.891 1 98.81 315 ILE B O 1
ATOM 5823 N N . ALA B 1 316 ? 8.469 8.688 -8.281 1 98.88 316 ALA B N 1
ATOM 5824 C CA . ALA B 1 316 ? 9.156 9.109 -7.066 1 98.88 316 ALA B CA 1
ATOM 5825 C C . ALA B 1 316 ? 10.344 10.023 -7.398 1 98.88 316 ALA B C 1
ATOM 5827 O O . ALA B 1 316 ? 10.539 11.047 -6.754 1 98.88 316 ALA B O 1
ATOM 5828 N N . MET B 1 317 ? 11.125 9.641 -8.406 1 98.88 317 MET B N 1
ATOM 5829 C CA . MET B 1 317 ? 12.25 10.477 -8.812 1 98.88 317 MET B CA 1
ATOM 5830 C C . MET B 1 317 ? 11.781 11.844 -9.273 1 98.88 317 MET B C 1
ATOM 5832 O O . MET B 1 317 ? 12.359 12.867 -8.898 1 98.88 317 MET B O 1
ATOM 5836 N N . ALA B 1 318 ? 10.695 11.844 -10.062 1 98.88 318 ALA B N 1
ATOM 5837 C CA . ALA B 1 318 ? 10.148 13.109 -10.562 1 98.88 318 ALA B CA 1
ATOM 5838 C C . ALA B 1 318 ? 9.664 13.984 -9.414 1 98.88 318 ALA B C 1
ATOM 5840 O O . ALA B 1 318 ? 9.883 15.203 -9.414 1 98.88 318 ALA B O 1
ATOM 5841 N N . ALA B 1 319 ? 8.984 13.383 -8.484 1 98.88 319 ALA B N 1
ATOM 5842 C CA . ALA B 1 319 ? 8.484 14.133 -7.332 1 98.88 319 ALA B CA 1
ATOM 5843 C C . ALA B 1 319 ? 9.625 14.773 -6.555 1 98.88 319 ALA B C 1
ATOM 5845 O O . ALA B 1 319 ? 9.531 15.93 -6.141 1 98.88 319 ALA B O 1
ATOM 5846 N N . LEU B 1 320 ? 10.664 14.023 -6.328 1 98.88 320 LEU B N 1
ATOM 5847 C CA . LEU B 1 320 ? 11.82 14.523 -5.605 1 98.88 320 LEU B CA 1
ATOM 5848 C C . LEU B 1 320 ? 12.516 15.633 -6.391 1 98.88 320 LEU B C 1
ATOM 5850 O O . LEU B 1 320 ? 12.977 16.625 -5.812 1 98.88 320 LEU B O 1
ATOM 5854 N N . GLN B 1 321 ? 12.617 15.445 -7.684 1 98.88 321 GLN B N 1
ATOM 5855 C CA . GLN B 1 321 ? 13.227 16.453 -8.547 1 98.88 321 GLN B CA 1
ATOM 5856 C C . GLN B 1 321 ? 12.445 17.766 -8.5 1 98.88 321 GLN B C 1
ATOM 5858 O O . GLN B 1 321 ? 13.031 18.844 -8.438 1 98.88 321 GLN B O 1
ATOM 5863 N N . ILE B 1 322 ? 11.18 17.672 -8.5 1 98.81 322 ILE B N 1
ATOM 5864 C CA . ILE B 1 322 ? 10.305 18.844 -8.477 1 98.81 322 ILE B CA 1
ATOM 5865 C C . ILE B 1 322 ? 10.547 19.641 -7.195 1 98.81 322 ILE B C 1
ATOM 5867 O O . ILE B 1 322 ? 10.602 20.875 -7.227 1 98.81 322 ILE B O 1
ATOM 5871 N N . LEU B 1 323 ? 10.695 18.969 -6.043 1 98.69 323 LEU B N 1
ATOM 5872 C CA . LEU B 1 323 ? 10.945 19.641 -4.77 1 98.69 323 LEU B CA 1
ATOM 5873 C C . LEU B 1 323 ? 12.172 20.531 -4.863 1 98.69 323 LEU B C 1
ATOM 5875 O O . LEU B 1 323 ? 12.172 21.656 -4.34 1 98.69 323 LEU B O 1
ATOM 5879 N N . GLN B 1 324 ? 13.148 20.031 -5.555 1 98.19 324 GLN B N 1
ATOM 5880 C CA . GLN B 1 324 ? 14.422 20.734 -5.66 1 98.19 324 GLN B CA 1
ATOM 5881 C C . GLN B 1 324 ? 14.352 21.828 -6.734 1 98.19 324 GLN B C 1
ATOM 5883 O O . GLN B 1 324 ? 14.68 22.984 -6.473 1 98.19 324 GLN B O 1
ATOM 5888 N N . GLU B 1 325 ? 13.891 21.453 -7.902 1 98.5 325 GLU B N 1
ATOM 5889 C CA . GLU B 1 325 ? 13.914 22.328 -9.062 1 98.5 325 GLU B CA 1
ATOM 5890 C C . GLU B 1 325 ? 12.992 23.531 -8.859 1 98.5 325 GLU B C 1
ATOM 5892 O O . GLU B 1 325 ? 13.297 24.641 -9.305 1 98.5 325 GLU B O 1
ATOM 5897 N N . GLU B 1 326 ? 11.898 23.266 -8.172 1 98.69 326 GLU B N 1
ATOM 5898 C CA . GLU B 1 326 ? 10.914 24.328 -7.996 1 98.69 326 GLU B CA 1
ATOM 5899 C C . GLU B 1 326 ? 11.047 24.984 -6.625 1 98.69 326 GLU B C 1
ATOM 5901 O O . GLU B 1 326 ? 10.211 25.812 -6.246 1 98.69 326 GLU B O 1
ATOM 5906 N N . LYS B 1 327 ? 12.086 24.641 -5.867 1 98.81 327 LYS B N 1
ATOM 5907 C CA . LYS B 1 327 ? 12.453 25.234 -4.586 1 98.81 327 LYS B CA 1
ATOM 5908 C C . LYS B 1 327 ? 11.281 25.203 -3.609 1 98.81 327 LYS B C 1
ATOM 5910 O O . LYS B 1 327 ? 10.953 26.203 -2.98 1 98.81 327 LYS B O 1
ATOM 5915 N N . LEU B 1 328 ? 10.609 24.078 -3.609 1 98.88 328 LEU B N 1
ATOM 5916 C CA . LEU B 1 328 ? 9.422 23.938 -2.777 1 98.88 328 LEU B CA 1
ATOM 5917 C C . LEU B 1 328 ? 9.797 23.891 -1.3 1 98.88 328 LEU B C 1
ATOM 5919 O O . LEU B 1 328 ? 9.031 24.344 -0.447 1 98.88 328 LEU B O 1
ATOM 5923 N N . VAL B 1 329 ? 10.977 23.391 -0.955 1 98.88 329 VAL B N 1
ATOM 5924 C CA . VAL B 1 329 ? 11.453 23.328 0.424 1 98.88 329 VAL B CA 1
ATOM 5925 C C . VAL B 1 329 ? 11.648 24.75 0.967 1 98.88 329 VAL B C 1
ATOM 5927 O O . VAL B 1 329 ? 11.172 25.078 2.057 1 98.88 329 VAL B O 1
ATOM 5930 N N . GLU B 1 330 ? 12.328 25.562 0.233 1 98.88 330 GLU B N 1
ATOM 5931 C CA . GLU B 1 330 ? 12.539 26.953 0.596 1 98.88 330 GLU B CA 1
ATOM 5932 C C . GLU B 1 330 ? 11.211 27.703 0.689 1 98.88 330 GLU B C 1
ATOM 5934 O O . GLU B 1 330 ? 11.023 28.531 1.582 1 98.88 330 GLU B O 1
ATOM 5939 N N . ASN B 1 331 ? 10.352 27.375 -0.26 1 98.94 331 ASN B N 1
ATOM 5940 C CA . ASN B 1 331 ? 9.039 28.016 -0.239 1 98.94 331 ASN B CA 1
ATOM 5941 C C . ASN B 1 331 ? 8.258 27.656 1.026 1 98.94 331 ASN B C 1
ATOM 5943 O O . ASN B 1 331 ? 7.562 28.5 1.588 1 98.94 331 ASN B O 1
ATOM 5947 N N . SER B 1 332 ? 8.344 26.406 1.446 1 98.94 332 SER B N 1
ATOM 5948 C CA . SER B 1 332 ? 7.703 26 2.691 1 98.94 332 SER B CA 1
ATOM 5949 C C . SER B 1 332 ? 8.203 26.828 3.869 1 98.94 332 SER B C 1
ATOM 5951 O O . SER B 1 332 ? 7.414 27.25 4.711 1 98.94 332 SER B O 1
ATOM 5953 N N . ALA B 1 333 ? 9.484 27.031 3.959 1 98.88 333 ALA B N 1
ATOM 5954 C CA . ALA B 1 333 ? 10.062 27.828 5.039 1 98.88 333 ALA B CA 1
ATOM 5955 C C . ALA B 1 333 ? 9.539 29.25 5.016 1 98.88 333 ALA B C 1
ATOM 5957 O O . ALA B 1 333 ? 9.109 29.781 6.043 1 98.88 333 ALA B O 1
ATOM 5958 N N . GLU B 1 334 ? 9.578 29.859 3.873 1 98.88 334 GLU B N 1
ATOM 5959 C CA . GLU B 1 334 ? 9.211 31.266 3.738 1 98.88 334 GLU B CA 1
ATOM 5960 C C . GLU B 1 334 ? 7.711 31.469 3.941 1 98.88 334 GLU B C 1
ATOM 5962 O O . GLU B 1 334 ? 7.297 32.312 4.727 1 98.88 334 GLU B O 1
ATOM 5967 N N . MET B 1 335 ? 6.895 30.703 3.184 1 98.88 335 MET B N 1
ATOM 5968 C CA . MET B 1 335 ? 5.445 30.859 3.271 1 98.88 335 MET B CA 1
ATOM 5969 C C . MET B 1 335 ? 4.93 30.391 4.629 1 98.88 335 MET B C 1
ATOM 5971 O O . MET B 1 335 ? 3.926 30.906 5.125 1 98.88 335 MET B O 1
ATOM 5975 N N . GLY B 1 336 ? 5.652 29.344 5.215 1 98.81 336 GLY B N 1
ATOM 5976 C CA . GLY B 1 336 ? 5.312 28.938 6.566 1 98.81 336 GLY B CA 1
ATOM 5977 C C . GLY B 1 336 ? 5.43 30.062 7.578 1 98.81 336 GLY B C 1
ATOM 5978 O O . GLY B 1 336 ? 4.582 30.203 8.461 1 98.81 336 GLY B O 1
ATOM 5979 N N . ASN B 1 337 ? 6.488 30.828 7.465 1 98.69 337 ASN B N 1
ATOM 5980 C CA . ASN B 1 337 ? 6.676 31.984 8.344 1 98.69 337 ASN B CA 1
ATOM 5981 C C . ASN B 1 337 ? 5.547 33 8.18 1 98.69 337 ASN B C 1
ATOM 5983 O O . ASN B 1 337 ? 5.039 33.531 9.172 1 98.69 337 ASN B O 1
ATOM 5987 N N . VAL B 1 338 ? 5.164 33.25 6.949 1 98.75 338 VAL B N 1
ATOM 5988 C CA . VAL B 1 338 ? 4.086 34.188 6.664 1 98.75 338 VAL B CA 1
ATOM 5989 C C . VAL B 1 338 ? 2.787 33.719 7.293 1 98.75 338 VAL B C 1
ATOM 5991 O O . VAL B 1 338 ? 2.088 34.469 7.973 1 98.75 338 VAL B O 1
ATOM 5994 N N . LEU B 1 339 ? 2.443 32.438 7.066 1 98.81 339 LEU B N 1
ATOM 5995 C CA . LEU B 1 339 ? 1.21 31.875 7.59 1 98.81 339 LEU B CA 1
ATOM 5996 C C . LEU B 1 339 ? 1.203 31.891 9.117 1 98.81 339 LEU B C 1
ATOM 5998 O O . LEU B 1 339 ? 0.204 32.25 9.727 1 98.81 339 LEU B O 1
ATOM 6002 N N . MET B 1 340 ? 2.309 31.5 9.719 1 98.62 340 MET B N 1
ATOM 6003 C CA . MET B 1 340 ? 2.422 31.438 11.172 1 98.62 340 MET B CA 1
ATOM 6004 C C . MET B 1 340 ? 2.238 32.812 11.789 1 98.62 340 MET B C 1
ATOM 6006 O O . MET B 1 340 ? 1.593 32.969 12.828 1 98.62 340 MET B O 1
ATOM 6010 N N . GLU B 1 341 ? 2.855 33.812 11.18 1 98.44 341 GLU B N 1
ATOM 6011 C CA . GLU B 1 341 ? 2.703 35.156 11.656 1 98.44 341 GLU B CA 1
ATOM 6012 C C . GLU B 1 341 ? 1.24 35.594 11.633 1 98.44 341 GLU B C 1
ATOM 6014 O O . GLU B 1 341 ? 0.757 36.219 12.578 1 98.44 341 GLU B O 1
ATOM 6019 N N . ARG B 1 342 ? 0.559 35.312 10.57 1 98.56 342 ARG B N 1
ATOM 6020 C CA . ARG B 1 342 ? -0.847 35.656 10.422 1 98.56 342 ARG B CA 1
ATOM 6021 C C . ARG B 1 342 ? -1.717 34.906 11.414 1 98.56 342 ARG B C 1
ATOM 6023 O O . ARG B 1 342 ? -2.656 35.469 11.984 1 98.56 342 ARG B O 1
ATOM 6030 N N . LEU B 1 343 ? -1.445 33.594 11.648 1 98.69 343 LEU B N 1
ATOM 6031 C CA . LEU B 1 343 ? -2.211 32.781 12.586 1 98.69 343 LEU B CA 1
ATOM 6032 C C . LEU B 1 343 ? -2.045 33.281 14.016 1 98.69 343 LEU B C 1
ATOM 6034 O O . LEU B 1 343 ? -2.982 33.219 14.812 1 98.69 343 LEU B O 1
ATOM 6038 N N . ARG B 1 344 ? -0.896 33.812 14.344 1 98.12 344 ARG B N 1
ATOM 6039 C CA . ARG B 1 344 ? -0.589 34.281 15.695 1 98.12 344 ARG B CA 1
ATOM 6040 C C . ARG B 1 344 ? -1.359 35.562 16.016 1 98.12 344 ARG B C 1
ATOM 6042 O O . ARG B 1 344 ? -1.476 35.938 17.188 1 98.12 344 ARG B O 1
ATOM 6049 N N . ARG B 1 345 ? -1.928 36.156 15.031 1 97.44 345 ARG B N 1
ATOM 6050 C CA . ARG B 1 345 ? -2.697 37.375 15.234 1 97.44 345 ARG B CA 1
ATOM 6051 C C . ARG B 1 345 ? -4.148 37.062 15.578 1 97.44 345 ARG B C 1
ATOM 6053 O O . ARG B 1 345 ? -4.91 37.969 15.961 1 97.44 345 ARG B O 1
ATOM 6060 N N . LEU B 1 346 ? -4.523 35.844 15.461 1 97.75 346 LEU B N 1
ATOM 6061 C CA . LEU B 1 346 ? -5.895 35.438 15.773 1 97.75 346 LEU B CA 1
ATOM 6062 C C . LEU B 1 346 ? -6.203 35.688 17.25 1 97.75 346 LEU B C 1
ATOM 6064 O O . LEU B 1 346 ? -5.301 35.656 18.094 1 97.75 346 LEU B O 1
ATOM 6068 N N . PRO B 1 347 ? -7.492 35.906 17.609 1 96.12 347 PRO B N 1
ATOM 6069 C CA . PRO B 1 347 ? -7.836 36.188 19 1 96.12 347 PRO B CA 1
ATOM 6070 C C . PRO B 1 347 ? -7.535 35.031 19.938 1 96.12 347 PRO B C 1
ATOM 6072 O O . PRO B 1 347 ? -8.023 33.938 19.734 1 96.12 347 PRO B O 1
ATOM 6075 N N . ASN B 1 348 ? -6.898 35.281 21.078 1 96 348 ASN B N 1
ATOM 6076 C CA . ASN B 1 348 ? -6.406 34.281 22 1 96 348 ASN B CA 1
ATOM 6077 C C . ASN B 1 348 ? -7.547 33.625 22.766 1 96 348 ASN B C 1
ATOM 6079 O O . ASN B 1 348 ? -7.387 32.531 23.312 1 96 348 ASN B O 1
ATOM 6083 N N . ASP B 1 349 ? -8.609 34.281 22.844 1 95 349 ASP B N 1
ATOM 6084 C CA . ASP B 1 349 ? -9.758 33.719 23.531 1 95 349 ASP B CA 1
ATOM 6085 C C . ASP B 1 349 ? -10.438 32.656 22.672 1 95 349 ASP B C 1
ATOM 6087 O O . ASP B 1 349 ? -11.219 31.828 23.172 1 95 349 ASP B O 1
ATOM 6091 N N . VAL B 1 350 ? -10.188 32.688 21.359 1 96.38 350 VAL B N 1
ATOM 6092 C CA . VAL B 1 350 ? -10.742 31.688 20.438 1 96.38 350 VAL B CA 1
ATOM 6093 C C . VAL B 1 350 ? -9.68 30.672 20.062 1 96.38 350 VAL B C 1
ATOM 6095 O O . VAL B 1 350 ? -9.945 29.469 20.047 1 96.38 350 VAL B O 1
ATOM 6098 N N . VAL B 1 351 ? -8.523 31.156 19.734 1 98.19 351 VAL B N 1
ATOM 6099 C CA . VAL B 1 351 ? -7.383 30.328 19.375 1 98.19 351 VAL B CA 1
ATOM 6100 C C . VAL B 1 351 ? -6.352 30.344 20.516 1 98.19 351 VAL B C 1
ATOM 6102 O O . VAL B 1 351 ? -5.613 31.328 20.672 1 98.19 351 VAL B O 1
ATOM 6105 N N . THR B 1 352 ? -6.195 29.234 21.188 1 98 352 THR B N 1
ATOM 6106 C CA . THR B 1 352 ? -5.414 29.219 22.422 1 98 352 THR B CA 1
ATOM 6107 C C . THR B 1 352 ? -3.951 28.891 22.125 1 98 352 THR B C 1
ATOM 6109 O O . THR B 1 352 ? -3.066 29.234 22.922 1 98 352 THR B O 1
ATOM 6112 N N . THR B 1 353 ? -3.717 28.203 21.016 1 98 353 THR B N 1
ATOM 6113 C CA . THR B 1 353 ? -2.361 27.812 20.656 1 98 353 THR B CA 1
ATOM 6114 C C . THR B 1 353 ? -2.162 27.859 19.141 1 98 353 THR B C 1
ATOM 6116 O O . THR B 1 353 ? -3.059 27.5 18.375 1 98 353 THR B O 1
ATOM 6119 N N . VAL B 1 354 ? -1.113 28.406 18.734 1 98.25 354 VAL B N 1
ATOM 6120 C CA . VAL B 1 354 ? -0.626 28.359 17.359 1 98.25 354 VAL B CA 1
ATOM 6121 C C . VAL B 1 354 ? 0.744 27.688 17.328 1 98.25 354 VAL B C 1
ATOM 6123 O O . VAL B 1 354 ? 1.647 28.062 18.078 1 98.25 354 VAL B O 1
ATOM 6126 N N . ARG B 1 355 ? 0.907 26.625 16.562 1 97.88 355 ARG B N 1
ATOM 6127 C CA . ARG B 1 355 ? 2.199 25.953 16.453 1 97.88 355 ARG B CA 1
ATOM 6128 C C . ARG B 1 355 ? 2.414 25.406 15.047 1 97.88 355 ARG B C 1
ATOM 6130 O O . ARG B 1 355 ? 1.458 25.25 14.281 1 97.88 355 ARG B O 1
ATOM 6137 N N . GLY B 1 356 ? 3.691 25.219 14.719 1 98.06 356 GLY B N 1
ATOM 6138 C CA . GLY B 1 356 ? 4.027 24.656 13.414 1 98.06 356 GLY B CA 1
ATOM 6139 C C . GLY B 1 356 ? 5.469 24.906 13.016 1 98.06 356 GLY B C 1
ATOM 6140 O O . GLY B 1 356 ? 6.219 25.562 13.742 1 98.06 356 GLY B O 1
ATOM 6141 N N . ARG B 1 357 ? 5.859 24.344 11.992 1 98.38 357 ARG B N 1
ATOM 6142 C CA . ARG B 1 357 ? 7.141 24.516 11.312 1 98.38 357 ARG B CA 1
ATOM 6143 C C . ARG B 1 357 ? 6.977 24.406 9.797 1 98.38 357 ARG B C 1
ATOM 6145 O O . ARG B 1 357 ? 6.441 23.406 9.297 1 98.38 357 ARG B O 1
ATOM 6152 N N . GLY B 1 358 ? 7.488 25.438 9.055 1 98.75 358 GLY B N 1
ATOM 6153 C CA . GLY B 1 358 ? 7.164 25.484 7.637 1 98.75 358 GLY B CA 1
ATOM 6154 C C . GLY B 1 358 ? 5.672 25.516 7.367 1 98.75 358 GLY B C 1
ATOM 6155 O O . GLY B 1 358 ? 4.922 26.156 8.109 1 98.75 358 GLY B O 1
ATOM 6156 N N . LEU B 1 359 ? 5.246 24.953 6.262 1 98.88 359 LEU B N 1
ATOM 6157 C CA . LEU B 1 359 ? 3.834 24.891 5.906 1 98.88 359 LEU B CA 1
ATOM 6158 C C . LEU B 1 359 ? 3.168 23.656 6.527 1 98.88 359 LEU B C 1
ATOM 6160 O O . LEU B 1 359 ? 2.463 22.922 5.844 1 98.88 359 LEU B O 1
ATOM 6164 N N . PHE B 1 360 ? 3.523 23.422 7.723 1 98.75 360 PHE B N 1
ATOM 6165 C CA . PHE B 1 360 ? 2.932 22.438 8.617 1 98.75 360 PHE B CA 1
ATOM 6166 C C . PHE B 1 360 ? 2.488 23.094 9.922 1 98.75 360 PHE B C 1
ATOM 6168 O O . PHE B 1 360 ? 3.26 23.156 10.883 1 98.75 360 PHE B O 1
ATOM 6175 N N . CYS B 1 361 ? 1.199 23.562 9.953 1 98.62 361 CYS B N 1
ATOM 6176 C CA . CYS B 1 361 ? 0.743 24.438 11.039 1 98.62 361 CYS B CA 1
ATOM 6177 C C . CYS B 1 361 ? -0.541 23.891 11.656 1 98.62 361 CYS B C 1
ATOM 6179 O O . CYS B 1 361 ? -1.207 23.031 11.078 1 98.62 361 CYS B O 1
ATOM 6181 N N . ALA B 1 362 ? -0.809 24.344 12.867 1 98.62 362 ALA B N 1
ATOM 6182 C CA . ALA B 1 362 ? -2.061 24.016 13.539 1 98.62 362 ALA B CA 1
ATOM 6183 C C . ALA B 1 362 ? -2.482 25.141 14.492 1 98.62 362 ALA B C 1
ATOM 6185 O O . ALA B 1 362 ? -1.642 25.891 14.977 1 98.62 362 ALA B O 1
ATOM 6186 N N . ILE B 1 363 ? -3.734 25.281 14.695 1 98.69 363 ILE B N 1
ATOM 6187 C CA . ILE B 1 363 ? -4.293 26.125 15.75 1 98.69 363 ILE B CA 1
ATOM 6188 C C . ILE B 1 363 ? -5.164 25.281 16.672 1 98.69 363 ILE B C 1
ATOM 6190 O O . ILE B 1 363 ? -5.781 24.297 16.234 1 98.69 363 ILE B O 1
ATOM 6194 N N . VAL B 1 364 ? -5.172 25.547 17.922 1 98.5 364 VAL B N 1
ATOM 6195 C CA . VAL B 1 364 ? -6.043 24.906 18.906 1 98.5 364 VAL B CA 1
ATOM 6196 C C . VAL B 1 364 ? -7.203 25.828 19.25 1 98.5 364 VAL B C 1
ATOM 6198 O O . VAL B 1 364 ? -6.984 26.953 19.703 1 98.5 364 VAL B O 1
ATOM 6201 N N . ILE B 1 365 ? -8.367 25.391 19 1 97.94 365 ILE B N 1
ATOM 6202 C CA . ILE B 1 365 ? -9.578 26.156 19.266 1 97.94 365 ILE B CA 1
ATOM 6203 C C . ILE B 1 365 ? -9.992 25.984 20.719 1 97.94 365 ILE B C 1
ATOM 6205 O O . ILE B 1 365 ? -10.023 24.875 21.234 1 97.94 365 ILE B O 1
ATOM 6209 N N . ASN B 1 366 ? -10.281 27.109 21.328 1 97.25 366 ASN B N 1
ATOM 6210 C CA . ASN B 1 366 ? -10.82 27.062 22.688 1 97.25 366 ASN B CA 1
ATOM 6211 C C . ASN B 1 366 ? -11.992 26.094 22.797 1 97.25 366 ASN B C 1
ATOM 6213 O O . ASN B 1 366 ? -12.875 26.078 21.938 1 97.25 366 ASN B O 1
ATOM 6217 N N . LYS B 1 367 ? -12.039 25.344 23.844 1 94.88 367 LYS B N 1
ATOM 6218 C CA . LYS B 1 367 ? -13 24.266 24.016 1 94.88 367 LYS B CA 1
ATOM 6219 C C . LYS B 1 367 ? -14.422 24.812 24.109 1 94.88 367 LYS B C 1
ATOM 6221 O O . LYS B 1 367 ? -15.391 24.062 23.938 1 94.88 367 LYS B O 1
ATOM 6226 N N . LYS B 1 368 ? -14.531 26.078 24.406 1 92.69 368 LYS B N 1
ATOM 6227 C CA . LYS B 1 368 ? -15.852 26.703 24.422 1 92.69 368 LYS B CA 1
ATOM 6228 C C . LYS B 1 368 ? -16.484 26.703 23.047 1 92.69 368 LYS B C 1
ATOM 6230 O O . LYS B 1 368 ? -17.703 26.828 22.906 1 92.69 368 LYS B O 1
ATOM 6235 N N . TYR B 1 369 ? -15.609 26.547 22.031 1 94.75 369 TYR B N 1
ATOM 6236 C CA . TYR B 1 369 ? -16.078 26.578 20.656 1 94.75 369 TYR B CA 1
ATOM 6237 C C . TYR B 1 369 ? -15.938 25.219 20 1 94.75 369 TYR B C 1
ATOM 6239 O O . TYR B 1 369 ? -15.125 24.391 20.422 1 94.75 369 TYR B O 1
ATOM 6247 N N . ASP B 1 370 ? -16.75 24.969 19.016 1 95.12 370 ASP B N 1
ATOM 6248 C CA . ASP B 1 370 ? -16.734 23.734 18.234 1 95.12 370 ASP B CA 1
ATOM 6249 C C . ASP B 1 370 ? -15.836 23.875 17.016 1 95.12 370 ASP B C 1
ATOM 6251 O O . ASP B 1 370 ? -16.234 24.469 16.016 1 95.12 370 ASP B O 1
ATOM 6255 N N . ALA B 1 371 ? -14.688 23.234 17.047 1 96.5 371 ALA B N 1
ATOM 6256 C CA . ALA B 1 371 ? -13.703 23.344 15.969 1 96.5 371 ALA B CA 1
ATOM 6257 C C . ALA B 1 371 ? -14.273 22.844 14.648 1 96.5 371 ALA B C 1
ATOM 6259 O O . ALA B 1 371 ? -13.898 23.312 13.578 1 96.5 371 ALA B O 1
ATOM 6260 N N . TRP B 1 372 ? -15.195 21.875 14.695 1 95.94 372 TRP B N 1
ATOM 6261 C CA . TRP B 1 372 ? -15.852 21.359 13.5 1 95.94 372 TRP B CA 1
ATOM 6262 C C . TRP B 1 372 ? -16.625 22.469 12.789 1 95.94 372 TRP B C 1
ATOM 6264 O O . TRP B 1 372 ? -16.609 22.562 11.562 1 95.94 372 TRP B O 1
ATOM 6274 N N . LYS B 1 373 ? -17.297 23.25 13.531 1 96.12 373 LYS B N 1
ATOM 6275 C CA . LYS B 1 373 ? -18.078 24.344 12.961 1 96.12 373 LYS B CA 1
ATOM 6276 C C . LYS B 1 373 ? -17.172 25.422 12.359 1 96.12 373 LYS B C 1
ATOM 6278 O O . LYS B 1 373 ? -17.516 26.047 11.367 1 96.12 373 LYS B O 1
ATOM 6283 N N . VAL B 1 374 ? -16.016 25.578 12.992 1 97.19 374 VAL B N 1
ATOM 6284 C CA . VAL B 1 374 ? -15.031 26.469 12.398 1 97.19 374 VAL B CA 1
ATOM 6285 C C . VAL B 1 374 ? -14.625 25.938 11.023 1 97.19 374 VAL B C 1
ATOM 6287 O O . VAL B 1 374 ? -14.516 26.719 10.062 1 97.19 374 VAL B O 1
ATOM 6290 N N . CYS B 1 375 ? -14.422 24.641 10.883 1 98 375 CYS B N 1
ATOM 6291 C CA . CYS B 1 375 ? -14.047 24.031 9.609 1 98 375 CYS B CA 1
ATOM 6292 C C . CYS B 1 375 ? -15.164 24.188 8.586 1 98 375 CYS B C 1
ATOM 6294 O O . CYS B 1 375 ? -14.898 24.375 7.395 1 98 375 CYS B O 1
ATOM 6296 N N . LEU B 1 376 ? -16.453 24.109 9.039 1 97.81 376 LEU B N 1
ATOM 6297 C CA . LEU B 1 376 ? -17.578 24.344 8.141 1 97.81 376 LEU B CA 1
ATOM 6298 C C . LEU B 1 376 ? -17.562 25.766 7.605 1 97.81 376 LEU B C 1
ATOM 6300 O O . LEU B 1 376 ? -17.859 26 6.434 1 97.81 376 LEU B O 1
ATOM 6304 N N . LYS B 1 377 ? -17.219 26.719 8.5 1 97.88 377 LYS B N 1
ATOM 6305 C CA . LYS B 1 377 ? -17.141 28.125 8.094 1 97.88 377 LYS B CA 1
ATOM 6306 C C . LYS B 1 377 ? -15.984 28.344 7.113 1 97.88 377 LYS B C 1
ATOM 6308 O O . LYS B 1 377 ? -16.125 29.094 6.145 1 97.88 377 LYS B O 1
ATOM 6313 N N . LEU B 1 378 ? -14.828 27.703 7.402 1 98.75 378 LEU B N 1
ATOM 6314 C CA . LEU B 1 378 ? -13.703 27.75 6.469 1 98.75 378 LEU B CA 1
ATOM 6315 C C . LEU B 1 378 ? -14.133 27.25 5.09 1 98.75 378 LEU B C 1
ATOM 6317 O O . LEU B 1 378 ? -13.844 27.891 4.078 1 98.75 378 LEU B O 1
ATOM 6321 N N . LYS B 1 379 ? -14.828 26.109 5.051 1 98.56 379 LYS B N 1
ATOM 6322 C CA . LYS B 1 379 ? -15.344 25.531 3.809 1 98.56 379 LYS B CA 1
ATOM 6323 C C . LYS B 1 379 ? -16.266 26.531 3.092 1 98.56 379 LYS B C 1
ATOM 6325 O O . LYS B 1 379 ? -16.141 26.719 1.88 1 98.56 379 LYS B O 1
ATOM 6330 N N . GLU B 1 380 ? -17.156 27.141 3.826 1 98.31 380 GLU B N 1
ATOM 6331 C CA . GLU B 1 380 ? -18.078 28.125 3.258 1 98.31 380 GLU B CA 1
ATOM 6332 C C . GLU B 1 380 ? -17.328 29.266 2.592 1 98.31 380 GLU B C 1
ATOM 6334 O O . GLU B 1 380 ? -17.75 29.781 1.562 1 98.31 380 GLU B O 1
ATOM 6339 N N . ASN B 1 381 ? -16.203 29.594 3.207 1 98.75 381 ASN B N 1
ATOM 6340 C CA . ASN B 1 381 ? -15.445 30.734 2.723 1 98.75 381 ASN B CA 1
ATOM 6341 C C . ASN B 1 381 ? -14.367 30.312 1.721 1 98.75 381 ASN B C 1
ATOM 6343 O O . ASN B 1 381 ? -13.609 31.156 1.234 1 98.75 381 ASN B O 1
ATOM 6347 N N . GLY B 1 382 ? -14.25 29.062 1.424 1 98.75 382 GLY B N 1
ATOM 6348 C CA . GLY B 1 382 ? -13.43 28.641 0.302 1 98.75 382 GLY B CA 1
ATOM 6349 C C . GLY B 1 382 ? -12.109 28.016 0.729 1 98.75 382 GLY B C 1
ATOM 6350 O O . GLY B 1 382 ? -11.141 28.016 -0.035 1 98.75 382 GLY B O 1
ATOM 6351 N N . LEU B 1 383 ? -12.031 27.531 1.94 1 98.88 383 LEU B N 1
ATOM 6352 C CA . LEU B 1 383 ? -10.828 26.859 2.432 1 98.88 383 LEU B CA 1
ATOM 6353 C C . LEU B 1 383 ? -11.188 25.562 3.139 1 98.88 383 LEU B C 1
ATOM 6355 O O . LEU B 1 383 ? -12.102 25.516 3.965 1 98.88 383 LEU B O 1
ATOM 6359 N N . LEU B 1 384 ? -10.461 24.469 2.729 1 98.81 384 LEU B N 1
ATOM 6360 C CA . LEU B 1 384 ? -10.758 23.156 3.303 1 98.81 384 LEU B CA 1
ATOM 6361 C C . LEU B 1 384 ? -9.688 22.766 4.32 1 98.81 384 LEU B C 1
ATOM 6363 O O . LEU B 1 384 ? -8.5 22.719 4 1 98.81 384 LEU B O 1
ATOM 6367 N N . ALA B 1 385 ? -10.062 22.516 5.477 1 97.88 385 ALA B N 1
ATOM 6368 C CA . ALA B 1 385 ? -9.297 21.953 6.586 1 97.88 385 ALA B CA 1
ATOM 6369 C C . ALA B 1 385 ? -10.164 21.047 7.461 1 97.88 385 ALA B C 1
ATOM 6371 O O . ALA B 1 385 ? -11.375 20.953 7.242 1 97.88 385 ALA B O 1
ATOM 6372 N N . LYS B 1 386 ? -9.531 20.375 8.328 1 94.75 386 LYS B N 1
ATOM 6373 C CA . LYS B 1 386 ? -10.25 19.438 9.188 1 94.75 386 LYS B CA 1
ATOM 6374 C C . LYS B 1 386 ? -9.68 19.438 10.602 1 94.75 386 LYS B C 1
ATOM 6376 O O . LYS B 1 386 ? -8.469 19.562 10.781 1 94.75 386 LYS B O 1
ATOM 6381 N N . ASN B 1 387 ? -10.602 19.359 11.555 1 92.94 387 ASN B N 1
ATOM 6382 C CA . ASN B 1 387 ? -10.141 19.281 12.938 1 92.94 387 ASN B CA 1
ATOM 6383 C C . ASN B 1 387 ? -9.734 17.859 13.312 1 92.94 387 ASN B C 1
ATOM 6385 O O . ASN B 1 387 ? -10.234 16.891 12.727 1 92.94 387 ASN B O 1
ATOM 6389 N N . THR B 1 388 ? -8.883 17.719 14.211 1 88.62 388 THR B N 1
ATOM 6390 C CA . THR B 1 388 ? -8.461 16.469 14.82 1 88.62 388 THR B CA 1
ATOM 6391 C C . THR B 1 388 ? -8.477 16.578 16.344 1 88.62 388 THR B C 1
ATOM 6393 O O . THR B 1 388 ? -8.414 17.672 16.891 1 88.62 388 THR B O 1
ATOM 6396 N N . HIS B 1 389 ? -8.703 15.453 17 1 89.06 389 HIS B N 1
ATOM 6397 C CA . HIS B 1 389 ? -8.75 15.383 18.453 1 89.06 389 HIS B CA 1
ATOM 6398 C C . HIS B 1 389 ? -9.727 16.406 19.031 1 89.06 389 HIS B C 1
ATOM 6400 O O . HIS B 1 389 ? -9.445 17.031 20.062 1 89.06 389 HIS B O 1
ATOM 6406 N N . GLY B 1 390 ? -10.672 16.766 18.328 1 90 390 GLY B N 1
ATOM 6407 C CA . GLY B 1 390 ? -11.773 17.578 18.828 1 90 390 GLY B CA 1
ATOM 6408 C C . GLY B 1 390 ? -11.562 19.062 18.609 1 90 390 GLY B C 1
ATOM 6409 O O . GLY B 1 390 ? -12.422 19.734 18.031 1 90 390 GLY B O 1
ATOM 6410 N N . ASP B 1 391 ? -10.281 19.562 18.938 1 96.31 391 ASP B N 1
ATOM 6411 C CA . ASP B 1 391 ? -10.195 21.016 19.016 1 96.31 391 ASP B CA 1
ATOM 6412 C C . ASP B 1 391 ? -9.023 21.562 18.203 1 96.31 391 ASP B C 1
ATOM 6414 O O . ASP B 1 391 ? -8.75 22.766 18.219 1 96.31 391 ASP B O 1
ATOM 6418 N N . ILE B 1 392 ? -8.328 20.719 17.484 1 98 392 ILE B N 1
ATOM 6419 C CA . ILE B 1 392 ? -7.145 21.156 16.766 1 98 392 ILE B CA 1
ATOM 6420 C C . ILE B 1 392 ? -7.445 21.203 15.266 1 98 392 ILE B C 1
ATOM 6422 O O . ILE B 1 392 ? -7.98 20.25 14.703 1 98 392 ILE B O 1
ATOM 6426 N N . ILE B 1 393 ? -7.156 22.297 14.633 1 98.38 393 ILE B N 1
ATOM 6427 C CA . ILE B 1 393 ? -7.266 22.406 13.18 1 98.38 393 ILE B CA 1
ATOM 6428 C C . ILE B 1 393 ? -5.871 22.453 12.562 1 98.38 393 ILE B C 1
ATOM 6430 O O . ILE B 1 393 ? -5.059 23.312 12.93 1 98.38 393 ILE B O 1
ATOM 6434 N N . ARG B 1 394 ? -5.566 21.562 11.648 1 97.81 394 ARG B N 1
ATOM 6435 C CA . ARG B 1 394 ? -4.266 21.484 10.984 1 97.81 394 ARG B CA 1
ATOM 6436 C C . ARG B 1 394 ? -4.305 22.156 9.617 1 97.81 394 ARG B C 1
ATOM 6438 O O . ARG B 1 394 ? -5.312 22.094 8.914 1 97.81 394 ARG B O 1
ATOM 6445 N N . PHE B 1 395 ? -3.25 22.844 9.281 1 98.62 395 PHE B N 1
ATOM 6446 C CA . PHE B 1 395 ? -3.07 23.5 7.988 1 98.62 395 PHE B CA 1
ATOM 6447 C C . PHE B 1 395 ? -1.797 23 7.312 1 98.62 395 PHE B C 1
ATOM 6449 O O . PHE B 1 395 ? -0.692 23.266 7.793 1 98.62 395 PHE B O 1
ATOM 6456 N N . ALA B 1 396 ? -1.939 22.312 6.242 1 98.5 396 ALA B N 1
ATOM 6457 C CA . ALA B 1 396 ? -0.818 21.781 5.473 1 98.5 396 ALA B CA 1
ATOM 6458 C C . ALA B 1 396 ? -1.068 21.906 3.975 1 98.5 396 ALA B C 1
ATOM 6460 O O . ALA B 1 396 ? -1.231 20.906 3.273 1 98.5 396 ALA B O 1
ATOM 6461 N N . PRO B 1 397 ? -1.061 23.141 3.424 1 98.81 397 PRO B N 1
ATOM 6462 C CA . PRO B 1 397 ? -1.3 23.328 1.99 1 98.81 397 PRO B CA 1
ATOM 6463 C C . PRO B 1 397 ? -0.172 22.766 1.128 1 98.81 397 PRO B C 1
ATOM 6465 O O . PRO B 1 397 ? 0.923 22.5 1.633 1 98.81 397 PRO B O 1
ATOM 6468 N N . PRO B 1 398 ? -0.439 22.562 -0.176 1 98.88 398 PRO B N 1
ATOM 6469 C CA . PRO B 1 398 ? 0.668 22.25 -1.079 1 98.88 398 PRO B CA 1
ATOM 6470 C C . PRO B 1 398 ? 1.801 23.266 -1.011 1 98.88 398 PRO B C 1
ATOM 6472 O O . PRO B 1 398 ? 1.552 24.453 -0.814 1 98.88 398 PRO B O 1
ATOM 6475 N N . LEU B 1 399 ? 2.996 22.781 -1.252 1 98.94 399 LEU B N 1
ATOM 6476 C CA . LEU B 1 399 ? 4.18 23.609 -1.023 1 98.94 399 LEU B CA 1
ATOM 6477 C C . LEU B 1 399 ? 4.371 24.609 -2.154 1 98.94 399 LEU B C 1
ATOM 6479 O O . LEU B 1 399 ? 5.148 25.562 -2.025 1 98.94 399 LEU B O 1
ATOM 6483 N N . CYS B 1 400 ? 3.615 24.516 -3.229 1 98.81 400 CYS B N 1
ATOM 6484 C CA . CYS B 1 400 ? 3.754 25.422 -4.359 1 98.81 400 CYS B CA 1
ATOM 6485 C C . CYS B 1 400 ? 2.92 26.688 -4.148 1 98.81 400 CYS B C 1
ATOM 6487 O O . CYS B 1 400 ? 2.783 27.5 -5.062 1 98.81 400 CYS B O 1
ATOM 6489 N N . ILE B 1 401 ? 2.342 26.844 -2.973 1 98.94 401 ILE B N 1
ATOM 6490 C CA . ILE B 1 401 ? 1.485 28 -2.676 1 98.94 401 ILE B CA 1
ATOM 6491 C C . ILE B 1 401 ? 2.293 29.281 -2.779 1 98.94 401 ILE B C 1
ATOM 6493 O O . ILE B 1 401 ? 3.412 29.359 -2.268 1 98.94 401 ILE B O 1
ATOM 6497 N N . SER B 1 402 ? 1.729 30.281 -3.414 1 98.81 402 SER B N 1
ATOM 6498 C CA . SER B 1 402 ? 2.41 31.562 -3.58 1 98.81 402 SER B CA 1
ATOM 6499 C C . SER B 1 402 ? 2.17 32.469 -2.383 1 98.81 402 SER B C 1
ATOM 6501 O O . SER B 1 402 ? 1.316 32.188 -1.54 1 98.81 402 SER B O 1
ATOM 6503 N N . ARG B 1 403 ? 2.953 33.531 -2.34 1 98.75 403 ARG B N 1
ATOM 6504 C CA . ARG B 1 403 ? 2.775 34.5 -1.271 1 98.75 403 ARG B CA 1
ATOM 6505 C C . ARG B 1 403 ? 1.375 35.125 -1.309 1 98.75 403 ARG B C 1
ATOM 6507 O O . ARG B 1 403 ? 0.728 35.25 -0.269 1 98.75 403 ARG B O 1
ATOM 6514 N N . ALA B 1 404 ? 0.907 35.469 -2.535 1 98.81 404 ALA B N 1
ATOM 6515 C CA . ALA B 1 404 ? -0.437 36.031 -2.676 1 98.81 404 ALA B CA 1
ATOM 6516 C C . ALA B 1 404 ? -1.493 35.031 -2.191 1 98.81 404 ALA B C 1
ATOM 6518 O O . ALA B 1 404 ? -2.469 35.438 -1.547 1 98.81 404 ALA B O 1
ATOM 6519 N N . GLU B 1 405 ? -1.304 33.781 -2.492 1 98.88 405 GLU B N 1
ATOM 6520 C CA . GLU B 1 405 ? -2.252 32.75 -2.117 1 98.88 405 GLU B CA 1
ATOM 6521 C C . GLU B 1 405 ? -2.246 32.5 -0.609 1 98.88 405 GLU B C 1
ATOM 6523 O O . GLU B 1 405 ? -3.301 32.312 -0.004 1 98.88 405 GLU B O 1
ATOM 6528 N N . VAL B 1 406 ? -1.079 32.5 0.021 1 98.69 406 VAL B N 1
ATOM 6529 C CA . VAL B 1 406 ? -1.012 32.281 1.463 1 98.69 406 VAL B CA 1
ATOM 6530 C C . VAL B 1 406 ? -1.678 33.438 2.193 1 98.69 406 VAL B C 1
ATOM 6532 O O . VAL B 1 406 ? -2.377 33.25 3.189 1 98.69 406 VAL B O 1
ATOM 6535 N N . GLU B 1 407 ? -1.475 34.656 1.703 1 98.69 407 GLU B N 1
ATOM 6536 C CA . GLU B 1 407 ? -2.105 35.812 2.297 1 98.69 407 GLU B CA 1
ATOM 6537 C C . GLU B 1 407 ? -3.623 35.781 2.158 1 98.69 407 GLU B C 1
ATOM 6539 O O . GLU B 1 407 ? -4.352 36.062 3.111 1 98.69 407 GLU B O 1
ATOM 6544 N N . GLU B 1 408 ? -4.07 35.406 1.001 1 98.81 408 GLU B N 1
ATOM 6545 C CA . GLU B 1 408 ? -5.508 35.25 0.787 1 98.81 408 GLU B CA 1
ATOM 6546 C C . GLU B 1 408 ? -6.086 34.156 1.7 1 98.81 408 GLU B C 1
ATOM 6548 O O . GLU B 1 408 ? -7.164 34.344 2.27 1 98.81 408 GLU B O 1
ATOM 6553 N N . ALA B 1 409 ? -5.402 33.062 1.81 1 98.88 409 ALA B N 1
ATOM 6554 C CA . ALA B 1 409 ? -5.848 31.984 2.68 1 98.88 409 ALA B CA 1
ATOM 6555 C C . ALA B 1 409 ? -5.91 32.438 4.133 1 98.88 409 ALA B C 1
ATOM 6557 O O . ALA B 1 409 ? -6.852 32.094 4.859 1 98.88 409 ALA B O 1
ATOM 6558 N N . ALA B 1 410 ? -4.898 33.188 4.523 1 98.75 410 ALA B N 1
ATOM 6559 C CA . ALA B 1 410 ? -4.891 33.719 5.883 1 98.75 410 ALA B CA 1
ATOM 6560 C C . ALA B 1 410 ? -6.074 34.656 6.109 1 98.75 410 ALA B C 1
ATOM 6562 O O . ALA B 1 410 ? -6.684 34.625 7.18 1 98.75 410 ALA B O 1
ATOM 6563 N N . ASP B 1 411 ? -6.375 35.469 5.109 1 98.81 411 ASP B N 1
ATOM 6564 C CA . ASP B 1 411 ? -7.559 36.312 5.188 1 98.81 411 ASP B CA 1
ATOM 6565 C C . ASP B 1 411 ? -8.828 35.5 5.387 1 98.81 411 ASP B C 1
ATOM 6567 O O . ASP B 1 411 ? -9.695 35.875 6.172 1 98.81 411 ASP B O 1
ATOM 6571 N N . ILE B 1 412 ? -8.93 34.406 4.672 1 98.81 412 ILE B N 1
ATOM 6572 C CA . ILE B 1 412 ? -10.086 33.531 4.766 1 98.81 412 ILE B CA 1
ATOM 6573 C C . ILE B 1 412 ? -10.172 32.938 6.172 1 98.81 412 ILE B C 1
ATOM 6575 O O . ILE B 1 412 ? -11.258 32.875 6.754 1 98.81 412 ILE B O 1
ATOM 6579 N N . ILE B 1 413 ? -9.055 32.5 6.738 1 98.81 413 ILE B N 1
ATOM 6580 C CA . ILE B 1 413 ? -9.023 31.922 8.078 1 98.81 413 ILE B CA 1
ATOM 6581 C C . ILE B 1 413 ? -9.484 32.969 9.102 1 98.81 413 ILE B C 1
ATOM 6583 O O . ILE B 1 413 ? -10.344 32.656 9.938 1 98.81 413 ILE B O 1
ATOM 6587 N N . GLU B 1 414 ? -8.961 34.156 9 1 98.25 414 GLU B N 1
ATOM 6588 C CA . GLU B 1 414 ? -9.328 35.25 9.914 1 98.25 414 GLU B CA 1
ATOM 6589 C C . GLU B 1 414 ? -10.812 35.562 9.805 1 98.25 414 GLU B C 1
ATOM 6591 O O . GLU B 1 414 ? -11.5 35.719 10.812 1 98.25 414 GLU B O 1
ATOM 6596 N N . LYS B 1 415 ? -11.258 35.688 8.586 1 98.19 415 LYS B N 1
ATOM 6597 C CA . LYS B 1 415 ? -12.672 35.969 8.328 1 98.19 415 LYS B CA 1
ATOM 6598 C C . LYS B 1 415 ? -13.57 34.875 8.898 1 98.19 415 LYS B C 1
ATOM 6600 O O . LYS B 1 415 ? -14.586 35.188 9.531 1 98.19 415 LYS B O 1
ATOM 6605 N N . SER B 1 416 ? -13.227 33.656 8.672 1 98.19 416 SER B N 1
ATOM 6606 C CA . SER B 1 416 ? -14.031 32.5 9.109 1 98.19 416 SER B CA 1
ATOM 6607 C C . SER B 1 416 ? -14.125 32.438 10.625 1 98.19 416 SER B C 1
ATOM 6609 O O . SER B 1 416 ? -15.195 32.156 11.18 1 98.19 416 SER B O 1
ATOM 6611 N N . ILE B 1 417 ? -13.039 32.688 11.297 1 97.25 417 ILE B N 1
ATOM 6612 C CA . ILE B 1 417 ? -13.023 32.688 12.758 1 97.25 417 ILE B CA 1
ATOM 6613 C C . ILE B 1 417 ? -13.883 33.812 13.297 1 97.25 417 ILE B C 1
ATOM 6615 O O . ILE B 1 417 ? -14.68 33.625 14.219 1 97.25 417 ILE B O 1
ATOM 6619 N N . ARG B 1 418 ? -13.758 34.969 12.719 1 95.12 418 ARG B N 1
ATOM 6620 C CA . ARG B 1 418 ? -14.539 36.125 13.141 1 95.12 418 ARG B CA 1
ATOM 6621 C C . ARG B 1 418 ? -16.031 35.875 12.945 1 95.12 418 ARG B C 1
ATOM 6623 O O . ARG B 1 418 ? -16.828 36.125 13.852 1 95.12 418 ARG B O 1
ATOM 6630 N N . GLU B 1 419 ? -16.359 35.438 11.742 1 95.62 419 GLU B N 1
ATOM 6631 C CA . GLU B 1 419 ? -17.75 35.188 11.445 1 95.62 419 GLU B CA 1
ATOM 6632 C C . GLU B 1 419 ? -18.328 34.094 12.367 1 95.62 419 GLU B C 1
ATOM 6634 O O . GLU B 1 419 ? -19.469 34.188 12.805 1 95.62 419 GLU B O 1
ATOM 6639 N N . PHE B 1 420 ? -17.562 33.125 12.617 1 93.75 420 PHE B N 1
ATOM 6640 C CA . PHE B 1 420 ? -18 32.031 13.484 1 93.75 420 PHE B CA 1
ATOM 6641 C C . PHE B 1 420 ? -18.266 32.531 14.898 1 93.75 420 PHE B C 1
ATOM 6643 O O . PHE B 1 420 ? -19.297 32.219 15.492 1 93.75 420 PHE B O 1
ATOM 6650 N N . VAL B 1 421 ? -17.391 33.312 15.453 1 92.12 421 VAL B N 1
ATOM 6651 C CA . VAL B 1 421 ? -17.516 33.844 16.812 1 92.12 421 VAL B CA 1
ATOM 6652 C C . VAL B 1 421 ? -18.734 34.781 16.875 1 92.12 421 VAL B C 1
ATOM 6654 O O . VAL B 1 421 ? -19.484 34.75 17.859 1 92.12 421 VAL B O 1
ATOM 6657 N N . ASP B 1 422 ? -18.891 35.562 15.82 1 91.25 422 ASP B N 1
ATOM 6658 C CA . ASP B 1 422 ? -20.031 36.469 15.766 1 91.25 422 ASP B CA 1
ATOM 6659 C C . ASP B 1 422 ? -21.344 35.719 15.766 1 91.25 422 ASP B C 1
ATOM 6661 O O . ASP B 1 422 ? -22.312 36.125 16.391 1 91.25 422 ASP B O 1
ATOM 6665 N N . GLU B 1 423 ? -21.375 34.625 15.078 1 89.25 423 GLU B N 1
ATOM 6666 C CA . GLU B 1 423 ? -22.578 33.781 15.008 1 89.25 423 GLU B CA 1
ATOM 6667 C C . GLU B 1 423 ? -22.875 33.125 16.344 1 89.25 423 GLU B C 1
ATOM 6669 O O . GLU B 1 423 ? -24.031 33.031 16.75 1 89.25 423 GLU B O 1
ATOM 6674 N N . VAL B 1 424 ? -21.859 32.625 17.047 1 85.75 424 VAL B N 1
ATOM 6675 C CA . VAL B 1 424 ? -22.031 31.953 18.328 1 85.75 424 VAL B CA 1
ATOM 6676 C C . VAL B 1 424 ? -22.406 32.969 19.406 1 85.75 424 VAL B C 1
ATOM 6678 O O . VAL B 1 424 ? -23.312 32.719 20.219 1 85.75 424 VAL B O 1
ATOM 6681 N N . ASP B 1 425 ? -21.766 34.125 19.391 1 81.5 425 ASP B N 1
ATOM 6682 C CA . ASP B 1 425 ? -22.031 35.156 20.375 1 81.5 425 ASP B CA 1
ATOM 6683 C C . ASP B 1 425 ? -23.375 35.844 20.109 1 81.5 425 ASP B C 1
ATOM 6685 O O . ASP B 1 425 ? -24.094 36.188 21.047 1 81.5 425 ASP B O 1
ATOM 6689 N N . GLY B 1 426 ? -23.609 36.031 18.844 1 74.5 426 GLY B N 1
ATOM 6690 C CA . GLY B 1 426 ? -24.906 36.594 18.5 1 74.5 426 GLY B CA 1
ATOM 6691 C C . GLY B 1 426 ? -26.062 35.688 18.922 1 74.5 426 GLY B C 1
ATOM 6692 O O . GLY B 1 426 ? -27.109 36.188 19.344 1 74.5 426 GLY B O 1
ATOM 6693 N N . LYS B 1 427 ? -25.844 34.438 18.797 1 70.69 427 LYS B N 1
ATOM 6694 C CA . LYS B 1 427 ? -26.891 33.5 19.172 1 70.69 427 LYS B CA 1
ATOM 6695 C C . LYS B 1 427 ? -27.062 33.438 20.688 1 70.69 427 LYS B C 1
ATOM 6697 O O . LYS B 1 427 ? -28.172 33.219 21.188 1 70.69 427 LYS B O 1
ATOM 6702 N N . GLU B 1 428 ? -25.953 33.562 21.328 1 66.62 428 GLU B N 1
ATOM 6703 C CA . GLU B 1 428 ? -25.984 33.594 22.797 1 66.62 428 GLU B CA 1
ATOM 6704 C C . GLU B 1 428 ? -26.703 34.844 23.297 1 66.62 428 GLU B C 1
ATOM 6706 O O . GLU B 1 428 ? -27.484 34.781 24.266 1 66.62 428 GLU B O 1
ATOM 6711 N N . GLU B 1 429 ? -26.516 35.875 22.625 1 67.69 429 GLU B N 1
ATOM 6712 C CA . GLU B 1 429 ? -27.188 37.125 22.984 1 67.69 429 GLU B CA 1
ATOM 6713 C C . GLU B 1 429 ? -28.688 37.031 22.719 1 67.69 429 GLU B C 1
ATOM 6715 O O . GLU B 1 429 ? -29.5 37.5 23.531 1 67.69 429 GLU B O 1
ATOM 6720 N N . GLU B 1 430 ? -28.969 36.438 21.562 1 66.88 430 GLU B N 1
ATOM 6721 C CA . GLU B 1 430 ? -30.375 36.25 21.234 1 66.88 430 GLU B CA 1
ATOM 6722 C C . GLU B 1 430 ? -31.062 35.312 22.219 1 66.88 430 GLU B C 1
ATOM 6724 O O . GLU B 1 430 ? -32.219 35.562 22.609 1 66.88 430 GLU B O 1
ATOM 6729 N N . LYS B 1 431 ? -30.438 34.219 22.578 1 66.19 431 LYS B N 1
ATOM 6730 C CA . LYS B 1 431 ? -31 33.312 23.562 1 66.19 431 LYS B CA 1
ATOM 6731 C C . LYS B 1 431 ? -31.234 34 24.906 1 66.19 431 LYS B C 1
ATOM 6733 O O . LYS B 1 431 ? -32.219 33.75 25.578 1 66.19 431 LYS B O 1
ATOM 6738 N N . LEU B 1 432 ? -30.312 34.812 25.188 1 59.06 432 LEU B N 1
ATOM 6739 C CA . LEU B 1 432 ? -30.391 35.594 26.422 1 59.06 432 LEU B CA 1
ATOM 6740 C C . LEU B 1 432 ? -31.531 36.594 26.375 1 59.06 432 LEU B C 1
ATOM 6742 O O . LEU B 1 432 ? -32.219 36.812 27.359 1 59.06 432 LEU B O 1
ATOM 6746 N N . LYS B 1 433 ? -31.906 37.094 25.234 1 70.94 433 LYS B N 1
ATOM 6747 C CA . LYS B 1 433 ? -33 38 25.062 1 70.94 433 LYS B CA 1
ATOM 6748 C C . LYS B 1 433 ? -34.344 37.312 25.156 1 70.94 433 LYS B C 1
ATOM 6750 O O . LYS B 1 433 ? -35.281 37.812 25.766 1 70.94 433 LYS B O 1
ATOM 6755 N N . GLN B 1 434 ? -34.312 36.25 24.516 1 68.69 434 GLN B N 1
ATOM 6756 C CA . GLN B 1 434 ? -35.562 35.469 24.547 1 68.69 434 GLN B CA 1
ATOM 6757 C C . GLN B 1 434 ? -35.875 35 25.969 1 68.69 434 GLN B C 1
ATOM 6759 O O . GLN B 1 434 ? -37.062 35 26.375 1 68.69 434 GLN B O 1
ATOM 6764 N N . HIS B 1 435 ? -34.906 34.594 26.609 1 66.56 435 HIS B N 1
ATOM 6765 C CA . HIS B 1 435 ? -35.094 34.188 28 1 66.56 435 HIS B CA 1
ATOM 6766 C C . HIS B 1 435 ? -35.531 35.375 28.859 1 66.56 435 HIS B C 1
ATOM 6768 O O . HIS B 1 435 ? -36.344 35.219 29.781 1 66.56 435 HIS B O 1
ATOM 6774 N N . ALA B 1 436 ? -35.094 36.438 28.562 1 66.25 436 ALA B N 1
ATOM 6775 C CA . ALA B 1 436 ? -35.438 37.625 29.312 1 66.25 436 ALA B CA 1
ATOM 6776 C C . ALA B 1 436 ? -36.844 38.094 29 1 66.25 436 ALA B C 1
ATOM 6778 O O . ALA B 1 436 ? -37.562 38.594 29.875 1 66.25 436 ALA B O 1
ATOM 6779 N N . THR B 1 437 ? -37.25 37.875 27.828 1 64.88 437 THR B N 1
ATOM 6780 C CA . THR B 1 437 ? -38.594 38.25 27.438 1 64.88 437 THR B CA 1
ATOM 6781 C C . THR B 1 437 ? -39.625 37.25 28.016 1 64.88 437 THR B C 1
ATOM 6783 O O . THR B 1 437 ? -40.75 37.625 28.312 1 64.88 437 THR B O 1
ATOM 6786 N N . ASN B 1 438 ? -39.188 36.031 28.125 1 61.81 438 ASN B N 1
ATOM 6787 C CA . ASN B 1 438 ? -40.094 35 28.625 1 61.81 438 ASN B CA 1
ATOM 6788 C C . ASN B 1 438 ? -40.094 34.969 30.156 1 61.81 438 ASN B C 1
ATOM 6790 O O . ASN B 1 438 ? -40.875 34.219 30.75 1 61.81 438 ASN B O 1
ATOM 6794 N N . ALA B 1 439 ? -39.281 35.625 30.734 1 49.25 439 ALA B N 1
ATOM 6795 C CA . ALA B 1 439 ? -39.312 35.719 32.188 1 49.25 439 ALA B CA 1
ATOM 6796 C C . ALA B 1 439 ? -40.062 36.938 32.656 1 49.25 439 ALA B C 1
ATOM 6798 O O . ALA B 1 439 ? -40.062 37.969 31.984 1 49.25 439 ALA B O 1
#